Protein 1W9Z (pdb70)

Structure (mmCIF, N/CA/C/O backbone):
data_1W9Z
#
_entry.id   1W9Z
#
_cell.length_a   126.386
_cell.length_b   73.739
_cell.length_c   95.722
_cell.angle_alpha   90.00
_cell.angle_beta   97.19
_cell.angle_gamma   90.00
#
_symmetry.space_group_name_H-M   'C 1 2 1'
#
loop_
_entity.id
_entity.type
_entity.pdbx_description
1 polymer VP9
2 water water
#
loop_
_atom_site.group_PDB
_atom_site.id
_atom_site.type_symbol
_atom_site.label_atom_id
_atom_site.label_alt_id
_atom_site.label_comp_id
_atom_site.label_asym_id
_atom_site.label_entity_id
_atom_site.label_seq_id
_atom_site.pdbx_PDB_ins_code
_atom_site.Cartn_x
_atom_site.Cartn_y
_atom_site.Cartn_z
_atom_site.occupancy
_atom_site.B_iso_or_equiv
_atom_site.auth_seq_id
_atom_site.auth_comp_id
_atom_site.auth_asym_id
_atom_site.auth_atom_id
_atom_site.pdbx_PDB_model_num
ATOM 1 N N . ALA A 1 27 ? -20.176 12.775 -3.040 1.00 36.78 27 ALA A N 1
ATOM 2 C CA . ALA A 1 27 ? -20.830 13.646 -2.015 1.00 44.80 27 ALA A CA 1
ATOM 3 C C . ALA A 1 27 ? -21.337 14.938 -2.643 1.00 47.02 27 ALA A C 1
ATOM 4 O O . ALA A 1 27 ? -22.303 15.543 -2.171 1.00 44.98 27 ALA A O 1
ATOM 6 N N . LEU A 1 28 ? -20.689 15.333 -3.732 1.00 52.18 28 LEU A N 1
ATOM 7 C CA . LEU A 1 28 ? -20.863 16.663 -4.307 1.00 55.72 28 LEU A CA 1
ATOM 8 C C . LEU A 1 28 ? -21.937 16.741 -5.408 1.00 57.50 28 LEU A C 1
ATOM 9 O O . LEU A 1 28 ? -22.668 17.732 -5.479 1.00 56.23 28 LEU A O 1
ATOM 14 N N . PRO A 1 29 ? -22.049 15.694 -6.256 1.00 59.26 29 PRO A N 1
ATOM 15 C CA . PRO A 1 29 ? -22.884 15.786 -7.463 1.00 58.38 29 PRO A CA 1
ATOM 16 C C . PRO A 1 29 ? -24.369 15.957 -7.147 1.00 57.36 29 PRO A C 1
ATOM 17 O O . PRO A 1 29 ? -24.824 15.542 -6.078 1.00 57.47 29 PRO A O 1
ATOM 21 N N . SER A 1 30 ? -25.114 16.547 -8.081 1.00 54.76 30 SER A N 1
ATOM 22 C CA . SER A 1 30 ? -26.516 16.891 -7.846 1.00 53.49 30 SER A CA 1
ATOM 23 C C . SER A 1 30 ? -27.387 15.674 -7.520 1.00 53.45 30 SER A C 1
ATOM 24 O O . SER A 1 30 ? -27.854 15.539 -6.392 1.00 53.90 30 SER A O 1
ATOM 27 N N . ASN A 1 31 ? -27.568 14.779 -8.495 1.00 52.65 31 ASN A N 1
ATOM 28 C CA . ASN A 1 31 ? -28.569 13.704 -8.420 1.00 49.45 31 ASN A CA 1
ATOM 29 C C . ASN A 1 31 ? -28.584 12.793 -9.650 1.00 48.32 31 ASN A C 1
ATOM 30 O O . ASN A 1 31 ? -29.416 12.956 -10.547 1.00 45.00 31 ASN A O 1
ATOM 35 N N . VAL A 1 32 ? -27.671 11.829 -9.678 1.00 45.59 32 VAL A N 1
ATOM 36 C CA . VAL A 1 32 ? -27.661 10.809 -10.718 1.00 41.83 32 VAL A CA 1
ATOM 37 C C . VAL A 1 32 ? -27.088 9.512 -10.185 1.00 38.49 32 VAL A C 1
ATOM 38 O O . VAL A 1 32 ? -26.427 9.496 -9.154 1.00 41.29 32 VAL A O 1
ATOM 42 N N . LYS A 1 33 ? -27.296 8.440 -10.938 1.00 32.66 33 LYS A N 1
ATOM 43 C CA . LYS A 1 33 ? -26.935 7.085 -10.528 1.00 29.15 33 LYS A CA 1
ATOM 44 C C . LYS A 1 33 ? -25.528 6.943 -9.934 1.00 28.73 33 LYS A C 1
ATOM 45 O O . LYS A 1 33 ? -24.539 7.345 -10.546 1.00 30.11 33 LYS A O 1
ATOM 51 N N . LEU A 1 34 ? -25.452 6.349 -8.746 1.00 24.72 34 LEU A N 1
ATOM 52 C CA . LEU A 1 34 ? -24.194 6.241 -8.017 1.00 24.63 34 LEU A CA 1
ATOM 53 C C . LEU A 1 34 ? -23.473 4.916 -8.288 1.00 26.25 34 LEU A C 1
ATOM 54 O O . LEU A 1 34 ? -24.117 3.880 -8.485 1.00 27.85 34 LEU A O 1
ATOM 59 N N . SER A 1 35 ? -22.139 4.950 -8.284 1.00 22.54 35 SER A N 1
ATOM 60 C CA . SER A 1 35 ? -21.339 3.725 -8.208 1.00 20.94 35 SER A CA 1
ATOM 61 C C . SER A 1 35 ? -21.404 3.117 -6.804 1.00 22.15 35 SER A C 1
ATOM 62 O O . SER A 1 35 ? -21.773 3.795 -5.836 1.00 16.62 35 SER A O 1
ATOM 65 N N . LYS A 1 36 ? -21.052 1.837 -6.706 1.00 22.71 36 LYS A N 1
ATOM 66 C CA . LYS A 1 36 ? -20.934 1.155 -5.421 1.00 23.61 36 LYS A CA 1
ATOM 67 C C . LYS A 1 36 ? -20.049 1.954 -4.469 1.00 25.69 36 LYS A C 1
ATOM 68 O O . LYS A 1 36 ? -20.365 2.096 -3.288 1.00 23.99 36 LYS A O 1
ATOM 74 N N . GLY A 1 37 ? -18.960 2.503 -5.006 1.00 27.79 37 GLY A N 1
ATOM 75 C CA . GLY A 1 37 ? -18.007 3.276 -4.217 1.00 25.00 37 GLY A CA 1
ATOM 76 C C . GLY A 1 37 ? -18.593 4.575 -3.695 1.00 23.88 37 GLY A C 1
ATOM 77 O O . GLY A 1 37 ? -18.326 4.974 -2.560 1.00 23.14 37 GLY A O 1
ATOM 78 N N . GLU A 1 38 ? -19.384 5.239 -4.532 1.00 22.85 38 GLU A N 1
ATOM 79 C CA . GLU A 1 38 ? -20.101 6.449 -4.133 1.00 21.85 38 GLU A CA 1
ATOM 80 C C . GLU A 1 38 ? -21.102 6.174 -3.020 1.00 20.67 38 GLU A C 1
ATOM 81 O O . GLU A 1 38 ? -21.220 6.961 -2.080 1.00 18.15 38 GLU A O 1
ATOM 87 N N . VAL A 1 39 ? -21.860 5.086 -3.157 1.00 18.28 39 VAL A N 1
ATOM 88 C CA . VAL A 1 39 ? -22.874 4.742 -2.167 1.00 14.19 39 VAL A CA 1
ATOM 89 C C . VAL A 1 39 ? -22.220 4.346 -0.842 1.00 16.08 39 VAL A C 1
ATOM 90 O O . VAL A 1 39 ? -22.710 4.715 0.218 1.00 15.99 39 VAL A O 1
ATOM 94 N N . GLU A 1 40 ? -21.085 3.655 -0.908 1.00 15.11 40 GLU A N 1
ATOM 95 C CA . GLU A 1 40 ? -20.345 3.294 0.296 1.00 20.06 40 GLU A CA 1
ATOM 96 C C . GLU A 1 40 ? -19.828 4.533 1.043 1.00 20.06 40 GLU A C 1
ATOM 97 O O . GLU A 1 40 ? -19.539 4.475 2.244 1.00 19.98 40 GLU A O 1
ATOM 103 N N . LYS A 1 41 ? -19.763 5.658 0.331 1.00 18.39 41 LYS A N 1
ATOM 104 C CA . LYS A 1 41 ? -19.269 6.919 0.877 1.00 19.60 41 LYS A CA 1
ATOM 105 C C . LYS A 1 41 ? -20.405 7.764 1.467 1.00 18.94 41 LYS A C 1
ATOM 106 O O . LYS A 1 41 ? -20.214 8.476 2.453 1.00 16.93 41 LYS A O 1
ATOM 112 N N . ILE A 1 42 ? -21.586 7.665 0.861 1.00 17.34 42 ILE A N 1
ATOM 113 C CA . ILE A 1 42 ? -22.772 8.426 1.277 1.00 13.85 42 ILE A CA 1
ATOM 114 C C . ILE A 1 42 ? -23.598 7.744 2.389 1.00 12.36 42 ILE A C 1
ATOM 115 O O . ILE A 1 42 ? -24.214 8.419 3.218 1.00 9.92 42 ILE A O 1
ATOM 120 N N . ALA A 1 43 ? -23.587 6.412 2.416 1.00 8.75 43 ALA A N 1
ATOM 121 C CA . ALA A 1 43 ? -24.392 5.649 3.369 1.00 7.08 43 ALA A CA 1
ATOM 122 C C . ALA A 1 43 ? -23.587 5.080 4.545 1.00 10.10 43 ALA A C 1
ATOM 123 O O . ALA A 1 43 ? -22.355 4.942 4.475 1.00 10.04 43 ALA A O 1
ATOM 125 N N . VAL A 1 44 ? -24.297 4.773 5.628 1.00 4.34 44 VAL A N 1
ATOM 126 C CA . VAL A 1 44 ? -23.759 3.939 6.690 1.00 10.81 44 VAL A CA 1
ATOM 127 C C . VAL A 1 44 ? -23.830 2.497 6.203 1.00 13.91 44 VAL A C 1
ATOM 128 O O . VAL A 1 44 ? -24.912 2.015 5.847 1.00 16.83 44 VAL A O 1
ATOM 132 N N . THR A 1 45 ? -22.684 1.820 6.137 1.00 11.32 45 THR A N 1
ATOM 133 C CA . THR A 1 45 ? -22.663 0.471 5.565 1.00 11.36 45 THR A CA 1
ATOM 134 C C . THR A 1 45 ? -22.823 -0.628 6.617 1.00 16.72 45 THR A C 1
ATOM 135 O O . THR A 1 45 ? -22.562 -0.415 7.809 1.00 16.56 45 THR A O 1
ATOM 139 N N . LYS A 1 46 ? -23.321 -1.782 6.182 1.00 17.29 46 LYS A N 1
ATOM 140 C CA . LYS A 1 46 ? -23.343 -2.964 7.037 1.00 16.07 46 LYS A CA 1
ATOM 141 C C . LYS A 1 46 ? -21.903 -3.410 7.352 1.00 15.01 46 LYS A C 1
ATOM 142 O O . LYS A 1 46 ? -21.603 -3.873 8.456 1.00 10.54 46 LYS A O 1
ATOM 148 N N . LYS A 1 47 ? -21.006 -3.198 6.391 1.00 17.69 47 LYS A N 1
ATOM 149 C CA . LYS A 1 47 ? -19.588 -3.449 6.594 1.00 21.34 47 LYS A CA 1
ATOM 150 C C . LYS A 1 47 ? -19.044 -2.663 7.799 1.00 21.03 47 LYS A C 1
ATOM 151 O O . LYS A 1 47 ? -18.354 -3.219 8.657 1.00 19.48 47 LYS A O 1
ATOM 157 N N . GLU A 1 48 ? -19.384 -1.381 7.868 1.00 18.62 48 GLU A N 1
ATOM 158 C CA . GLU A 1 48 ? -18.995 -0.533 8.989 1.00 15.97 48 GLU A CA 1
ATOM 159 C C . GLU A 1 48 ? -19.591 -1.002 10.312 1.00 18.53 48 GLU A C 1
ATOM 160 O O . GLU A 1 48 ? -18.937 -0.918 11.350 1.00 18.77 48 GLU A O 1
ATOM 166 N N . MET A 1 49 ? -20.834 -1.482 10.267 1.00 20.47 49 MET A N 1
ATOM 167 C CA . MET A 1 49 ? -21.536 -1.978 11.454 1.00 19.35 49 MET A CA 1
ATOM 168 C C . MET A 1 49 ? -20.925 -3.284 11.961 1.00 22.64 49 MET A C 1
ATOM 169 O O . MET A 1 49 ? -20.788 -3.495 13.169 1.00 22.68 49 MET A O 1
ATOM 174 N N . PHE A 1 50 ? -20.612 -4.178 11.028 1.00 22.63 50 PHE A N 1
ATOM 175 C CA . PHE A 1 50 ? -19.846 -5.380 11.328 1.00 21.68 50 PHE A CA 1
ATOM 176 C C . PHE A 1 50 ? -18.549 -4.981 12.035 1.00 24.24 50 PHE A C 1
ATOM 177 O O . PHE A 1 50 ? -18.211 -5.547 13.075 1.00 24.41 50 PHE A O 1
ATOM 185 N N . ASP A 1 51 ? -17.898 -3.933 11.525 1.00 25.02 51 ASP A N 1
ATOM 186 C CA . ASP A 1 51 ? -16.554 -3.531 11.953 1.00 25.84 51 ASP A CA 1
ATOM 187 C C . ASP A 1 51 ? -16.477 -3.008 13.384 1.00 22.61 51 ASP A C 1
ATOM 188 O O . ASP A 1 51 ? -15.419 -3.072 14.018 1.00 18.96 51 ASP A O 1
ATOM 193 N N . GLU A 1 52 ? -17.587 -2.458 13.868 1.00 16.67 52 GLU A N 1
ATOM 194 C CA . GLU A 1 52 ? -17.706 -2.064 15.265 1.00 16.66 52 GLU A CA 1
ATOM 195 C C . GLU A 1 52 ? -17.346 -3.227 16.196 1.00 20.91 52 GLU A C 1
ATOM 196 O O . GLU A 1 52 ? -16.802 -3.011 17.281 1.00 19.24 52 GLU A O 1
ATOM 202 N N . LEU A 1 53 ? -17.639 -4.455 15.757 1.00 18.19 53 LEU A N 1
ATOM 203 C CA . LEU A 1 53 ? -17.542 -5.644 16.610 1.00 13.25 53 LEU A CA 1
ATOM 204 C C . LEU A 1 53 ? -16.505 -6.674 16.131 1.00 15.84 53 LEU A C 1
ATOM 205 O O . LEU A 1 53 ? -16.216 -7.648 16.828 1.00 19.39 53 LEU A O 1
ATOM 210 N N . ALA A 1 54 ? -15.942 -6.459 14.946 1.00 14.40 54 ALA A N 1
ATOM 211 C CA . ALA A 1 54 ? -15.006 -7.428 14.361 1.00 17.18 54 ALA A CA 1
ATOM 212 C C . ALA A 1 54 ? -13.697 -7.489 15.154 1.00 14.36 54 ALA A C 1
ATOM 213 O O . ALA A 1 54 ? -13.234 -6.479 15.686 1.00 12.36 54 ALA A O 1
ATOM 215 N N . GLN A 1 55 ? -13.108 -8.676 15.231 1.00 9.82 55 GLN A N 1
ATOM 216 C CA . GLN A 1 55 ? -11.895 -8.876 16.023 1.00 9.20 55 GLN A CA 1
ATOM 217 C C . GLN A 1 55 ? -10.890 -9.756 15.282 1.00 13.06 55 GLN A C 1
ATOM 218 O O . GLN A 1 55 ? -11.256 -10.765 14.677 1.00 17.73 55 GLN A O 1
ATOM 224 N N . CYS A 1 56 ? -9.623 -9.356 15.309 1.00 12.70 56 CYS A N 1
ATOM 225 C CA . CYS A 1 56 ? -8.543 -10.194 14.797 1.00 17.38 56 CYS A CA 1
ATOM 226 C C . CYS A 1 56 ? -8.784 -10.621 13.343 1.00 20.83 56 CYS A C 1
ATOM 227 O O . CYS A 1 56 ? -8.443 -11.737 12.951 1.00 17.55 56 CYS A O 1
ATOM 230 N N . ASN A 1 57 ? -9.389 -9.732 12.556 1.00 23.60 57 ASN A N 1
ATOM 231 C CA . ASN A 1 57 ? -9.478 -9.920 11.108 1.00 25.38 57 ASN A CA 1
ATOM 232 C C . ASN A 1 57 ? -10.194 -11.204 10.740 1.00 22.43 57 ASN A C 1
ATOM 233 O O . ASN A 1 57 ? -9.770 -11.912 9.833 1.00 21.08 57 ASN A O 1
ATOM 238 N N . LEU A 1 58 ? -11.280 -11.491 11.450 1.00 22.41 58 LEU A N 1
ATOM 239 C CA . LEU A 1 58 ? -12.019 -12.740 11.292 1.00 21.26 58 LEU A CA 1
ATOM 240 C C . LEU A 1 58 ? -13.370 -12.514 10.614 1.00 24.97 58 LEU A C 1
ATOM 241 O O . LEU A 1 58 ? -14.029 -11.501 10.856 1.00 23.60 58 LEU A O 1
ATOM 246 N N . PRO A 1 59 ? -13.804 -13.478 9.783 1.00 28.00 59 PRO A N 1
ATOM 247 C CA . PRO A 1 59 ? -15.004 -13.305 8.949 1.00 27.20 59 PRO A CA 1
ATOM 248 C C . PRO A 1 59 ? -16.304 -13.152 9.746 1.00 24.71 59 PRO A C 1
ATOM 249 O O . PRO A 1 59 ? -17.302 -12.659 9.221 1.00 28.41 59 PRO A O 1
ATOM 253 N N . THR A 1 60 ? -16.282 -13.564 11.005 1.00 22.05 60 THR A N 1
ATOM 254 C CA . THR A 1 60 ? -17.485 -13.600 11.828 1.00 21.04 60 THR A CA 1
ATOM 255 C C . THR A 1 60 ? -17.252 -12.841 13.134 1.00 21.25 60 THR A C 1
ATOM 256 O O . THR A 1 60 ? -16.116 -12.736 13.610 1.00 20.79 60 THR A O 1
ATOM 260 N N . ILE A 1 61 ? -18.324 -12.291 13.695 1.00 16.86 61 ILE A N 1
ATOM 261 C CA . ILE A 1 61 ? -18.283 -11.731 15.036 1.00 12.13 61 ILE A CA 1
ATOM 262 C C . ILE A 1 61 ? -18.130 -12.893 16.020 1.00 13.48 61 ILE A C 1
ATOM 263 O O . ILE A 1 61 ? -18.810 -13.917 15.890 1.00 16.08 61 ILE A O 1
ATOM 268 N N . GLU A 1 62 ? -17.242 -12.726 16.997 1.00 8.31 62 GLU A N 1
ATOM 269 C CA . GLU A 1 62 ? -17.102 -13.665 18.100 1.00 8.69 62 GLU A CA 1
ATOM 270 C C . GLU A 1 62 ? -18.451 -14.177 18.635 1.00 14.87 62 GLU A C 1
ATOM 271 O O . GLU A 1 62 ? -19.391 -13.405 18.807 1.00 18.72 62 GLU A O 1
ATOM 277 N N . LEU A 1 63 ? -18.524 -15.485 18.889 1.00 15.98 63 LEU A N 1
ATOM 278 C CA . LEU A 1 63 ? -19.733 -16.139 19.381 1.00 13.04 63 LEU A CA 1
ATOM 279 C C . LEU A 1 63 ? -20.308 -15.554 20.680 1.00 13.37 63 LEU A C 1
ATOM 280 O O . LEU A 1 63 ? -21.495 -15.234 20.723 1.00 12.97 63 LEU A O 1
ATOM 285 N N . ILE A 1 64 ? -19.487 -15.423 21.729 1.00 7.68 64 ILE A N 1
ATOM 286 C CA . ILE A 1 64 ? -19.978 -14.896 23.015 1.00 10.18 64 ILE A CA 1
ATOM 287 C C . ILE A 1 64 ? -20.463 -13.435 22.936 1.00 15.72 64 ILE A C 1
ATOM 288 O O . ILE A 1 64 ? -21.128 -12.937 23.855 1.00 16.11 64 ILE A O 1
ATOM 293 N N . THR A 1 65 ? -20.114 -12.756 21.847 1.00 11.26 65 THR A N 1
ATOM 294 C CA . THR A 1 65 ? -20.587 -11.406 21.597 1.00 9.22 65 THR A CA 1
ATOM 295 C C . THR A 1 65 ? -21.885 -11.437 20.792 1.00 16.15 65 THR A C 1
ATOM 296 O O . THR A 1 65 ? -22.911 -10.897 21.245 1.00 14.32 65 THR A O 1
ATOM 300 N N . ARG A 1 66 ? -21.828 -12.064 19.610 1.00 11.64 66 ARG A N 1
ATOM 301 C CA . ARG A 1 66 ? -23.004 -12.353 18.794 1.00 12.60 66 ARG A CA 1
ATOM 302 C C . ARG A 1 66 ? -24.210 -12.712 19.659 1.00 17.48 66 ARG A C 1
ATOM 303 O O . ARG A 1 66 ? -25.279 -12.110 19.548 1.00 19.22 66 ARG A O 1
ATOM 311 N N . GLU A 1 67 ? -24.012 -13.694 20.530 1.00 15.43 67 GLU A N 1
ATOM 312 C CA . GLU A 1 67 ? -25.050 -14.215 21.406 1.00 17.57 67 GLU A CA 1
ATOM 313 C C . GLU A 1 67 ? -25.873 -13.157 22.159 1.00 19.89 67 GLU A C 1
ATOM 314 O O . GLU A 1 67 ? -27.104 -13.146 22.059 1.00 23.63 67 GLU A O 1
ATOM 320 N N . HIS A 1 68 ? -25.211 -12.311 22.951 1.00 15.71 68 HIS A N 1
ATOM 321 C CA . HIS A 1 68 ? -25.932 -11.314 23.755 1.00 16.93 68 HIS A CA 1
ATOM 322 C C . HIS A 1 68 ? -26.202 -10.010 22.996 1.00 13.31 68 HIS A C 1
ATOM 323 O O . HIS A 1 68 ? -26.663 -9.026 23.562 1.00 15.56 68 HIS A O 1
ATOM 330 N N . THR A 1 69 ? -26.010 -10.051 21.688 1.00 16.86 69 THR A N 1
ATOM 331 C CA . THR A 1 69 ? -25.901 -8.832 20.905 1.00 18.91 69 THR A CA 1
ATOM 332 C C . THR A 1 69 ? -26.945 -8.810 19.767 1.00 20.15 69 THR A C 1
ATOM 333 O O . THR A 1 69 ? -26.850 -8.031 18.818 1.00 16.76 69 THR A O 1
ATOM 337 N N . PHE A 1 70 ? -27.985 -9.628 19.920 1.00 21.91 70 PHE A N 1
ATOM 338 C CA . PHE A 1 70 ? -28.986 -9.834 18.871 1.00 20.55 70 PHE A CA 1
ATOM 339 C C . PHE A 1 70 ? -28.303 -10.161 17.549 1.00 21.81 70 PHE A C 1
ATOM 340 O O . PHE A 1 70 ? -28.689 -9.656 16.494 1.00 27.10 70 PHE A O 1
ATOM 348 N N . ASN A 1 71 ? -27.269 -10.993 17.632 1.00 22.06 71 ASN A N 1
ATOM 349 C CA . ASN A 1 71 ? -26.524 -11.471 16.470 1.00 26.36 71 ASN A CA 1
ATOM 350 C C . ASN A 1 71 ? -25.900 -10.364 15.620 1.00 24.71 71 ASN A C 1
ATOM 351 O O . ASN A 1 71 ? -26.006 -10.383 14.396 1.00 26.64 71 ASN A O 1
ATOM 356 N N . GLY A 1 72 ? -25.261 -9.397 16.267 1.00 20.99 72 GLY A N 1
ATOM 357 C CA . GLY A 1 72 ? -24.529 -8.363 15.546 1.00 15.13 72 GLY A CA 1
ATOM 358 C C . GLY A 1 72 ? -25.133 -6.980 15.650 1.00 18.36 72 GLY A C 1
ATOM 359 O O . GLY A 1 72 ? -24.414 -5.989 15.548 1.00 26.34 72 GLY A O 1
ATOM 360 N N . ASP A 1 73 ? -26.444 -6.896 15.871 1.00 12.83 73 ASP A N 1
ATOM 361 C CA . ASP A 1 73 ? -27.118 -5.601 15.857 1.00 15.93 73 ASP A CA 1
ATOM 362 C C . ASP A 1 73 ? -26.728 -4.719 17.040 1.00 22.35 73 ASP A C 1
ATOM 363 O O . ASP A 1 73 ? -27.451 -4.630 18.039 1.00 22.18 73 ASP A O 1
ATOM 368 N N . VAL A 1 74 ? -25.603 -4.025 16.887 1.00 25.02 74 VAL A N 1
ATOM 369 C CA . VAL A 1 74 ? -25.083 -3.116 17.911 1.00 23.47 74 VAL A CA 1
ATOM 370 C C . VAL A 1 74 ? -26.076 -1.987 18.238 1.00 25.58 74 VAL A C 1
ATOM 371 O O . VAL A 1 74 ? -26.205 -1.582 19.405 1.00 27.15 74 VAL A O 1
ATOM 375 N N . ILE A 1 75 ? -26.834 -1.547 17.231 1.00 27.65 75 ILE A N 1
ATOM 376 C CA . ILE A 1 75 ? -27.760 -0.418 17.405 1.00 33.29 75 ILE A CA 1
ATOM 377 C C . ILE A 1 75 ? -28.914 -0.798 18.334 1.00 27.55 75 ILE A C 1
ATOM 378 O O . ILE A 1 75 ? -29.152 -0.152 19.358 1.00 27.06 75 ILE A O 1
ATOM 383 N N . ARG A 1 76 ? -29.628 -1.847 17.941 1.00 20.87 76 ARG A N 1
ATOM 384 C CA . ARG A 1 76 ? -30.659 -2.471 18.752 1.00 17.55 76 ARG A CA 1
ATOM 385 C C . ARG A 1 76 ? -30.139 -2.775 20.143 1.00 17.91 76 ARG A C 1
ATOM 386 O O . ARG A 1 76 ? -30.806 -2.500 21.145 1.00 19.95 76 ARG A O 1
ATOM 394 N N . PHE A 1 77 ? -28.933 -3.326 20.194 1.00 15.72 77 PHE A N 1
ATOM 395 C CA . PHE A 1 77 ? -28.316 -3.692 21.454 1.00 15.36 77 PHE A CA 1
ATOM 396 C C . PHE A 1 77 ? -28.083 -2.466 22.330 1.00 16.98 77 PHE A C 1
ATOM 397 O O . PHE A 1 77 ? -28.251 -2.532 23.546 1.00 14.10 77 PHE A O 1
ATOM 405 N N . ALA A 1 78 ? -27.676 -1.359 21.710 1.00 23.86 78 ALA A N 1
ATOM 406 C CA . ALA A 1 78 ? -27.410 -0.117 22.447 1.00 28.63 78 ALA A CA 1
ATOM 407 C C . ALA A 1 78 ? -28.689 0.409 23.095 1.00 29.37 78 ALA A C 1
ATOM 408 O O . ALA A 1 78 ? -28.775 0.548 24.323 1.00 27.19 78 ALA A O 1
ATOM 410 N N . ALA A 1 79 ? -29.684 0.680 22.254 1.00 29.32 79 ALA A N 1
ATOM 411 C CA . ALA A 1 79 ? -31.026 1.051 22.704 1.00 28.83 79 ALA A CA 1
ATOM 412 C C . ALA A 1 79 ? -31.482 0.152 23.857 1.00 28.79 79 ALA A C 1
ATOM 413 O O . ALA A 1 79 ? -31.765 0.629 24.972 1.00 25.89 79 ALA A O 1
ATOM 415 N N . TRP A 1 80 ? -31.485 -1.155 23.584 1.00 23.97 80 TRP A N 1
ATOM 416 C CA . TRP A 1 80 ? -31.996 -2.169 24.505 1.00 20.26 80 TRP A CA 1
ATOM 417 C C . TRP A 1 80 ? -31.306 -2.121 25.862 1.00 21.69 80 TRP A C 1
ATOM 418 O O . TRP A 1 80 ? -31.960 -2.246 26.903 1.00 25.91 80 TRP A O 1
ATOM 429 N N . LEU A 1 81 ? -29.990 -1.919 25.841 1.00 21.17 81 LEU A N 1
ATOM 430 C CA . LEU A 1 81 ? -29.151 -2.219 26.997 1.00 22.95 81 LEU A CA 1
ATOM 431 C C . LEU A 1 81 ? -29.480 -1.364 28.212 1.00 16.86 81 LEU A C 1
ATOM 432 O O . LEU A 1 81 ? -29.707 -1.887 29.298 1.00 14.32 81 LEU A O 1
ATOM 437 N N . PHE A 1 82 ? -29.528 -0.050 28.027 1.00 16.57 82 PHE A N 1
ATOM 438 C CA . PHE A 1 82 ? -29.839 0.825 29.142 1.00 13.37 82 PHE A CA 1
ATOM 439 C C . PHE A 1 82 ? -31.289 0.695 29.588 1.00 13.02 82 PHE A C 1
ATOM 440 O O . PHE A 1 82 ? -31.590 0.777 30.776 1.00 14.73 82 PHE A O 1
ATOM 448 N N . LEU A 1 83 ? -32.196 0.501 28.643 1.00 15.82 83 LEU A N 1
ATOM 449 C CA . LEU A 1 83 ? -33.587 0.273 29.005 1.00 14.77 83 LEU A CA 1
ATOM 450 C C . LEU A 1 83 ? -33.684 -0.949 29.918 1.00 14.32 83 LEU A C 1
ATOM 451 O O . LEU A 1 83 ? -34.363 -0.920 30.948 1.00 12.53 83 LEU A O 1
ATOM 456 N N . MET A 1 84 ? -32.930 -1.992 29.584 1.00 14.03 84 MET A N 1
ATOM 457 C CA . MET A 1 84 ? -32.935 -3.215 30.382 1.00 14.98 84 MET A CA 1
ATOM 458 C C . MET A 1 84 ? -32.455 -2.993 31.820 1.00 18.34 84 MET A C 1
ATOM 459 O O . MET A 1 84 ? -33.002 -3.580 32.756 1.00 18.94 84 MET A O 1
ATOM 464 N N . ASN A 1 85 ? -31.500 -2.080 32.001 1.00 24.93 85 ASN A N 1
ATOM 465 C CA . ASN A 1 85 ? -30.783 -1.934 33.280 1.00 27.44 85 ASN A CA 1
ATOM 466 C C . ASN A 1 85 ? -30.874 -0.562 33.951 1.00 27.82 85 ASN A C 1
ATOM 467 O O . ASN A 1 85 ? -30.891 0.474 33.293 1.00 28.87 85 ASN A O 1
ATOM 472 N N . GLY A 1 86 ? -30.860 -0.546 35.272 1.00 35.46 86 GLY A N 1
ATOM 473 C CA . GLY A 1 86 ? -30.995 0.724 35.983 1.00 46.69 86 GLY A CA 1
ATOM 474 C C . GLY A 1 86 ? -32.287 1.440 35.609 1.00 49.08 86 GLY A C 1
ATOM 475 O O . GLY A 1 86 ? -33.374 0.944 35.919 1.00 47.54 86 GLY A O 1
ATOM 476 N N . GLN A 1 87 ? -32.164 2.584 34.919 1.00 46.72 87 GLN A N 1
ATOM 477 C CA . GLN A 1 87 ? -33.298 3.501 34.614 1.00 40.26 87 GLN A CA 1
ATOM 478 C C . GLN A 1 87 ? -34.207 3.912 35.817 1.00 35.23 87 GLN A C 1
ATOM 479 O O . GLN A 1 87 ? -35.434 4.045 35.699 1.00 24.31 87 GLN A O 1
ATOM 485 N N . LYS A 1 88 ? -33.569 4.110 36.969 1.00 29.66 88 LYS A N 1
ATOM 486 C CA . LYS A 1 88 ? -34.070 4.966 38.049 1.00 25.98 88 LYS A CA 1
ATOM 487 C C . LYS A 1 88 ? -35.434 4.607 38.657 1.00 27.45 88 LYS A C 1
ATOM 488 O O . LYS A 1 88 ? -35.510 4.280 39.843 1.00 35.07 88 LYS A O 1
ATOM 494 N N . LEU A 1 89 ? -36.508 4.674 37.875 1.00 16.58 89 LEU A N 1
ATOM 495 C CA . LEU A 1 89 ? -37.833 4.366 38.427 1.00 23.66 89 LEU A CA 1
ATOM 496 C C . LEU A 1 89 ? -38.347 2.945 38.165 1.00 23.15 89 LEU A C 1
ATOM 497 O O . LEU A 1 89 ? -39.527 2.670 38.402 1.00 21.91 89 LEU A O 1
ATOM 502 N N . MET A 1 90 ? -37.497 2.073 37.621 1.00 23.65 90 MET A N 1
ATOM 503 C CA . MET A 1 90 ? -37.904 0.706 37.302 1.00 19.53 90 MET A CA 1
ATOM 504 C C . MET A 1 90 ? -37.510 -0.238 38.420 1.00 21.78 90 MET A C 1
ATOM 505 O O . MET A 1 90 ? -36.353 -0.279 38.827 1.00 31.11 90 MET A O 1
ATOM 510 N N . ILE A 1 91 ? -38.492 -0.948 38.959 1.00 20.73 91 ILE A N 1
ATOM 511 C CA . ILE A 1 91 ? -38.272 -1.808 40.115 1.00 24.93 91 ILE A CA 1
ATOM 512 C C . ILE A 1 91 ? -37.178 -2.870 39.887 1.00 30.20 91 ILE A C 1
ATOM 513 O O . ILE A 1 91 ? -37.173 -3.568 38.873 1.00 34.54 91 ILE A O 1
ATOM 518 N N . ALA A 1 92 ? -36.207 -2.905 40.796 1.00 34.02 92 ALA A N 1
ATOM 519 C CA . ALA A 1 92 ? -35.343 -4.066 41.035 1.00 32.24 92 ALA A CA 1
ATOM 520 C C . ALA A 1 92 ? -35.391 -5.157 39.977 1.00 32.19 92 ALA A C 1
ATOM 521 O O . ALA A 1 92 ? -35.853 -6.264 40.233 1.00 31.75 92 ALA A O 1
ATOM 523 N N . ASN A 1 93 ? -34.893 -4.833 38.793 1.00 30.54 93 ASN A N 1
ATOM 524 C CA . ASN A 1 93 ? -34.501 -5.820 37.799 1.00 24.47 93 ASN A CA 1
ATOM 525 C C . ASN A 1 93 ? -35.605 -6.279 36.883 1.00 22.21 93 ASN A C 1
ATOM 526 O O . ASN A 1 93 ? -36.452 -7.085 37.249 1.00 18.98 93 ASN A O 1
ATOM 531 N N . ASN A 1 94 ? -35.578 -5.737 35.677 1.00 17.34 94 ASN A N 1
ATOM 532 C CA . ASN A 1 94 ? -36.358 -6.265 34.598 1.00 16.55 94 ASN A CA 1
ATOM 533 C C . ASN A 1 94 ? -35.828 -7.638 34.232 1.00 17.23 94 ASN A C 1
ATOM 534 O O . ASN A 1 94 ? -34.688 -7.982 34.545 1.00 16.14 94 ASN A O 1
ATOM 539 N N . VAL A 1 95 ? -36.672 -8.412 33.564 1.00 13.60 95 VAL A N 1
ATOM 540 C CA . VAL A 1 95 ? -36.286 -9.678 32.987 1.00 11.49 95 VAL A CA 1
ATOM 541 C C . VAL A 1 95 ? -36.781 -9.692 31.551 1.00 14.88 95 VAL A C 1
ATOM 542 O O . VAL A 1 95 ? -37.950 -9.378 31.284 1.00 14.29 95 VAL A O 1
ATOM 546 N N . ALA A 1 96 ? -35.891 -10.022 30.619 1.00 12.99 96 ALA A N 1
ATOM 547 C CA . ALA A 1 96 ? -36.310 -10.392 29.266 1.00 12.13 96 ALA A CA 1
ATOM 548 C C . ALA A 1 96 ? -35.442 -11.524 28.776 1.00 13.34 96 ALA A C 1
ATOM 549 O O . ALA A 1 96 ? -34.266 -11.337 28.470 1.00 15.84 96 ALA A O 1
ATOM 551 N N . VAL A 1 97 ? -36.024 -12.714 28.745 1.00 14.87 97 VAL A N 1
ATOM 552 C CA . VAL A 1 97 ? -35.351 -13.873 28.189 1.00 13.24 97 VAL A CA 1
ATOM 553 C C . VAL A 1 97 ? -35.323 -13.784 26.653 1.00 15.21 97 VAL A C 1
ATOM 554 O O . VAL A 1 97 ? -36.363 -13.906 25.999 1.00 17.74 97 VAL A O 1
ATOM 558 N N . ARG A 1 98 ? -34.143 -13.540 26.084 1.00 17.18 98 ARG A N 1
ATOM 559 C CA . ARG A 1 98 ? -34.014 -13.393 24.627 1.00 18.30 98 ARG A CA 1
ATOM 560 C C . ARG A 1 98 ? -33.730 -14.723 23.944 1.00 21.08 98 ARG A C 1
ATOM 561 O O . ARG A 1 98 ? -33.318 -15.679 24.597 1.00 23.72 98 ARG A O 1
ATOM 569 N N . MET A 1 99 ? -33.976 -14.789 22.636 1.00 23.19 99 MET A N 1
ATOM 570 C CA . MET A 1 99 ? -33.726 -16.009 21.860 1.00 21.64 99 MET A CA 1
ATOM 571 C C . MET A 1 99 ? -32.230 -16.199 21.617 1.00 26.28 99 MET A C 1
ATOM 572 O O . MET A 1 99 ? -31.475 -15.223 21.574 1.00 26.82 99 MET A O 1
ATOM 577 N N . GLY A 1 100 ? -31.806 -17.455 21.486 1.00 22.62 100 GLY A N 1
ATOM 578 C CA . GLY A 1 100 ? -30.458 -17.770 21.025 1.00 17.37 100 GLY A CA 1
ATOM 579 C C . GLY A 1 100 ? -29.376 -17.625 22.084 1.00 21.11 100 GLY A C 1
ATOM 580 O O . GLY A 1 100 ? -28.221 -17.368 21.763 1.00 25.45 100 GLY A O 1
ATOM 581 N N . MET A 1 101 ? -29.736 -17.806 23.348 1.00 21.13 101 MET A N 1
ATOM 582 C CA . MET A 1 101 ? -28.802 -17.551 24.445 1.00 18.39 101 MET A CA 1
ATOM 583 C C . MET A 1 101 ? -28.780 -18.714 25.429 1.00 15.61 101 MET A C 1
ATOM 584 O O . MET A 1 101 ? -29.542 -19.667 25.282 1.00 16.44 101 MET A O 1
ATOM 589 N N . GLN A 1 102 ? -27.921 -18.632 26.437 1.00 12.27 102 GLN A N 1
ATOM 590 C CA . GLN A 1 102 ? -27.792 -19.716 27.411 1.00 16.12 102 GLN A CA 1
ATOM 591 C C . GLN A 1 102 ? -28.329 -19.301 28.776 1.00 15.50 102 GLN A C 1
ATOM 592 O O . GLN A 1 102 ? -29.056 -20.053 29.436 1.00 11.73 102 GLN A O 1
ATOM 598 N N . TYR A 1 103 ? -27.929 -18.114 29.217 1.00 15.23 103 TYR A N 1
ATOM 599 C CA . TYR A 1 103 ? -28.337 -17.618 30.517 1.00 15.02 103 TYR A CA 1
ATOM 600 C C . TYR A 1 103 ? -29.109 -16.324 30.370 1.00 15.08 103 TYR A C 1
ATOM 601 O O . TYR A 1 103 ? -28.936 -15.605 29.383 1.00 22.16 103 TYR A O 1
ATOM 610 N N . ALA A 1 104 ? -29.993 -16.053 31.326 1.00 11.74 104 ALA A N 1
ATOM 611 C CA . ALA A 1 104 ? -30.624 -14.736 31.444 1.00 10.02 104 ALA A CA 1
ATOM 612 C C . ALA A 1 104 ? -30.711 -14.374 32.923 1.00 13.13 104 ALA A C 1
ATOM 613 O O . ALA A 1 104 ? -30.693 -15.264 33.786 1.00 10.95 104 ALA A O 1
ATOM 615 N N . THR A 1 105 ? -30.729 -13.076 33.215 1.00 8.15 105 THR A N 1
ATOM 616 C CA . THR A 1 105 ? -30.735 -12.629 34.594 1.00 8.66 105 THR A CA 1
ATOM 617 C C . THR A 1 105 ? -32.158 -12.645 35.092 1.00 10.57 105 THR A C 1
ATOM 618 O O . THR A 1 105 ? -33.076 -12.308 34.345 1.00 10.11 105 THR A O 1
ATOM 622 N N . ASN A 1 106 ? -32.340 -13.106 36.328 1.00 4.99 106 ASN A N 1
ATOM 623 C CA . ASN A 1 106 ? -33.670 -13.285 36.878 1.00 5.28 106 ASN A CA 1
ATOM 624 C C . ASN A 1 106 ? -34.119 -12.045 37.630 1.00 13.60 106 ASN A C 1
ATOM 625 O O . ASN A 1 106 ? -33.554 -10.964 37.431 1.00 15.80 106 ASN A O 1
ATOM 630 N N . LEU A 1 107 ? -35.122 -12.197 38.492 1.00 14.41 107 LEU A N 1
ATOM 631 C CA . LEU A 1 107 ? -35.666 -11.069 39.238 1.00 17.40 107 LEU A CA 1
ATOM 632 C C . LEU A 1 107 ? -34.669 -10.505 40.257 1.00 20.04 107 LEU A C 1
ATOM 633 O O . LEU A 1 107 ? -34.693 -9.308 40.556 1.00 19.58 107 LEU A O 1
ATOM 638 N N . ALA A 1 108 ? -33.791 -11.356 40.783 1.00 17.69 108 ALA A N 1
ATOM 639 C CA . ALA A 1 108 ? -32.794 -10.914 41.769 1.00 18.00 108 ALA A CA 1
ATOM 640 C C . ALA A 1 108 ? -31.522 -10.353 41.122 1.00 18.27 108 ALA A C 1
ATOM 641 O O . ALA A 1 108 ? -30.615 -9.885 41.819 1.00 15.35 108 ALA A O 1
ATOM 643 N N . GLY A 1 109 ? -31.459 -10.406 39.795 1.00 14.02 109 GLY A N 1
ATOM 644 C CA . GLY A 1 109 ? -30.311 -9.892 39.060 1.00 12.93 109 GLY A CA 1
ATOM 645 C C . GLY A 1 109 ? -29.293 -10.963 38.724 1.00 16.93 109 GLY A C 1
ATOM 646 O O . GLY A 1 109 ? -28.243 -10.668 38.145 1.00 20.39 109 GLY A O 1
ATOM 647 N N . ASN A 1 110 ? -29.608 -12.208 39.075 1.00 12.44 110 ASN A N 1
ATOM 648 C CA . ASN A 1 110 ? -28.682 -13.327 38.876 1.00 14.89 110 ASN A CA 1
ATOM 649 C C . ASN A 1 110 ? -28.891 -14.082 37.566 1.00 17.23 110 ASN A C 1
ATOM 650 O O . ASN A 1 110 ? -30.021 -14.227 37.082 1.00 18.85 110 ASN A O 1
ATOM 655 N N . ASN A 1 111 ? -27.800 -14.592 37.010 1.00 15.44 111 ASN A N 1
ATOM 656 C CA . ASN A 1 111 ? -27.889 -15.371 35.785 1.00 18.30 111 ASN A CA 1
ATOM 657 C C . ASN A 1 111 ? -28.350 -16.784 36.044 1.00 15.30 111 ASN A C 1
ATOM 658 O O . ASN A 1 111 ? -27.708 -17.522 36.795 1.00 14.63 111 ASN A O 1
ATOM 663 N N . VAL A 1 112 ? -29.458 -17.163 35.413 1.00 12.28 112 VAL A N 1
ATOM 664 C CA . VAL A 1 112 ? -29.912 -18.552 35.472 1.00 13.70 112 VAL A CA 1
ATOM 665 C C . VAL A 1 112 ? -30.092 -19.187 34.087 1.00 16.65 112 VAL A C 1
ATOM 666 O O . VAL A 1 112 ? -30.141 -18.482 33.075 1.00 19.06 112 VAL A O 1
ATOM 670 N N . LYS A 1 113 ? -30.095 -20.519 34.051 1.00 18.15 113 LYS A N 1
ATOM 671 C CA . LYS A 1 113 ? -30.247 -21.301 32.817 1.00 19.43 113 LYS A CA 1
ATOM 672 C C . LYS A 1 113 ? -31.592 -21.046 32.137 1.00 19.37 113 LYS A C 1
ATOM 673 O O . LYS A 1 113 ? -32.638 -21.076 32.797 1.00 22.46 113 LYS A O 1
ATOM 679 N N . ILE A 1 114 ? -31.574 -20.855 30.818 1.00 16.87 114 ILE A N 1
ATOM 680 C CA . ILE A 1 114 ? -32.815 -20.763 30.039 1.00 14.85 114 ILE A CA 1
ATOM 681 C C . ILE A 1 114 ? -33.312 -22.139 29.573 1.00 18.08 114 ILE A C 1
ATOM 682 O O . ILE A 1 114 ? -32.529 -22.961 29.107 1.00 21.43 114 ILE A O 1
ATOM 687 N N . THR A 1 115 ? -34.612 -22.388 29.712 1.00 17.49 115 THR A N 1
ATOM 688 C CA . THR A 1 115 ? -35.268 -23.495 29.012 1.00 15.04 115 THR A CA 1
ATOM 689 C C . THR A 1 115 ? -36.016 -22.988 27.783 1.00 15.49 115 THR A C 1
ATOM 690 O O . THR A 1 115 ? -36.931 -22.176 27.898 1.00 16.85 115 THR A O 1
ATOM 694 N N . TYR A 1 116 ? -35.643 -23.486 26.611 1.00 17.82 116 TYR A N 1
ATOM 695 C CA . TYR A 1 116 ? -36.338 -23.138 25.375 1.00 17.80 116 TYR A CA 1
ATOM 696 C C . TYR A 1 116 ? -37.458 -24.116 25.047 1.00 18.91 116 TYR A C 1
ATOM 697 O O . TYR A 1 116 ? -37.315 -25.321 25.253 1.00 22.66 116 TYR A O 1
ATOM 706 N N . VAL A 1 117 ? -38.571 -23.587 24.537 1.00 22.49 117 VAL A N 1
ATOM 707 C CA . VAL A 1 117 ? -39.799 -24.367 24.355 1.00 19.42 117 VAL A CA 1
ATOM 708 C C . VAL A 1 117 ? -40.203 -24.459 22.892 1.00 21.29 117 VAL A C 1
ATOM 709 O O . VAL A 1 117 ? -40.293 -23.450 22.186 1.00 19.15 117 VAL A O 1
ATOM 713 N N . THR A 1 118 ? -40.495 -25.683 22.468 1.00 23.46 118 THR A N 1
ATOM 714 C CA . THR A 1 118 ? -40.746 -25.994 21.070 1.00 23.22 118 THR A CA 1
ATOM 715 C C . THR A 1 118 ? -42.228 -26.272 20.801 1.00 24.46 118 THR A C 1
ATOM 716 O O . THR A 1 118 ? -42.907 -26.925 21.597 1.00 25.68 118 THR A O 1
ATOM 720 N N . SER A 1 119 ? -42.729 -25.745 19.689 1.00 22.71 119 SER A N 1
ATOM 721 C CA . SER A 1 119 ? -43.995 -26.197 19.134 1.00 25.47 119 SER A CA 1
ATOM 722 C C . SER A 1 119 ? -43.845 -26.328 17.623 1.00 29.91 119 SER A C 1
ATOM 723 O O . SER A 1 119 ? -43.420 -25.386 16.955 1.00 33.35 119 SER A O 1
ATOM 726 N N . ASN A 1 120 ? -44.146 -27.514 17.098 1.00 33.37 120 ASN A N 1
ATOM 727 C CA . ASN A 1 120 ? -44.095 -27.771 15.654 1.00 36.49 120 ASN A CA 1
ATOM 728 C C . ASN A 1 120 ? -42.697 -27.631 15.055 1.00 37.25 120 ASN A C 1
ATOM 729 O O . ASN A 1 120 ? -42.546 -27.122 13.946 1.00 37.52 120 ASN A O 1
ATOM 734 N N . ASN A 1 121 ? -41.679 -28.063 15.798 1.00 39.69 121 ASN A N 1
ATOM 735 C CA . ASN A 1 121 ? -40.279 -27.932 15.373 1.00 41.27 121 ASN A CA 1
ATOM 736 C C . ASN A 1 121 ? -39.702 -26.513 15.423 1.00 42.06 121 ASN A C 1
ATOM 737 O O . ASN A 1 121 ? -38.537 -26.299 15.086 1.00 45.88 121 ASN A O 1
ATOM 742 N N . VAL A 1 122 ? -40.508 -25.551 15.857 1.00 38.80 122 VAL A N 1
ATOM 743 C CA . VAL A 1 122 ? -40.046 -24.176 15.984 1.00 34.04 122 VAL A CA 1
ATOM 744 C C . VAL A 1 122 ? -39.848 -23.807 17.453 1.00 34.70 122 VAL A C 1
ATOM 745 O O . VAL A 1 122 ? -40.647 -24.182 18.312 1.00 36.39 122 VAL A O 1
ATOM 749 N N . VAL A 1 123 ? -38.743 -23.125 17.735 1.00 30.49 123 VAL A N 1
ATOM 750 C CA . VAL A 1 123 ? -38.516 -22.532 19.040 1.00 28.80 123 VAL A CA 1
ATOM 751 C C . VAL A 1 123 ? -39.377 -21.284 19.180 1.00 29.95 123 VAL A C 1
ATOM 752 O O . VAL A 1 123 ? -39.250 -20.332 18.404 1.00 29.26 123 VAL A O 1
ATOM 756 N N . LYS A 1 124 ? -40.259 -21.297 20.172 1.00 27.42 124 LYS A N 1
ATOM 757 C CA . LYS A 1 124 ? -41.240 -20.235 20.329 1.00 24.63 124 LYS A CA 1
ATOM 758 C C . LYS A 1 124 ? -40.775 -19.185 21.319 1.00 24.13 124 LYS A C 1
ATOM 759 O O . LYS A 1 124 ? -41.052 -17.987 21.149 1.00 24.48 124 LYS A O 1
ATOM 765 N N . LEU A 1 125 ? -40.066 -19.644 22.349 1.00 20.41 125 LEU A N 1
ATOM 766 C CA . LEU A 1 125 ? -39.769 -18.827 23.518 1.00 19.32 125 LEU A CA 1
ATOM 767 C C . LEU A 1 125 ? -38.855 -19.555 24.501 1.00 21.70 125 LEU A C 1
ATOM 768 O O . LEU A 1 125 ? -38.690 -20.776 24.422 1.00 24.10 125 LEU A O 1
ATOM 773 N N . GLY A 1 126 ? -38.252 -18.794 25.411 1.00 16.50 126 GLY A N 1
ATOM 774 C CA . GLY A 1 126 ? -37.506 -19.358 26.522 1.00 18.16 126 GLY A CA 1
ATOM 775 C C . GLY A 1 126 ? -38.060 -18.827 27.832 1.00 20.00 126 GLY A C 1
ATOM 776 O O . GLY A 1 126 ? -38.790 -17.841 27.843 1.00 24.74 126 GLY A O 1
ATOM 777 N N . HIS A 1 127 ? -37.723 -19.481 28.939 1.00 18.10 127 HIS A N 1
ATOM 778 C CA . HIS A 1 127 ? -38.095 -18.974 30.256 1.00 16.88 127 HIS A CA 1
ATOM 779 C C . HIS A 1 127 ? -37.068 -19.329 31.311 1.00 13.71 127 HIS A C 1
ATOM 780 O O . HIS A 1 127 ? -36.183 -20.136 31.061 1.00 18.96 127 HIS A O 1
ATOM 787 N N . ILE A 1 128 ? -37.183 -18.697 32.474 1.00 7.03 128 ILE A N 1
ATOM 788 C CA . ILE A 1 128 ? -36.299 -18.965 33.608 1.00 8.75 128 ILE A CA 1
ATOM 789 C C . ILE A 1 128 ? -37.105 -18.949 34.895 1.00 14.07 128 ILE A C 1
ATOM 790 O O . ILE A 1 128 ? -38.242 -18.457 34.931 1.00 14.13 128 ILE A O 1
ATOM 795 N N . ALA A 1 129 ? -36.498 -19.476 35.953 1.00 13.69 129 ALA A N 1
ATOM 796 C CA . ALA A 1 129 ? -37.041 -19.350 37.292 1.00 16.34 129 ALA A CA 1
ATOM 797 C C . ALA A 1 129 ? -37.101 -17.865 37.649 1.00 18.12 129 ALA A C 1
ATOM 798 O O . ALA A 1 129 ? -36.079 -17.165 37.606 1.00 18.90 129 ALA A O 1
ATOM 800 N N . ALA A 1 130 ? -38.301 -17.383 37.970 1.00 10.96 130 ALA A N 1
ATOM 801 C CA . ALA A 1 130 ? -38.487 -15.978 38.314 1.00 13.01 130 ALA A CA 1
ATOM 802 C C . ALA A 1 130 ? -37.432 -15.516 39.304 1.00 14.81 130 ALA A C 1
ATOM 803 O O . ALA A 1 130 ? -36.782 -14.489 39.099 1.00 16.89 130 ALA A O 1
ATOM 805 N N . GLY A 1 131 ? -37.259 -16.291 40.371 1.00 15.14 131 GLY A N 1
ATOM 806 C CA . GLY A 1 131 ? -36.398 -15.890 41.465 1.00 9.62 131 GLY A CA 1
ATOM 807 C C . GLY A 1 131 ? -37.045 -14.787 42.267 1.00 9.84 131 GLY A C 1
ATOM 808 O O . GLY A 1 131 ? -38.249 -14.550 42.161 1.00 16.87 131 GLY A O 1
ATOM 809 N N . VAL A 1 132 ? -36.228 -14.083 43.041 1.00 14.85 132 VAL A N 1
ATOM 810 C CA . VAL A 1 132 ? -36.702 -13.343 44.208 1.00 11.52 132 VAL A CA 1
ATOM 811 C C . VAL A 1 132 ? -36.695 -11.851 43.931 1.00 18.12 132 VAL A C 1
ATOM 812 O O . VAL A 1 132 ? -35.637 -11.234 43.836 1.00 23.19 132 VAL A O 1
ATOM 816 N N . LEU A 1 133 ? -37.885 -11.286 43.762 1.00 19.04 133 LEU A N 1
ATOM 817 C CA . LEU A 1 133 ? -38.043 -9.848 43.677 1.00 15.13 133 LEU A CA 1
ATOM 818 C C . LEU A 1 133 ? -37.848 -9.280 45.075 1.00 20.82 133 LEU A C 1
ATOM 819 O O . LEU A 1 133 ? -38.669 -9.502 45.958 1.00 19.69 133 LEU A O 1
ATOM 824 N N . ALA A 1 134 ? -36.741 -8.574 45.277 1.00 21.97 134 ALA A N 1
ATOM 825 C CA . ALA A 1 134 ? -36.381 -8.043 46.588 1.00 16.20 134 ALA A CA 1
ATOM 826 C C . ALA A 1 134 ? -37.502 -7.189 47.177 1.00 21.31 134 ALA A C 1
ATOM 827 O O . ALA A 1 134 ? -37.978 -7.442 48.291 1.00 21.03 134 ALA A O 1
ATOM 829 N N . ASN A 1 135 ? -37.918 -6.185 46.415 1.00 27.04 135 ASN A N 1
ATOM 830 C CA . ASN A 1 135 ? -39.010 -5.300 46.808 1.00 29.78 135 ASN A CA 1
ATOM 831 C C . ASN A 1 135 ? -40.194 -5.403 45.857 1.00 31.18 135 ASN A C 1
ATOM 832 O O . ASN A 1 135 ? -40.009 -5.433 44.635 1.00 33.13 135 ASN A O 1
ATOM 837 N N . PRO A 1 136 ? -41.412 -5.462 46.417 1.00 27.23 136 PRO A N 1
ATOM 838 C CA . PRO A 1 136 ? -42.668 -5.424 45.667 1.00 22.80 136 PRO A CA 1
ATOM 839 C C . PRO A 1 136 ? -42.755 -4.279 44.654 1.00 20.14 136 PRO A C 1
ATOM 840 O O . PRO A 1 136 ? -42.202 -3.198 44.883 1.00 19.61 136 PRO A O 1
ATOM 844 N N . TYR A 1 137 ? -43.445 -4.526 43.541 1.00 13.65 137 TYR A N 1
ATOM 845 C CA . TYR A 1 137 ? -43.934 -3.445 42.698 1.00 16.73 137 TYR A CA 1
ATOM 846 C C . TYR A 1 137 ? -44.787 -2.508 43.541 1.00 18.69 137 TYR A C 1
ATOM 847 O O . TYR A 1 137 ? -45.401 -2.933 44.521 1.00 21.68 137 TYR A O 1
ATOM 856 N N . SER A 1 138 ? -44.781 -1.225 43.185 1.00 23.27 138 SER A N 1
ATOM 857 C CA . SER A 1 138 ? -45.417 -0.189 44.003 1.00 21.31 138 SER A CA 1
ATOM 858 C C . SER A 1 138 ? -45.535 1.117 43.222 1.00 21.73 138 SER A C 1
ATOM 859 O O . SER A 1 138 ? -44.903 1.272 42.177 1.00 21.33 138 SER A O 1
ATOM 862 N N . ASN A 1 139 ? -46.359 2.041 43.715 1.00 21.01 139 ASN A N 1
ATOM 863 C CA . ASN A 1 139 ? -46.117 3.459 43.480 1.00 17.69 139 ASN A CA 1
ATOM 864 C C . ASN A 1 139 ? -46.941 4.188 42.415 1.00 22.90 139 ASN A C 1
ATOM 865 O O . ASN A 1 139 ? -46.801 5.402 42.269 1.00 32.63 139 ASN A O 1
ATOM 870 N N . LYS A 1 140 ? -47.749 3.485 41.634 1.00 8.92 140 LYS A N 1
ATOM 871 C CA . LYS A 1 140 ? -48.512 4.164 40.577 1.00 12.59 140 LYS A CA 1
ATOM 872 C C . LYS A 1 140 ? -47.845 4.069 39.223 1.00 11.38 140 LYS A C 1
ATOM 873 O O . LYS A 1 140 ? -47.734 5.054 38.491 1.00 13.17 140 LYS A O 1
ATOM 879 N N . GLY A 1 141 ? -47.453 2.855 38.868 1.00 13.28 141 GLY A N 1
ATOM 880 C CA . GLY A 1 141 ? -46.722 2.635 37.642 1.00 16.17 141 GLY A CA 1
ATOM 881 C C . GLY A 1 141 ? -47.454 1.744 36.671 1.00 9.21 141 GLY A C 1
ATOM 882 O O . GLY A 1 141 ? -48.676 1.689 36.661 1.00 16.97 141 GLY A O 1
ATOM 883 N N . SER A 1 142 ? -46.684 1.032 35.863 1.00 11.60 142 SER A N 1
ATOM 884 C CA . SER A 1 142 ? -47.216 0.217 34.778 1.00 13.11 142 SER A CA 1
ATOM 885 C C . SER A 1 142 ? -46.217 -0.898 34.632 1.00 11.04 142 SER A C 1
ATOM 886 O O . SER A 1 142 ? -45.033 -0.697 34.878 1.00 14.84 142 SER A O 1
ATOM 889 N N . GLY A 1 143 ? -46.701 -2.080 34.275 1.00 10.89 143 GLY A N 1
ATOM 890 C CA . GLY A 1 143 ? -45.854 -3.247 34.155 1.00 8.81 143 GLY A CA 1
ATOM 891 C C . GLY A 1 143 ? -46.383 -4.145 33.062 1.00 13.05 143 GLY A C 1
ATOM 892 O O . GLY A 1 143 ? -47.595 -4.216 32.824 1.00 18.15 143 GLY A O 1
ATOM 893 N N . LEU A 1 144 ? -45.471 -4.819 32.382 1.00 11.27 144 LEU A N 1
ATOM 894 C CA . LEU A 1 144 ? -45.839 -5.884 31.475 1.00 9.15 144 LEU A CA 1
ATOM 895 C C . LEU A 1 144 ? -45.116 -7.132 31.932 1.00 13.77 144 LEU A C 1
ATOM 896 O O . LEU A 1 144 ? -43.912 -7.102 32.150 1.00 22.35 144 LEU A O 1
ATOM 901 N N . PHE A 1 145 ? -45.857 -8.217 32.117 1.00 14.69 145 PHE A N 1
ATOM 902 C CA . PHE A 1 145 ? -45.287 -9.469 32.597 1.00 10.56 145 PHE A CA 1
ATOM 903 C C . PHE A 1 145 ? -45.778 -10.573 31.690 1.00 14.40 145 PHE A C 1
ATOM 904 O O . PHE A 1 145 ? -46.925 -10.540 31.239 1.00 19.46 145 PHE A O 1
ATOM 912 N N . ILE A 1 146 ? -44.902 -11.527 31.395 1.00 10.38 146 ILE A N 1
ATOM 913 C CA . ILE A 1 146 ? -45.218 -12.619 30.484 1.00 10.12 146 ILE A CA 1
ATOM 914 C C . ILE A 1 146 ? -44.608 -13.895 31.021 1.00 10.90 146 ILE A C 1
ATOM 915 O O . ILE A 1 146 ? -43.396 -13.960 31.274 1.00 18.37 146 ILE A O 1
ATOM 920 N N . THR A 1 147 ? -45.447 -14.916 31.154 1.00 8.79 147 THR A N 1
ATOM 921 C CA . THR A 1 147 ? -45.053 -16.172 31.769 1.00 12.36 147 THR A CA 1
ATOM 922 C C . THR A 1 147 ? -45.474 -17.357 30.920 1.00 16.11 147 THR A C 1
ATOM 923 O O . THR A 1 147 ? -46.380 -17.255 30.083 1.00 11.51 147 THR A O 1
ATOM 927 N N . TYR A 1 148 ? -44.838 -18.495 31.176 1.00 17.54 148 TYR A N 1
ATOM 928 C CA . TYR A 1 148 ? -45.247 -19.731 30.546 1.00 19.67 148 TYR A CA 1
ATOM 929 C C . TYR A 1 148 ? -46.143 -20.546 31.464 1.00 18.51 148 TYR A C 1
ATOM 930 O O . TYR A 1 148 ? -45.688 -21.123 32.449 1.00 20.22 148 TYR A O 1
ATOM 939 N N . GLU A 1 149 ? -47.434 -20.546 31.148 1.00 22.03 149 GLU A N 1
ATOM 940 C CA . GLU A 1 149 ? -48.408 -21.463 31.749 1.00 20.26 149 GLU A CA 1
ATOM 941 C C . GLU A 1 149 ? -48.907 -21.020 33.121 1.00 16.59 149 GLU A C 1
ATOM 942 O O . GLU A 1 149 ? -49.845 -21.608 33.656 1.00 18.90 149 GLU A O 1
ATOM 948 N N . HIS A 1 150 ? -48.312 -19.967 33.673 1.00 14.25 150 HIS A N 1
ATOM 949 C CA . HIS A 1 150 ? -48.654 -19.517 35.027 1.00 13.55 150 HIS A CA 1
ATOM 950 C C . HIS A 1 150 ? -49.437 -18.211 35.044 1.00 16.28 150 HIS A C 1
ATOM 951 O O . HIS A 1 150 ? -48.851 -17.125 34.948 1.00 14.72 150 HIS A O 1
ATOM 958 N N . ASN A 1 151 ? -50.758 -18.306 35.175 1.00 14.33 151 ASN A N 1
ATOM 959 C CA . ASN A 1 151 ? -51.586 -17.105 35.200 1.00 15.21 151 ASN A CA 1
ATOM 960 C C . ASN A 1 151 ? -51.378 -16.389 36.524 1.00 19.38 151 ASN A C 1
ATOM 961 O O . ASN A 1 151 ? -51.702 -16.930 37.584 1.00 21.95 151 ASN A O 1
ATOM 966 N N . LEU A 1 152 ? -50.799 -15.191 36.470 1.00 20.17 152 LEU A N 1
ATOM 967 C CA . LEU A 1 152 ? -50.421 -14.482 37.691 1.00 20.97 152 LEU A CA 1
ATOM 968 C C . LEU A 1 152 ? -51.628 -14.001 38.483 1.00 24.18 152 LEU A C 1
ATOM 969 O O . LEU A 1 152 ? -51.588 -13.927 39.709 1.00 24.33 152 LEU A O 1
ATOM 974 N N . ILE A 1 153 ? -52.695 -13.667 37.769 1.00 26.23 153 ILE A N 1
ATOM 975 C CA . ILE A 1 153 ? -53.920 -13.208 38.394 1.00 27.42 153 ILE A CA 1
ATOM 976 C C . ILE A 1 153 ? -54.647 -14.358 39.070 1.00 28.38 153 ILE A C 1
ATOM 977 O O . ILE A 1 153 ? -55.019 -14.255 40.243 1.00 28.69 153 ILE A O 1
ATOM 982 N N . SER A 1 154 ? -54.835 -15.452 38.330 1.00 27.64 154 SER A N 1
ATOM 983 C CA . SER A 1 154 ? -55.659 -16.571 38.800 1.00 23.76 154 SER A CA 1
ATOM 984 C C . SER A 1 154 ? -54.828 -17.552 39.619 1.00 24.94 154 SER A C 1
ATOM 985 O O . SER A 1 154 ? -55.360 -18.454 40.263 1.00 28.04 154 SER A O 1
ATOM 988 N N . ASN A 1 155 ? -53.514 -17.366 39.587 1.00 28.07 155 ASN A N 1
ATOM 989 C CA . ASN A 1 155 ? -52.602 -18.183 40.373 1.00 25.64 155 ASN A CA 1
ATOM 990 C C . ASN A 1 155 ? -52.688 -19.653 39.992 1.00 23.46 155 ASN A C 1
ATOM 991 O O . ASN A 1 155 ? -52.341 -20.522 40.774 1.00 28.42 155 ASN A O 1
ATOM 996 N N . GLN A 1 156 ? -53.135 -19.921 38.771 1.00 24.51 156 GLN A N 1
ATOM 997 C CA . GLN A 1 156 ? -53.316 -21.282 38.292 1.00 23.08 156 GLN A CA 1
ATOM 998 C C . GLN A 1 156 ? -52.568 -21.550 36.993 1.00 23.55 156 GLN A C 1
ATOM 999 O O . GLN A 1 156 ? -52.209 -20.625 36.274 1.00 26.62 156 GLN A O 1
ATOM 1005 N N . ILE A 1 157 ? -52.307 -22.821 36.714 1.00 26.95 157 ILE A N 1
ATOM 1006 C CA . ILE A 1 157 ? -51.559 -23.204 35.519 1.00 26.47 157 ILE A CA 1
ATOM 1007 C C . ILE A 1 157 ? -52.496 -23.356 34.338 1.00 24.12 157 ILE A C 1
ATOM 1008 O O . ILE A 1 157 ? -53.569 -23.939 34.461 1.00 26.05 157 ILE A O 1
ATOM 1013 N N . GLU A 1 158 ? -52.092 -22.818 33.195 1.00 23.29 158 GLU A N 1
ATOM 1014 C CA . GLU A 1 158 ? -52.839 -23.009 31.960 1.00 24.23 158 GLU A CA 1
ATOM 1015 C C . GLU A 1 158 ? -51.959 -23.716 30.928 1.00 25.50 158 GLU A C 1
ATOM 1016 O O . GLU A 1 158 ? -51.037 -23.118 30.354 1.00 27.69 158 GLU A O 1
ATOM 1022 N N . THR A 1 159 ? -52.203 -25.009 30.744 1.00 18.92 159 THR A N 1
ATOM 1023 C CA . THR A 1 159 ? -51.312 -25.837 29.940 1.00 21.41 159 THR A CA 1
ATOM 1024 C C . THR A 1 159 ? -51.180 -25.310 28.511 1.00 21.60 159 THR A C 1
ATOM 1025 O O . THR A 1 159 ? -52.179 -24.990 27.853 1.00 18.61 159 THR A O 1
ATOM 1029 N N . GLY A 1 160 ? -49.933 -25.170 28.065 1.00 18.79 160 GLY A N 1
ATOM 1030 C CA . GLY A 1 160 ? -49.635 -24.859 26.670 1.00 17.98 160 GLY A CA 1
ATOM 1031 C C . GLY A 1 160 ? -49.993 -23.451 26.236 1.00 21.35 160 GLY A C 1
ATOM 1032 O O . GLY A 1 160 ? -50.055 -23.176 25.040 1.00 27.17 160 GLY A O 1
ATOM 1033 N N . LYS A 1 161 ? -50.231 -22.564 27.205 1.00 18.05 161 LYS A N 1
ATOM 1034 C CA . LYS A 1 161 ? -50.555 -21.165 26.924 1.00 18.49 161 LYS A CA 1
ATOM 1035 C C . LYS A 1 161 ? -49.433 -20.258 27.401 1.00 20.97 161 LYS A C 1
ATOM 1036 O O . LYS A 1 161 ? -48.663 -20.621 28.289 1.00 23.29 161 LYS A O 1
ATOM 1042 N N . VAL A 1 162 ? -49.364 -19.065 26.822 1.00 19.93 162 VAL A N 1
ATOM 1043 C CA . VAL A 1 162 ? -48.466 -18.024 27.299 1.00 19.25 162 VAL A CA 1
ATOM 1044 C C . VAL A 1 162 ? -49.352 -16.956 27.912 1.00 15.39 162 VAL A C 1
ATOM 1045 O O . VAL A 1 162 ? -50.351 -16.569 27.317 1.00 20.82 162 VAL A O 1
ATOM 1049 N N . CYS A 1 163 ? -49.020 -16.518 29.119 1.00 13.87 163 CYS A N 1
ATOM 1050 C CA . CYS A 1 163 ? -49.864 -15.568 29.844 1.00 12.38 163 CYS A CA 1
ATOM 1051 C C . CYS A 1 163 ? -49.287 -14.168 29.775 1.00 16.88 163 CYS A C 1
ATOM 1052 O O . CYS A 1 163 ? -48.155 -13.929 30.218 1.00 15.81 163 CYS A O 1
ATOM 1055 N N . VAL A 1 164 ? -50.076 -13.243 29.235 1.00 13.75 164 VAL A N 1
ATOM 1056 C CA . VAL A 1 164 ? -49.666 -11.848 29.123 1.00 10.19 164 VAL A CA 1
ATOM 1057 C C . VAL A 1 164 ? -50.465 -11.006 30.104 1.00 12.38 164 VAL A C 1
ATOM 1058 O O . VAL A 1 164 ? -51.692 -11.127 30.185 1.00 19.05 164 VAL A O 1
ATOM 1062 N N . LEU A 1 165 ? -49.765 -10.186 30.875 1.00 12.50 165 LEU A N 1
ATOM 1063 C CA . LEU A 1 165 ? -50.399 -9.351 31.887 1.00 11.19 165 LEU A CA 1
ATOM 1064 C C . LEU A 1 165 ? -49.840 -7.956 31.794 1.00 16.13 165 LEU A C 1
ATOM 1065 O O . LEU A 1 165 ? -48.623 -7.762 31.787 1.00 17.75 165 LEU A O 1
ATOM 1070 N N . PHE A 1 166 ? -50.737 -6.986 31.693 1.00 16.92 166 PHE A N 1
ATOM 1071 C CA . PHE A 1 166 ? -50.360 -5.589 31.702 1.00 13.03 166 PHE A CA 1
ATOM 1072 C C . PHE A 1 166 ? -51.106 -4.932 32.858 1.00 17.90 166 PHE A C 1
ATOM 1073 O O . PHE A 1 166 ? -52.336 -5.013 32.937 1.00 20.66 166 PHE A O 1
ATOM 1081 N N . ILE A 1 167 ? -50.367 -4.340 33.790 1.00 13.78 167 ILE A N 1
ATOM 1082 C CA . ILE A 1 167 ? -51.000 -3.651 34.919 1.00 16.39 167 ILE A CA 1
ATOM 1083 C C . ILE A 1 167 ? -50.555 -2.196 34.929 1.00 16.43 167 ILE A C 1
ATOM 1084 O O . ILE A 1 167 ? -49.448 -1.875 34.500 1.00 14.60 167 ILE A O 1
ATOM 1089 N N . THR A 1 168 ? -51.427 -1.316 35.402 1.00 15.34 168 THR A N 1
ATOM 1090 C CA . THR A 1 168 ? -51.121 0.106 35.377 1.00 19.91 168 THR A CA 1
ATOM 1091 C C . THR A 1 168 ? -51.988 0.899 36.335 1.00 17.50 168 THR A C 1
ATOM 1092 O O . THR A 1 168 ? -53.137 0.523 36.583 1.00 16.64 168 THR A O 1
ATOM 1096 N N . SER A 1 169 ? -51.424 1.978 36.886 1.00 12.06 169 SER A N 1
ATOM 1097 C CA . SER A 1 169 ? -52.246 3.035 37.454 1.00 15.27 169 SER A CA 1
ATOM 1098 C C . SER A 1 169 ? -53.137 3.683 36.390 1.00 21.23 169 SER A C 1
ATOM 1099 O O . SER A 1 169 ? -52.731 3.852 35.232 1.00 15.98 169 SER A O 1
ATOM 1102 N N . LEU A 1 170 ? -54.356 4.034 36.795 1.00 19.82 170 LEU A N 1
ATOM 1103 C CA . LEU A 1 170 ? -55.242 4.838 35.971 1.00 15.04 170 LEU A CA 1
ATOM 1104 C C . LEU A 1 170 ? -55.105 6.315 36.313 1.00 14.29 170 LEU A C 1
ATOM 1105 O O . LEU A 1 170 ? -55.368 7.171 35.476 1.00 16.03 170 LEU A O 1
ATOM 1110 N N . SER A 1 171 ? -54.694 6.609 37.544 1.00 12.59 171 SER A N 1
ATOM 1111 C CA . SER A 1 171 ? -54.478 7.987 37.970 1.00 15.72 171 SER A CA 1
ATOM 1112 C C . SER A 1 171 ? -53.008 8.389 37.845 1.00 14.26 171 SER A C 1
ATOM 1113 O O . SER A 1 171 ? -52.124 7.537 37.830 1.00 14.35 171 SER A O 1
ATOM 1116 N N . THR A 1 172 ? -52.761 9.693 37.756 1.00 12.84 172 THR A N 1
ATOM 1117 C CA . THR A 1 172 ? -51.410 10.237 37.655 1.00 12.99 172 THR A CA 1
ATOM 1118 C C . THR A 1 172 ? -50.644 10.113 38.991 1.00 18.37 172 THR A C 1
ATOM 1119 O O . THR A 1 172 ? -51.247 10.068 40.074 1.00 18.05 172 THR A O 1
ATOM 1123 N N . THR A 1 173 ? -49.316 10.062 38.904 1.00 18.81 173 THR A N 1
ATOM 1124 C CA . THR A 1 173 ? -48.431 10.121 40.076 1.00 16.26 173 THR A CA 1
ATOM 1125 C C . THR A 1 173 ? -48.758 11.257 41.063 1.00 24.48 173 THR A C 1
ATOM 1126 O O . THR A 1 173 ? -48.636 11.080 42.285 1.00 26.13 173 THR A O 1
ATOM 1130 N N . ALA A 1 174 ? -49.156 12.419 40.540 1.00 20.78 174 ALA A N 1
ATOM 1131 C CA . ALA A 1 174 ? -49.510 13.552 41.398 1.00 20.47 174 ALA A CA 1
ATOM 1132 C C . ALA A 1 174 ? -50.912 13.430 41.997 1.00 20.94 174 ALA A C 1
ATOM 1133 O O . ALA A 1 174 ? -51.282 14.200 42.877 1.00 22.51 174 ALA A O 1
ATOM 1135 N N . SER A 1 175 ? -51.688 12.454 41.538 1.00 22.49 175 SER A N 1
ATOM 1136 C CA . SER A 1 175 ? -53.084 12.331 41.975 1.00 23.41 175 SER A CA 1
ATOM 1137 C C . SER A 1 175 ? -53.213 11.939 43.454 1.00 20.29 175 SER A C 1
ATOM 1138 O O . SER A 1 175 ? -52.248 11.502 44.076 1.00 20.44 175 SER A O 1
ATOM 1141 N N . SER A 1 176 ? -54.412 12.094 44.003 1.00 19.10 176 SER A N 1
ATOM 1142 C CA . SER A 1 176 ? -54.726 11.601 45.345 1.00 21.43 176 SER A CA 1
ATOM 1143 C C . SER A 1 176 ? -55.762 10.486 45.285 1.00 22.48 176 SER A C 1
ATOM 1144 O O . SER A 1 176 ? -56.493 10.252 46.253 1.00 17.85 176 SER A O 1
ATOM 1147 N N . THR A 1 177 ? -55.845 9.827 44.133 1.00 20.02 177 THR A N 1
ATOM 1148 C CA . THR A 1 177 ? -56.727 8.688 43.973 1.00 19.56 177 THR A CA 1
ATOM 1149 C C . THR A 1 177 ? -55.936 7.439 43.648 1.00 19.88 177 THR A C 1
ATOM 1150 O O . THR A 1 177 ? -55.181 7.408 42.682 1.00 21.88 177 THR A O 1
ATOM 1154 N N . ASN A 1 178 ? -56.099 6.415 44.474 1.00 20.77 178 ASN A N 1
ATOM 1155 C CA . ASN A 1 178 ? -55.573 5.100 44.154 1.00 22.24 178 ASN A CA 1
ATOM 1156 C C . ASN A 1 178 ? -56.535 4.351 43.232 1.00 20.42 178 ASN A C 1
ATOM 1157 O O . ASN A 1 178 ? -57.635 3.971 43.633 1.00 21.57 178 ASN A O 1
ATOM 1162 N N . SER A 1 179 ? -56.140 4.185 41.978 1.00 18.03 179 SER A N 1
ATOM 1163 C CA . SER A 1 179 ? -56.985 3.506 41.020 1.00 14.07 179 SER A CA 1
ATOM 1164 C C . SER A 1 179 ? -56.157 2.811 39.961 1.00 10.56 179 SER A C 1
ATOM 1165 O O . SER A 1 179 ? -55.417 3.463 39.231 1.00 14.48 179 SER A O 1
ATOM 1168 N N . PHE A 1 180 ? -56.289 1.486 39.890 1.00 13.91 180 PHE A N 1
ATOM 1169 C CA . PHE A 1 180 ? -55.480 0.641 39.002 1.00 9.54 180 PHE A CA 1
ATOM 1170 C C . PHE A 1 180 ? -56.351 -0.333 38.215 1.00 11.77 180 PHE A C 1
ATOM 1171 O O . PHE A 1 180 ? -57.514 -0.571 38.558 1.00 8.84 180 PHE A O 1
ATOM 1179 N N . ALA A 1 181 ? -55.760 -0.945 37.192 1.00 12.39 181 ALA A N 1
ATOM 1180 C CA . ALA A 1 181 ? -56.421 -2.021 36.459 1.00 10.89 181 ALA A CA 1
ATOM 1181 C C . ALA A 1 181 ? -55.421 -2.833 35.636 1.00 16.27 181 ALA A C 1
ATOM 1182 O O . ALA A 1 181 ? -54.221 -2.560 35.659 1.00 21.42 181 ALA A O 1
ATOM 1184 N N . TYR A 1 182 ? -55.914 -3.845 34.928 1.00 11.99 182 TYR A N 1
ATOM 1185 C CA . TYR A 1 182 ? -55.056 -4.684 34.115 1.00 13.90 182 TYR A CA 1
ATOM 1186 C C . TYR A 1 182 ? -55.789 -5.213 32.899 1.00 13.08 182 TYR A C 1
ATOM 1187 O O . TYR A 1 182 ? -57.008 -5.353 32.927 1.00 19.39 182 TYR A O 1
ATOM 1196 N N . SER A 1 183 ? -55.049 -5.450 31.819 1.00 12.70 183 SER A N 1
ATOM 1197 C CA . SER A 1 183 ? -55.518 -6.299 30.721 1.00 16.27 183 SER A CA 1
ATOM 1198 C C . SER A 1 183 ? -54.696 -7.578 30.676 1.00 18.09 183 SER A C 1
ATOM 1199 O O . SER A 1 183 ? -53.507 -7.577 30.997 1.00 26.86 183 SER A O 1
ATOM 1202 N N . ALA A 1 184 ? -55.323 -8.649 30.216 1.00 15.77 184 ALA A N 1
ATOM 1203 C CA . ALA A 1 184 ? -54.745 -9.981 30.266 1.00 14.32 184 ALA A CA 1
ATOM 1204 C C . ALA A 1 184 ? -55.229 -10.792 29.057 1.00 18.13 184 ALA A C 1
ATOM 1205 O O . ALA A 1 184 ? -56.312 -10.529 28.518 1.00 14.97 184 ALA A O 1
ATOM 1207 N N . CYS A 1 185 ? -54.416 -11.757 28.623 1.00 19.54 185 CYS A N 1
ATOM 1208 C CA . CYS A 1 185 ? -54.886 -12.823 27.739 1.00 15.24 185 CYS A CA 1
ATOM 1209 C C . CYS A 1 185 ? -53.944 -14.018 27.755 1.00 17.63 185 CYS A C 1
ATOM 1210 O O . CYS A 1 185 ? -52.808 -13.926 28.224 1.00 18.26 185 CYS A O 1
ATOM 1213 N N . SER A 1 186 ? -54.427 -15.122 27.188 1.00 19.42 186 SER A N 1
ATOM 1214 C CA . SER A 1 186 ? -53.691 -16.371 27.101 1.00 16.63 186 SER A CA 1
ATOM 1215 C C . SER A 1 186 ? -53.531 -16.803 25.645 1.00 17.75 186 SER A C 1
ATOM 1216 O O . SER A 1 186 ? -54.509 -16.922 24.911 1.00 15.40 186 SER A O 1
ATOM 1219 N N . VAL A 1 187 ? -52.288 -17.053 25.246 1.00 18.34 187 VAL A N 1
ATOM 1220 C CA . VAL A 1 187 ? -51.968 -17.377 23.865 1.00 15.88 187 VAL A CA 1
ATOM 1221 C C . VAL A 1 187 ? -51.459 -18.809 23.744 1.00 17.41 187 VAL A C 1
ATOM 1222 O O . VAL A 1 187 ? -50.464 -19.169 24.371 1.00 20.76 187 VAL A O 1
ATOM 1226 N N . PRO A 1 188 ? -52.136 -19.629 22.924 1.00 17.20 188 PRO A N 1
ATOM 1227 C CA . PRO A 1 188 ? -51.658 -20.981 22.689 1.00 12.39 188 PRO A CA 1
ATOM 1228 C C . PRO A 1 188 ? -50.250 -20.944 22.111 1.00 17.26 188 PRO A C 1
ATOM 1229 O O . PRO A 1 188 ? -49.974 -20.172 21.182 1.00 19.11 188 PRO A O 1
ATOM 1233 N N . ILE A 1 189 ? -49.368 -21.750 22.697 1.00 17.02 189 ILE A N 1
ATOM 1234 C CA . ILE A 1 189 ? -47.931 -21.728 22.415 1.00 16.39 189 ILE A CA 1
ATOM 1235 C C . ILE A 1 189 ? -47.613 -21.819 20.914 1.00 21.86 189 ILE A C 1
ATOM 1236 O O . ILE A 1 189 ? -46.641 -21.212 20.445 1.00 20.34 189 ILE A O 1
ATOM 1241 N N . GLU A 1 190 ? -48.448 -22.554 20.171 1.00 22.25 190 GLU A N 1
ATOM 1242 C CA . GLU A 1 190 ? -48.268 -22.718 18.730 1.00 25.05 190 GLU A CA 1
ATOM 1243 C C . GLU A 1 190 ? -48.420 -21.389 18.010 1.00 25.87 190 GLU A C 1
ATOM 1244 O O . GLU A 1 190 ? -47.664 -21.098 17.088 1.00 33.55 190 GLU A O 1
ATOM 1250 N N . ASP A 1 191 ? -49.386 -20.582 18.445 1.00 22.97 191 ASP A N 1
ATOM 1251 C CA . ASP A 1 191 ? -49.661 -19.281 17.826 1.00 22.35 191 ASP A CA 1
ATOM 1252 C C . ASP A 1 191 ? -48.752 -18.148 18.300 1.00 22.47 191 ASP A C 1
ATOM 1253 O O . ASP A 1 191 ? -48.852 -17.028 17.793 1.00 18.04 191 ASP A O 1
ATOM 1258 N N . TRP A 1 192 ? -47.918 -18.414 19.307 1.00 23.38 192 TRP A N 1
ATOM 1259 C CA . TRP A 1 192 ? -47.179 -17.346 19.968 1.00 18.20 192 TRP A CA 1
ATOM 1260 C C . TRP A 1 192 ? -46.186 -16.674 19.051 1.00 18.46 192 TRP A C 1
ATOM 1261 O O . TRP A 1 192 ? -45.467 -17.320 18.291 1.00 18.73 192 TRP A O 1
ATOM 1272 N N . ASP A 1 193 ? -46.111 -15.362 19.191 1.00 18.91 193 ASP A N 1
ATOM 1273 C CA . ASP A 1 193 ? -45.276 -14.549 18.351 1.00 19.76 193 ASP A CA 1
ATOM 1274 C C . ASP A 1 193 ? -45.095 -13.248 19.103 1.00 16.35 193 ASP A C 1
ATOM 1275 O O . ASP A 1 193 ? -46.067 -12.537 19.375 1.00 23.18 193 ASP A O 1
ATOM 1280 N N . PHE A 1 194 ? -43.854 -12.979 19.496 1.00 15.02 194 PHE A N 1
ATOM 1281 C CA . PHE A 1 194 ? -43.514 -11.803 20.290 1.00 10.75 194 PHE A CA 1
ATOM 1282 C C . PHE A 1 194 ? -43.919 -10.525 19.557 1.00 14.52 194 PHE A C 1
ATOM 1283 O O . PHE A 1 194 ? -44.245 -9.506 20.183 1.00 14.67 194 PHE A O 1
ATOM 1291 N N . ASN A 1 195 ? -43.927 -10.595 18.228 1.00 13.22 195 ASN A N 1
ATOM 1292 C CA . ASN A 1 195 ? -44.109 -9.408 17.415 1.00 21.44 195 ASN A CA 1
ATOM 1293 C C . ASN A 1 195 ? -45.542 -8.871 17.401 1.00 25.39 195 ASN A C 1
ATOM 1294 O O . ASN A 1 195 ? -45.761 -7.719 17.026 1.00 25.32 195 ASN A O 1
ATOM 1299 N N . MET A 1 196 ? -46.508 -9.706 17.796 1.00 22.21 196 MET A N 1
ATOM 1300 C CA . MET A 1 196 ? -47.928 -9.373 17.665 1.00 16.47 196 MET A CA 1
ATOM 1301 C C . MET A 1 196 ? -48.533 -8.851 18.977 1.00 19.48 196 MET A C 1
ATOM 1302 O O . MET A 1 196 ? -49.751 -8.835 19.147 1.00 22.81 196 MET A O 1
ATOM 1307 N N . ILE A 1 197 ? -47.670 -8.431 19.899 1.00 18.13 197 ILE A N 1
ATOM 1308 C CA . ILE A 1 197 ? -48.078 -7.859 21.179 1.00 15.32 197 ILE A CA 1
ATOM 1309 C C . ILE A 1 197 ? -47.549 -6.421 21.229 1.00 19.48 197 ILE A C 1
ATOM 1310 O O . ILE A 1 197 ? -46.430 -6.153 20.764 1.00 19.49 197 ILE A O 1
ATOM 1315 N N . LYS A 1 198 ? -48.339 -5.499 21.778 1.00 18.16 198 LYS A N 1
ATOM 1316 C CA . LYS A 1 198 ? -47.817 -4.168 22.123 1.00 20.73 198 LYS A CA 1
ATOM 1317 C C . LYS A 1 198 ? -48.672 -3.405 23.128 1.00 21.26 198 LYS A C 1
ATOM 1318 O O . LYS A 1 198 ? -49.828 -3.764 23.388 1.00 20.38 198 LYS A O 1
ATOM 1324 N N . LEU A 1 199 ? -48.076 -2.372 23.714 1.00 16.49 199 LEU A N 1
ATOM 1325 C CA . LEU A 1 199 ? -48.823 -1.402 24.492 1.00 16.78 199 LEU A CA 1
ATOM 1326 C C . LEU A 1 199 ? -49.093 -0.220 23.586 1.00 14.05 199 LEU A C 1
ATOM 1327 O O . LEU A 1 199 ? -48.180 0.280 22.949 1.00 13.85 199 LEU A O 1
ATOM 1332 N N . THR A 1 200 ? -50.341 0.240 23.554 1.00 18.16 200 THR A N 1
ATOM 1333 C CA . THR A 1 200 ? -50.741 1.303 22.632 1.00 16.25 200 THR A CA 1
ATOM 1334 C C . THR A 1 200 ? -51.668 2.334 23.275 1.00 16.22 200 THR A C 1
ATOM 1335 O O . THR A 1 200 ? -52.445 2.013 24.179 1.00 14.25 200 THR A O 1
ATOM 1339 N N . ALA A 1 201 ? -51.575 3.570 22.793 1.00 14.99 201 ALA A N 1
ATOM 1340 C CA . ALA A 1 201 ? -52.571 4.587 23.098 1.00 16.11 201 ALA A CA 1
ATOM 1341 C C . ALA A 1 201 ? -53.285 5.108 21.862 1.00 11.74 201 ALA A C 1
ATOM 1342 O O . ALA A 1 201 ? -54.031 6.075 21.954 1.00 17.32 201 ALA A O 1
ATOM 1344 N N . GLU A 1 202 ? -53.090 4.466 20.719 1.00 12.15 202 GLU A N 1
ATOM 1345 C CA . GLU A 1 202 ? -53.694 4.962 19.477 1.00 16.36 202 GLU A CA 1
ATOM 1346 C C . GLU A 1 202 ? -54.369 3.899 18.625 1.00 14.35 202 GLU A C 1
ATOM 1347 O O . GLU A 1 202 ? -55.420 4.160 18.047 1.00 19.04 202 GLU A O 1
ATOM 1353 N N . THR A 1 203 ? -53.773 2.713 18.533 1.00 16.00 203 THR A N 1
ATOM 1354 C CA . THR A 1 203 ? -54.345 1.638 17.715 1.00 21.07 203 THR A CA 1
ATOM 1355 C C . THR A 1 203 ? -55.589 0.988 18.347 1.00 22.46 203 THR A C 1
ATOM 1356 O O . THR A 1 203 ? -55.520 0.399 19.422 1.00 26.97 203 THR A O 1
ATOM 1360 N N . SER A 1 204 ? -56.725 1.097 17.668 1.00 25.58 204 SER A N 1
ATOM 1361 C CA . SER A 1 204 ? -58.004 0.660 18.234 1.00 28.48 204 SER A CA 1
ATOM 1362 C C . SER A 1 204 ? -58.040 -0.824 18.613 1.00 25.78 204 SER A C 1
ATOM 1363 O O . SER A 1 204 ? -57.592 -1.685 17.849 1.00 23.03 204 SER A O 1
ATOM 1366 N N . CYS A 1 205 ? -58.583 -1.111 19.795 1.00 21.34 205 CYS A N 1
ATOM 1367 C CA . CYS A 1 205 ? -58.748 -2.487 20.266 1.00 23.66 205 CYS A CA 1
ATOM 1368 C C . CYS A 1 205 ? -59.448 -2.503 21.611 1.00 22.13 205 CYS A C 1
ATOM 1369 O O . CYS A 1 205 ? -59.518 -1.479 22.299 1.00 24.39 205 CYS A O 1
ATOM 1372 N N . ALA A 1 206 ? -59.924 -3.681 22.000 1.00 22.24 206 ALA A N 1
ATOM 1373 C CA . ALA A 1 206 ? -60.753 -3.824 23.195 1.00 21.01 206 ALA A CA 1
ATOM 1374 C C . ALA A 1 206 ? -60.114 -3.194 24.439 1.00 17.32 206 ALA A C 1
ATOM 1375 O O . ALA A 1 206 ? -60.785 -2.476 25.188 1.00 19.45 206 ALA A O 1
ATOM 1377 N N . SER A 1 207 ? -58.815 -3.431 24.629 1.00 15.45 207 SER A N 1
ATOM 1378 C CA . SER A 1 207 ? -58.088 -2.956 25.819 1.00 13.09 207 SER A CA 1
ATOM 1379 C C . SER A 1 207 ? -58.029 -1.424 25.912 1.00 17.08 207 SER A C 1
ATOM 1380 O O . SER A 1 207 ? -58.294 -0.845 26.969 1.00 13.25 207 SER A O 1
ATOM 1383 N N . LEU A 1 208 ? -57.678 -0.773 24.803 1.00 17.50 208 LEU A N 1
ATOM 1384 C CA . LEU A 1 208 ? -57.624 0.685 24.759 1.00 17.97 208 LEU A CA 1
ATOM 1385 C C . LEU A 1 208 ? -58.983 1.272 25.098 1.00 20.77 208 LEU A C 1
ATOM 1386 O O . LEU A 1 208 ? -59.086 2.165 25.935 1.00 22.46 208 LEU A O 1
ATOM 1391 N N . THR A 1 209 ? -60.020 0.771 24.429 1.00 21.20 209 THR A N 1
ATOM 1392 C CA . THR A 1 209 ? -61.391 1.195 24.694 1.00 16.18 209 THR A CA 1
ATOM 1393 C C . THR A 1 209 ? -61.751 1.079 26.182 1.00 15.53 209 THR A C 1
ATOM 1394 O O . THR A 1 209 ? -62.216 2.052 26.780 1.00 13.84 209 THR A O 1
ATOM 1398 N N . ALA A 1 210 ? -61.500 -0.094 26.775 1.00 11.90 210 ALA A N 1
ATOM 1399 C CA . ALA A 1 210 ? -61.841 -0.364 28.184 1.00 11.45 210 ALA A CA 1
ATOM 1400 C C . ALA A 1 210 ? -61.088 0.556 29.140 1.00 13.64 210 ALA A C 1
ATOM 1401 O O . ALA A 1 210 ? -61.658 1.094 30.104 1.00 11.35 210 ALA A O 1
ATOM 1403 N N . MET A 1 211 ? -59.795 0.715 28.871 1.00 14.76 211 MET A N 1
ATOM 1404 C CA . MET A 1 211 ? -58.944 1.547 29.699 1.00 10.50 211 MET A CA 1
ATOM 1405 C C . MET A 1 211 ? -59.355 3.004 29.583 1.00 13.48 211 MET A C 1
ATOM 1406 O O . MET A 1 211 ? -59.428 3.706 30.591 1.00 17.63 211 MET A O 1
ATOM 1411 N N . THR A 1 212 ? -59.688 3.435 28.367 1.00 13.49 212 THR A N 1
ATOM 1412 C CA . THR A 1 212 ? -60.160 4.801 28.131 1.00 16.53 212 THR A CA 1
ATOM 1413 C C . THR A 1 212 ? -61.410 5.098 28.943 1.00 17.16 212 THR A C 1
ATOM 1414 O O . THR A 1 212 ? -61.525 6.170 29.535 1.00 16.29 212 THR A O 1
ATOM 1418 N N . ASN A 1 213 ? -62.349 4.155 28.951 1.00 17.22 213 ASN A N 1
ATOM 1419 C CA . ASN A 1 213 ? -63.545 4.284 29.773 1.00 18.24 213 ASN A CA 1
ATOM 1420 C C . ASN A 1 213 ? -63.219 4.286 31.267 1.00 19.12 213 ASN A C 1
ATOM 1421 O O . ASN A 1 213 ? -63.812 5.039 32.035 1.00 19.89 213 ASN A O 1
ATOM 1426 N N . LEU A 1 214 ? -62.238 3.479 31.664 1.00 20.55 214 LEU A N 1
ATOM 1427 C CA . LEU A 1 214 ? -61.845 3.375 33.072 1.00 18.57 214 LEU A CA 1
ATOM 1428 C C . LEU A 1 214 ? -61.182 4.650 33.587 1.00 20.88 214 LEU A C 1
ATOM 1429 O O . LEU A 1 214 ? -61.441 5.083 34.714 1.00 24.24 214 LEU A O 1
ATOM 1434 N N . VAL A 1 215 ? -60.356 5.264 32.738 1.00 24.15 215 VAL A N 1
ATOM 1435 C CA . VAL A 1 215 ? -59.641 6.504 33.068 1.00 19.67 215 VAL A CA 1
ATOM 1436 C C . VAL A 1 215 ? -60.664 7.615 33.295 1.00 22.42 215 VAL A C 1
ATOM 1437 O O . VAL A 1 215 ? -60.672 8.248 34.354 1.00 22.56 215 VAL A O 1
ATOM 1441 N N . ASN A 1 216 ? -61.568 7.782 32.326 1.00 19.78 216 ASN A N 1
ATOM 1442 C CA . ASN A 1 216 ? -62.664 8.761 32.392 1.00 18.00 216 ASN A CA 1
ATOM 1443 C C . ASN A 1 216 ? -63.550 8.734 33.648 1.00 15.64 216 ASN A C 1
ATOM 1444 O O . ASN A 1 216 ? -64.347 9.636 33.844 1.00 13.47 216 ASN A O 1
ATOM 1449 N N . SER A 1 217 ? -63.410 7.715 34.492 1.00 14.39 217 SER A N 1
ATOM 1450 C CA . SER A 1 217 ? -64.130 7.690 35.769 1.00 21.92 217 SER A CA 1
ATOM 1451 C C . SER A 1 217 ? -63.510 8.625 36.809 1.00 19.96 217 SER A C 1
ATOM 1452 O O . SER A 1 217 ? -64.110 8.878 37.852 1.00 19.31 217 SER A O 1
ATOM 1455 N N . LEU A 1 218 ? -62.311 9.129 36.520 1.00 16.89 218 LEU A N 1
ATOM 1456 C CA . LEU A 1 218 ? -61.580 9.986 37.467 1.00 17.97 218 LEU A CA 1
ATOM 1457 C C . LEU A 1 218 ? -61.735 11.487 37.189 1.00 17.30 218 LEU A C 1
ATOM 1458 O O . LEU A 1 218 ? -62.127 11.908 36.098 1.00 18.94 218 LEU A O 1
ATOM 1463 N N . VAL A 1 219 ? -61.433 12.291 38.198 1.00 16.23 219 VAL A N 1
ATOM 1464 C CA . VAL A 1 219 ? -61.399 13.733 38.044 1.00 16.17 219 VAL A CA 1
ATOM 1465 C C . VAL A 1 219 ? -60.371 14.078 36.969 1.00 14.58 219 VAL A C 1
ATOM 1466 O O . VAL A 1 219 ? -59.276 13.521 36.962 1.00 16.92 219 VAL A O 1
ATOM 1470 N N . PRO A 1 220 ? -60.739 14.962 36.030 1.00 12.27 220 PRO A N 1
ATOM 1471 C CA . PRO A 1 220 ? -59.924 15.335 34.865 1.00 12.90 220 PRO A CA 1
ATOM 1472 C C . PRO A 1 220 ? -58.452 15.629 35.159 1.00 16.99 220 PRO A C 1
ATOM 1473 O O . PRO A 1 220 ? -57.576 15.205 34.406 1.00 16.39 220 PRO A O 1
ATOM 1477 N N . GLY A 1 221 ? -58.186 16.339 36.250 1.00 22.69 221 GLY A N 1
ATOM 1478 C CA . GLY A 1 221 ? -56.819 16.691 36.626 1.00 17.29 221 GLY A CA 1
ATOM 1479 C C . GLY A 1 221 ? -55.966 15.483 36.955 1.00 23.77 221 GLY A C 1
ATOM 1480 O O . GLY A 1 221 ? -54.736 15.515 36.810 1.00 27.63 221 GLY A O 1
ATOM 1481 N N . GLU A 1 222 ? -56.617 14.406 37.383 1.00 22.50 222 GLU A N 1
ATOM 1482 C CA . GLU A 1 222 ? -55.904 13.193 37.758 1.00 18.83 222 GLU A CA 1
ATOM 1483 C C . GLU A 1 222 ? -55.858 12.163 36.628 1.00 22.41 222 GLU A C 1
ATOM 1484 O O . GLU A 1 222 ? -55.417 11.027 36.830 1.00 23.56 222 GLU A O 1
ATOM 1490 N N . ARG A 1 223 ? -56.280 12.561 35.430 1.00 21.16 223 ARG A N 1
ATOM 1491 C CA . ARG A 1 223 ? -56.335 11.608 34.321 1.00 18.79 223 ARG A CA 1
ATOM 1492 C C . ARG A 1 223 ? -54.989 11.290 33.660 1.00 16.10 223 ARG A C 1
ATOM 1493 O O . ARG A 1 223 ? -54.204 12.170 33.332 1.00 18.74 223 ARG A O 1
ATOM 1501 N N . THR A 1 224 ? -54.754 10.000 33.484 1.00 13.51 224 THR A N 1
ATOM 1502 C CA . THR A 1 224 ? -53.672 9.456 32.681 1.00 19.29 224 THR A CA 1
ATOM 1503 C C . THR A 1 224 ? -54.017 9.453 31.171 1.00 17.15 224 THR A C 1
ATOM 1504 O O . THR A 1 224 ? -55.193 9.516 30.792 1.00 8.45 224 THR A O 1
ATOM 1508 N N . ARG A 1 225 ? -53.004 9.346 30.308 1.00 13.95 225 ARG A N 1
ATOM 1509 C CA . ARG A 1 225 ? -53.266 9.040 28.910 1.00 10.87 225 ARG A CA 1
ATOM 1510 C C . ARG A 1 225 ? -53.542 7.558 28.775 1.00 16.79 225 ARG A C 1
ATOM 1511 O O . ARG A 1 225 ? -52.676 6.757 29.086 1.00 22.28 225 ARG A O 1
ATOM 1519 N N . PRO A 1 226 ? -54.763 7.177 28.360 1.00 17.53 226 PRO A N 1
ATOM 1520 C CA . PRO A 1 226 ? -55.080 5.754 28.423 1.00 15.59 226 PRO A CA 1
ATOM 1521 C C . PRO A 1 226 ? -54.159 4.960 27.528 1.00 16.79 226 PRO A C 1
ATOM 1522 O O . PRO A 1 226 ? -53.770 5.441 26.463 1.00 20.56 226 PRO A O 1
ATOM 1526 N N . VAL A 1 227 ? -53.746 3.786 27.990 1.00 16.84 227 VAL A N 1
ATOM 1527 C CA . VAL A 1 227 ? -53.085 2.836 27.109 1.00 16.90 227 VAL A CA 1
ATOM 1528 C C . VAL A 1 227 ? -53.505 1.402 27.367 1.00 18.31 227 VAL A C 1
ATOM 1529 O O . VAL A 1 227 ? -53.862 1.020 28.492 1.00 16.22 227 VAL A O 1
ATOM 1533 N N . GLY A 1 228 ? -53.555 0.639 26.284 1.00 17.33 228 GLY A N 1
ATOM 1534 C CA . GLY A 1 228 ? -54.118 -0.700 26.324 1.00 20.71 228 GLY A CA 1
ATOM 1535 C C . GLY A 1 228 ? -53.138 -1.754 25.854 1.00 16.93 228 GLY A C 1
ATOM 1536 O O . GLY A 1 228 ? -52.126 -1.444 25.210 1.00 18.62 228 GLY A O 1
ATOM 1537 N N . LEU A 1 229 ? -53.454 -3.000 26.181 1.00 12.56 229 LEU A N 1
ATOM 1538 C CA . LEU A 1 229 ? -52.731 -4.155 25.679 1.00 9.70 229 LEU A CA 1
ATOM 1539 C C . LEU A 1 229 ? -53.311 -4.618 24.362 1.00 14.37 229 LEU A C 1
ATOM 1540 O O . LEU A 1 229 ? -54.373 -5.234 24.320 1.00 19.01 229 LEU A O 1
ATOM 1545 N N . TYR A 1 230 ? -52.584 -4.350 23.290 1.00 12.89 230 TYR A N 1
ATOM 1546 C CA . TYR A 1 230 ? -52.990 -4.748 21.966 1.00 12.80 230 TYR A CA 1
ATOM 1547 C C . TYR A 1 230 ? -52.283 -6.056 21.603 1.00 20.57 230 TYR A C 1
ATOM 1548 O O . TYR A 1 230 ? -51.071 -6.187 21.782 1.00 27.85 230 TYR A O 1
ATOM 1557 N N . VAL A 1 231 ? -53.058 -7.053 21.192 1.00 23.53 231 VAL A N 1
ATOM 1558 C CA . VAL A 1 231 ? -52.505 -8.288 20.656 1.00 21.84 231 VAL A CA 1
ATOM 1559 C C . VAL A 1 231 ? -53.322 -8.736 19.463 1.00 21.31 231 VAL A C 1
ATOM 1560 O O . VAL A 1 231 ? -54.526 -8.921 19.557 1.00 28.29 231 VAL A O 1
ATOM 1564 N N . ASP A 1 232 ? -52.645 -8.882 18.335 1.00 19.02 232 ASP A N 1
ATOM 1565 C CA . ASP A 1 232 ? -53.265 -9.201 17.066 1.00 20.02 232 ASP A CA 1
ATOM 1566 C C . ASP A 1 232 ? -52.874 -10.635 16.673 1.00 23.43 232 ASP A C 1
ATOM 1567 O O . ASP A 1 232 ? -52.052 -10.848 15.778 1.00 24.14 232 ASP A O 1
ATOM 1572 N N . ILE A 1 233 ? -53.401 -11.602 17.423 1.00 21.29 233 ILE A N 1
ATOM 1573 C CA . ILE A 1 233 ? -53.254 -13.027 17.124 1.00 19.50 233 ILE A CA 1
ATOM 1574 C C . ILE A 1 233 ? -54.663 -13.615 17.124 1.00 23.58 233 ILE A C 1
ATOM 1575 O O . ILE A 1 233 ? -55.326 -13.617 18.162 1.00 25.12 233 ILE A O 1
ATOM 1580 N N . PRO A 1 234 ? -55.138 -14.083 15.956 1.00 25.89 234 PRO A N 1
ATOM 1581 C CA . PRO A 1 234 ? -56.499 -14.635 15.836 1.00 24.96 234 PRO A CA 1
ATOM 1582 C C . PRO A 1 234 ? -56.780 -15.717 16.881 1.00 19.60 234 PRO A C 1
ATOM 1583 O O . PRO A 1 234 ? -55.870 -16.443 17.279 1.00 17.50 234 PRO A O 1
ATOM 1587 N N . GLY A 1 235 ? -58.030 -15.819 17.320 1.00 17.23 235 GLY A N 1
ATOM 1588 C CA . GLY A 1 235 ? -58.386 -16.743 18.395 1.00 16.68 235 GLY A CA 1
ATOM 1589 C C . GLY A 1 235 ? -58.354 -16.101 19.774 1.00 17.37 235 GLY A C 1
ATOM 1590 O O . GLY A 1 235 ? -59.293 -16.252 20.552 1.00 18.19 235 GLY A O 1
ATOM 1591 N N . VAL A 1 236 ? -57.273 -15.379 20.069 1.00 19.41 236 VAL A N 1
ATOM 1592 C CA . VAL A 1 236 ? -57.082 -14.712 21.370 1.00 20.09 236 VAL A CA 1
ATOM 1593 C C . VAL A 1 236 ? -58.009 -13.508 21.530 1.00 21.30 236 VAL A C 1
ATOM 1594 O O . VAL A 1 236 ? -58.088 -12.653 20.649 1.00 24.85 236 VAL A O 1
ATOM 1598 N N . THR A 1 237 ? -58.722 -13.446 22.647 1.00 21.46 237 THR A N 1
ATOM 1599 C CA . THR A 1 237 ? -59.350 -12.195 23.044 1.00 26.69 237 THR A CA 1
ATOM 1600 C C . THR A 1 237 ? -58.600 -11.676 24.266 1.00 22.75 237 THR A C 1
ATOM 1601 O O . THR A 1 237 ? -58.162 -12.471 25.096 1.00 20.37 237 THR A O 1
ATOM 1605 N N . VAL A 1 238 ? -58.406 -10.361 24.350 1.00 17.28 238 VAL A N 1
ATOM 1606 C CA . VAL A 1 238 ? -57.842 -9.763 25.559 1.00 15.19 238 VAL A CA 1
ATOM 1607 C C . VAL A 1 238 ? -58.903 -9.173 26.490 1.00 16.70 238 VAL A C 1
ATOM 1608 O O . VAL A 1 238 ? -59.767 -8.399 26.072 1.00 16.55 238 VAL A O 1
ATOM 1612 N N . THR A 1 239 ? -58.823 -9.572 27.755 1.00 17.50 239 THR A N 1
ATOM 1613 C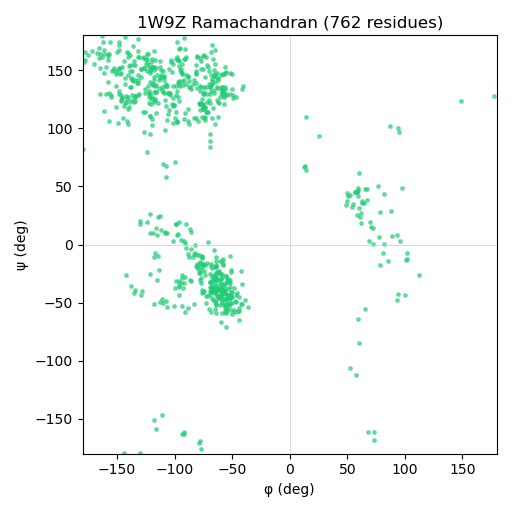 CA . THR A 1 239 ? -59.750 -9.153 28.788 1.00 18.86 239 THR A CA 1
ATOM 1614 C C . THR A 1 239 ? -59.181 -7.948 29.509 1.00 19.51 239 THR A C 1
ATOM 1615 O O . THR A 1 239 ? -57.991 -7.895 29.785 1.00 21.81 239 THR A O 1
ATOM 1619 N N . THR A 1 240 ? -60.038 -6.993 29.841 1.00 18.73 240 THR A N 1
ATOM 1620 C CA . THR A 1 240 ? -59.640 -5.904 30.713 1.00 13.56 240 THR A CA 1
ATOM 1621 C C . THR A 1 240 ? -60.474 -5.910 31.976 1.00 12.15 240 THR A C 1
ATOM 1622 O O . THR A 1 240 ? -61.681 -6.102 31.920 1.00 11.27 240 THR A O 1
ATOM 1626 N N . SER A 1 241 ? -59.821 -5.681 33.112 1.00 11.72 241 SER A N 1
ATOM 1627 C CA . SER A 1 241 ? -60.476 -5.772 34.411 1.00 12.36 241 SER A CA 1
ATOM 1628 C C . SER A 1 241 ? -61.332 -4.549 34.677 1.00 14.55 241 SER A C 1
ATOM 1629 O O . SER A 1 241 ? -61.468 -3.679 33.815 1.00 19.12 241 SER A O 1
ATOM 1632 N N . ALA A 1 242 ? -61.909 -4.484 35.874 1.00 14.66 242 ALA A N 1
ATOM 1633 C CA . ALA A 1 242 ? -62.456 -3.230 36.379 1.00 17.66 242 ALA A CA 1
ATOM 1634 C C . ALA A 1 242 ? -61.379 -2.509 37.189 1.00 21.18 242 ALA A C 1
ATOM 1635 O O . ALA A 1 242 ? -60.270 -3.026 37.342 1.00 22.27 242 ALA A O 1
ATOM 1637 N N . SER A 1 243 ? -61.693 -1.318 37.694 1.00 19.12 243 SER A N 1
ATOM 1638 C CA . SER A 1 243 ? -60.715 -0.536 38.442 1.00 16.16 243 SER A CA 1
ATOM 1639 C C . SER A 1 243 ? -60.616 -0.999 39.895 1.00 22.83 243 SER A C 1
ATOM 1640 O O . SER A 1 243 ? -61.569 -1.550 40.459 1.00 19.52 243 SER A O 1
ATOM 1643 N N . SER A 1 244 ? -59.464 -0.765 40.507 1.00 24.65 244 SER A N 1
ATOM 1644 C CA . SER A 1 244 ? -59.068 -1.593 41.625 1.00 26.38 244 SER A CA 1
ATOM 1645 C C . SER A 1 244 ? -58.670 -0.796 42.857 1.00 27.43 244 SER A C 1
ATOM 1646 O O . SER A 1 244 ? -59.020 -1.162 43.980 1.00 31.63 244 SER A O 1
ATOM 1649 N N . GLY A 1 245 ? -57.956 0.304 42.664 1.00 24.34 245 GLY A N 1
ATOM 1650 C CA . GLY A 1 245 ? -57.484 1.056 43.830 1.00 30.08 245 GLY A CA 1
ATOM 1651 C C . GLY A 1 245 ? -56.492 0.263 44.668 1.00 24.81 245 GLY A C 1
ATOM 1652 O O . GLY A 1 245 ? -56.466 0.368 45.885 1.00 22.37 245 GLY A O 1
ATOM 1653 N N . SER A 1 246 ? -55.669 -0.525 43.986 1.00 24.47 246 SER A N 1
ATOM 1654 C CA . SER A 1 246 ? -54.655 -1.357 44.605 1.00 21.45 246 SER A CA 1
ATOM 1655 C C . SER A 1 246 ? -53.980 -2.155 43.501 1.00 21.86 246 SER A C 1
ATOM 1656 O O . SER A 1 246 ? -54.656 -2.794 42.699 1.00 30.12 246 SER A O 1
ATOM 1659 N N . LEU A 1 247 ? -52.656 -2.114 43.430 1.00 20.15 247 LEU A N 1
ATOM 1660 C CA . LEU A 1 247 ? -51.958 -2.779 42.331 1.00 17.53 247 LEU A CA 1
ATOM 1661 C C . LEU A 1 247 ? -52.451 -4.218 42.153 1.00 19.33 247 LEU A C 1
ATOM 1662 O O . LEU A 1 247 ? -52.450 -5.003 43.105 1.00 15.02 247 LEU A O 1
ATOM 1667 N N . PRO A 1 248 ? -52.881 -4.571 40.928 1.00 20.92 248 PRO A N 1
ATOM 1668 C CA . PRO A 1 248 ? -53.374 -5.932 40.668 1.00 19.67 248 PRO A CA 1
ATOM 1669 C C . PRO A 1 248 ? -52.310 -7.019 40.905 1.00 20.59 248 PRO A C 1
ATOM 1670 O O . PRO A 1 248 ? -52.663 -8.177 41.139 1.00 13.12 248 PRO A O 1
ATOM 1674 N N . LEU A 1 249 ? -51.032 -6.634 40.838 1.00 15.73 249 LEU A N 1
ATOM 1675 C CA . LEU A 1 249 ? -49.906 -7.564 40.980 1.00 15.71 249 LEU A CA 1
ATOM 1676 C C . LEU A 1 249 ? -48.801 -6.868 41.750 1.00 18.34 249 LEU A C 1
ATOM 1677 O O . LEU A 1 249 ? -48.381 -5.765 41.402 1.00 19.56 249 LEU A O 1
ATOM 1682 N N . THR A 1 250 ? -48.320 -7.508 42.801 1.00 19.28 250 THR A N 1
ATOM 1683 C CA . THR A 1 250 ? -47.323 -6.865 43.623 1.00 21.67 250 THR A CA 1
ATOM 1684 C C . THR A 1 250 ? -45.950 -7.568 43.603 1.00 22.57 250 THR A C 1
ATOM 1685 O O . THR A 1 250 ? -44.906 -6.918 43.670 1.00 24.29 250 THR A O 1
ATOM 1689 N N . THR A 1 251 ? -45.962 -8.885 43.420 1.00 21.41 251 THR A N 1
ATOM 1690 C CA . THR A 1 251 ? -44.733 -9.679 43.373 1.00 21.61 251 THR A CA 1
ATOM 1691 C C . THR A 1 251 ? -44.876 -10.817 42.359 1.00 19.99 251 THR A C 1
ATOM 1692 O O . THR A 1 251 ? -45.901 -10.926 41.697 1.00 25.49 251 THR A O 1
ATOM 1696 N N . ILE A 1 252 ? -43.844 -11.640 42.205 1.00 17.00 252 ILE A N 1
ATOM 1697 C CA . ILE A 1 252 ? -43.953 -12.853 41.385 1.00 17.92 252 ILE A CA 1
ATOM 1698 C C . ILE A 1 252 ? -43.317 -14.063 42.084 1.00 19.82 252 ILE A C 1
ATOM 1699 O O . ILE A 1 252 ? -42.140 -14.018 42.449 1.00 19.99 252 ILE A O 1
ATOM 1704 N N . PRO A 1 253 ? -44.100 -15.142 42.298 1.00 20.42 253 PRO A N 1
ATOM 1705 C CA . PRO A 1 253 ? -43.539 -16.275 43.029 1.00 21.70 253 PRO A CA 1
ATOM 1706 C C . PRO A 1 253 ? -42.267 -16.767 42.350 1.00 19.85 253 PRO A C 1
ATOM 1707 O O . PRO A 1 253 ? -42.220 -16.860 41.126 1.00 18.41 253 PRO A O 1
ATOM 1711 N N . ALA A 1 254 ? -41.244 -17.041 43.152 1.00 22.18 254 ALA A N 1
ATOM 1712 C CA . ALA A 1 254 ? -39.890 -17.256 42.662 1.00 23.03 254 ALA A CA 1
ATOM 1713 C C . ALA A 1 254 ? -39.792 -18.482 41.763 1.00 25.50 254 ALA A C 1
ATOM 1714 O O . ALA A 1 254 ? -38.890 -18.573 40.928 1.00 31.60 254 ALA A O 1
ATOM 1716 N N . VAL A 1 255 ? -40.730 -19.409 41.941 1.00 22.85 255 VAL A N 1
ATOM 1717 C CA . VAL A 1 255 ? -40.801 -20.647 41.164 1.00 22.22 255 VAL A CA 1
ATOM 1718 C C . VAL A 1 255 ? -41.362 -20.433 39.738 1.00 23.18 255 VAL A C 1
ATOM 1719 O O . VAL A 1 255 ? -41.278 -21.321 38.891 1.00 25.33 255 VAL A O 1
ATOM 1723 N N . THR A 1 256 ? -41.890 -19.238 39.477 1.00 22.37 256 THR A N 1
ATOM 1724 C CA . THR A 1 256 ? -42.608 -18.926 38.236 1.00 19.43 256 THR A CA 1
ATOM 1725 C C . THR A 1 256 ? -41.730 -19.034 36.993 1.00 19.30 256 THR A C 1
ATOM 1726 O O . THR A 1 256 ? -40.685 -18.386 36.906 1.00 19.67 256 THR A O 1
ATOM 1730 N N . PRO A 1 257 ? -42.159 -19.844 36.016 1.00 18.06 257 PRO A N 1
ATOM 1731 C CA . PRO A 1 257 ? -41.583 -19.780 34.668 1.00 17.85 257 PRO A CA 1
ATOM 1732 C C . PRO A 1 257 ? -41.820 -18.416 34.023 1.00 16.69 257 PRO A C 1
ATOM 1733 O O . PRO A 1 257 ? -42.955 -18.081 33.689 1.00 17.32 257 PRO A O 1
ATOM 1737 N N . LEU A 1 258 ? -40.756 -17.630 33.869 1.00 18.02 258 LEU A N 1
ATOM 1738 C CA . LEU A 1 258 ? -40.881 -16.219 33.501 1.00 12.92 258 LEU A CA 1
ATOM 1739 C C . LEU A 1 258 ? -40.255 -15.923 32.139 1.00 12.05 258 LEU A C 1
ATOM 1740 O O . LEU A 1 258 ? -39.163 -16.402 31.847 1.00 15.74 258 LEU A O 1
ATOM 1745 N N . ILE A 1 259 ? -40.933 -15.118 31.323 1.00 11.19 259 ILE A N 1
ATOM 1746 C CA . ILE A 1 259 ? -40.406 -14.748 30.006 1.00 14.09 259 ILE A CA 1
ATOM 1747 C C . ILE A 1 259 ? -39.941 -13.294 29.983 1.00 18.43 259 ILE A C 1
ATOM 1748 O O . ILE A 1 259 ? -38.813 -12.973 29.551 1.00 18.29 259 ILE A O 1
ATOM 1753 N N . PHE A 1 260 ? -40.807 -12.417 30.474 1.00 16.98 260 PHE A N 1
ATOM 1754 C CA . PHE A 1 260 ? -40.554 -10.994 30.373 1.00 14.49 260 PHE A CA 1
ATOM 1755 C C . PHE A 1 260 ? -41.239 -10.333 31.549 1.00 18.95 260 PHE A C 1
ATOM 1756 O O . PHE A 1 260 ? -42.353 -10.710 31.915 1.00 22.28 260 PHE A O 1
ATOM 1764 N N . SER A 1 261 ? -40.540 -9.391 32.177 1.00 17.13 261 SER A N 1
ATOM 1765 C CA . SER A 1 261 ? -41.079 -8.673 33.316 1.00 12.49 261 SER A CA 1
ATOM 1766 C C . SER A 1 261 ? -40.407 -7.319 33.460 1.00 15.52 261 SER A C 1
ATOM 1767 O O . SER A 1 261 ? -39.177 -7.232 33.562 1.00 12.81 261 SER A O 1
ATOM 1770 N N . ALA A 1 262 ? -41.226 -6.271 33.528 1.00 13.64 262 ALA A N 1
ATOM 1771 C CA . ALA A 1 262 ? -40.732 -4.900 33.526 1.00 17.38 262 ALA A CA 1
ATOM 1772 C C . ALA A 1 262 ? -41.778 -3.962 34.102 1.00 14.81 262 ALA A C 1
ATOM 1773 O O . ALA A 1 262 ? -42.919 -3.963 33.656 1.00 18.71 262 ALA A O 1
ATOM 1775 N N . TYR A 1 263 ? -41.374 -3.129 35.059 1.00 16.27 263 TYR A N 1
ATOM 1776 C CA . TYR A 1 263 ? -42.304 -2.228 35.717 1.00 12.87 263 TYR A CA 1
ATOM 1777 C C . TYR A 1 263 ? -41.670 -0.885 36.124 1.00 17.34 263 TYR A C 1
ATOM 1778 O O . TYR A 1 263 ? -40.678 -0.881 36.856 1.00 15.52 263 TYR A O 1
ATOM 1787 N N . THR A 1 264 ? -42.244 0.238 35.654 1.00 12.35 264 THR A N 1
ATOM 1788 C CA . THR A 1 264 ? -41.897 1.576 36.175 1.00 9.26 264 THR A CA 1
ATOM 1789 C C . THR A 1 264 ? -42.757 1.934 37.364 1.00 12.95 264 THR A C 1
ATOM 1790 O O . THR A 1 264 ? -43.962 1.691 37.332 1.00 15.59 264 THR A O 1
ATOM 1794 N N . LYS A 1 265 ? -42.186 2.638 38.341 1.00 10.73 265 LYS A N 1
ATOM 1795 C CA . LYS A 1 265 ? -42.998 3.232 39.409 1.00 12.33 265 LYS A CA 1
ATOM 1796 C C . LYS A 1 265 ? -43.904 4.371 38.917 1.00 17.62 265 LYS A C 1
ATOM 1797 O O . LYS A 1 265 ? -44.876 4.714 39.597 1.00 11.03 265 LYS A O 1
ATOM 1803 N N . GLN A 1 266 ? -43.584 4.959 37.757 1.00 14.83 266 GLN A N 1
ATOM 1804 C CA . GLN A 1 266 ? -44.344 6.110 37.257 1.00 8.11 266 GLN A CA 1
ATOM 1805 C C . GLN A 1 266 ? -45.009 5.883 35.909 1.00 11.11 266 GLN A C 1
ATOM 1806 O O . GLN A 1 266 ? -44.357 5.846 34.869 1.00 9.75 266 GLN A O 1
ATOM 1812 N N . VAL A 1 267 ? -46.334 5.755 35.953 1.00 19.49 267 VAL A N 1
ATOM 1813 C CA . VAL A 1 267 ? -47.160 5.480 34.783 1.00 11.43 267 VAL A CA 1
ATOM 1814 C C . VAL A 1 267 ? -46.882 6.447 33.630 1.00 13.39 267 VAL A C 1
ATOM 1815 O O . VAL A 1 267 ? -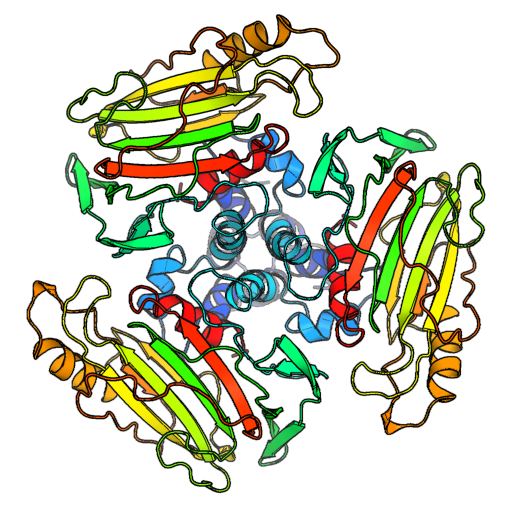47.026 6.098 32.464 1.00 17.50 267 VAL A O 1
ATOM 1819 N N . GLU A 1 268 ? -46.498 7.672 33.952 1.00 14.61 268 GLU A N 1
ATOM 1820 C CA . GLU A 1 268 ? -46.122 8.620 32.912 1.00 16.67 268 GLU A CA 1
ATOM 1821 C C . GLU A 1 268 ? -45.084 8.044 31.927 1.00 19.17 268 GLU A C 1
ATOM 1822 O O . GLU A 1 268 ? -44.977 8.512 30.795 1.00 20.52 268 GLU A O 1
ATOM 1828 N N . GLU A 1 269 ? -44.346 7.019 32.351 1.00 12.83 269 GLU A N 1
ATOM 1829 C CA . GLU A 1 269 ? -43.271 6.458 31.540 1.00 16.23 269 GLU A CA 1
ATOM 1830 C C . GLU A 1 269 ? -43.602 5.079 30.961 1.00 19.83 269 GLU A C 1
ATOM 1831 O O . GLU A 1 269 ? -42.722 4.413 30.389 1.00 17.91 269 GLU A O 1
ATOM 1837 N N . VAL A 1 270 ? -44.859 4.652 31.086 1.00 15.09 270 VAL A N 1
ATOM 1838 C CA . VAL A 1 270 ? -45.272 3.388 30.483 1.00 14.54 270 VAL A CA 1
ATOM 1839 C C . VAL A 1 270 ? -44.692 3.185 29.071 1.00 17.35 270 VAL A C 1
ATOM 1840 O O . VAL A 1 270 ? -44.382 2.060 28.675 1.00 21.44 270 VAL A O 1
ATOM 1844 N N . GLY A 1 271 ? -44.534 4.275 28.328 1.00 15.84 271 GLY A N 1
ATOM 1845 C CA . GLY A 1 271 ? -43.877 4.239 27.024 1.00 13.11 271 GLY A CA 1
ATOM 1846 C C . GLY A 1 271 ? -42.620 3.383 26.977 1.00 14.91 271 GLY A C 1
ATOM 1847 O O . GLY A 1 271 ? -42.495 2.493 26.107 1.00 8.51 271 GLY A O 1
ATOM 1848 N N . VAL A 1 272 ? -41.711 3.625 27.927 1.00 8.74 272 VAL A N 1
ATOM 1849 C CA . VAL A 1 272 ? -40.390 2.985 27.932 1.00 13.48 272 VAL A CA 1
ATOM 1850 C C . VAL A 1 272 ? -40.497 1.466 28.053 1.00 14.07 272 VAL A C 1
ATOM 1851 O O . VAL A 1 272 ? -39.616 0.722 27.602 1.00 12.67 272 VAL A O 1
ATOM 1855 N N . ILE A 1 273 ? -41.608 1.020 28.626 1.00 9.11 273 ILE A N 1
ATOM 1856 C CA . ILE A 1 273 ? -41.874 -0.396 28.826 1.00 12.85 273 ILE A CA 1
ATOM 1857 C C . ILE A 1 273 ? -42.301 -1.078 27.528 1.00 16.67 273 ILE A C 1
ATOM 1858 O O . ILE A 1 273 ? -41.815 -2.152 27.196 1.00 25.51 273 ILE A O 1
ATOM 1863 N N . ASN A 1 274 ? -43.153 -0.418 26.753 1.00 16.41 274 ASN A N 1
ATOM 1864 C CA . ASN A 1 274 ? -43.376 -0.837 25.383 1.00 13.85 274 ASN A CA 1
ATOM 1865 C C . ASN A 1 274 ? -42.100 -0.890 24.553 1.00 15.19 274 ASN A C 1
ATOM 1866 O O . ASN A 1 274 ? -41.908 -1.814 23.773 1.00 19.21 274 ASN A O 1
ATOM 1871 N N . THR A 1 275 ? -41.245 0.117 24.719 1.00 17.59 275 THR A N 1
ATOM 1872 C CA . THR A 1 275 ? -40.019 0.249 23.934 1.00 11.40 275 THR A CA 1
ATOM 1873 C C . THR A 1 275 ? -39.042 -0.878 24.257 1.00 14.81 275 THR A C 1
ATOM 1874 O O . THR A 1 275 ? -38.536 -1.561 23.348 1.00 11.27 275 THR A O 1
ATOM 1878 N N . LEU A 1 276 ? -38.843 -1.120 25.555 1.00 17.06 276 LEU A N 1
ATOM 1879 C CA . LEU A 1 276 ? -38.039 -2.255 26.015 1.00 13.07 276 LEU A CA 1
ATOM 1880 C C . LEU A 1 276 ? -38.514 -3.537 25.343 1.00 16.26 276 LEU A C 1
ATOM 1881 O O . LEU A 1 276 ? -37.734 -4.219 24.672 1.00 11.43 276 LEU A O 1
ATOM 1886 N N . TYR A 1 277 ? -39.807 -3.837 25.498 1.00 15.59 277 TYR A N 1
ATOM 1887 C CA . TYR A 1 277 ? -40.372 -5.061 24.949 1.00 14.10 277 TYR A CA 1
ATOM 1888 C C . TYR A 1 277 ? -40.205 -5.122 23.429 1.00 16.52 277 TYR A C 1
ATOM 1889 O O . TYR A 1 277 ? -39.970 -6.200 22.879 1.00 17.61 277 TYR A O 1
ATOM 1898 N N . ALA A 1 278 ? -40.395 -3.988 22.750 1.00 6.41 278 ALA A N 1
ATOM 1899 C CA . ALA A 1 278 ? -40.326 -3.982 21.302 1.00 10.56 278 ALA A CA 1
ATOM 1900 C C . ALA A 1 278 ? -38.903 -4.327 20.884 1.00 13.03 278 ALA A C 1
ATOM 1901 O O . ALA A 1 278 ? -38.683 -4.982 19.872 1.00 14.42 278 ALA A O 1
ATOM 1903 N N . LEU A 1 279 ? -37.953 -3.948 21.731 1.00 16.26 279 LEU A N 1
ATOM 1904 C CA . LEU A 1 279 ? -36.538 -3.994 21.404 1.00 14.73 279 LEU A CA 1
ATOM 1905 C C . LEU A 1 279 ? -36.001 -5.397 21.711 1.00 15.65 279 LEU A C 1
ATOM 1906 O O . LEU A 1 279 ? -35.081 -5.895 21.037 1.00 12.79 279 LEU A O 1
ATOM 1911 N N . SER A 1 280 ? -36.598 -6.027 22.720 1.00 2.00 280 SER A N 1
ATOM 1912 C CA . SER A 1 280 ? -36.155 -7.333 23.197 1.00 10.67 280 SER A CA 1
ATOM 1913 C C . SER A 1 280 ? -36.243 -8.488 22.186 1.00 12.50 280 SER A C 1
ATOM 1914 O O . SER A 1 280 ? -35.585 -9.499 22.375 1.00 20.12 280 SER A O 1
ATOM 1917 N N . TYR A 1 281 ? -37.102 -8.385 21.171 1.00 10.77 281 TYR A N 1
ATOM 1918 C CA . TYR A 1 281 ? -37.379 -9.526 20.289 1.00 12.68 281 TYR A CA 1
ATOM 1919 C C . TYR A 1 281 ? -37.431 -9.111 18.826 1.00 17.01 281 TYR A C 1
ATOM 1920 O O . TYR A 1 281 ? -37.945 -8.038 18.502 1.00 18.77 281 TYR A O 1
ATOM 1929 N N . LEU A 1 282 ? -36.913 -9.966 17.946 1.00 15.31 282 LEU A N 1
ATOM 1930 C CA . LEU A 1 282 ? -36.806 -9.623 16.527 1.00 21.30 282 LEU A CA 1
ATOM 1931 C C . LEU A 1 282 ? -38.127 -9.836 15.790 1.00 25.88 282 LEU A C 1
ATOM 1932 O O . LEU A 1 282 ? -38.879 -10.751 16.131 1.00 27.42 282 LEU A O 1
ATOM 1937 N N . PRO A 1 283 ? -38.411 -8.993 14.773 1.00 31.23 283 PRO A N 1
ATOM 1938 C CA . PRO A 1 283 ? -39.605 -9.151 13.929 1.00 32.05 283 PRO A CA 1
ATOM 1939 C C . PRO A 1 283 ? -39.602 -10.453 13.124 1.00 25.52 283 PRO A C 1
ATOM 1940 O O . PRO A 1 283 ? -38.539 -11.023 12.871 1.00 25.43 283 PRO A O 1
ATOM 1944 N N . ALA B 1 27 ? -41.628 6.228 -3.263 1.00 45.19 27 ALA B N 1
ATOM 1945 C CA . ALA B 1 27 ? -40.206 6.021 -3.663 1.00 46.64 27 ALA B CA 1
ATOM 1946 C C . ALA B 1 27 ? -39.602 4.799 -2.975 1.00 46.76 27 ALA B C 1
ATOM 1947 O O . ALA B 1 27 ? -38.521 4.882 -2.392 1.00 44.84 27 ALA B O 1
ATOM 1949 N N . LEU B 1 28 ? -40.290 3.663 -3.070 1.00 48.85 28 LEU B N 1
ATOM 1950 C CA . LEU B 1 28 ? -39.926 2.472 -2.299 1.00 51.31 28 LEU B CA 1
ATOM 1951 C C . LEU B 1 28 ? -40.077 1.109 -3.000 1.00 55.95 28 LEU B C 1
ATOM 1952 O O . LEU B 1 28 ? -39.401 0.153 -2.625 1.00 58.09 28 LEU B O 1
ATOM 1957 N N . PRO B 1 29 ? -40.985 0.995 -3.988 1.00 57.88 29 PRO B N 1
ATOM 1958 C CA . PRO B 1 29 ? -41.251 -0.330 -4.533 1.00 57.65 29 PRO B CA 1
ATOM 1959 C C . PRO B 1 29 ? -40.693 -0.605 -5.941 1.00 56.92 29 PRO B C 1
ATOM 1960 O O . PRO B 1 29 ? -41.477 -0.800 -6.874 1.00 60.69 29 PRO B O 1
ATOM 1964 N N . SER B 1 30 ? -39.371 -0.666 -6.097 1.00 52.19 30 SER B N 1
ATOM 1965 C CA . SER B 1 30 ? -38.784 -1.172 -7.349 1.00 49.73 30 SER B CA 1
ATOM 1966 C C . SER B 1 30 ? -37.301 -1.512 -7.258 1.00 48.88 30 SER B C 1
ATOM 1967 O O . SER B 1 30 ? -36.612 -1.037 -6.366 1.00 57.92 30 SER B O 1
ATOM 1970 N N . ASN B 1 31 ? -36.814 -2.331 -8.188 1.00 49.09 31 ASN B N 1
ATOM 1971 C CA . ASN B 1 31 ? -35.405 -2.731 -8.211 1.00 47.28 31 ASN B CA 1
ATOM 1972 C C . ASN B 1 31 ? -34.693 -2.425 -9.524 1.00 47.25 31 ASN B C 1
ATOM 1973 O O . ASN B 1 31 ? -34.525 -3.308 -10.375 1.00 38.85 31 ASN B O 1
ATOM 1978 N N . VAL B 1 32 ? -34.306 -1.162 -9.688 1.00 45.44 32 VAL B N 1
ATOM 1979 C CA . VAL B 1 32 ? -33.104 -0.823 -10.435 1.00 41.71 32 VAL B CA 1
ATOM 1980 C C . VAL B 1 32 ? -32.605 0.610 -10.221 1.00 38.71 32 VAL B C 1
ATOM 1981 O O . VAL B 1 32 ? -33.364 1.485 -9.821 1.00 35.86 32 VAL B O 1
ATOM 1985 N N . LYS B 1 33 ? -31.290 0.771 -10.385 1.00 36.09 33 LYS B N 1
ATOM 1986 C CA . LYS B 1 33 ? -30.547 2.048 -10.458 1.00 30.89 33 LYS B CA 1
ATOM 1987 C C . LYS B 1 33 ? -31.102 3.316 -9.799 1.00 28.20 33 LYS B C 1
ATOM 1988 O O . LYS B 1 33 ? -31.819 4.097 -10.416 1.00 26.73 33 LYS B O 1
ATOM 1994 N N . LEU B 1 34 ? -30.681 3.552 -8.563 1.00 27.16 34 LEU B N 1
ATOM 1995 C CA . LEU B 1 34 ? -31.134 4.713 -7.801 1.00 26.97 34 LEU B CA 1
ATOM 1996 C C . LEU B 1 34 ? -30.268 5.951 -8.031 1.00 25.77 34 LEU B C 1
ATOM 1997 O O . LEU B 1 34 ? -29.044 5.861 -8.196 1.00 25.64 34 LEU B O 1
ATOM 2002 N N . SER B 1 35 ? -30.915 7.110 -8.016 1.00 19.56 35 SER B N 1
ATOM 2003 C CA . SER B 1 35 ? -30.210 8.376 -7.977 1.00 18.89 35 SER B CA 1
ATOM 2004 C C . SER B 1 35 ? -29.710 8.651 -6.562 1.00 25.69 35 SER B C 1
ATOM 2005 O O . SER B 1 35 ? -30.224 8.090 -5.584 1.00 24.95 35 SER B O 1
ATOM 2008 N N . LYS B 1 36 ? -28.727 9.540 -6.457 1.00 26.43 36 LYS B N 1
ATOM 2009 C CA . LYS B 1 36 ? -28.237 10.015 -5.165 1.00 27.89 36 LYS B CA 1
ATOM 2010 C C . LYS B 1 36 ? -29.370 10.397 -4.197 1.00 28.43 36 LYS B C 1
ATOM 2011 O O . LYS B 1 36 ? -29.327 10.057 -3.014 1.00 29.13 36 LYS B O 1
ATOM 2017 N N . GLY B 1 37 ? -30.378 11.102 -4.700 1.00 28.83 37 GLY B N 1
ATOM 2018 C CA . GLY B 1 37 ? -31.490 11.557 -3.867 1.00 22.99 37 GLY B CA 1
ATOM 2019 C C . GLY B 1 37 ? -32.339 10.409 -3.360 1.00 22.51 37 GLY B C 1
ATOM 2020 O O . GLY B 1 37 ? -32.871 10.471 -2.255 1.00 23.91 37 GLY B O 1
ATOM 2021 N N . GLU B 1 38 ? -32.460 9.355 -4.162 1.00 20.21 38 GLU B N 1
ATOM 2022 C CA . GLU B 1 38 ? -33.193 8.164 -3.748 1.00 22.02 38 GLU B CA 1
ATOM 2023 C C . GLU B 1 38 ? -32.458 7.369 -2.668 1.00 20.20 38 GLU B C 1
ATOM 2024 O O . GLU B 1 38 ? -33.061 6.938 -1.679 1.00 14.31 38 GLU B O 1
ATOM 2030 N N . VAL B 1 39 ? -31.154 7.190 -2.867 1.00 19.01 39 VAL B N 1
ATOM 2031 C CA . VAL B 1 39 ? -30.299 6.504 -1.908 1.00 15.94 39 VAL B CA 1
ATOM 2032 C C . VAL B 1 39 ? -30.334 7.223 -0.561 1.00 18.40 39 VAL B C 1
ATOM 2033 O O . VAL B 1 39 ? -30.365 6.595 0.489 1.00 17.25 39 VAL B O 1
ATOM 2037 N N . GLU B 1 40 ? -30.387 8.547 -0.604 1.00 22.42 40 GLU B N 1
ATOM 2038 C CA . GLU B 1 40 ? -30.460 9.355 0.608 1.00 25.31 40 GLU B CA 1
ATOM 2039 C C . GLU B 1 40 ? -31.786 9.196 1.355 1.00 21.84 40 GLU B C 1
ATOM 2040 O O . GLU B 1 40 ? -31.898 9.577 2.526 1.00 21.58 40 GLU B O 1
ATOM 2046 N N . LYS B 1 41 ? -32.790 8.656 0.674 1.00 21.14 41 LYS B N 1
ATOM 2047 C CA . LYS B 1 41 ? -34.080 8.395 1.299 1.00 24.21 41 LYS B CA 1
ATOM 2048 C C . LYS B 1 41 ? -34.169 6.944 1.784 1.00 23.87 41 LYS B C 1
ATOM 2049 O O . LYS B 1 41 ? -34.694 6.677 2.870 1.00 23.73 41 LYS B O 1
ATOM 2055 N N . ILE B 1 42 ? -33.587 6.029 1.008 1.00 21.00 42 ILE B N 1
ATOM 2056 C CA . ILE B 1 42 ? -33.612 4.590 1.305 1.00 17.02 42 ILE B CA 1
ATOM 2057 C C . ILE B 1 42 ? -32.615 4.178 2.408 1.00 15.00 42 ILE B C 1
ATOM 2058 O O . ILE B 1 42 ? -32.861 3.226 3.171 1.00 10.95 42 ILE B O 1
ATOM 2063 N N . ALA B 1 43 ? -31.478 4.872 2.457 1.00 10.85 43 ALA B N 1
ATOM 2064 C CA . ALA B 1 43 ? -30.393 4.525 3.374 1.00 7.49 43 ALA B CA 1
ATOM 2065 C C . ALA B 1 43 ? -30.373 5.430 4.603 1.00 7.60 43 ALA B C 1
ATOM 2066 O O . ALA B 1 43 ? -30.901 6.548 4.573 1.00 4.35 43 ALA B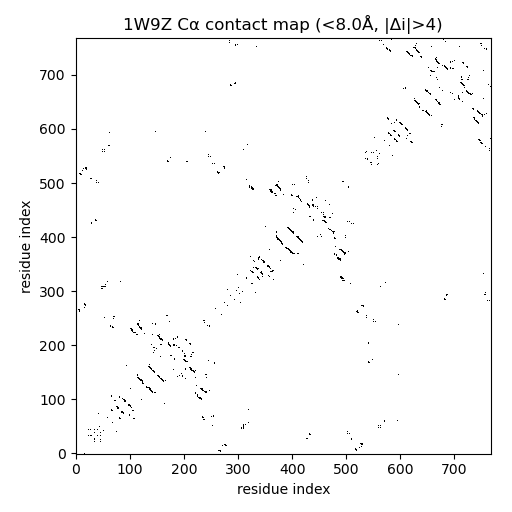 O 1
ATOM 2068 N N . VAL B 1 44 ? -29.802 4.917 5.693 1.00 10.13 44 VAL B N 1
ATOM 2069 C CA . VAL B 1 44 ? -29.320 5.756 6.801 1.00 12.77 44 VAL B CA 1
ATOM 2070 C C . VAL B 1 44 ? -28.008 6.383 6.342 1.00 12.23 44 VAL B C 1
ATOM 2071 O O . VAL B 1 44 ? -27.068 5.659 6.008 1.00 14.87 44 VAL B O 1
ATOM 2075 N N . THR B 1 45 ? -27.941 7.712 6.288 1.00 10.76 45 THR B N 1
ATOM 2076 C CA . THR B 1 45 ? -26.758 8.367 5.706 1.00 12.47 45 THR B CA 1
ATOM 2077 C C . THR B 1 45 ? -25.762 8.844 6.761 1.00 16.05 45 THR B C 1
ATOM 2078 O O . THR B 1 45 ? -26.117 8.999 7.934 1.00 16.25 45 THR B O 1
ATOM 2082 N N . LYS B 1 46 ? -24.514 9.057 6.338 1.00 18.59 46 LYS B N 1
ATOM 2083 C CA . LYS B 1 46 ? -23.474 9.635 7.205 1.00 16.49 46 LYS B CA 1
ATOM 2084 C C . LYS B 1 46 ? -23.819 11.064 7.627 1.00 14.46 46 LYS B C 1
ATOM 2085 O O . LYS B 1 46 ? -23.549 11.477 8.754 1.00 16.71 46 LYS B O 1
ATOM 2091 N N . LYS B 1 47 ? -24.437 11.801 6.710 1.00 17.98 47 LYS B N 1
ATOM 2092 C CA . LYS B 1 47 ? -24.893 13.155 6.966 1.00 20.66 47 LYS B CA 1
ATOM 2093 C C . LYS B 1 47 ? -25.845 13.191 8.162 1.00 19.70 47 LYS B C 1
ATOM 2094 O O . LYS B 1 47 ? -25.726 14.063 9.019 1.00 18.45 47 LYS B O 1
ATOM 2100 N N . GLU B 1 48 ? -26.754 12.221 8.236 1.00 17.11 48 GLU B N 1
ATOM 2101 C CA . GLU B 1 48 ? -27.728 12.160 9.324 1.00 17.03 48 GLU B CA 1
ATOM 2102 C C . GLU B 1 48 ? -27.047 11.815 10.643 1.00 23.48 48 GLU B C 1
ATOM 2103 O O . GLU B 1 48 ? -27.477 12.258 11.715 1.00 20.74 48 GLU B O 1
ATOM 2109 N N . MET B 1 49 ? -25.984 11.017 10.552 1.00 23.65 49 MET B N 1
ATOM 2110 C CA . MET B 1 49 ? -25.261 10.560 11.727 1.00 21.26 49 MET B CA 1
ATOM 2111 C C . MET B 1 49 ? -24.418 11.691 12.262 1.00 23.82 49 MET B C 1
ATOM 2112 O O . MET B 1 49 ? -24.311 11.883 13.474 1.00 26.73 49 MET B O 1
ATOM 2117 N N . PHE B 1 50 ? -23.811 12.429 11.342 1.00 21.53 50 PHE B N 1
ATOM 2118 C CA . PHE B 1 50 ? -23.162 13.688 11.662 1.00 19.94 50 PHE B CA 1
ATOM 2119 C C . PHE B 1 50 ? -24.164 14.626 12.335 1.00 18.69 50 PHE B C 1
ATOM 2120 O O . PHE B 1 50 ? -23.819 15.319 13.278 1.00 20.85 50 PHE B O 1
ATOM 2128 N N . ASP B 1 51 ? -25.414 14.593 11.879 1.00 21.06 51 ASP B N 1
ATOM 2129 C CA . ASP B 1 51 ? -26.431 15.551 12.314 1.00 24.08 51 ASP B CA 1
ATOM 2130 C C . ASP B 1 51 ? -26.974 15.297 13.726 1.00 19.19 51 ASP B C 1
ATOM 2131 O O . ASP B 1 51 ? -27.594 16.175 14.320 1.00 20.72 51 ASP B O 1
ATOM 2136 N N . GLU B 1 52 ? -26.751 14.101 14.256 1.00 14.88 52 GLU B N 1
ATOM 2137 C CA . GLU B 1 52 ? -27.088 13.810 15.649 1.00 17.03 52 GLU B CA 1
ATOM 2138 C C . GLU B 1 52 ? -26.243 14.680 16.573 1.00 19.58 52 GLU B C 1
ATOM 2139 O O . GLU B 1 52 ? -26.668 15.015 17.676 1.00 17.91 52 GLU B O 1
ATOM 2145 N N . LEU B 1 53 ? -25.037 15.017 16.112 1.00 15.51 53 LEU B N 1
ATOM 2146 C CA . LEU B 1 53 ? -24.017 15.656 16.937 1.00 12.95 53 LEU B CA 1
ATOM 2147 C C . LEU B 1 53 ? -23.669 17.082 16.488 1.00 14.07 53 LEU B C 1
ATOM 2148 O O . LEU B 1 53 ? -22.964 17.806 17.190 1.00 18.24 53 LEU B O 1
ATOM 2153 N N . ALA B 1 54 ? -24.160 17.480 15.319 1.00 13.31 54 ALA B N 1
ATOM 2154 C CA . ALA B 1 54 ? -23.840 18.788 14.755 1.00 15.62 54 ALA B CA 1
ATOM 2155 C C . ALA B 1 54 ? -24.422 19.899 15.619 1.00 14.10 54 ALA B C 1
ATOM 2156 O O . ALA B 1 54 ? -25.500 19.746 16.185 1.00 14.26 54 ALA B O 1
ATOM 2158 N N . GLN B 1 55 ? -23.707 21.016 15.714 1.00 12.83 55 GLN B N 1
ATOM 2159 C CA . GLN B 1 55 ? -24.192 22.192 16.443 1.00 10.55 55 GLN B CA 1
ATOM 2160 C C . GLN B 1 55 ? -23.888 23.472 15.663 1.00 13.81 55 GLN B C 1
ATOM 2161 O O . GLN B 1 55 ? -22.847 23.577 15.007 1.00 19.65 55 GLN B O 1
ATOM 2167 N N . CYS B 1 56 ? -24.815 24.425 15.719 1.00 11.02 56 CYS B N 1
ATOM 2168 C CA . CYS B 1 56 ? -24.589 25.785 15.237 1.00 14.61 56 CYS B CA 1
ATOM 2169 C C . CYS B 1 56 ? -24.246 25.863 13.740 1.00 17.41 56 CYS B C 1
ATOM 2170 O O . CYS B 1 56 ? -23.515 26.757 13.316 1.00 15.29 56 CYS B O 1
ATOM 2173 N N . ASN B 1 57 ? -24.778 24.934 12.944 1.00 19.71 57 ASN B N 1
ATOM 2174 C CA . ASN B 1 57 ? -24.519 24.918 11.494 1.00 25.69 57 ASN B CA 1
ATOM 2175 C C . ASN B 1 57 ? -23.037 24.905 11.107 1.00 26.18 57 ASN B C 1
ATOM 2176 O O . ASN B 1 57 ? -22.662 25.474 10.074 1.00 21.84 57 ASN B O 1
ATOM 2181 N N . LEU B 1 58 ? -22.212 24.277 11.945 1.00 23.37 58 LEU B N 1
ATOM 2182 C CA . LEU B 1 58 ? -20.763 24.250 11.766 1.00 23.18 58 LEU B CA 1
ATOM 2183 C C . LEU B 1 58 ? -20.307 22.988 11.018 1.00 27.12 58 LEU B C 1
ATOM 2184 O O . LEU B 1 58 ? -20.951 21.937 11.117 1.00 24.42 58 LEU B O 1
ATOM 2189 N N . PRO B 1 59 ? -19.218 23.099 10.226 1.00 29.46 59 PRO B N 1
ATOM 2190 C CA . PRO B 1 59 ? -18.782 21.980 9.369 1.00 28.14 59 PRO B CA 1
ATOM 2191 C C . PRO B 1 59 ? -18.228 20.782 10.130 1.00 24.54 59 PRO B C 1
ATOM 2192 O O . PRO B 1 59 ? -18.244 19.668 9.609 1.00 28.97 59 PRO B O 1
ATOM 2196 N N . THR B 1 60 ? -17.719 21.006 11.336 1.00 18.74 60 THR B N 1
ATOM 2197 C CA . THR B 1 60 ? -17.195 19.907 12.139 1.00 18.72 60 THR B CA 1
ATOM 2198 C C . THR B 1 60 ? -17.885 19.789 13.493 1.00 17.66 60 THR B C 1
ATOM 2199 O O . THR B 1 60 ? -18.361 20.774 14.063 1.00 19.01 60 THR B O 1
ATOM 2203 N N . ILE B 1 61 ? -17.901 18.571 14.016 1.00 16.78 61 ILE B N 1
ATOM 2204 C CA . ILE B 1 61 ? -18.412 18.307 15.356 1.00 14.73 61 ILE B CA 1
ATOM 2205 C C . ILE B 1 61 ? -17.501 18.879 16.442 1.00 13.94 61 ILE B C 1
ATOM 2206 O O . ILE B 1 61 ? -16.274 18.771 16.366 1.00 19.43 61 ILE B O 1
ATOM 2211 N N . GLU B 1 62 ? -18.110 19.469 17.461 1.00 9.96 62 GLU B N 1
ATOM 2212 C CA . GLU B 1 62 ? -17.362 20.128 18.516 1.00 9.22 62 GLU B CA 1
ATOM 2213 C C . GLU B 1 62 ? -16.248 19.245 19.081 1.00 18.36 62 GLU B C 1
ATOM 2214 O O . GLU B 1 62 ? -16.458 18.061 19.355 1.00 24.04 62 GLU B O 1
ATOM 2220 N N . LEU B 1 63 ? -15.062 19.832 19.241 1.00 19.13 63 LEU B N 1
ATOM 2221 C CA . LEU B 1 63 ? -13.900 19.149 19.811 1.00 12.92 63 LEU B CA 1
ATOM 2222 C C . LEU B 1 63 ? -14.232 18.317 21.058 1.00 11.77 63 LEU B C 1
ATOM 2223 O O . LEU B 1 63 ? -14.113 17.094 21.046 1.00 12.94 63 LEU B O 1
ATOM 2228 N N . ILE B 1 64 ? -14.644 18.987 22.129 1.00 5.60 64 ILE B N 1
ATOM 2229 C CA . ILE B 1 64 ? -14.852 18.330 23.412 1.00 8.63 64 ILE B CA 1
ATOM 2230 C C . ILE B 1 64 ? -15.874 17.181 23.333 1.00 17.59 64 ILE B C 1
ATOM 2231 O O . ILE B 1 64 ? -15.951 16.335 24.228 1.00 18.15 64 ILE B O 1
ATOM 2236 N N . THR B 1 65 ? -16.604 17.117 22.222 1.00 17.64 65 THR B N 1
ATOM 2237 C CA . THR B 1 65 ? -17.557 16.042 22.006 1.00 14.00 65 THR B CA 1
ATOM 2238 C C . THR B 1 65 ? -16.949 14.915 21.160 1.00 14.60 65 THR B C 1
ATOM 2239 O O . THR B 1 65 ? -17.112 13.737 21.473 1.00 11.60 65 THR B O 1
ATOM 2243 N N . ARG B 1 66 ? -16.233 15.299 20.105 1.00 18.40 66 ARG B N 1
ATOM 2244 C CA . ARG B 1 66 ? -15.515 14.375 19.229 1.00 15.14 66 ARG B CA 1
ATOM 2245 C C . ARG B 1 66 ? -14.601 13.475 20.037 1.00 15.21 66 ARG B C 1
ATOM 2246 O O . ARG B 1 66 ? -14.521 12.269 19.810 1.00 14.40 66 ARG B O 1
ATOM 2254 N N . GLU B 1 67 ? -13.892 14.090 20.968 1.00 14.59 67 GLU B N 1
ATOM 2255 C CA . GLU B 1 67 ? -12.923 13.395 21.798 1.00 18.24 67 GLU B CA 1
ATOM 2256 C C . GLU B 1 67 ? -13.468 12.117 22.407 1.00 17.50 67 GLU B C 1
ATOM 2257 O O . GLU B 1 67 ? -12.867 11.059 22.254 1.00 23.55 67 GLU B O 1
ATOM 2263 N N . HIS B 1 68 ? -14.578 12.228 23.142 1.00 17.92 68 HIS B N 1
ATOM 2264 C CA . HIS B 1 68 ? -15.074 11.113 23.962 1.00 15.32 68 HIS B CA 1
ATOM 2265 C C . HIS B 1 68 ? -16.155 10.324 23.227 1.00 13.99 68 HIS B C 1
ATOM 2266 O O . HIS B 1 68 ? -16.888 9.519 23.800 1.00 13.39 68 HIS B O 1
ATOM 2273 N N . THR B 1 69 ? -16.166 10.488 21.917 1.00 15.57 69 THR B N 1
ATOM 2274 C CA . THR B 1 69 ? -17.288 10.061 21.116 1.00 14.93 69 THR B CA 1
ATOM 2275 C C . THR B 1 69 ? -16.755 9.218 19.957 1.00 15.98 69 THR B C 1
ATOM 2276 O O . THR B 1 69 ? -17.462 8.933 18.995 1.00 16.34 69 THR B O 1
ATOM 2280 N N . PHE B 1 70 ? -15.515 8.754 20.109 1.00 18.35 70 PHE B N 1
ATOM 2281 C CA . PHE B 1 70 ? -14.818 8.033 19.050 1.00 18.36 70 PHE B CA 1
ATOM 2282 C C . PHE B 1 70 ? -14.919 8.836 17.761 1.00 23.17 70 PHE B C 1
ATOM 2283 O O . PHE B 1 70 ? -15.223 8.295 16.700 1.00 27.09 70 PHE B O 1
ATOM 2291 N N . ASN B 1 71 ? -14.698 10.140 17.877 1.00 24.00 71 ASN B N 1
ATOM 2292 C CA . ASN B 1 71 ? -14.707 11.035 16.733 1.00 26.65 71 ASN B CA 1
ATOM 2293 C C . ASN B 1 71 ? -16.018 10.989 15.954 1.00 27.10 71 ASN B C 1
ATOM 2294 O O . ASN B 1 71 ? -16.018 10.923 14.723 1.00 28.73 71 ASN B O 1
ATOM 2299 N N . GLY B 1 72 ? -17.131 11.016 16.682 1.00 21.38 72 GLY B N 1
ATOM 2300 C CA . GLY B 1 72 ? -18.439 11.201 16.077 1.00 15.27 72 GLY B CA 1
ATOM 2301 C C . GLY B 1 72 ? -19.252 9.932 15.939 1.00 18.80 72 GLY B C 1
ATOM 2302 O O . GLY B 1 72 ? -20.449 9.992 15.647 1.00 23.09 72 GLY B O 1
ATOM 2303 N N . ASP B 1 73 ? -18.616 8.776 16.129 1.00 17.47 73 ASP B N 1
ATOM 2304 C CA . ASP B 1 73 ? -19.340 7.507 16.029 1.00 17.80 73 ASP B CA 1
ATOM 2305 C C . ASP B 1 73 ? -20.310 7.334 17.184 1.00 18.18 73 ASP B C 1
ATOM 2306 O O . ASP B 1 73 ? -19.957 6.777 18.226 1.00 17.72 73 ASP B O 1
ATOM 2311 N N . VAL B 1 74 ? -21.533 7.818 16.988 1.00 19.53 74 VAL B N 1
ATOM 2312 C CA . VAL B 1 74 ? -22.509 7.896 18.073 1.00 20.99 74 VAL B CA 1
ATOM 2313 C C . VAL B 1 74 ? -23.100 6.511 18.355 1.00 24.31 74 VAL B C 1
ATOM 2314 O O . VAL B 1 74 ? -23.390 6.173 19.508 1.00 28.13 74 VAL B O 1
ATOM 2318 N N . ILE B 1 75 ? -23.144 5.675 17.319 1.00 29.36 75 ILE B N 1
ATOM 2319 C CA . ILE B 1 75 ? -23.584 4.277 17.439 1.00 31.84 75 ILE B CA 1
ATOM 2320 C C . ILE B 1 75 ? -22.632 3.451 18.314 1.00 26.05 75 ILE B C 1
ATOM 2321 O O . ILE B 1 75 ? -23.053 2.820 19.287 1.00 26.29 75 ILE B O 1
ATOM 2326 N N . ARG B 1 76 ? -21.352 3.454 17.950 1.00 17.82 76 ARG B N 1
ATOM 2327 C CA . ARG B 1 76 ? -20.302 2.894 18.789 1.00 16.00 76 ARG B CA 1
ATOM 2328 C C . ARG B 1 76 ? -20.406 3.430 20.214 1.00 17.88 76 ARG B C 1
ATOM 2329 O O . ARG B 1 76 ? -20.446 2.670 21.178 1.00 20.22 76 ARG B O 1
ATOM 2337 N N . PHE B 1 77 ? -20.495 4.747 20.333 1.00 16.06 77 PHE B N 1
ATOM 2338 C CA . PHE B 1 77 ? -20.483 5.405 21.628 1.00 16.88 77 PHE B CA 1
ATOM 2339 C C . PHE B 1 77 ? -21.701 5.000 22.454 1.00 18.27 77 PHE B C 1
ATOM 2340 O O . PHE B 1 77 ? -21.597 4.787 23.665 1.00 16.72 77 PHE B O 1
ATOM 2348 N N . ALA B 1 78 ? -22.848 4.882 21.789 1.00 22.33 78 ALA B N 1
ATOM 2349 C CA . ALA B 1 78 ? -24.071 4.413 22.438 1.00 27.27 78 ALA B CA 1
ATOM 2350 C C . ALA B 1 78 ? -23.857 3.041 23.081 1.00 28.93 78 ALA B C 1
ATOM 2351 O O . ALA B 1 78 ? -23.999 2.885 24.303 1.00 29.43 78 ALA B O 1
ATOM 2353 N N . ALA B 1 79 ? -23.462 2.074 22.255 1.00 26.35 79 ALA B N 1
ATOM 2354 C CA . ALA B 1 79 ? -23.218 0.696 22.695 1.00 26.00 79 ALA B CA 1
ATOM 2355 C C . ALA B 1 79 ? -22.216 0.618 23.844 1.00 26.73 79 ALA B C 1
ATOM 2356 O O . ALA B 1 79 ? -22.461 -0.074 24.840 1.00 25.56 79 ALA B O 1
ATOM 2358 N N . TRP B 1 80 ? -21.102 1.342 23.689 1.00 23.91 80 TRP B N 1
ATOM 2359 C CA . TRP B 1 80 ? -19.989 1.370 24.649 1.00 20.09 80 TRP B CA 1
ATOM 2360 C C .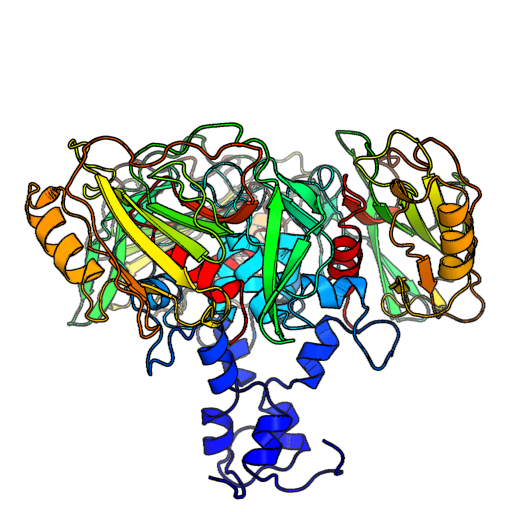 TRP B 1 80 ? -20.425 1.935 25.995 1.00 24.34 80 TRP B C 1
ATOM 2361 O O . TRP B 1 80 ? -20.079 1.406 27.061 1.00 24.37 80 TRP B O 1
ATOM 2372 N N . LEU B 1 81 ? -21.200 3.012 25.928 1.00 24.26 81 LEU B N 1
ATOM 2373 C CA . LEU B 1 81 ? -21.416 3.874 27.072 1.00 21.45 81 LEU B CA 1
ATOM 2374 C C . LEU B 1 81 ? -21.927 3.086 28.266 1.00 15.72 81 LEU B C 1
ATOM 2375 O O . LEU B 1 81 ? -21.290 3.071 29.316 1.00 18.15 81 LEU B O 1
ATOM 2380 N N . PHE B 1 82 ? -23.052 2.397 28.099 1.00 15.69 82 PHE B N 1
ATOM 2381 C CA . PHE B 1 82 ? -23.633 1.676 29.218 1.00 14.04 82 PHE B CA 1
ATOM 2382 C C . PHE B 1 82 ? -22.769 0.498 29.661 1.00 15.51 82 PHE B C 1
ATOM 2383 O O . PHE B 1 82 ? -22.658 0.217 30.854 1.00 14.41 82 PHE B O 1
ATOM 2391 N N . LEU B 1 83 ? -22.175 -0.206 28.702 1.00 16.00 83 LEU B N 1
ATOM 2392 C CA . LEU B 1 83 ? -21.234 -1.275 29.028 1.00 13.67 83 LEU B CA 1
ATOM 2393 C C . LEU B 1 83 ? -20.124 -0.775 29.946 1.00 12.43 83 LEU B C 1
ATOM 2394 O O . LEU B 1 83 ? -19.824 -1.406 30.965 1.00 11.77 83 LEU B O 1
ATOM 2399 N N . MET B 1 84 ? -19.585 0.402 29.630 1.00 13.29 84 MET B N 1
ATOM 2400 C CA . MET B 1 84 ? -18.521 1.014 30.433 1.00 13.87 84 MET B CA 1
ATOM 2401 C C . MET B 1 84 ? -18.944 1.375 31.859 1.00 17.58 84 MET B C 1
ATOM 2402 O O . MET B 1 84 ? -18.114 1.350 32.759 1.00 19.38 84 MET B O 1
ATOM 2407 N N . ASN B 1 85 ? -20.231 1.665 32.071 1.00 22.58 85 ASN B N 1
ATOM 2408 C CA . ASN B 1 85 ? -20.715 2.175 33.364 1.00 22.65 85 ASN B CA 1
ATOM 2409 C C . ASN B 1 85 ? -21.820 1.368 34.057 1.00 27.38 85 ASN B C 1
ATOM 2410 O O . ASN B 1 85 ? -22.604 0.662 33.423 1.00 23.56 85 ASN B O 1
ATOM 2415 N N . GLY B 1 86 ? -21.896 1.497 35.375 1.00 36.18 86 GLY B N 1
ATOM 2416 C CA . GLY B 1 86 ? -22.975 0.860 36.139 1.00 46.00 86 GLY B CA 1
ATOM 2417 C C . GLY B 1 86 ? -23.047 -0.658 36.038 1.00 46.98 86 GLY B C 1
ATOM 2418 O O . GLY B 1 86 ? -22.490 -1.363 36.890 1.00 43.37 86 GLY B O 1
ATOM 2419 N N . GLN B 1 87 ? -23.722 -1.149 34.989 1.00 47.37 87 GLN B N 1
ATOM 2420 C CA . GLN B 1 87 ? -24.064 -2.585 34.814 1.00 44.30 87 GLN B CA 1
ATOM 2421 C C . GLN B 1 87 ? -23.895 -3.467 36.060 1.00 38.37 87 GLN B C 1
ATOM 2422 O O . GLN B 1 87 ? -22.789 -3.832 36.435 1.00 34.54 87 GLN B O 1
ATOM 2428 N N . LYS B 1 88 ? -25.016 -3.900 36.614 1.00 32.96 88 LYS B N 1
ATOM 2429 C CA . LYS B 1 88 ? -25.136 -4.122 38.042 1.00 27.77 88 LYS B CA 1
ATOM 2430 C C . LYS B 1 88 ? -24.255 -5.224 38.640 1.00 29.57 88 LYS B C 1
ATOM 2431 O O . LYS B 1 88 ? -24.148 -5.327 39.866 1.00 35.47 88 LYS B O 1
ATOM 2437 N N . LEU B 1 89 ? -23.620 -6.042 37.800 1.00 22.55 89 LEU B N 1
ATOM 2438 C CA . LEU B 1 89 ? -22.714 -7.081 38.316 1.00 20.34 89 LEU B CA 1
ATOM 2439 C C . LEU B 1 89 ? -21.207 -6.845 38.088 1.00 18.54 89 LEU B C 1
ATOM 2440 O O . LEU B 1 89 ? -20.395 -7.752 38.300 1.00 14.55 89 LEU B O 1
ATOM 2445 N N . MET B 1 90 ? -20.843 -5.639 37.653 1.00 19.73 90 MET B N 1
ATOM 2446 C CA . MET B 1 90 ? -19.447 -5.297 37.367 1.00 17.37 90 MET B CA 1
ATOM 2447 C C . MET B 1 90 ? -18.868 -4.559 38.533 1.00 16.39 90 MET B C 1
ATOM 2448 O O . MET B 1 90 ? -19.516 -3.691 39.099 1.00 24.84 90 MET B O 1
ATOM 2453 N N . ILE B 1 91 ? -17.650 -4.913 38.909 1.00 19.22 91 ILE B N 1
ATOM 2454 C CA . ILE B 1 91 ? -17.039 -4.327 40.089 1.00 23.74 91 ILE B CA 1
ATOM 2455 C C . ILE B 1 91 ? -16.701 -2.838 39.888 1.00 29.52 91 ILE B C 1
ATOM 2456 O O . ILE B 1 91 ? -16.025 -2.466 38.928 1.00 30.62 91 ILE B O 1
ATOM 2461 N N . ALA B 1 92 ? -17.268 -1.999 40.752 1.00 32.88 92 ALA B N 1
ATOM 2462 C CA . ALA B 1 92 ? -16.743 -0.669 41.055 1.00 33.09 92 ALA B CA 1
ATOM 2463 C C . ALA B 1 92 ? -15.694 -0.193 40.066 1.00 32.21 92 ALA B C 1
ATOM 2464 O O . ALA B 1 92 ? -14.518 -0.043 40.400 1.00 31.70 92 ALA B O 1
ATOM 2466 N N . ASN B 1 93 ? -16.139 -0.018 38.830 1.00 29.03 93 ASN B N 1
ATOM 2467 C CA . ASN B 1 93 ? -15.493 0.846 37.860 1.00 20.24 93 ASN B CA 1
ATOM 2468 C C . ASN B 1 93 ? -14.516 0.163 36.945 1.00 16.41 93 ASN B C 1
ATOM 2469 O O . ASN B 1 93 ? -13.383 -0.131 37.315 1.00 11.40 93 ASN B O 1
ATOM 2474 N N . ASN B 1 94 ? -15.010 -0.106 35.746 1.00 10.64 94 ASN B N 1
ATOM 2475 C CA . ASN B 1 94 ? -14.189 -0.437 34.613 1.00 13.17 94 ASN B CA 1
ATOM 2476 C C . ASN B 1 94 ? -13.342 0.743 34.202 1.00 12.51 94 ASN B C 1
ATOM 2477 O O . ASN B 1 94 ? -13.756 1.888 34.347 1.00 15.74 94 ASN B O 1
ATOM 2482 N N . VAL B 1 95 ? -12.172 0.439 33.652 1.00 10.63 95 VAL B N 1
ATOM 2483 C CA . VAL B 1 95 ? -11.287 1.425 33.055 1.00 7.39 95 VAL B CA 1
ATOM 2484 C C . VAL B 1 95 ? -11.056 0.990 31.603 1.00 13.43 95 VAL B C 1
ATOM 2485 O O . VAL B 1 95 ? -10.774 -0.182 31.336 1.00 14.63 95 VAL B O 1
ATOM 2489 N N . ALA B 1 96 ? -11.230 1.918 30.667 1.00 12.79 96 ALA B N 1
ATOM 2490 C CA . ALA B 1 96 ? -10.687 1.768 29.318 1.00 10.89 96 ALA B CA 1
ATOM 2491 C C . ALA B 1 96 ? -10.157 3.103 28.850 1.00 11.00 96 ALA B C 1
ATOM 2492 O O . ALA B 1 96 ? -10.917 4.008 28.523 1.00 8.71 96 ALA B O 1
ATOM 2494 N N . VAL B 1 97 ? -8.836 3.229 28.877 1.00 16.55 97 VAL B N 1
ATOM 2495 C CA . VAL B 1 97 ? -8.156 4.396 28.345 1.00 12.38 97 VAL B CA 1
ATOM 2496 C C . VAL B 1 97 ? -8.228 4.410 26.825 1.00 13.55 97 VAL B C 1
ATOM 2497 O O . VAL B 1 97 ? -7.660 3.543 26.162 1.00 16.15 97 VAL B O 1
ATOM 2501 N N . ARG B 1 98 ? -8.932 5.396 26.279 1.00 18.11 98 ARG B N 1
ATOM 2502 C CA . ARG B 1 98 ? -9.170 5.468 24.834 1.00 20.11 98 ARG B CA 1
ATOM 2503 C C . ARG B 1 98 ? -8.196 6.394 24.102 1.00 20.27 98 ARG B C 1
ATOM 2504 O O . ARG B 1 98 ? -7.577 7.270 24.707 1.00 19.95 98 ARG B O 1
ATOM 2512 N N . MET B 1 99 ? -8.064 6.190 22.797 1.00 21.54 99 MET B N 1
ATOM 2513 C CA . MET B 1 99 ? -7.122 6.962 21.993 1.00 22.02 99 MET B CA 1
ATOM 2514 C C . MET B 1 99 ? -7.619 8.388 21.771 1.00 23.08 99 MET B C 1
ATOM 2515 O O . MET B 1 99 ? -8.828 8.623 21.695 1.00 22.01 99 MET B O 1
ATOM 2520 N N . GLY B 1 100 ? -6.681 9.337 21.742 1.00 20.03 100 GLY B N 1
ATOM 2521 C CA . GLY B 1 100 ? -6.971 10.737 21.423 1.00 18.21 100 GLY B CA 1
ATOM 2522 C C . GLY B 1 100 ? -7.850 11.489 22.407 1.00 18.27 100 GLY B C 1
ATOM 2523 O O . GLY B 1 100 ? -8.784 12.193 22.020 1.00 21.06 100 GLY B O 1
ATOM 2524 N N . MET B 1 101 ? -7.533 11.367 23.686 1.00 20.12 101 MET B N 1
ATOM 2525 C CA . MET B 1 101 ? -8.362 11.933 24.738 1.00 15.96 101 MET B CA 1
ATOM 2526 C C . MET B 1 101 ? -7.427 12.598 25.744 1.00 15.98 101 MET B C 1
ATOM 2527 O O . MET B 1 101 ? -6.210 12.421 25.666 1.00 14.75 101 MET B O 1
ATOM 2532 N N . GLN B 1 102 ? -7.976 13.351 26.692 1.00 16.57 102 GLN B N 1
ATOM 2533 C CA . GLN B 1 102 ? -7.133 14.012 27.695 1.00 17.60 102 GLN B CA 1
ATOM 2534 C C . GLN B 1 102 ? -7.113 13.258 29.022 1.00 14.73 102 GLN B C 1
ATOM 2535 O O . GLN B 1 102 ? -6.047 12.925 29.552 1.00 11.67 102 GLN B O 1
ATOM 2541 N N . TYR B 1 103 ? -8.305 12.980 29.539 1.00 12.96 103 TYR B N 1
ATOM 2542 C CA . TYR B 1 103 ? -8.460 12.255 30.791 1.00 15.39 103 TYR B CA 1
ATOM 2543 C C . TYR B 1 103 ? -9.201 10.925 30.606 1.00 15.30 103 TYR B C 1
ATOM 2544 O O . TYR B 1 103 ? -10.006 10.767 29.686 1.00 15.84 103 TYR B O 1
ATOM 2553 N N . ALA B 1 104 ? -8.916 9.970 31.487 1.00 12.78 104 ALA B N 1
ATOM 2554 C CA . ALA B 1 104 ? -9.725 8.758 31.608 1.00 8.37 104 ALA B CA 1
ATOM 2555 C C . ALA B 1 104 ? -10.102 8.561 33.083 1.00 11.91 104 ALA B C 1
ATOM 2556 O O . ALA B 1 104 ? -9.371 8.996 33.981 1.00 11.90 104 ALA B O 1
ATOM 2558 N N . THR B 1 105 ? -11.245 7.937 33.341 1.00 7.04 105 THR B N 1
ATOM 2559 C CA . THR B 1 105 ? -11.624 7.659 34.717 1.00 6.08 105 THR B CA 1
ATOM 2560 C C . THR B 1 105 ? -10.895 6.411 35.205 1.00 9.64 105 THR B C 1
ATOM 2561 O O . THR B 1 105 ? -10.796 5.422 34.476 1.00 4.55 105 THR B O 1
ATOM 2565 N N . ASN B 1 106 ? -10.342 6.485 36.418 1.00 6.97 106 ASN B N 1
ATOM 2566 C CA . ASN B 1 106 ? -9.516 5.410 36.959 1.00 7.25 106 ASN B CA 1
ATOM 2567 C C . ASN B 1 106 ? -10.351 4.420 37.774 1.00 13.18 106 ASN B C 1
ATOM 2568 O O . ASN B 1 106 ? -11.581 4.395 37.658 1.00 10.90 106 ASN B O 1
ATOM 2573 N N . LEU B 1 107 ? -9.696 3.610 38.603 1.00 14.95 107 LEU B N 1
ATOM 2574 C CA . LEU B 1 107 ? -10.409 2.539 39.290 1.00 15.80 107 LEU B CA 1
ATOM 2575 C C . LEU B 1 107 ? -11.435 3.100 40.257 1.00 14.81 107 LEU B C 1
ATOM 2576 O O . LEU B 1 107 ? -12.457 2.472 40.519 1.00 12.92 107 LEU B O 1
ATOM 2581 N N . ALA B 1 108 ? -11.178 4.299 40.765 1.00 14.78 108 ALA B N 1
ATOM 2582 C CA . ALA B 1 108 ? -12.074 4.902 41.749 1.00 18.19 108 ALA B CA 1
ATOM 2583 C C . ALA B 1 108 ? -13.144 5.788 41.092 1.00 17.59 108 ALA B C 1
ATOM 2584 O O . ALA B 1 108 ? -13.966 6.399 41.777 1.00 13.35 108 ALA B O 1
ATOM 2586 N N . GLY B 1 109 ? -13.138 5.828 39.762 1.00 17.00 109 GLY B N 1
ATOM 2587 C CA . GLY B 1 109 ? -14.119 6.594 38.997 1.00 11.56 109 GLY B CA 1
ATOM 2588 C C . GLY B 1 109 ? -13.699 8.032 38.735 1.00 13.84 109 GLY B C 1
ATOM 2589 O O . GLY B 1 109 ? -14.487 8.831 38.228 1.00 16.22 109 GLY B O 1
ATOM 2590 N N . ASN B 1 110 ? -12.458 8.364 39.083 1.00 12.90 110 ASN B N 1
ATOM 2591 C CA . ASN B 1 110 ? -11.960 9.735 38.969 1.00 12.87 110 ASN B CA 1
ATOM 2592 C C . ASN B 1 110 ? -11.185 9.959 37.675 1.00 17.08 110 ASN B C 1
ATOM 2593 O O . ASN B 1 110 ? -10.431 9.091 37.222 1.00 21.26 110 ASN B O 1
ATOM 2598 N N . ASN B 1 111 ? -11.379 11.123 37.075 1.00 15.19 111 ASN B N 1
ATOM 2599 C CA . ASN B 1 111 ? -10.654 11.470 35.863 1.00 15.75 111 ASN B CA 1
ATOM 2600 C C . ASN B 1 111 ? -9.227 11.837 36.185 1.00 10.65 111 ASN B C 1
ATOM 2601 O O . ASN B 1 111 ? -8.980 12.767 36.948 1.00 12.93 111 ASN B O 1
ATOM 2606 N N . VAL B 1 112 ? -8.290 11.097 35.608 1.00 12.14 112 VAL B N 1
ATOM 2607 C CA . VAL B 1 112 ? -6.874 11.409 35.748 1.00 9.53 112 VAL B CA 1
ATOM 2608 C C . VAL B 1 112 ? -6.218 11.494 34.374 1.00 14.06 112 VAL B C 1
ATOM 2609 O O . VAL B 1 112 ? -6.766 11.001 33.390 1.00 14.90 112 VAL B O 1
ATOM 2613 N N . LYS B 1 113 ? -5.065 12.156 34.320 1.00 20.06 113 LYS B N 1
ATOM 2614 C CA . LYS B 1 113 ? -4.370 12.481 33.071 1.00 18.93 113 LYS B CA 1
ATOM 2615 C C . LYS B 1 113 ? -3.875 11.223 32.357 1.00 16.38 113 LYS B C 1
ATOM 2616 O O . LYS B 1 113 ? -3.302 10.344 32.984 1.00 17.51 113 LYS B O 1
ATOM 2622 N N . ILE B 1 114 ? -4.114 11.127 31.049 1.00 19.65 114 ILE B N 1
ATOM 2623 C CA . ILE B 1 114 ? -3.579 10.013 30.253 1.00 14.03 114 ILE B CA 1
ATOM 2624 C C . ILE B 1 114 ? -2.156 10.317 29.778 1.00 18.91 114 ILE B C 1
ATOM 2625 O O . ILE B 1 114 ? -1.884 11.408 29.280 1.00 19.95 114 ILE B O 1
ATOM 2630 N N . THR B 1 115 ? -1.259 9.347 29.925 1.00 19.67 115 THR B N 1
ATOM 2631 C CA . THR B 1 115 ? 0.027 9.364 29.228 1.00 17.39 115 THR B CA 1
ATOM 2632 C C . THR B 1 115 ? -0.010 8.450 28.001 1.00 17.67 115 THR B C 1
ATOM 2633 O O . THR B 1 115 ? -0.236 7.247 28.120 1.00 22.02 115 THR B O 1
ATOM 2637 N N . TYR B 1 116 ? 0.216 9.019 26.824 1.00 20.58 116 TYR B N 1
ATOM 2638 C CA . TYR B 1 116 ? 0.249 8.228 25.589 1.00 22.30 116 TYR B CA 1
ATOM 2639 C C . TYR B 1 116 ? 1.656 7.730 25.287 1.00 22.46 116 TYR B C 1
ATOM 2640 O O . TYR B 1 116 ? 2.639 8.414 25.583 1.00 27.39 116 TYR B O 1
ATOM 2649 N N . VAL B 1 117 ? 1.747 6.539 24.701 1.00 20.21 117 VAL B N 1
ATOM 2650 C CA . VAL B 1 117 ? 3.035 5.891 24.483 1.00 19.10 117 VAL B CA 1
ATOM 2651 C C . VAL B 1 117 ? 3.321 5.658 23.001 1.00 21.86 117 VAL B C 1
ATOM 2652 O O . VAL B 1 117 ? 2.437 5.261 22.236 1.00 19.07 117 VAL B O 1
ATOM 2656 N N . THR B 1 118 ? 4.562 5.930 22.603 1.00 23.29 118 THR B N 1
ATOM 2657 C CA . THR B 1 118 ? 4.940 5.931 21.195 1.00 23.95 118 THR B CA 1
ATOM 2658 C C . THR B 1 118 ? 5.971 4.854 20.883 1.00 25.91 118 THR B C 1
ATOM 2659 O O . THR B 1 118 ? 6.970 4.722 21.584 1.00 30.68 118 THR B O 1
ATOM 2663 N N . SER B 1 119 ? 5.716 4.076 19.839 1.00 24.97 119 SER B N 1
ATOM 2664 C CA . SER B 1 119 ? 6.770 3.288 19.227 1.00 26.89 119 SER B CA 1
ATOM 2665 C C . SER B 1 119 ? 6.846 3.594 17.747 1.00 30.00 119 SER B C 1
ATOM 2666 O O . SER B 1 119 ? 5.830 3.589 17.057 1.00 31.00 119 SER B O 1
ATOM 2669 N N . ASN B 1 120 ? 8.057 3.869 17.267 1.00 35.54 120 ASN B N 1
ATOM 2670 C CA . ASN B 1 120 ? 8.308 4.014 15.839 1.00 35.90 120 ASN B CA 1
ATOM 2671 C C . ASN B 1 120 ? 7.409 5.081 15.230 1.00 36.49 120 ASN B C 1
ATOM 2672 O O . ASN B 1 120 ? 6.804 4.869 14.180 1.00 36.71 120 ASN B O 1
ATOM 2677 N N . ASN B 1 121 ? 7.304 6.212 15.924 1.00 38.22 121 ASN B N 1
ATOM 2678 C CA . ASN B 1 121 ? 6.473 7.341 15.491 1.00 40.86 121 ASN B CA 1
ATOM 2679 C C . ASN B 1 121 ? 4.976 7.053 15.381 1.00 40.93 121 ASN B C 1
ATOM 2680 O O . ASN B 1 121 ? 4.235 7.789 14.729 1.00 43.10 121 ASN B O 1
ATOM 2685 N N . VAL B 1 122 ? 4.531 5.988 16.034 1.00 38.67 122 VAL B N 1
ATOM 2686 C CA . VAL B 1 122 ? 3.114 5.690 16.099 1.00 35.29 122 VAL B CA 1
ATOM 2687 C C . VAL B 1 122 ? 2.650 5.616 17.548 1.00 35.15 122 VAL B C 1
ATOM 2688 O O . VAL B 1 122 ? 3.300 4.999 18.395 1.00 36.83 122 VAL B O 1
ATOM 2692 N N . VAL B 1 123 ? 1.542 6.292 17.825 1.00 31.25 123 VAL B N 1
ATOM 2693 C CA . VAL B 1 123 ? 0.896 6.208 19.117 1.00 27.85 123 VAL B CA 1
ATOM 2694 C C . VAL B 1 123 ? 0.240 4.844 19.231 1.00 27.98 123 VAL B C 1
ATOM 2695 O O . VAL B 1 123 ? -0.599 4.477 18.409 1.00 29.54 123 VAL B O 1
ATOM 2699 N N . LYS B 1 124 ? 0.628 4.098 20.258 1.00 26.97 124 LYS B N 1
ATOM 2700 C CA . LYS B 1 124 ? 0.203 2.714 20.411 1.00 25.23 124 LYS B CA 1
ATOM 2701 C C . LYS B 1 124 ? -0.958 2.555 21.392 1.00 24.46 124 LYS B C 1
ATOM 2702 O O . LYS B 1 124 ? -1.845 1.719 21.196 1.00 22.55 124 LYS B O 1
ATOM 2708 N N . LEU B 1 125 ? -0.935 3.349 22.457 1.00 23.09 125 LEU B N 1
ATOM 2709 C CA . LEU B 1 125 ? -1.801 3.122 23.608 1.00 22.10 125 LEU B CA 1
ATOM 2710 C C . LEU B 1 125 ? -1.566 4.205 24.637 1.00 21.31 125 LEU B C 1
ATOM 2711 O O . LEU B 1 125 ? -0.497 4.819 24.661 1.00 23.03 125 LEU B O 1
ATOM 2716 N N . GLY B 1 126 ? -2.559 4.416 25.497 1.00 17.89 126 GLY B N 1
ATOM 2717 C CA . GLY B 1 126 ? -2.420 5.321 26.634 1.00 18.72 126 GLY B CA 1
ATOM 2718 C C . GLY B 1 126 ? -2.626 4.586 27.947 1.00 17.75 126 GLY B C 1
ATOM 2719 O O . GLY B 1 126 ? -3.213 3.510 27.977 1.00 18.62 126 GLY B O 1
ATOM 2720 N N . HIS B 1 127 ? -2.129 5.152 29.038 1.00 15.93 127 HIS B N 1
ATOM 2721 C CA . HIS B 1 127 ? -2.365 4.560 30.351 1.00 17.79 127 HIS B CA 1
ATOM 2722 C C . HIS B 1 127 ? -2.596 5.623 31.402 1.00 15.99 127 HIS B C 1
ATOM 2723 O O . HIS B 1 127 ? -2.363 6.805 31.145 1.00 24.07 127 HIS B O 1
ATOM 2730 N N . ILE B 1 128 ? -3.099 5.204 32.558 1.00 5.44 128 ILE B N 1
ATOM 2731 C CA . ILE B 1 128 ? -3.294 6.092 33.698 1.00 8.59 128 ILE B CA 1
ATOM 2732 C C . ILE B 1 128 ? -2.876 5.360 34.971 1.00 11.26 128 ILE B C 1
ATOM 2733 O O . ILE B 1 128 ? -2.753 4.132 34.972 1.00 12.00 128 ILE B O 1
ATOM 2738 N N . ALA B 1 129 ? -2.649 6.116 36.044 1.00 13.94 129 ALA B N 1
ATOM 2739 C CA . ALA B 1 129 ? -2.434 5.539 37.370 1.00 15.44 129 ALA B CA 1
ATOM 2740 C C . ALA B 1 129 ? -3.697 4.795 37.750 1.00 17.13 129 ALA B C 1
ATOM 2741 O O . ALA B 1 129 ? -4.782 5.383 37.764 1.00 26.24 129 ALA B O 1
ATOM 2743 N N . ALA B 1 130 ? -3.574 3.504 38.032 1.00 10.91 130 ALA B N 1
ATOM 2744 C CA . ALA B 1 130 ? -4.760 2.680 38.295 1.00 12.70 130 ALA B CA 1
ATOM 2745 C C . ALA B 1 130 ? -5.687 3.308 39.329 1.00 12.76 130 ALA B C 1
ATOM 2746 O O . ALA B 1 130 ? -6.905 3.273 39.171 1.00 16.04 130 ALA B O 1
ATOM 2748 N N . GLY B 1 131 ? -5.104 3.879 40.379 1.00 9.76 131 GLY B N 1
ATOM 2749 C CA . GLY B 1 131 ? -5.878 4.350 41.516 1.00 6.12 131 GLY B CA 1
ATOM 2750 C C . GLY B 1 131 ? -6.521 3.227 42.306 1.00 9.72 131 GLY B C 1
ATOM 2751 O O . GLY B 1 131 ? -6.156 2.063 42.175 1.00 19.49 131 GLY B O 1
ATOM 2752 N N . VAL B 1 132 ? -7.527 3.579 43.089 1.00 14.29 132 VAL B N 1
ATOM 2753 C CA . VAL B 1 132 ? -7.948 2.770 44.211 1.00 12.23 132 VAL B CA 1
ATOM 2754 C C . VAL B 1 132 ? -9.242 2.047 43.905 1.00 15.45 132 VAL B C 1
ATOM 2755 O O . VAL B 1 132 ? -10.293 2.668 43.746 1.00 14.86 132 VAL B O 1
ATOM 2759 N N . LEU B 1 133 ? -9.138 0.726 43.810 1.00 17.27 133 LEU B N 1
ATOM 2760 C CA . LEU B 1 133 ? -10.287 -0.154 43.722 1.00 16.09 133 LEU B CA 1
ATOM 2761 C C . LEU B 1 133 ? -10.932 -0.300 45.103 1.00 23.30 133 LEU B C 1
ATOM 2762 O O . LEU B 1 133 ? -10.357 -0.908 46.015 1.00 23.74 133 LEU B O 1
ATOM 2767 N N . ALA B 1 134 ? -12.113 0.287 45.266 1.00 21.63 134 ALA B N 1
ATOM 2768 C CA . ALA B 1 134 ? -12.729 0.380 46.582 1.00 20.33 134 ALA B CA 1
ATOM 2769 C C . ALA B 1 134 ? -12.894 -1.009 47.194 1.00 22.76 134 ALA B C 1
ATOM 2770 O O . ALA B 1 134 ? -12.425 -1.259 48.305 1.00 24.11 134 ALA B O 1
ATOM 2772 N N . ASN B 1 135 ? -13.513 -1.913 46.437 1.00 27.69 135 ASN B N 1
ATOM 2773 C CA . ASN B 1 135 ? -13.685 -3.311 46.841 1.00 28.20 135 ASN B CA 1
ATOM 2774 C C . ASN B 1 135 ? -12.987 -4.288 45.905 1.00 29.07 135 ASN B C 1
ATOM 2775 O O . ASN B 1 135 ? -12.866 -4.027 44.704 1.00 33.21 135 ASN B O 1
ATOM 2780 N N . PRO B 1 136 ? -12.553 -5.436 46.450 1.00 26.57 136 PRO B N 1
ATOM 2781 C CA . PRO B 1 136 ? -11.865 -6.482 45.698 1.00 21.31 136 PRO B CA 1
ATOM 2782 C C . PRO B 1 136 ? -12.757 -7.139 44.644 1.00 17.87 136 PRO B C 1
ATOM 2783 O O . PRO B 1 136 ? -13.959 -7.279 44.866 1.00 20.10 136 PRO B O 1
ATOM 2787 N N . TYR B 1 137 ? -12.182 -7.546 43.512 1.00 16.32 137 TYR B N 1
ATOM 2788 C CA . TYR B 1 137 ? -12.908 -8.436 42.602 1.00 18.51 137 TYR B CA 1
ATOM 2789 C C . TYR B 1 137 ? -13.293 -9.663 43.406 1.00 19.01 137 TYR B C 1
ATOM 2790 O O . TYR B 1 137 ? -12.637 -9.976 44.396 1.00 16.90 137 TYR B O 1
ATOM 2799 N N . SER B 1 138 ? -14.377 -10.327 43.009 1.00 23.23 138 SER B N 1
ATOM 2800 C CA . SER B 1 138 ? -14.995 -11.335 43.857 1.00 20.67 138 SER B CA 1
ATOM 2801 C C . SER B 1 138 ? -16.059 -12.161 43.159 1.00 23.65 138 SER B C 1
ATOM 2802 O O . SER B 1 138 ? -16.653 -11.742 42.171 1.00 21.29 138 SER B O 1
ATOM 2805 N N . ASN B 1 139 ? -16.253 -13.358 43.705 1.00 27.41 139 ASN B N 1
ATOM 2806 C CA . ASN B 1 139 ? -17.431 -14.200 43.536 1.00 22.81 139 ASN B CA 1
ATOM 2807 C C . ASN B 1 139 ? -17.809 -14.841 42.197 1.00 24.52 139 ASN B C 1
ATOM 2808 O O . ASN B 1 139 ? -18.978 -14.876 41.802 1.00 30.52 139 ASN B O 1
ATOM 2813 N N . LYS B 1 140 ? -16.809 -15.455 41.571 1.00 14.27 140 LYS B N 1
ATOM 2814 C CA . LYS B 1 140 ? -17.020 -16.370 40.440 1.00 18.63 140 LYS B CA 1
ATOM 2815 C C . LYS B 1 140 ? -17.330 -15.651 39.141 1.00 13.92 140 LYS B C 1
ATOM 2816 O O . LYS B 1 140 ? -18.267 -16.001 38.422 1.00 14.18 140 LYS B O 1
ATOM 2822 N N . GLY B 1 141 ? -16.482 -14.681 38.823 1.00 9.96 141 GLY B N 1
ATOM 2823 C CA . GLY B 1 141 ? -16.666 -13.868 37.645 1.00 15.00 141 GLY B CA 1
ATOM 2824 C C . GLY B 1 141 ? -15.545 -14.056 36.658 1.00 9.95 141 GLY B C 1
ATOM 2825 O O . GLY B 1 141 ? -14.850 -15.065 36.683 1.00 14.66 141 GLY B O 1
ATOM 2826 N N . SER B 1 142 ? -15.391 -13.072 35.782 1.00 10.61 142 SER B N 1
ATOM 2827 C CA . SER B 1 142 ? -14.355 -13.071 34.759 1.00 13.20 142 SER B CA 1
ATOM 2828 C C . SER B 1 142 ? -13.969 -11.628 34.520 1.00 13.41 142 SER B C 1
ATOM 2829 O O . SER B 1 142 ? -14.782 -10.720 34.683 1.00 18.75 142 SER B O 1
ATOM 2832 N N . GLY B 1 143 ? -12.734 -11.417 34.106 1.00 14.04 143 GLY B N 1
ATOM 2833 C CA . GLY B 1 143 ? -12.262 -10.076 33.864 1.00 10.53 143 GLY B CA 1
ATOM 2834 C C . GLY B 1 143 ? -11.085 -10.098 32.927 1.00 8.62 143 GLY B C 1
ATOM 2835 O O . GLY B 1 143 ? -10.409 -11.119 32.769 1.00 8.99 143 GLY B O 1
ATOM 2836 N N . LEU B 1 144 ? -10.859 -8.959 32.297 1.00 8.35 144 LEU B N 1
ATOM 2837 C CA . LEU B 1 144 ? -9.747 -8.771 31.404 1.00 7.94 144 LEU B CA 1
ATOM 2838 C C . LEU B 1 144 ? -9.005 -7.542 31.896 1.00 10.83 144 LEU B C 1
ATOM 2839 O O . LEU B 1 144 ? -9.621 -6.535 32.225 1.00 17.25 144 LEU B O 1
ATOM 2844 N N . PHE B 1 145 ? -7.684 -7.641 31.987 1.00 11.82 145 PHE B N 1
ATOM 2845 C CA . PHE B 1 145 ? -6.863 -6.533 32.453 1.00 9.84 145 PHE B CA 1
ATOM 2846 C C . PHE B 1 145 ? -5.696 -6.370 31.509 1.00 14.81 145 PHE B C 1
ATOM 2847 O O . PHE B 1 145 ? -5.146 -7.360 31.028 1.00 19.91 145 PHE B O 1
ATOM 2855 N N . ILE B 1 146 ? -5.355 -5.124 31.198 1.00 10.83 146 ILE B N 1
ATOM 2856 C CA . ILE B 1 146 ? -4.215 -4.839 30.345 1.00 7.46 146 ILE B CA 1
ATOM 2857 C C . ILE B 1 146 ? -3.452 -3.681 30.940 1.00 9.59 146 ILE B C 1
ATOM 2858 O O . ILE B 1 146 ? -4.028 -2.637 31.238 1.00 15.32 146 ILE B O 1
ATOM 2863 N N . THR B 1 147 ? -2.147 -3.868 31.097 1.00 12.77 147 THR B N 1
ATOM 2864 C CA . THR B 1 147 ? -1.292 -2.875 31.737 1.00 13.59 147 THR B CA 1
ATOM 2865 C C . THR B 1 147 ? -0.049 -2.599 30.886 1.00 17.97 147 THR B C 1
ATOM 2866 O O . THR B 1 147 ? 0.315 -3.401 30.011 1.00 12.98 147 THR B O 1
ATOM 2870 N N . TYR B 1 148 ? 0.600 -1.466 31.145 1.00 14.97 148 TYR B N 1
ATOM 2871 C CA . TYR B 1 148 ? 1.869 -1.175 30.502 1.00 16.66 148 TYR B CA 1
ATOM 2872 C C . TYR B 1 148 ? 3.052 -1.528 31.397 1.00 19.16 148 TYR B C 1
ATOM 2873 O O . TYR B 1 148 ? 3.314 -0.860 32.402 1.00 20.40 148 TYR B O 1
ATOM 2882 N N . GLU B 1 149 ? 3.726 -2.618 31.035 1.00 20.76 149 GLU B N 1
ATOM 2883 C CA . GLU B 1 149 ? 4.972 -3.069 31.668 1.00 20.70 149 GLU B CA 1
ATOM 2884 C C . GLU B 1 149 ? 4.814 -3.797 33.003 1.00 18.80 149 GLU B C 1
ATOM 2885 O O . GLU B 1 149 ? 5.737 -4.480 33.432 1.00 19.57 149 GLU B O 1
ATOM 2891 N N . HIS B 1 150 ? 3.658 -3.663 33.651 1.00 15.81 150 HIS B N 1
ATOM 2892 C CA . HIS B 1 150 ? 3.435 -4.297 34.951 1.00 16.04 150 HIS B CA 1
ATOM 2893 C C . HIS B 1 150 ? 2.680 -5.620 34.842 1.00 18.22 150 HIS B C 1
ATOM 2894 O O . HIS B 1 150 ? 1.464 -5.628 34.633 1.00 18.37 150 HIS B O 1
ATOM 2901 N N . ASN B 1 151 ? 3.392 -6.734 35.018 1.00 18.82 151 ASN B N 1
ATOM 2902 C CA . ASN B 1 151 ? 2.759 -8.055 35.120 1.00 16.33 151 ASN B CA 1
ATOM 2903 C C . ASN B 1 151 ? 2.063 -8.229 36.471 1.00 19.41 151 ASN B C 1
ATOM 2904 O O . ASN B 1 151 ? 2.704 -8.175 37.521 1.00 21.96 151 ASN B O 1
ATOM 2909 N N . LEU B 1 152 ? 0.748 -8.427 36.438 1.00 21.96 152 LEU B N 1
ATOM 2910 C CA . LEU B 1 152 ? -0.063 -8.439 37.653 1.00 19.73 152 LEU B CA 1
ATOM 2911 C C . LEU B 1 152 ? 0.032 -9.764 38.396 1.00 22.40 152 LEU B C 1
ATOM 2912 O O . LEU B 1 152 ? -0.236 -9.843 39.598 1.00 25.19 152 LEU B O 1
ATOM 2917 N N . ILE B 1 153 ? 0.433 -10.804 37.682 1.00 23.65 153 ILE B N 1
ATOM 2918 C CA . ILE B 1 153 ? 0.652 -12.097 38.313 1.00 26.25 153 ILE B CA 1
ATOM 2919 C C . ILE B 1 153 ? 2.040 -12.178 38.943 1.00 26.81 153 ILE B C 1
ATOM 2920 O O . ILE B 1 153 ? 2.167 -12.512 40.121 1.00 27.20 153 ILE B O 1
ATOM 2925 N N . SER B 1 154 ? 3.068 -11.841 38.165 1.00 27.03 154 SER B N 1
ATOM 2926 C CA . SER B 1 154 ? 4.453 -11.971 38.621 1.00 25.09 154 SER B CA 1
ATOM 2927 C C . SER B 1 154 ? 4.876 -10.757 39.435 1.00 26.13 154 SER B C 1
ATOM 2928 O O . SER B 1 154 ? 5.933 -10.760 40.058 1.00 27.46 154 SER B O 1
ATOM 2931 N N . ASN B 1 155 ? 4.054 -9.713 39.411 1.00 28.74 155 ASN B N 1
ATOM 2932 C CA . ASN B 1 155 ? 4.321 -8.515 40.197 1.00 27.59 155 ASN B CA 1
ATOM 2933 C C . ASN B 1 155 ? 5.673 -7.873 39.865 1.00 27.41 155 ASN B C 1
ATOM 2934 O O . ASN B 1 155 ? 6.266 -7.189 40.694 1.00 31.89 155 ASN B O 1
ATOM 2939 N N . GLN B 1 156 ? 6.160 -8.099 38.651 1.00 27.40 156 GLN B N 1
ATOM 2940 C CA . GLN B 1 156 ? 7.386 -7.453 38.198 1.00 25.54 156 GLN B CA 1
ATOM 2941 C C . GLN B 1 156 ? 7.240 -6.666 36.902 1.00 23.78 156 GLN B C 1
ATOM 2942 O O . GLN B 1 156 ? 6.357 -6.930 36.091 1.00 26.11 156 GLN B O 1
ATOM 2948 N N . ILE B 1 157 ? 8.115 -5.689 36.724 1.00 21.67 157 ILE B N 1
ATOM 2949 C CA . ILE B 1 157 ? 8.143 -4.894 35.510 1.00 23.99 157 ILE B CA 1
ATOM 2950 C C . ILE B 1 157 ? 8.696 -5.691 34.327 1.00 22.79 157 ILE B C 1
ATOM 2951 O O . ILE B 1 157 ? 9.680 -6.415 34.463 1.00 25.14 157 ILE B O 1
ATOM 2956 N N . GLU B 1 158 ? 8.036 -5.575 33.178 1.00 22.82 158 GLU B N 1
ATOM 2957 C CA . GLU B 1 158 ? 8.534 -6.158 31.933 1.00 24.78 158 GLU B CA 1
ATOM 2958 C C . GLU B 1 158 ? 8.709 -5.061 30.889 1.00 25.25 158 GLU B C 1
ATOM 2959 O O . GLU B 1 158 ? 7.751 -4.664 30.212 1.00 26.03 158 GLU B O 1
ATOM 2965 N N . THR B 1 159 ? 9.932 -4.546 30.798 1.00 19.41 159 THR B N 1
ATOM 2966 C CA . THR B 1 159 ? 10.196 -3.334 30.035 1.00 21.01 159 THR B CA 1
ATOM 2967 C C . THR B 1 159 ? 9.752 -3.466 28.579 1.00 20.49 159 THR B C 1
ATOM 2968 O O . THR B 1 159 ? 10.082 -4.442 27.900 1.00 21.65 159 THR B O 1
ATOM 2972 N N . GLY B 1 160 ? 8.952 -2.502 28.131 1.00 16.71 160 GLY B N 1
ATOM 2973 C CA . GLY B 1 160 ? 8.493 -2.442 26.746 1.00 17.20 160 GLY B CA 1
ATOM 2974 C C . GLY B 1 160 ? 7.462 -3.486 26.348 1.00 20.73 160 GLY B C 1
ATOM 2975 O O . GLY B 1 160 ? 7.217 -3.693 25.155 1.00 23.65 160 GLY B O 1
ATOM 2976 N N . LYS B 1 161 ? 6.864 -4.143 27.342 1.00 18.61 161 LYS B N 1
ATOM 2977 C CA . LYS B 1 161 ? 5.793 -5.106 27.107 1.00 20.12 161 LYS B CA 1
ATOM 2978 C C . LYS B 1 161 ? 4.433 -4.530 27.493 1.00 20.81 161 LYS B C 1
ATOM 2979 O O . LYS B 1 161 ? 4.338 -3.671 28.362 1.00 19.87 161 LYS B O 1
ATOM 2985 N N . VAL B 1 162 ? 3.388 -4.997 26.816 1.00 22.77 162 VAL B N 1
ATOM 2986 C CA . VAL B 1 162 ? 2.003 -4.767 27.223 1.00 16.27 162 VAL B CA 1
ATOM 2987 C C . VAL B 1 162 ? 1.533 -6.085 27.811 1.00 12.99 162 VAL B C 1
ATOM 2988 O O . VAL B 1 162 ? 1.708 -7.132 27.201 1.00 19.51 162 VAL B O 1
ATOM 2992 N N . CYS B 1 163 ? 0.943 -6.038 28.995 1.00 14.80 163 CYS B N 1
ATOM 2993 C CA . CYS B 1 163 ? 0.590 -7.255 29.712 1.00 15.43 163 CYS B CA 1
ATOM 2994 C C . CYS B 1 163 ? -0.905 -7.523 29.720 1.00 19.04 163 CYS B C 1
ATOM 2995 O O . CYS B 1 163 ? -1.687 -6.709 30.236 1.00 17.85 163 CYS B O 1
ATOM 2998 N N . VAL B 1 164 ? -1.289 -8.667 29.150 1.00 14.41 164 VAL B N 1
ATOM 2999 C CA . VAL B 1 164 ? -2.686 -9.072 29.088 1.00 10.63 164 VAL B CA 1
ATOM 3000 C C . VAL B 1 164 ? -2.944 -10.180 30.081 1.00 13.57 164 VAL B C 1
ATOM 3001 O O . VAL B 1 164 ? -2.220 -11.171 30.114 1.00 22.42 164 VAL B O 1
ATOM 3005 N N . LEU B 1 165 ? -3.990 -10.016 30.878 1.00 16.80 165 LEU B N 1
ATOM 3006 C CA . LEU B 1 165 ? -4.395 -11.023 31.845 1.00 11.66 165 LEU B CA 1
ATOM 3007 C C . LEU B 1 165 ? -5.901 -11.196 31.732 1.00 15.06 165 LEU B C 1
ATOM 3008 O O . LEU B 1 165 ? -6.666 -10.227 31.817 1.00 17.19 165 LEU B O 1
ATOM 3013 N N . PHE B 1 166 ? -6.319 -12.426 31.481 1.00 10.94 166 PHE B N 1
ATOM 3014 C CA . PHE B 1 166 ? -7.721 -12.777 31.518 1.00 10.99 166 PHE B CA 1
ATOM 3015 C C . PHE B 1 166 ? -7.928 -13.800 32.630 1.00 15.19 166 PHE B C 1
ATOM 3016 O O . PHE B 1 166 ? -7.259 -14.840 32.663 1.00 13.79 166 PHE B O 1
ATOM 3024 N N . ILE B 1 167 ? -8.825 -13.487 33.561 1.00 10.97 167 ILE B N 1
ATOM 3025 C CA . ILE B 1 167 ? -9.076 -14.380 34.685 1.00 14.36 167 ILE B CA 1
ATOM 3026 C C . ILE B 1 167 ? -10.556 -14.716 34.708 1.00 17.60 167 ILE B C 1
ATOM 3027 O O . ILE B 1 167 ? -11.384 -13.895 34.282 1.00 14.78 167 ILE B O 1
ATOM 3032 N N . THR B 1 168 ? -10.872 -15.924 35.182 1.00 15.78 168 THR B N 1
ATOM 3033 C CA . THR B 1 168 ? -12.246 -16.429 35.220 1.00 17.68 168 THR B CA 1
ATOM 3034 C C . THR B 1 168 ? -12.451 -17.579 36.210 1.00 17.02 168 THR B C 1
ATOM 3035 O O . THR B 1 168 ? -11.529 -18.354 36.509 1.00 12.84 168 THR B O 1
ATOM 3039 N N . SER B 1 169 ? -13.683 -17.685 36.695 1.00 16.57 169 SER B N 1
ATOM 3040 C CA . SER B 1 169 ? -14.190 -18.912 37.293 1.00 15.58 169 SER B CA 1
ATOM 3041 C C . SER B 1 169 ? -14.335 -20.019 36.243 1.00 19.53 169 SER B C 1
ATOM 3042 O O . SER B 1 169 ? -14.721 -19.767 35.099 1.00 17.12 169 SER B O 1
ATOM 3045 N N . LEU B 1 170 ? -14.022 -21.247 36.649 1.00 20.39 170 LEU B N 1
ATOM 3046 C CA . LEU B 1 170 ? -14.261 -22.431 35.825 1.00 16.56 170 LEU B CA 1
ATOM 3047 C C . LEU B 1 170 ? -15.600 -23.071 36.159 1.00 12.57 170 LEU B C 1
ATOM 3048 O O . LEU B 1 170 ? -16.235 -23.693 35.311 1.00 14.27 170 LEU B O 1
ATOM 3053 N N . SER B 1 171 ? -16.028 -22.900 37.404 1.00 13.05 171 SER B N 1
ATOM 3054 C CA . SER B 1 171 ? -17.333 -23.380 37.850 1.00 15.33 171 SER B CA 1
ATOM 3055 C C . SER B 1 171 ? -18.405 -22.307 37.661 1.00 14.01 171 SER B C 1
ATOM 3056 O O . SER B 1 171 ? -18.088 -21.125 37.550 1.00 13.22 171 SER B O 1
ATOM 3059 N N . THR B 1 172 ? -19.668 -22.726 37.627 1.00 15.98 172 THR B N 1
ATOM 3060 C CA . THR B 1 172 ? -20.797 -21.801 37.488 1.00 17.18 172 THR B CA 1
ATOM 3061 C C . THR B 1 172 ? -21.053 -21.082 38.800 1.00 18.41 172 THR B C 1
ATOM 3062 O O . THR B 1 172 ? -20.604 -21.525 39.861 1.00 20.51 172 THR B O 1
ATOM 3066 N N . THR B 1 173 ? -21.790 -19.979 38.722 1.00 19.29 173 THR B N 1
ATOM 3067 C CA . THR B 1 173 ? -22.206 -19.230 39.907 1.00 17.94 173 THR B CA 1
ATOM 3068 C C . THR B 1 173 ? -23.082 -20.074 40.830 1.00 22.39 173 THR B C 1
ATOM 3069 O O . THR B 1 173 ? -23.088 -19.862 42.047 1.00 27.95 173 THR B O 1
ATOM 3073 N N . ALA B 1 174 ? -23.834 -21.009 40.251 1.00 19.48 174 ALA B N 1
ATOM 3074 C CA . ALA B 1 174 ? -24.711 -21.871 41.038 1.00 22.07 174 ALA B CA 1
ATOM 3075 C C . ALA B 1 174 ? -23.933 -22.996 41.714 1.00 21.81 174 ALA B C 1
ATOM 3076 O O . ALA B 1 174 ? -24.414 -23.599 42.675 1.00 24.21 174 ALA B O 1
ATOM 3078 N N . SER B 1 175 ? -22.718 -23.243 41.229 1.00 19.58 175 SER B N 1
ATOM 3079 C CA . SER B 1 175 ? -21.905 -24.375 41.664 1.00 20.40 175 SER B CA 1
ATOM 3080 C C . SER B 1 175 ? -21.488 -24.308 43.137 1.00 19.86 175 SER B C 1
ATOM 3081 O O . SER B 1 175 ? -21.612 -23.272 43.780 1.00 23.37 175 SER B O 1
ATOM 3084 N N . SER B 1 176 ? -20.977 -25.420 43.651 1.00 19.54 176 SER B N 1
ATOM 3085 C CA . SER B 1 176 ? -20.359 -25.460 44.979 1.00 23.80 176 SER B CA 1
ATOM 3086 C C . SER B 1 176 ? -18.848 -25.730 44.915 1.00 24.41 176 SER B C 1
ATOM 3087 O O . SER B 1 176 ? -18.253 -26.241 45.871 1.00 21.47 176 SER B O 1
ATOM 3090 N N . THR B 1 177 ? -18.228 -25.397 43.789 1.00 21.30 177 THR B N 1
ATOM 3091 C CA . THR B 1 177 ? -16.785 -25.548 43.678 1.00 21.54 177 THR B CA 1
ATOM 3092 C C . THR B 1 177 ? -16.115 -24.211 43.409 1.00 22.74 177 THR B C 1
ATOM 3093 O O . THR B 1 177 ? -16.493 -23.490 42.483 1.00 22.18 177 THR B O 1
ATOM 3097 N N . ASN B 1 178 ? -15.152 -23.868 44.257 1.00 21.91 178 ASN B N 1
ATOM 3098 C CA . ASN B 1 178 ? -14.228 -22.779 43.964 1.00 23.54 178 ASN B CA 1
ATOM 3099 C C . ASN B 1 178 ? -13.150 -23.285 43.012 1.00 20.75 178 ASN B C 1
ATOM 3100 O O . ASN B 1 178 ? -12.294 -24.073 43.401 1.00 20.90 178 ASN B O 1
ATOM 3105 N N . SER B 1 179 ? -13.226 -22.876 41.752 1.00 17.66 179 SER B N 1
ATOM 3106 C CA . SER B 1 179 ? -12.211 -23.242 40.780 1.00 14.48 179 SER B CA 1
ATOM 3107 C C . SER B 1 179 ? -12.005 -22.129 39.762 1.00 9.95 179 SER B C 1
ATOM 3108 O O . SER B 1 179 ? -12.956 -21.674 39.132 1.00 11.03 179 SER B O 1
ATOM 3111 N N . PHE B 1 180 ? -10.757 -21.679 39.638 1.00 11.26 180 PHE B N 1
ATOM 3112 C CA . PHE B 1 180 ? -10.411 -20.494 38.853 1.00 10.32 180 PHE B CA 1
ATOM 3113 C C . PHE B 1 180 ? -9.158 -20.755 38.014 1.00 13.27 180 PHE B C 1
ATOM 3114 O O . PHE B 1 180 ? -8.320 -21.591 38.368 1.00 11.87 180 PHE B O 1
ATOM 3122 N N . ALA B 1 181 ? -9.032 -20.030 36.907 1.00 13.98 181 ALA B N 1
ATOM 3123 C CA . ALA B 1 181 ? -7.822 -20.073 36.088 1.00 12.23 181 ALA B CA 1
ATOM 3124 C C . ALA B 1 181 ? -7.580 -18.732 35.425 1.00 16.02 181 ALA B C 1
ATOM 3125 O O . ALA B 1 181 ? -8.419 -17.836 35.498 1.00 18.16 181 ALA B O 1
ATOM 3127 N N . TYR B 1 182 ? -6.425 -18.591 34.784 1.00 13.67 182 TYR B N 1
ATOM 3128 C CA . TYR B 1 182 ? -6.164 -17.412 33.987 1.00 13.16 182 TYR B CA 1
ATOM 3129 C C . TYR B 1 182 ? -5.314 -17.736 32.779 1.00 12.48 182 TYR B C 1
ATOM 3130 O O . TYR B 1 182 ? -4.528 -18.683 32.798 1.00 13.52 182 TYR B O 1
ATOM 3139 N N . SER B 1 183 ? -5.482 -16.937 31.729 1.00 16.28 183 SER B N 1
ATOM 3140 C CA . SER B 1 183 ? -4.532 -16.897 30.621 1.00 18.40 183 SER B CA 1
ATOM 3141 C C . SER B 1 183 ? -3.831 -15.558 30.603 1.00 17.59 183 SER B C 1
ATOM 3142 O O . SER B 1 183 ? -4.390 -14.556 31.040 1.00 22.66 183 SER B O 1
ATOM 3145 N N . ALA B 1 184 ? -2.618 -15.545 30.066 1.00 14.22 184 ALA B N 1
ATOM 3146 C CA . ALA B 1 184 ? -1.751 -14.380 30.131 1.00 10.08 184 ALA B CA 1
ATOM 3147 C C . ALA B 1 184 ? -0.801 -14.373 28.939 1.00 19.61 184 ALA B C 1
ATOM 3148 O O . ALA B 1 184 ? -0.455 -15.436 28.412 1.00 23.62 184 ALA B O 1
ATOM 3150 N N . CYS B 1 185 ? -0.367 -13.186 28.519 1.00 22.30 185 CYS B N 1
ATOM 3151 C CA . CYS B 1 185 ? 0.820 -13.066 27.660 1.00 17.23 185 CYS B CA 1
ATOM 3152 C C . CYS B 1 185 ? 1.375 -11.652 27.640 1.00 16.10 185 CYS B C 1
ATOM 3153 O O . CYS B 1 185 ? 0.673 -10.690 27.956 1.00 17.23 185 CYS B O 1
ATOM 3156 N N . SER B 1 186 ? 2.630 -11.535 27.224 1.00 16.62 186 SER B N 1
ATOM 3157 C CA . SER B 1 186 ? 3.296 -10.249 27.095 1.00 13.11 186 SER B CA 1
ATOM 3158 C C . SER B 1 186 ? 3.551 -9.888 25.629 1.00 18.37 186 SER B C 1
ATOM 3159 O O . SER B 1 186 ? 4.038 -10.711 24.855 1.00 20.17 186 SER B O 1
ATOM 3162 N N . VAL B 1 187 ? 3.217 -8.653 25.260 1.00 17.95 187 VAL B N 1
ATOM 3163 C CA . VAL B 1 187 ? 3.303 -8.201 23.877 1.00 17.05 187 VAL B CA 1
ATOM 3164 C C . VAL B 1 187 ? 4.311 -7.055 23.738 1.00 19.54 187 VAL B C 1
ATOM 3165 O O . VAL B 1 187 ? 4.203 -6.045 24.440 1.00 21.56 187 VAL B O 1
ATOM 3169 N N . PRO B 1 188 ? 5.300 -7.208 22.835 1.00 19.12 188 PRO B N 1
ATOM 3170 C CA . PRO B 1 188 ? 6.228 -6.107 22.554 1.00 17.61 188 PRO B CA 1
ATOM 3171 C C . PRO B 1 188 ? 5.476 -4.876 22.053 1.00 19.90 188 PRO B C 1
ATOM 3172 O O . PRO B 1 188 ? 4.578 -4.989 21.206 1.00 17.77 188 PRO B O 1
ATOM 3176 N N . ILE B 1 189 ? 5.851 -3.717 22.585 1.00 17.10 189 ILE B N 1
ATOM 3177 C CA . ILE B 1 189 ? 5.100 -2.490 22.398 1.00 15.25 189 ILE B CA 1
ATOM 3178 C C . ILE B 1 189 ? 4.960 -2.124 20.922 1.00 18.91 189 ILE B C 1
ATOM 3179 O O . ILE B 1 189 ? 3.927 -1.591 20.516 1.00 19.39 189 ILE B O 1
ATOM 3184 N N . GLU B 1 190 ? 5.983 -2.438 20.124 1.00 22.15 190 GLU B N 1
ATOM 3185 C CA . GLU B 1 190 ? 5.966 -2.152 18.686 1.00 26.42 190 GLU B CA 1
ATOM 3186 C C . GLU B 1 190 ? 4.893 -2.963 17.973 1.00 27.27 190 GLU B C 1
ATOM 3187 O O . GLU B 1 190 ? 4.210 -2.447 17.093 1.00 32.26 190 GLU B O 1
ATOM 3193 N N . ASP B 1 191 ? 4.725 -4.219 18.379 1.00 25.18 191 ASP B N 1
ATOM 3194 C CA . ASP B 1 191 ? 3.730 -5.106 17.770 1.00 23.14 191 ASP B CA 1
ATOM 3195 C C . ASP B 1 191 ? 2.307 -4.940 18.295 1.00 22.97 191 ASP B C 1
ATOM 3196 O O . ASP B 1 191 ? 1.411 -5.666 17.862 1.00 21.72 191 ASP B O 1
ATOM 3201 N N . TRP B 1 192 ? 2.104 -4.031 19.250 1.00 21.19 192 TRP B N 1
ATOM 3202 C CA . TRP B 1 192 ? 0.825 -3.949 19.941 1.00 13.67 192 TRP B CA 1
ATOM 3203 C C . TRP B 1 192 ? -0.276 -3.475 19.024 1.00 14.63 192 TRP B C 1
ATOM 3204 O O . TRP B 1 192 ? -0.101 -2.532 18.266 1.00 17.24 192 TRP B O 1
ATOM 3215 N N . ASP B 1 193 ? -1.433 -4.108 19.155 1.00 20.29 193 ASP B N 1
ATOM 3216 C CA . ASP B 1 193 ? -2.565 -3.895 18.269 1.00 18.83 193 ASP B CA 1
ATOM 3217 C C . ASP B 1 193 ? -3.797 -4.325 19.049 1.00 15.02 193 ASP B C 1
ATOM 3218 O O . ASP B 1 193 ? -4.007 -5.518 19.254 1.00 19.47 193 ASP B O 1
ATOM 3223 N N . PHE B 1 194 ? -4.594 -3.358 19.503 1.00 13.91 194 PHE B N 1
ATOM 3224 C CA . PHE B 1 194 ? -5.778 -3.654 20.322 1.00 10.51 194 PHE B CA 1
ATOM 3225 C C . PHE B 1 194 ? -6.687 -4.672 19.650 1.00 11.95 194 PHE B C 1
ATOM 3226 O O . PHE B 1 194 ? -7.380 -5.431 20.325 1.00 10.79 194 PHE B O 1
ATOM 3234 N N . ASN B 1 195 ? -6.668 -4.675 18.317 1.00 16.34 195 ASN B N 1
ATOM 3235 C CA . ASN B 1 195 ? -7.636 -5.404 17.505 1.00 20.34 195 ASN B CA 1
ATOM 3236 C C . ASN B 1 195 ? -7.347 -6.900 17.428 1.00 24.27 195 ASN B C 1
ATOM 3237 O O . ASN B 1 195 ? -8.253 -7.699 17.180 1.00 25.03 195 ASN B O 1
ATOM 3242 N N . MET B 1 196 ? -6.089 -7.280 17.637 1.00 23.25 196 MET B N 1
ATOM 3243 C CA . MET B 1 196 ? -5.694 -8.681 17.516 1.00 19.29 196 MET B CA 1
ATOM 3244 C C . MET B 1 196 ? -5.907 -9.493 18.808 1.00 21.52 196 MET B C 1
ATOM 3245 O O . MET B 1 196 ? -5.452 -10.628 18.910 1.00 27.33 196 MET B O 1
ATOM 3250 N N . ILE B 1 197 ? -6.609 -8.920 19.780 1.00 19.01 197 ILE B N 1
ATOM 3251 C CA . ILE B 1 197 ? -6.938 -9.621 21.023 1.00 19.85 197 ILE B CA 1
ATOM 3252 C C . ILE B 1 197 ? -8.456 -9.791 21.105 1.00 21.32 197 ILE B C 1
ATOM 3253 O O . ILE B 1 197 ? -9.204 -8.918 20.640 1.00 18.46 197 ILE B O 1
ATOM 3258 N N . LYS B 1 198 ? -8.901 -10.907 21.691 1.00 17.11 198 LYS B N 1
ATOM 3259 C CA . LYS B 1 198 ? -10.312 -11.112 22.034 1.00 13.96 198 LYS B CA 1
ATOM 3260 C C . LYS B 1 198 ? -10.509 -12.270 23.013 1.00 18.01 198 LYS B C 1
ATOM 3261 O O . LYS B 1 198 ? -9.620 -13.117 23.189 1.00 16.58 198 LYS B O 1
ATOM 3267 N N . LEU B 1 199 ? -11.683 -12.316 23.636 1.00 11.60 199 LEU B N 1
ATOM 3268 C CA . LEU B 1 199 ? -12.106 -13.525 24.330 1.00 12.92 199 LEU B CA 1
ATOM 3269 C C . LEU B 1 199 ? -12.990 -14.358 23.416 1.00 13.02 199 LEU B C 1
ATOM 3270 O O . LEU B 1 199 ? -13.864 -13.827 22.740 1.00 12.64 199 LEU B O 1
ATOM 3275 N N . THR B 1 200 ? -12.764 -15.666 23.400 1.00 16.53 200 THR B N 1
ATOM 3276 C CA . THR B 1 200 ? -13.514 -16.546 22.510 1.00 17.99 200 THR B CA 1
ATOM 3277 C C . THR B 1 200 ? -13.919 -17.854 23.172 1.00 16.89 200 THR B C 1
ATOM 3278 O O . THR B 1 200 ? -13.268 -18.319 24.105 1.00 13.94 200 THR B O 1
ATOM 3282 N N . ALA B 1 201 ? -14.996 -18.444 22.663 1.00 17.39 201 ALA B N 1
ATOM 3283 C CA . ALA B 1 201 ? -15.365 -19.806 23.009 1.00 16.55 201 ALA B CA 1
ATOM 3284 C C . ALA B 1 201 ? -15.428 -20.701 21.769 1.00 18.70 201 ALA B C 1
ATOM 3285 O O . ALA B 1 201 ? -15.896 -21.835 21.856 1.00 20.69 201 ALA B O 1
ATOM 3287 N N . GLU B 1 202 ? -14.961 -20.200 20.622 1.00 18.05 202 GLU B N 1
ATOM 3288 C CA . GLU B 1 202 ? -15.147 -20.903 19.344 1.00 18.40 202 GLU B CA 1
ATOM 3289 C C . GLU B 1 202 ? -13.897 -20.947 18.478 1.00 14.59 202 GLU B C 1
ATOM 3290 O O . GLU B 1 202 ? -13.616 -21.963 17.850 1.00 18.52 202 GLU B O 1
ATOM 3296 N N . THR B 1 203 ? -13.172 -19.837 18.408 1.00 15.59 203 THR B N 1
ATOM 3297 C CA . THR B 1 203 ? -11.994 -19.768 17.553 1.00 20.62 203 THR B CA 1
ATOM 3298 C C . THR B 1 203 ? -10.821 -20.512 18.178 1.00 23.29 203 THR B C 1
ATOM 3299 O O . THR B 1 203 ? -10.435 -20.252 19.317 1.00 27.57 203 THR B O 1
ATOM 3303 N N . SER B 1 204 ? -10.266 -21.452 17.422 1.00 25.14 204 SER B N 1
ATOM 3304 C CA . SER B 1 204 ? -9.297 -22.392 17.963 1.00 26.18 204 SER B CA 1
ATOM 3305 C C . SER B 1 204 ? -7.960 -21.737 18.338 1.00 24.09 204 SER B C 1
ATOM 3306 O O . SER B 1 204 ? -7.396 -20.963 17.561 1.00 23.29 204 SER B O 1
ATOM 3309 N N . CYS B 1 205 ? -7.472 -22.051 19.539 1.00 19.31 205 CYS B N 1
ATOM 3310 C CA . CYS B 1 205 ? -6.242 -21.468 20.078 1.00 21.77 205 CYS B CA 1
ATOM 3311 C C . CYS B 1 205 ? -5.854 -22.190 21.365 1.00 21.81 205 CYS B C 1
ATOM 3312 O O . CYS B 1 205 ? -6.678 -22.891 21.972 1.00 21.88 205 CYS B O 1
ATOM 3315 N N . ALA B 1 206 ? -4.621 -21.963 21.808 1.00 17.29 206 ALA B N 1
ATOM 3316 C CA . ALA B 1 206 ? -4.079 -22.617 23.001 1.00 18.10 206 ALA B CA 1
ATOM 3317 C C . ALA B 1 206 ? -4.859 -22.323 24.309 1.00 17.71 206 ALA B C 1
ATOM 3318 O O . ALA B 1 206 ? -5.050 -23.211 25.150 1.00 17.32 206 ALA B O 1
ATOM 3320 N N . SER B 1 207 ? -5.310 -21.086 24.482 1.00 12.54 207 SER B N 1
ATOM 3321 C CA . SER B 1 207 ? -6.081 -20.740 25.668 1.00 11.37 207 SER B CA 1
ATOM 3322 C C . SER B 1 207 ? -7.434 -21.477 25.715 1.00 14.99 207 SER B C 1
ATOM 3323 O O . SER B 1 207 ? -7.780 -22.086 26.730 1.00 10.33 207 SER B O 1
ATOM 3326 N N . LEU B 1 208 ? -8.184 -21.440 24.613 1.00 16.51 208 LEU B N 1
ATOM 3327 C CA . LEU B 1 208 ? -9.458 -22.158 24.536 1.00 19.21 208 LEU B CA 1
ATOM 3328 C C . LEU B 1 208 ? -9.265 -23.640 24.859 1.00 21.79 208 LEU B C 1
ATOM 3329 O O . LEU B 1 208 ? -10.004 -24.203 25.664 1.00 22.96 208 LEU B O 1
ATOM 3334 N N . THR B 1 209 ? -8.260 -24.258 24.236 1.00 22.32 209 THR B N 1
ATOM 3335 C CA . THR B 1 209 ? -7.974 -25.679 24.432 1.00 15.10 209 THR B CA 1
ATOM 3336 C C . THR B 1 209 ? -7.680 -25.997 25.896 1.00 13.59 209 THR B C 1
ATOM 3337 O O . THR B 1 209 ? -8.374 -26.810 26.504 1.00 14.73 209 THR B O 1
ATOM 3341 N N . ALA B 1 210 ? -6.659 -25.347 26.456 1.00 11.38 210 ALA B N 1
ATOM 3342 C CA . ALA B 1 210 ? -6.317 -25.505 27.872 1.00 8.95 210 ALA B CA 1
ATOM 3343 C C . ALA B 1 210 ? -7.527 -25.273 28.772 1.00 12.99 210 ALA B C 1
ATOM 3344 O O . ALA B 1 210 ? -7.787 -26.044 29.705 1.00 13.66 210 ALA B O 1
ATOM 3346 N N . MET B 1 211 ? -8.245 -24.189 28.499 1.00 12.43 211 MET B N 1
ATOM 3347 C CA . MET B 1 211 ? -9.382 -23.791 29.311 1.00 13.70 211 MET B CA 1
ATOM 3348 C C . MET B 1 211 ? -10.504 -24.855 29.213 1.00 14.63 211 MET B C 1
ATOM 3349 O O . MET B 1 211 ? -11.099 -25.229 30.234 1.00 14.66 211 MET B O 1
ATOM 3354 N N . THR B 1 212 ? -10.709 -25.420 28.018 1.00 11.32 212 THR B N 1
ATOM 3355 C CA . THR B 1 212 ? -11.679 -26.516 27.822 1.00 15.11 212 THR B CA 1
ATOM 3356 C C . THR B 1 212 ? -11.351 -27.731 28.699 1.00 16.56 212 THR B C 1
ATOM 3357 O O . THR B 1 212 ? -12.226 -28.291 29.375 1.00 8.99 212 THR B O 1
ATOM 3361 N N . ASN B 1 213 ? -10.085 -28.138 28.654 1.00 15.95 213 ASN B N 1
ATOM 3362 C CA . ASN B 1 213 ? -9.598 -29.272 29.421 1.00 18.65 213 ASN B CA 1
ATOM 3363 C C . ASN B 1 213 ? -9.718 -29.034 30.922 1.00 19.07 213 ASN B C 1
ATOM 3364 O O . ASN B 1 213 ? -9.905 -29.974 31.702 1.00 15.67 213 ASN B O 1
ATOM 3369 N N . LEU B 1 214 ? -9.610 -27.769 31.317 1.00 19.13 214 LEU B N 1
ATOM 3370 C CA . LEU B 1 214 ? -9.622 -27.416 32.727 1.00 19.47 214 LEU B CA 1
ATOM 3371 C C . LEU B 1 214 ? -11.027 -27.476 33.289 1.00 21.19 214 LEU B C 1
ATOM 3372 O O . LEU B 1 214 ? -11.226 -27.911 34.425 1.00 25.96 214 LEU B O 1
ATOM 3377 N N . VAL B 1 215 ? -11.993 -27.031 32.487 1.00 20.08 215 VAL B N 1
ATOM 3378 C CA . VAL B 1 215 ? -13.403 -27.013 32.880 1.00 18.23 215 VAL B CA 1
ATOM 3379 C C . VAL B 1 215 ? -13.904 -28.454 33.061 1.00 21.55 215 VAL B C 1
ATOM 3380 O O . VAL B 1 215 ? -14.630 -28.761 34.012 1.00 20.47 215 VAL B O 1
ATOM 3384 N N . ASN B 1 216 ? -13.454 -29.337 32.170 1.00 20.27 216 ASN B N 1
ATOM 3385 C CA . ASN B 1 216 ? -13.847 -30.741 32.168 1.00 14.93 216 ASN B CA 1
ATOM 3386 C C . ASN B 1 216 ? -13.373 -31.528 33.402 1.00 14.31 216 ASN B C 1
ATOM 3387 O O . ASN B 1 216 ? -13.732 -32.685 33.584 1.00 11.27 216 ASN B O 1
ATOM 3392 N N . SER B 1 217 ? -12.595 -30.888 34.264 1.00 13.28 217 SER B N 1
ATOM 3393 C CA . SER B 1 217 ? -12.216 -31.486 35.540 1.00 19.96 217 SER B CA 1
ATOM 3394 C C . SER B 1 217 ? -13.307 -31.353 36.611 1.00 19.61 217 SER B C 1
ATOM 3395 O O . SER B 1 217 ? -13.203 -31.946 37.690 1.00 17.17 217 SER B O 1
ATOM 3398 N N . LEU B 1 218 ? -14.343 -30.571 36.316 1.00 16.96 218 LEU B N 1
ATOM 3399 C CA . LEU B 1 218 ? -15.437 -30.355 37.257 1.00 14.33 218 LEU B CA 1
ATOM 3400 C C . LEU B 1 218 ? -16.610 -31.287 36.992 1.00 17.00 218 LEU B C 1
ATOM 3401 O O . LEU B 1 218 ? -16.682 -31.934 35.945 1.00 18.65 218 LEU B O 1
ATOM 3406 N N . VAL B 1 219 ? -17.535 -31.327 37.948 1.00 17.51 219 VAL B N 1
ATOM 3407 C CA . VAL B 1 219 ? -18.781 -32.080 37.825 1.00 17.18 219 VAL B CA 1
ATOM 3408 C C . VAL B 1 219 ? -19.642 -31.478 36.719 1.00 13.58 219 VAL B C 1
ATOM 3409 O O . VAL B 1 219 ? -19.831 -30.267 36.681 1.00 19.42 219 VAL B O 1
ATOM 3413 N N . PRO B 1 220 ? -20.139 -32.322 35.798 1.00 13.64 220 PRO B N 1
ATOM 3414 C CA . PRO B 1 220 ? -20.881 -31.863 34.622 1.00 14.74 220 PRO B CA 1
ATOM 3415 C C . PRO B 1 220 ? -21.810 -30.696 34.914 1.00 18.53 220 PRO B C 1
ATOM 3416 O O . PRO B 1 220 ? -21.778 -29.693 34.202 1.00 20.70 220 PRO B O 1
ATOM 3420 N N . GLY B 1 221 ? -22.589 -30.814 35.987 1.00 22.57 221 GLY B N 1
ATOM 3421 C CA . GLY B 1 221 ? -23.605 -29.820 36.340 1.00 21.64 221 GLY B CA 1
ATOM 3422 C C . GLY B 1 221 ? -23.048 -28.462 36.711 1.00 21.30 221 GLY B C 1
ATOM 3423 O O . GLY B 1 221 ? -23.757 -27.453 36.662 1.00 20.05 221 GLY B O 1
ATOM 3424 N N . GLU B 1 222 ? -21.764 -28.432 37.052 1.00 25.04 222 GLU B N 1
ATOM 3425 C CA . GLU B 1 222 ? -21.103 -27.196 37.465 1.00 24.34 222 GLU B CA 1
ATOM 3426 C C . GLU B 1 222 ? -20.240 -26.564 36.369 1.00 21.64 222 GLU B C 1
ATOM 3427 O O . GLU B 1 222 ? -19.648 -25.508 36.579 1.00 23.46 222 GLU B O 1
ATOM 3433 N N . ARG B 1 223 ? -20.238 -27.165 35.182 1.00 20.09 223 ARG B N 1
ATOM 3434 C CA . ARG B 1 223 ? -19.367 -26.708 34.099 1.00 18.77 223 ARG B CA 1
ATOM 3435 C C . ARG B 1 223 ? -19.871 -25.466 33.375 1.00 17.19 223 ARG B C 1
ATOM 3436 O O . ARG B 1 223 ? -21.050 -25.362 33.067 1.00 19.61 223 ARG B O 1
ATOM 3444 N N . THR B 1 224 ? -18.955 -24.536 33.112 1.00 15.51 224 THR B N 1
ATOM 3445 C CA . THR B 1 224 ? -19.236 -23.329 32.329 1.00 17.45 224 THR B CA 1
ATOM 3446 C C . THR B 1 224 ? -18.940 -23.612 30.871 1.00 17.30 224 THR B C 1
ATOM 3447 O O . THR B 1 224 ? -18.301 -24.612 30.551 1.00 12.82 224 THR B O 1
ATOM 3451 N N . ARG B 1 225 ? -19.367 -22.721 29.981 1.00 16.37 225 ARG B N 1
ATOM 3452 C CA . ARG B 1 225 ? -18.874 -22.788 28.621 1.00 15.35 225 ARG B CA 1
ATOM 3453 C C . ARG B 1 225 ? -17.478 -22.184 28.601 1.00 15.50 225 ARG B C 1
ATOM 3454 O O . ARG B 1 225 ? -17.311 -21.017 28.949 1.00 14.14 225 ARG B O 1
ATOM 3462 N N . PRO B 1 226 ? -16.474 -22.974 28.182 1.00 14.50 226 PRO B N 1
ATOM 3463 C CA . PRO B 1 226 ? -15.090 -22.520 28.224 1.00 13.55 226 PRO B CA 1
ATOM 3464 C C . PRO B 1 226 ? -14.877 -21.326 27.309 1.00 10.73 226 PRO B C 1
ATOM 3465 O O . PRO B 1 226 ? -15.382 -21.302 26.197 1.00 11.91 226 PRO B O 1
ATOM 3469 N N . VAL B 1 227 ? -14.162 -20.326 27.799 1.00 11.25 227 VAL B N 1
ATOM 3470 C CA . VAL B 1 227 ? -13.695 -19.250 26.949 1.00 15.65 227 VAL B CA 1
ATOM 3471 C C . VAL B 1 227 ? -12.219 -19.004 27.205 1.00 16.79 227 VAL B C 1
ATOM 3472 O O . VAL B 1 227 ? -11.746 -19.066 28.345 1.00 15.04 227 VAL B O 1
ATOM 3476 N N . GLY B 1 228 ? -11.489 -18.771 26.125 1.00 16.21 228 GLY B N 1
ATOM 3477 C CA . GLY B 1 228 ? -10.062 -18.576 26.216 1.00 16.59 228 GLY B CA 1
ATOM 3478 C C . GLY B 1 228 ? -9.676 -17.205 25.737 1.00 14.68 228 GLY B C 1
ATOM 3479 O O . GLY B 1 228 ? -10.481 -16.505 25.116 1.00 16.18 228 GLY B O 1
ATOM 3480 N N . LEU B 1 229 ? -8.436 -16.838 26.039 1.00 12.26 229 LEU B N 1
ATOM 3481 C CA . LEU B 1 229 ? -7.816 -15.611 25.571 1.00 7.12 229 LEU B CA 1
ATOM 3482 C C . LEU B 1 229 ? -7.095 -15.861 24.257 1.00 12.88 229 LEU B C 1
ATOM 3483 O O . LEU B 1 229 ? -6.089 -16.574 24.204 1.00 10.60 229 LEU B O 1
ATOM 3488 N N . TYR B 1 230 ? -7.610 -15.247 23.202 1.00 15.54 230 TYR B N 1
ATOM 3489 C CA . TYR B 1 230 ? -7.098 -15.448 21.864 1.00 14.86 230 TYR B CA 1
ATOM 3490 C C . TYR B 1 230 ? -6.308 -14.208 21.434 1.00 18.06 230 TYR B C 1
ATOM 3491 O O . TYR B 1 230 ? -6.777 -13.085 21.600 1.00 21.88 230 TYR B O 1
ATOM 3500 N N . VAL B 1 231 ? -5.087 -14.414 20.937 1.00 22.14 231 VAL B N 1
ATOM 3501 C CA . VAL B 1 231 ? -4.221 -13.298 20.510 1.00 24.09 231 VAL B CA 1
ATOM 3502 C C . VAL B 1 231 ? -3.350 -13.616 19.291 1.00 21.10 231 VAL B C 1
ATOM 3503 O O . VAL B 1 231 ? -2.413 -14.413 19.366 1.00 23.94 231 VAL B O 1
ATOM 3507 N N . ASP B 1 232 ? -3.692 -13.002 18.163 1.00 18.23 232 ASP B N 1
ATOM 3508 C CA . ASP B 1 232 ? -3.017 -13.262 16.891 1.00 21.19 232 ASP B CA 1
ATOM 3509 C C . ASP B 1 232 ? -1.984 -12.156 16.604 1.00 24.69 232 ASP B C 1
ATOM 3510 O O . ASP B 1 232 ? -2.196 -11.270 15.757 1.00 25.10 232 ASP B O 1
ATOM 3515 N N . ILE B 1 233 ? -0.901 -12.178 17.377 1.00 20.96 233 ILE B N 1
ATOM 3516 C CA . ILE B 1 233 ? 0.267 -11.345 17.127 1.00 20.51 233 ILE B CA 1
ATOM 3517 C C . ILE B 1 233 ? 1.486 -12.267 17.061 1.00 26.36 233 ILE B C 1
ATOM 3518 O O . ILE B 1 233 ? 1.867 -12.860 18.073 1.00 29.61 233 ILE B O 1
ATOM 3523 N N . PRO B 1 234 ? 2.116 -12.377 15.877 1.00 26.39 234 PRO B N 1
ATOM 3524 C CA . PRO B 1 234 ? 3.225 -13.325 15.744 1.00 25.44 234 PRO B CA 1
ATOM 3525 C C . PRO B 1 234 ? 4.323 -13.049 16.776 1.00 22.27 234 PRO B C 1
ATOM 3526 O O . PRO B 1 234 ? 4.532 -11.896 17.170 1.00 19.66 234 PRO B O 1
ATOM 3530 N N . GLY B 1 235 ? 4.998 -14.105 17.221 1.00 19.90 235 GLY B N 1
ATOM 3531 C CA . GLY B 1 235 ? 5.998 -13.989 18.279 1.00 18.02 235 GLY B CA 1
ATOM 3532 C C . GLY B 1 235 ? 5.421 -14.262 19.656 1.00 20.52 235 GLY B C 1
ATOM 3533 O O . GLY B 1 235 ? 6.042 -14.953 20.468 1.00 22.68 235 GLY B O 1
ATOM 3534 N N . VAL B 1 236 ? 4.226 -13.729 19.910 1.00 18.65 236 VAL B N 1
ATOM 3535 C CA . VAL B 1 236 ? 3.534 -13.900 21.191 1.00 17.87 236 VAL B CA 1
ATOM 3536 C C . VAL B 1 236 ? 2.952 -15.311 21.349 1.00 18.98 236 VAL B C 1
ATOM 3537 O O . VAL B 1 236 ? 2.311 -15.834 20.438 1.00 18.13 236 VAL B O 1
ATOM 3541 N N . THR B 1 237 ? 3.211 -15.939 22.491 1.00 20.30 237 THR B N 1
ATOM 3542 C CA . THR B 1 237 ? 2.486 -17.153 22.864 1.00 25.81 237 THR B CA 1
ATOM 3543 C C . THR B 1 237 ? 1.642 -16.810 24.076 1.00 22.08 237 THR B C 1
ATOM 3544 O O . THR B 1 237 ? 2.074 -16.019 24.912 1.00 21.68 237 THR B O 1
ATOM 3548 N N . VAL B 1 238 ? 0.433 -17.365 24.159 1.00 15.34 238 VAL B N 1
ATOM 3549 C CA . VAL B 1 238 ? -0.384 -17.178 25.357 1.00 14.42 238 VAL B CA 1
ATOM 3550 C C . VAL B 1 238 ? -0.381 -18.373 26.302 1.00 13.84 238 VAL B C 1
ATOM 3551 O O . VAL B 1 238 ? -0.799 -19.467 25.938 1.00 12.79 238 VAL B O 1
ATOM 3555 N N . THR B 1 239 ? 0.090 -18.132 27.523 1.00 18.31 239 THR B N 1
ATOM 3556 C CA . THR B 1 239 ? 0.127 -19.127 28.588 1.00 20.36 239 THR B CA 1
ATOM 3557 C C . THR B 1 239 ? -1.212 -19.211 29.308 1.00 19.61 239 THR B C 1
ATOM 3558 O O . THR B 1 239 ? -1.867 -18.193 29.539 1.00 20.90 239 THR B O 1
ATOM 3562 N N . THR B 1 240 ? -1.612 -20.430 29.660 1.00 20.05 240 THR B N 1
ATOM 3563 C CA . THR B 1 240 ? -2.754 -20.653 30.547 1.00 14.20 240 THR B CA 1
ATOM 3564 C C . THR B 1 240 ? -2.317 -21.359 31.828 1.00 14.25 240 THR B C 1
ATOM 3565 O O . THR B 1 240 ? -1.462 -22.243 31.799 1.00 12.09 240 THR B O 1
ATOM 3569 N N . SER B 1 241 ? -2.934 -21.003 32.948 1.00 13.75 241 SER B N 1
ATOM 3570 C CA . SER B 1 241 ? -2.536 -21.567 34.227 1.00 12.26 241 SER B CA 1
ATOM 3571 C C . SER B 1 241 ? -3.099 -22.957 34.431 1.00 14.81 241 SER B C 1
ATOM 3572 O O . SER B 1 241 ? -3.654 -23.566 33.513 1.00 20.54 241 SER B O 1
ATOM 3575 N N . ALA B 1 242 ? -2.941 -23.463 35.646 1.00 14.84 242 ALA B N 1
ATOM 3576 C CA . ALA B 1 242 ? -3.746 -24.576 36.108 1.00 18.45 242 ALA B CA 1
ATOM 3577 C C . ALA B 1 242 ? -4.891 -24.033 36.953 1.00 20.97 242 ALA B C 1
ATOM 3578 O O . ALA B 1 242 ? -4.964 -22.828 37.209 1.00 20.49 242 ALA B O 1
ATOM 3580 N N . SER B 1 243 ? -5.790 -24.924 37.365 1.00 21.15 243 SER B N 1
ATOM 3581 C CA . SER B 1 243 ? -6.951 -24.545 38.158 1.00 20.65 243 SER B CA 1
ATOM 3582 C C . SER B 1 243 ? -6.509 -24.165 39.563 1.00 23.20 243 SER B C 1
ATOM 3583 O O . SER B 1 243 ? -5.482 -24.645 40.047 1.00 20.38 243 SER B O 1
ATOM 3586 N N . SER B 1 244 ? -7.284 -23.305 40.216 1.00 26.92 244 SER B N 1
ATOM 3587 C CA . SER B 1 244 ? -6.781 -22.583 41.373 1.00 23.70 244 SER B CA 1
ATOM 3588 C C . SER B 1 244 ? -7.704 -22.684 42.579 1.00 22.58 244 SER B C 1
ATOM 3589 O O . SER B 1 244 ? -7.246 -22.880 43.702 1.00 27.95 244 SER B O 1
ATOM 3592 N N . GLY B 1 245 ? -9.003 -22.544 42.356 1.00 17.47 245 GLY B N 1
ATOM 3593 C CA . GLY B 1 245 ? -9.934 -22.463 43.481 1.00 26.97 245 GLY B CA 1
ATOM 3594 C C . GLY B 1 245 ? -9.669 -21.296 44.425 1.00 24.80 245 GLY B C 1
ATOM 3595 O O . GLY B 1 245 ? -9.435 -21.496 45.603 1.00 26.91 245 GLY B O 1
ATOM 3596 N N . SER B 1 246 ? -9.759 -20.080 43.889 1.00 23.00 246 SER B N 1
ATOM 3597 C CA . SER B 1 246 ? -9.367 -18.843 44.550 1.00 20.58 246 SER B CA 1
ATOM 3598 C C . SER B 1 246 ? -8.884 -17.900 43.443 1.00 22.92 246 SER B C 1
ATOM 3599 O O . SER B 1 246 ? -8.010 -18.277 42.656 1.00 27.28 246 SER B O 1
ATOM 3602 N N . LEU B 1 247 ? -9.489 -16.712 43.346 1.00 19.31 247 LEU B N 1
ATOM 3603 C CA . LEU B 1 247 ? -9.272 -15.805 42.204 1.00 15.91 247 LEU B CA 1
ATOM 3604 C C . LEU B 1 247 ? -7.802 -15.496 41.984 1.00 16.91 247 LEU B C 1
ATOM 3605 O O . LEU B 1 247 ? -7.105 -15.098 42.916 1.00 16.94 247 LEU B O 1
ATOM 3610 N N . PRO B 1 248 ? -7.318 -15.677 40.748 1.00 17.82 248 PRO B N 1
ATOM 3611 C CA . PRO B 1 248 ? -5.905 -15.389 40.476 1.00 16.86 248 PRO B CA 1
ATOM 3612 C C . PRO B 1 248 ? -5.538 -13.939 40.800 1.00 21.78 248 PRO B C 1
ATOM 3613 O O . PRO B 1 248 ? -4.351 -13.625 40.923 1.00 22.25 248 PRO B O 1
ATOM 3617 N N . LEU B 1 249 ? -6.548 -13.070 40.924 1.00 19.93 249 LEU B N 1
ATOM 3618 C CA . LEU B 1 249 ? -6.352 -11.613 40.998 1.00 18.22 249 LEU B CA 1
ATOM 3619 C C . LEU B 1 249 ? -7.546 -10.975 41.691 1.00 20.20 249 LEU B C 1
ATOM 3620 O O . LEU B 1 249 ? -8.694 -11.235 41.338 1.00 20.39 249 LEU B O 1
ATOM 3625 N N . THR B 1 250 ? -7.274 -10.137 42.679 1.00 20.67 250 THR B N 1
ATOM 3626 C CA . THR B 1 250 ? -8.319 -9.680 43.580 1.00 21.72 250 THR B CA 1
ATOM 3627 C C . THR B 1 250 ? -8.418 -8.150 43.534 1.00 20.10 250 THR B C 1
ATOM 3628 O O . THR B 1 250 ? -9.479 -7.568 43.761 1.00 19.23 250 THR B O 1
ATOM 3632 N N . THR B 1 251 ? -7.312 -7.511 43.173 1.00 16.93 251 THR B N 1
ATOM 3633 C CA . THR B 1 251 ? -7.204 -6.062 43.228 1.00 21.16 251 THR B CA 1
ATOM 3634 C C . THR B 1 251 ? -6.034 -5.609 42.359 1.00 21.86 251 THR B C 1
ATOM 3635 O O . THR B 1 251 ? -5.282 -6.444 41.859 1.00 21.02 251 THR B O 1
ATOM 3639 N N . ILE B 1 252 ? -5.865 -4.297 42.199 1.00 16.42 252 ILE B N 1
ATOM 3640 C CA . ILE B 1 252 ? -4.777 -3.778 41.369 1.00 18.38 252 ILE B CA 1
ATOM 3641 C C . ILE B 1 252 ? -4.021 -2.671 42.105 1.00 16.48 252 ILE B C 1
ATOM 3642 O O . ILE B 1 252 ? -4.639 -1.762 42.633 1.00 20.86 252 ILE B O 1
ATOM 3647 N N . PRO B 1 253 ? -2.685 -2.769 42.188 1.00 16.83 253 PRO B N 1
ATOM 3648 C CA . PRO B 1 253 ? -1.941 -1.744 42.923 1.00 20.12 253 PRO B CA 1
ATOM 3649 C C . PRO B 1 253 ? -2.197 -0.348 42.356 1.00 19.03 253 PRO B C 1
ATOM 3650 O O . PRO B 1 253 ? -2.130 -0.151 41.145 1.00 21.42 253 PRO B O 1
ATOM 3654 N N . ALA B 1 254 ? -2.502 0.601 43.236 1.00 18.48 254 ALA B N 1
ATOM 3655 C CA . ALA B 1 254 ? -2.987 1.923 42.839 1.00 21.78 254 ALA B CA 1
ATOM 3656 C C . ALA B 1 254 ? -2.046 2.615 41.864 1.00 23.67 254 ALA B C 1
ATOM 3657 O O . ALA B 1 254 ? -2.475 3.398 41.017 1.00 28.19 254 ALA B O 1
ATOM 3659 N N . VAL B 1 255 ? -0.762 2.317 41.999 1.00 21.92 255 VAL B N 1
ATOM 3660 C CA . VAL B 1 255 ? 0.280 3.005 41.272 1.00 19.39 255 VAL B CA 1
ATOM 3661 C C . VAL B 1 255 ? 0.448 2.404 39.867 1.00 22.97 255 VAL B C 1
ATOM 3662 O O . VAL B 1 255 ? 1.171 2.946 39.034 1.00 30.10 255 VAL B O 1
ATOM 3666 N N . THR B 1 256 ? -0.240 1.293 39.609 1.00 22.89 256 THR B N 1
ATOM 3667 C CA . THR B 1 256 ? -0.134 0.547 38.345 1.00 20.67 256 THR B CA 1
ATOM 3668 C C . THR B 1 256 ? -0.469 1.399 37.109 1.00 19.37 256 THR B C 1
ATOM 3669 O O . THR B 1 256 ? -1.465 2.117 37.104 1.00 22.33 256 THR B O 1
ATOM 3673 N N . PRO B 1 257 ? 0.403 1.377 36.089 1.00 14.20 257 PRO B N 1
ATOM 3674 C CA . PRO B 1 257 ? 0.038 1.860 34.758 1.00 18.01 257 PRO B CA 1
ATOM 3675 C C . PRO B 1 257 ? -1.013 0.975 34.092 1.00 18.10 257 PRO B C 1
ATOM 3676 O O . PRO B 1 257 ? -0.709 -0.151 33.691 1.00 16.19 257 PRO B O 1
ATOM 3680 N N . LEU B 1 258 ? -2.235 1.505 33.975 1.00 19.53 258 LEU B N 1
ATOM 3681 C CA . LEU B 1 258 ? -3.437 0.728 33.624 1.00 13.50 258 LEU B CA 1
ATOM 3682 C C . LEU B 1 258 ? -3.950 1.097 32.231 1.00 11.46 258 LEU B C 1
ATOM 3683 O O . LEU B 1 258 ? -4.047 2.275 31.905 1.00 17.28 258 LEU B O 1
ATOM 3688 N N . ILE B 1 259 ? -4.303 0.105 31.418 1.00 11.33 259 ILE B N 1
ATOM 3689 C CA . ILE B 1 259 ? -4.877 0.388 30.089 1.00 13.40 259 ILE B CA 1
ATOM 3690 C C . ILE B 1 259 ? -6.362 0.030 30.020 1.00 15.18 259 ILE B C 1
ATOM 3691 O O . ILE B 1 259 ? -7.210 0.831 29.603 1.00 17.20 259 ILE B O 1
ATOM 3696 N N . PHE B 1 260 ? -6.666 -1.184 30.450 1.00 15.49 260 PHE B N 1
ATOM 3697 C CA . PHE B 1 260 ? -8.016 -1.702 30.374 1.00 14.60 260 PHE B CA 1
ATOM 3698 C C . PHE B 1 260 ? -8.225 -2.602 31.586 1.00 17.94 260 PHE B C 1
ATOM 3699 O O . PHE B 1 260 ? -7.381 -3.455 31.888 1.00 15.80 260 PHE B O 1
ATOM 3707 N N . SER B 1 261 ? -9.314 -2.360 32.311 1.00 11.36 261 SER B N 1
ATOM 3708 C CA . SER B 1 261 ? -9.735 -3.250 33.378 1.00 13.66 261 SER B CA 1
ATOM 3709 C C . SER B 1 261 ? -11.249 -3.350 33.409 1.00 14.87 261 SER B C 1
ATOM 3710 O O . SER B 1 261 ? -11.944 -2.326 33.558 1.00 9.21 261 SER B O 1
ATOM 3713 N N . ALA B 1 262 ? -11.751 -4.582 33.286 1.00 13.74 262 ALA B N 1
ATOM 3714 C CA . ALA B 1 262 ? -13.188 -4.862 33.388 1.00 17.14 262 ALA B CA 1
ATOM 3715 C C . ALA B 1 262 ? -13.434 -6.235 33.983 1.00 17.44 262 ALA B C 1
ATOM 3716 O O . ALA B 1 262 ? -12.831 -7.217 33.543 1.00 12.32 262 ALA B O 1
ATOM 3718 N N . TYR B 1 263 ? -14.339 -6.300 34.964 1.00 17.31 263 TYR B N 1
ATOM 3719 C CA . TYR B 1 263 ? -14.641 -7.553 35.654 1.00 13.06 263 TYR B CA 1
ATOM 3720 C C . TYR B 1 263 ? -16.110 -7.652 36.066 1.00 13.40 263 TYR B C 1
ATOM 3721 O O . TYR B 1 263 ? -16.622 -6.732 36.708 1.00 11.46 263 TYR B O 1
ATOM 3730 N N . THR B 1 264 ? -16.784 -8.745 35.668 1.00 9.96 264 THR B N 1
ATOM 3731 C CA . THR B 1 264 ? -18.135 -9.081 36.161 1.00 7.51 264 THR B CA 1
ATOM 3732 C C . THR B 1 264 ? -18.073 -10.023 37.337 1.00 12.17 264 THR B C 1
ATOM 3733 O O . THR B 1 264 ? -17.222 -10.912 37.385 1.00 15.91 264 THR B O 1
ATOM 3737 N N . LYS B 1 265 ? -19.065 -9.945 38.210 1.00 12.33 265 LYS B N 1
ATOM 3738 C CA . LYS B 1 265 ? -19.159 -10.925 39.279 1.00 12.64 265 LYS B CA 1
ATOM 3739 C C . LYS B 1 265 ? -19.673 -12.295 38.809 1.00 17.04 265 LYS B C 1
ATOM 3740 O O . LYS B 1 265 ? -19.440 -13.315 39.472 1.00 11.19 265 LYS B O 1
ATOM 3746 N N . GLN B 1 266 ? -20.298 -12.330 37.632 1.00 14.75 266 GLN B N 1
ATOM 3747 C CA . GLN B 1 266 ? -20.892 -13.563 37.132 1.00 9.76 266 GLN B CA 1
ATOM 3748 C C . GLN B 1 266 ? -20.342 -14.005 35.783 1.00 13.79 266 GLN B C 1
ATOM 3749 O O . GLN B 1 266 ? -20.602 -13.376 34.758 1.00 9.97 266 GLN B O 1
ATOM 3755 N N . VAL B 1 267 ? -19.597 -15.113 35.815 1.00 15.92 267 VAL B N 1
ATOM 3756 C CA . VAL B 1 267 ? -18.884 -15.658 34.665 1.00 11.36 267 VAL B CA 1
ATOM 3757 C C . VAL B 1 267 ? -19.812 -15.914 33.482 1.00 14.42 267 VAL B C 1
ATOM 3758 O O . VAL B 1 267 ? -19.388 -15.863 32.326 1.00 18.00 267 VAL B O 1
ATOM 3762 N N . GLU B 1 268 ? -21.085 -16.164 33.774 1.00 14.43 268 GLU B N 1
ATOM 3763 C CA . GLU B 1 268 ? -22.082 -16.397 32.736 1.00 13.92 268 GLU B CA 1
ATOM 3764 C C . GLU B 1 268 ? -22.207 -15.206 31.750 1.00 19.25 268 GLU B C 1
ATOM 3765 O O . GLU B 1 268 ? -22.793 -15.351 30.665 1.00 17.56 268 GLU B O 1
ATOM 3771 N N . GLU B 1 269 ? -21.647 -14.047 32.117 1.00 9.95 269 GLU B N 1
ATOM 3772 C CA . GLU B 1 269 ? -21.761 -12.840 31.295 1.00 13.62 269 GLU B CA 1
ATOM 3773 C C . GLU B 1 269 ? -20.408 -12.400 30.762 1.00 14.35 269 GLU B C 1
ATOM 3774 O O . GLU B 1 269 ? -20.283 -11.321 30.181 1.00 17.86 269 GLU B O 1
ATOM 3780 N N . VAL B 1 270 ? -19.390 -13.228 30.960 1.00 12.06 270 VAL B N 1
ATOM 3781 C CA . VAL B 1 270 ? -18.065 -12.925 30.427 1.00 10.94 270 VAL B CA 1
ATOM 3782 C C . VAL B 1 270 ? -18.135 -12.367 28.997 1.00 14.02 270 VAL B C 1
ATOM 3783 O O . VAL B 1 270 ? -17.238 -11.647 28.553 1.00 23.02 270 VAL B O 1
ATOM 3787 N N . GLY B 1 271 ? -19.227 -12.666 28.300 1.00 15.32 271 GLY B N 1
ATOM 3788 C CA . GLY B 1 271 ? -19.433 -12.194 26.935 1.00 10.46 271 GLY B CA 1
ATOM 3789 C C . GLY B 1 271 ? -19.431 -10.684 26.814 1.00 13.20 271 GLY B C 1
ATOM 3790 O O . GLY B 1 271 ? -18.868 -10.136 25.856 1.00 7.62 271 GLY B O 1
ATOM 3791 N N . VAL B 1 272 ? -20.061 -10.007 27.779 1.00 10.95 272 VAL B N 1
ATOM 3792 C CA . VAL B 1 272 ? -20.134 -8.537 27.761 1.00 11.85 272 VAL B CA 1
ATOM 3793 C C . VAL B 1 272 ? -18.731 -7.918 27.871 1.00 14.72 272 VAL B C 1
ATOM 3794 O O . VAL B 1 272 ? -18.467 -6.844 27.326 1.00 10.73 272 VAL B O 1
ATOM 3798 N N . ILE B 1 273 ? -17.825 -8.625 28.541 1.00 12.10 273 ILE B N 1
ATOM 3799 C CA . ILE B 1 273 ? -16.488 -8.108 28.754 1.00 12.96 273 ILE B CA 1
ATOM 3800 C C . ILE B 1 273 ? -15.751 -8.070 27.432 1.00 16.21 273 ILE B C 1
ATOM 3801 O O . ILE B 1 273 ? -15.096 -7.078 27.112 1.00 18.83 273 ILE B O 1
ATOM 3806 N N . ASN B 1 274 ? -15.940 -9.107 26.619 1.00 15.21 274 ASN B N 1
ATOM 3807 C CA . ASN B 1 274 ? -15.421 -9.083 25.252 1.00 11.01 274 ASN B CA 1
ATOM 3808 C C . ASN B 1 274 ? -15.999 -7.961 24.394 1.00 10.30 274 ASN B C 1
ATOM 3809 O O . ASN B 1 274 ? -15.266 -7.265 23.700 1.00 18.47 274 ASN B O 1
ATOM 3814 N N . THR B 1 275 ? -17.317 -7.797 24.448 1.00 14.00 275 THR B N 1
ATOM 3815 C CA . THR B 1 275 ? -18.013 -6.716 23.754 1.00 11.42 275 THR B CA 1
ATOM 3816 C C . THR B 1 275 ? -17.494 -5.321 24.115 1.00 12.39 275 THR B C 1
ATOM 3817 O O . THR B 1 275 ? -17.168 -4.533 23.222 1.00 10.56 275 THR B O 1
ATOM 3821 N N . LEU B 1 276 ? -17.403 -5.030 25.414 1.00 7.10 276 LEU B N 1
ATOM 3822 C CA . LEU B 1 276 ? -16.855 -3.760 25.893 1.00 8.80 276 LEU B CA 1
ATOM 3823 C C . LEU B 1 276 ? -15.481 -3.499 25.285 1.00 13.80 276 LEU B C 1
ATOM 3824 O O . LEU B 1 276 ? -15.245 -2.437 24.700 1.00 9.02 276 LEU B O 1
ATOM 3829 N N . TYR B 1 277 ? -14.584 -4.478 25.418 1.00 15.48 277 TYR B N 1
ATOM 3830 C CA . TYR B 1 277 ? -13.219 -4.337 24.917 1.00 12.50 277 TYR B CA 1
ATOM 3831 C C . TYR B 1 277 ? -13.223 -4.119 23.410 1.00 13.96 277 TYR B C 1
ATOM 3832 O O . TYR B 1 277 ? -12.510 -3.258 22.897 1.00 14.87 277 TYR B O 1
ATOM 3841 N N . ALA B 1 278 ? -14.031 -4.906 22.705 1.00 8.47 278 ALA B N 1
ATOM 3842 C CA . ALA B 1 278 ? -14.122 -4.792 21.262 1.00 8.78 278 ALA B CA 1
ATOM 3843 C C . ALA B 1 278 ? -14.558 -3.378 20.875 1.00 13.78 278 ALA B C 1
ATOM 3844 O O . ALA B 1 278 ? -14.085 -2.822 19.884 1.00 14.85 278 ALA B O 1
ATOM 3846 N N . LEU B 1 279 ? -15.430 -2.795 21.694 1.00 13.58 279 LEU B N 1
ATOM 3847 C CA . LEU B 1 279 ? -16.014 -1.486 21.425 1.00 11.95 279 LEU B CA 1
ATOM 3848 C C . LEU B 1 279 ? -15.064 -0.326 21.774 1.00 11.39 279 LEU B C 1
ATOM 3849 O O . LEU B 1 279 ? -15.191 0.760 21.226 1.00 10.44 279 LEU B O 1
ATOM 3854 N N . SER B 1 280 ? -14.121 -0.556 22.685 1.00 4.30 280 SER B N 1
ATOM 3855 C CA . SER B 1 280 ? -13.271 0.523 23.198 1.00 11.88 280 SER B CA 1
ATOM 3856 C C . SER B 1 280 ? -12.171 1.006 22.235 1.00 14.34 280 SER B C 1
ATOM 3857 O O . SER B 1 280 ? -11.594 2.080 22.445 1.00 18.85 280 SER B O 1
ATOM 3860 N N . TYR B 1 281 ? -11.858 0.216 21.208 1.00 11.02 281 TYR B N 1
ATOM 3861 C CA . TYR B 1 281 ? -10.720 0.519 20.323 1.00 12.72 281 TYR B CA 1
ATOM 3862 C C . TYR B 1 281 ? -11.045 0.257 18.855 1.00 17.50 281 TYR B C 1
ATOM 3863 O O . TYR B 1 281 ? -11.642 -0.778 18.514 1.00 12.12 281 TYR B O 1
ATOM 3872 N N . LEU B 1 282 ? -10.650 1.197 17.994 1.00 17.32 282 LEU B N 1
ATOM 3873 C CA . LEU B 1 282 ? -11.015 1.155 16.573 1.00 24.71 282 LEU B CA 1
ATOM 3874 C C . LEU B 1 282 ? -10.125 0.222 15.754 1.00 28.26 282 LEU B C 1
ATOM 3875 O O . LEU B 1 282 ? -8.958 0.026 16.095 1.00 30.02 282 LEU B O 1
ATOM 3880 N N . PRO B 1 283 ? -10.689 -0.377 14.686 1.00 31.40 283 PRO B N 1
ATOM 3881 C CA . PRO B 1 283 ? -9.978 -1.260 13.760 1.00 32.58 283 PRO B CA 1
ATOM 3882 C C . PRO B 1 283 ? -9.419 -0.526 12.546 1.00 23.37 283 PRO B C 1
ATOM 3883 O O . PRO B 1 283 ? -8.507 0.279 12.676 1.00 24.79 283 PRO B O 1
ATOM 3887 N N . SER C 1 30 ? -18.957 -4.970 -7.759 1.00 52.55 30 SER C N 1
ATOM 3888 C CA . SER C 1 30 ? -17.733 -4.277 -7.263 1.00 55.99 30 SER C CA 1
ATOM 3889 C C . SER C 1 30 ? -17.250 -3.169 -8.209 1.00 56.18 30 SER C C 1
ATOM 3890 O O . SER C 1 30 ? -16.616 -3.442 -9.234 1.00 53.23 30 SER C O 1
ATOM 3893 N N . ASN C 1 31 ? -17.589 -1.927 -7.845 1.00 55.75 31 ASN C N 1
ATOM 3894 C CA . ASN C 1 31 ? -17.123 -0.676 -8.489 1.00 55.00 31 ASN C CA 1
ATOM 3895 C C . ASN C 1 31 ? -17.955 -0.161 -9.686 1.00 52.91 31 ASN C C 1
ATOM 3896 O O . ASN C 1 31 ? -17.442 0.543 -10.573 1.00 45.33 31 ASN C O 1
ATOM 3901 N N . VAL C 1 32 ? -19.250 -0.487 -9.666 1.00 50.23 32 VAL C N 1
ATOM 3902 C CA . VAL C 1 32 ? -20.194 -0.123 -10.728 1.00 45.21 32 VAL C CA 1
ATOM 3903 C C . VAL C 1 32 ? -21.569 0.213 -10.151 1.00 41.68 32 VAL C C 1
ATOM 3904 O O . VAL C 1 32 ? -21.791 0.063 -8.950 1.00 42.94 32 VAL C O 1
ATOM 3908 N N . LYS C 1 33 ? -22.505 0.594 -11.022 1.00 36.17 33 LYS C N 1
ATOM 3909 C CA . LYS C 1 33 ? -23.761 1.249 -10.617 1.00 34.25 33 LYS C CA 1
ATOM 3910 C C . LYS C 1 33 ? -24.835 0.326 -10.017 1.00 31.38 33 LYS C C 1
ATOM 3911 O O . LYS C 1 33 ? -25.301 -0.610 -10.664 1.00 30.26 33 LYS C O 1
ATOM 3917 N N . LEU C 1 34 ? -25.246 0.627 -8.787 1.00 28.59 34 LEU C N 1
ATOM 3918 C CA . LEU C 1 34 ? -25.987 -0.330 -7.975 1.00 27.85 34 LEU C CA 1
ATOM 3919 C C . LEU C 1 34 ? -27.492 -0.264 -8.211 1.00 27.02 34 LEU C C 1
ATOM 3920 O O . LEU C 1 34 ? -28.057 0.824 -8.365 1.00 22.72 34 LEU C O 1
ATOM 3925 N N . SER C 1 35 ? -28.131 -1.436 -8.238 1.00 25.57 35 SER C N 1
ATOM 3926 C CA . SER C 1 35 ? -29.590 -1.527 -8.149 1.00 23.13 35 SER C CA 1
ATOM 3927 C C . SER C 1 35 ? -30.051 -1.316 -6.709 1.00 23.30 35 SER C C 1
ATOM 3928 O O . SER C 1 35 ? -29.280 -1.507 -5.760 1.00 19.14 35 SER C O 1
ATOM 3931 N N . LYS C 1 36 ? -31.311 -0.920 -6.564 1.00 23.66 36 LYS C N 1
ATOM 3932 C CA . LYS C 1 36 ? -31.936 -0.722 -5.257 1.00 24.79 36 LYS C CA 1
ATOM 3933 C C . LYS C 1 36 ? -31.794 -1.930 -4.310 1.00 26.82 36 LYS C C 1
ATOM 3934 O O . LYS C 1 36 ? -31.597 -1.759 -3.104 1.00 26.80 36 LYS C O 1
ATOM 3940 N N . GLY C 1 37 ? -31.868 -3.141 -4.863 1.00 28.86 37 GLY C N 1
ATOM 3941 C CA . GLY C 1 37 ? -31.645 -4.365 -4.092 1.00 23.27 37 GLY C CA 1
ATOM 3942 C C . GLY C 1 37 ? -30.228 -4.461 -3.553 1.00 22.87 37 GLY C C 1
ATOM 3943 O O . GLY C 1 37 ? -30.021 -4.872 -2.412 1.00 25.77 37 GLY C O 1
ATOM 3944 N N . GLU C 1 38 ? -29.251 -4.067 -4.366 1.00 21.29 38 GLU C N 1
ATOM 3945 C CA . GLU C 1 38 ? -27.847 -4.072 -3.943 1.00 23.81 38 GLU C CA 1
ATOM 3946 C C . GLU C 1 38 ? -27.569 -3.040 -2.839 1.00 24.74 38 GLU C C 1
ATOM 3947 O O . GLU C 1 38 ? -26.936 -3.349 -1.820 1.00 21.61 38 GLU C O 1
ATOM 3953 N N . VAL C 1 39 ? -28.074 -1.826 -3.041 1.00 20.80 39 VAL C N 1
ATOM 3954 C CA . VAL C 1 39 ? -28.021 -0.778 -2.033 1.00 19.20 39 VAL C CA 1
ATOM 3955 C C . VAL C 1 39 ? -28.603 -1.265 -0.707 1.00 21.14 39 VAL C C 1
ATOM 3956 O O . VAL C 1 39 ? -28.032 -1.029 0.354 1.00 21.11 39 VAL C O 1
ATOM 3960 N N . GLU C 1 40 ? -29.728 -1.964 -0.775 1.00 21.09 40 GLU C N 1
ATOM 3961 C CA . GLU C 1 40 ? -30.393 -2.450 0.423 1.00 20.33 40 GLU C CA 1
ATOM 3962 C C . GLU C 1 40 ? -29.596 -3.546 1.134 1.00 20.29 40 GLU C C 1
ATOM 3963 O O . GLU C 1 40 ? -29.811 -3.813 2.326 1.00 22.18 40 GLU C O 1
ATOM 3969 N N . LYS C 1 41 ? -28.666 -4.156 0.400 1.00 18.86 41 LYS C N 1
ATOM 3970 C CA . LYS C 1 41 ? -27.816 -5.224 0.918 1.00 20.95 41 LYS C CA 1
ATOM 3971 C C . LYS C 1 41 ? -26.525 -4.657 1.506 1.00 20.23 41 LYS C C 1
ATOM 3972 O O . LYS C 1 41 ? -25.942 -5.244 2.411 1.00 24.29 41 LYS C O 1
ATOM 3978 N N . ILE C 1 42 ? -26.096 -3.510 0.986 1.00 17.48 42 ILE C N 1
ATOM 3979 C CA . ILE C 1 42 ? -24.827 -2.884 1.362 1.00 17.75 42 ILE C CA 1
ATOM 3980 C C . ILE C 1 42 ? -24.991 -1.822 2.474 1.00 14.62 42 ILE C C 1
ATOM 3981 O O . ILE C 1 42 ? -24.103 -1.619 3.308 1.00 12.51 42 ILE C O 1
ATOM 3986 N N . ALA C 1 43 ? -26.126 -1.134 2.460 1.00 11.98 43 ALA C N 1
ATOM 3987 C CA . ALA C 1 43 ? -26.376 -0.041 3.387 1.00 9.77 43 ALA C CA 1
ATOM 3988 C C . ALA C 1 43 ? -27.166 -0.531 4.578 1.00 13.03 43 ALA C C 1
ATOM 3989 O O . ALA C 1 43 ? -27.901 -1.522 4.484 1.00 12.98 43 ALA C O 1
ATOM 3991 N N . VAL C 1 44 ? -27.003 0.164 5.700 1.00 8.10 44 VAL C N 1
ATOM 3992 C CA . VAL C 1 44 ? -28.024 0.156 6.727 1.00 15.14 44 VAL C CA 1
ATOM 3993 C C . VAL C 1 44 ? -29.230 0.936 6.190 1.00 15.33 44 VAL C C 1
ATOM 3994 O O . VAL C 1 44 ? -29.096 2.090 5.759 1.00 14.58 44 VAL C O 1
ATOM 3998 N N . THR C 1 45 ? -30.401 0.309 6.182 1.00 11.08 45 THR C N 1
ATOM 3999 C CA . THR C 1 45 ? -31.575 0.993 5.644 1.00 15.06 45 THR C CA 1
ATOM 4000 C C . THR C 1 45 ? -32.431 1.652 6.727 1.00 15.38 45 THR C C 1
ATOM 4001 O O . THR C 1 45 ? -32.334 1.305 7.911 1.00 15.66 45 THR C O 1
ATOM 4005 N N . LYS C 1 46 ? -33.237 2.632 6.321 1.00 16.95 46 LYS C N 1
ATOM 4006 C CA . LYS C 1 46 ? -34.232 3.229 7.219 1.00 17.38 46 LYS C CA 1
ATOM 4007 C C . LYS C 1 46 ? -35.306 2.198 7.570 1.00 17.37 46 LYS C C 1
ATOM 4008 O O . LYS C 1 46 ? -35.777 2.129 8.706 1.00 20.24 46 LYS C O 1
ATOM 4014 N N . LYS C 1 47 ? -35.645 1.364 6.594 1.00 19.15 47 LYS C N 1
ATOM 4015 C CA . LYS C 1 47 ? -36.562 0.262 6.807 1.00 22.21 47 LYS C CA 1
ATOM 4016 C C . LYS C 1 47 ? -36.112 -0.598 7.998 1.00 23.18 47 LYS C C 1
ATOM 4017 O O . LYS C 1 47 ? -36.920 -0.923 8.866 1.00 23.56 47 LYS C O 1
ATOM 4023 N N . GLU C 1 48 ? -34.821 -0.926 8.057 1.00 20.38 48 GLU C N 1
ATOM 4024 C CA . GLU C 1 48 ? -34.277 -1.726 9.160 1.00 22.77 48 GLU C CA 1
ATOM 4025 C C . GLU C 1 48 ? -34.369 -0.997 10.510 1.00 24.63 48 GLU C C 1
ATOM 4026 O O . GLU C 1 48 ? -34.638 -1.616 11.547 1.00 20.05 48 GLU C O 1
ATOM 4032 N N . MET C 1 49 ? -34.131 0.315 10.483 1.00 25.19 49 MET C N 1
ATOM 4033 C CA . MET C 1 49 ? -34.199 1.151 11.675 1.00 21.08 49 MET C CA 1
ATOM 4034 C C . MET C 1 49 ? -35.625 1.187 12.171 1.00 23.68 49 MET C C 1
ATOM 4035 O O . MET C 1 49 ? -35.878 1.146 13.379 1.00 26.74 49 MET C O 1
ATOM 4040 N N . PHE C 1 50 ? -36.550 1.311 11.224 1.00 20.66 50 PHE C N 1
ATOM 4041 C CA . PHE C 1 50 ? -37.973 1.270 11.514 1.00 19.16 50 PHE C CA 1
ATOM 4042 C C . PHE C 1 50 ? -38.286 -0.051 12.223 1.00 19.63 50 PHE C C 1
ATOM 4043 O O . PHE C 1 50 ? -39.014 -0.074 13.212 1.00 17.12 50 PHE C O 1
ATOM 4051 N N . ASP C 1 51 ? -37.643 -1.124 11.764 1.00 22.49 51 ASP C N 1
ATOM 4052 C CA . ASP C 1 51 ? -37.952 -2.491 12.188 1.00 22.57 51 ASP C CA 1
ATOM 4053 C C . ASP C 1 51 ? -37.420 -2.848 13.577 1.00 21.45 51 ASP C C 1
ATOM 4054 O O . ASP C 1 51 ? -37.879 -3.807 14.196 1.00 20.70 51 ASP C O 1
ATOM 4059 N N . GLU C 1 52 ? -36.440 -2.089 14.054 1.00 16.47 52 GLU C N 1
ATOM 4060 C CA . GLU C 1 52 ? -36.033 -2.171 15.447 1.00 18.05 52 GLU C CA 1
ATOM 4061 C C . GLU C 1 52 ? -37.232 -1.942 16.376 1.00 20.71 52 GLU C C 1
ATOM 4062 O O . GLU C 1 52 ? -37.309 -2.543 17.454 1.00 19.39 52 GLU C O 1
ATOM 4068 N N . LEU C 1 53 ? -38.164 -1.093 15.930 1.00 15.02 53 LEU C N 1
ATOM 4069 C CA . LEU C 1 53 ? -39.247 -0.574 16.764 1.00 10.93 53 LEU C CA 1
ATOM 4070 C C . LEU C 1 53 ? -40.634 -0.964 16.261 1.00 14.39 53 LEU C C 1
ATOM 4071 O O . LEU C 1 53 ? -41.630 -0.760 16.951 1.00 18.93 53 LEU C O 1
ATOM 4076 N N . ALA C 1 54 ? -40.699 -1.519 15.055 1.00 16.39 54 ALA C N 1
ATOM 4077 C CA . ALA C 1 54 ? -41.969 -1.931 14.459 1.00 16.09 54 ALA C CA 1
ATOM 4078 C C . ALA C 1 54 ? -42.660 -2.975 15.325 1.00 16.99 54 ALA C C 1
ATOM 4079 O O . ALA C 1 54 ? -42.001 -3.799 15.967 1.00 18.67 54 ALA C O 1
ATOM 4081 N N . GLN C 1 55 ? -43.987 -2.931 15.348 1.00 14.06 55 GLN C N 1
ATOM 4082 C CA . GLN C 1 55 ? -44.772 -3.891 16.121 1.00 14.80 55 GLN C CA 1
ATOM 4083 C C . GLN C 1 55 ? -46.049 -4.253 15.353 1.00 17.11 55 GLN C C 1
ATOM 4084 O O . GLN C 1 55 ? -46.679 -3.388 14.729 1.00 21.66 55 GLN C O 1
ATOM 4090 N N . CYS C 1 56 ? -46.395 -5.539 15.371 1.00 13.94 56 CYS C N 1
ATOM 4091 C CA . CYS C 1 56 ? -47.698 -6.022 14.923 1.00 17.02 56 CYS C CA 1
ATOM 4092 C C . CYS C 1 56 ? -47.954 -5.725 13.448 1.00 21.47 56 CYS C C 1
ATOM 4093 O O . CYS C 1 56 ? -49.108 -5.589 13.028 1.00 21.64 56 CYS C O 1
ATOM 4096 N N . ASN C 1 57 ? -46.883 -5.620 12.663 1.00 22.16 57 ASN C N 1
ATOM 4097 C CA . ASN C 1 57 ? -47.021 -5.442 11.219 1.00 24.96 57 ASN C CA 1
ATOM 4098 C C . ASN C 1 57 ? -47.737 -4.143 10.857 1.00 26.02 57 ASN C C 1
ATOM 4099 O O . ASN C 1 57 ? -48.512 -4.108 9.900 1.00 28.26 57 ASN C O 1
ATOM 4104 N N . LEU C 1 58 ? -47.500 -3.090 11.632 1.00 22.35 58 LEU C N 1
ATOM 4105 C CA . LEU C 1 58 ? -48.211 -1.831 11.454 1.00 21.89 58 LEU C CA 1
ATOM 4106 C C . LEU C 1 58 ? -47.318 -0.829 10.732 1.00 27.02 58 LEU C C 1
ATOM 4107 O O . LEU C 1 58 ? -46.094 -0.886 10.869 1.00 25.51 58 LEU C O 1
ATOM 4112 N N . PRO C 1 59 ? -47.919 0.075 9.931 1.00 31.64 59 PRO C N 1
ATOM 4113 C CA . PRO C 1 59 ? -47.117 1.036 9.150 1.00 28.27 59 PRO C CA 1
ATOM 4114 C C . PRO C 1 59 ? -46.468 2.140 9.988 1.00 28.10 59 PRO C C 1
ATOM 4115 O O . PRO C 1 59 ? -45.556 2.816 9.508 1.00 32.90 59 PRO C O 1
ATOM 4119 N N . THR C 1 60 ? -46.925 2.328 11.224 1.00 23.14 60 THR C N 1
ATOM 4120 C CA . THR C 1 60 ? -46.358 3.365 12.091 1.00 22.46 60 THR C CA 1
ATOM 4121 C C . THR C 1 60 ? -45.762 2.772 13.358 1.00 20.73 60 THR C C 1
ATOM 4122 O O . THR C 1 60 ? -46.206 1.731 13.840 1.00 20.57 60 THR C O 1
ATOM 4126 N N . ILE C 1 61 ? -44.777 3.457 13.919 1.00 17.61 61 ILE C N 1
ATOM 4127 C CA . ILE C 1 61 ? -44.296 3.104 15.248 1.00 15.74 61 ILE C CA 1
ATOM 4128 C C . ILE C 1 61 ? -45.288 3.559 16.324 1.00 13.93 61 ILE C C 1
ATOM 4129 O O . ILE C 1 61 ? -45.796 4.680 16.282 1.00 14.60 61 ILE C O 1
ATOM 4134 N N . GLU C 1 62 ? -45.553 2.685 17.288 1.00 10.62 62 GLU C N 1
ATOM 4135 C CA . GLU C 1 62 ? -46.416 3.022 18.409 1.00 7.46 62 GLU C CA 1
ATOM 4136 C C . GLU C 1 62 ? -46.144 4.431 18.939 1.00 14.80 62 GLU C C 1
ATOM 4137 O O . GLU C 1 62 ? -44.994 4.818 19.121 1.00 16.30 62 GLU C O 1
ATOM 4143 N N . LEU C 1 63 ? -47.220 5.184 19.170 1.00 15.89 63 LEU C N 1
ATOM 4144 C CA . LEU C 1 63 ? -47.154 6.573 19.621 1.00 12.06 63 LEU C CA 1
ATOM 4145 C C . LEU C 1 63 ? -46.353 6.747 20.918 1.00 12.38 63 LEU C C 1
ATOM 4146 O O . LEU C 1 63 ? -45.404 7.537 20.958 1.00 10.98 63 LEU C O 1
ATOM 4151 N N . ILE C 1 64 ? -46.727 6.023 21.973 1.00 4.83 64 ILE C N 1
ATOM 4152 C CA . ILE C 1 64 ? -46.054 6.189 23.267 1.00 5.89 64 ILE C CA 1
ATOM 4153 C C . ILE C 1 64 ? -44.553 5.858 23.157 1.00 12.52 64 ILE C C 1
ATOM 4154 O O . ILE C 1 64 ? -43.757 6.180 24.040 1.00 12.51 64 ILE C O 1
ATOM 4159 N N . THR C 1 65 ? -44.182 5.217 22.053 1.00 12.60 65 THR C N 1
ATOM 4160 C CA . THR C 1 65 ? -42.804 4.859 21.794 1.00 11.56 65 THR C CA 1
ATOM 4161 C C . THR C 1 65 ? -42.090 5.923 20.956 1.00 14.26 65 THR C C 1
ATOM 4162 O O . THR C 1 65 ? -41.022 6.398 21.346 1.00 15.26 65 THR C O 1
ATOM 4166 N N . ARG C 1 66 ? -42.680 6.283 19.810 1.00 15.72 66 ARG C N 1
ATOM 4167 C CA . ARG C 1 66 ? -42.284 7.462 19.020 1.00 15.17 66 ARG C CA 1
ATOM 4168 C C . ARG C 1 66 ? -41.989 8.652 19.921 1.00 18.50 66 ARG C C 1
ATOM 4169 O O . ARG C 1 66 ? -40.927 9.272 19.833 1.00 15.96 66 ARG C O 1
ATOM 4177 N N . GLU C 1 67 ? -42.942 8.943 20.803 1.00 16.83 67 GLU C N 1
ATOM 4178 C CA . GLU C 1 67 ? -42.950 10.157 21.600 1.00 14.74 67 GLU C CA 1
ATOM 4179 C C . GLU C 1 67 ? -41.645 10.405 22.341 1.00 16.39 67 GLU C C 1
ATOM 4180 O O . GLU C 1 67 ? -41.097 11.505 22.266 1.00 20.47 67 GLU C O 1
ATOM 4186 N N . HIS C 1 68 ? -41.154 9.390 23.056 1.00 13.61 68 HIS C N 1
ATOM 4187 C CA . HIS C 1 68 ? -39.988 9.548 23.936 1.00 14.63 68 HIS C CA 1
ATOM 4188 C C . HIS C 1 68 ? -38.704 9.070 23.275 1.00 14.50 68 HIS C C 1
ATOM 4189 O O . HIS C 1 68 ? -37.679 8.874 23.936 1.00 15.12 68 HIS C O 1
ATOM 4196 N N . THR C 1 69 ? -38.754 8.955 21.956 1.00 17.17 69 THR C N 1
ATOM 4197 C CA . THR C 1 69 ? -37.745 8.244 21.195 1.00 16.72 69 THR C CA 1
ATOM 4198 C C . THR C 1 69 ? -37.237 9.114 20.025 1.00 20.42 69 THR C C 1
ATOM 4199 O O . THR C 1 69 ? -36.634 8.620 19.067 1.00 15.93 69 THR C O 1
ATOM 4203 N N . PHE C 1 70 ? -37.451 10.427 20.140 1.00 19.56 70 PHE C N 1
ATOM 4204 C CA . PHE C 1 70 ? -37.087 11.372 19.078 1.00 20.21 70 PHE C CA 1
ATOM 4205 C C . PHE C 1 70 ? -37.690 10.882 17.779 1.00 22.78 70 PHE C C 1
ATOM 4206 O O . PHE C 1 70 ? -37.039 10.872 16.736 1.00 25.00 70 PHE C O 1
ATOM 4214 N N . ASN C 1 71 ? -38.939 10.443 17.882 1.00 24.04 71 ASN C N 1
ATOM 4215 C CA . ASN C 1 71 ? -39.737 10.013 16.751 1.00 25.06 71 ASN C CA 1
ATOM 4216 C C . ASN C 1 71 ? -39.111 8.864 15.976 1.00 26.44 71 ASN C C 1
ATOM 4217 O O . ASN C 1 71 ? -39.072 8.872 14.737 1.00 30.32 71 ASN C O 1
ATOM 4222 N N . GLY C 1 72 ? -38.629 7.869 16.709 1.00 20.63 72 GLY C N 1
ATOM 4223 C CA . GLY C 1 72 ? -38.185 6.629 16.086 1.00 19.13 72 GLY C CA 1
ATOM 4224 C C . GLY C 1 72 ? -36.684 6.526 15.923 1.00 20.60 72 GLY C C 1
ATOM 4225 O O . GLY C 1 72 ? -36.170 5.441 15.631 1.00 25.39 72 GLY C O 1
ATOM 4226 N N . ASP C 1 73 ? -35.982 7.648 16.100 1.00 14.53 73 ASP C N 1
ATOM 4227 C CA . ASP C 1 73 ? -34.522 7.655 16.039 1.00 14.24 73 ASP C CA 1
ATOM 4228 C C . ASP C 1 73 ? -33.897 6.923 17.227 1.00 19.08 73 ASP C C 1
ATOM 4229 O O . ASP C 1 73 ? -33.664 7.496 18.302 1.00 18.27 73 ASP C O 1
ATOM 4234 N N . VAL C 1 74 ? -33.590 5.655 16.996 1.00 19.82 74 VAL C N 1
ATOM 4235 C CA . VAL C 1 74 ? -33.202 4.743 18.056 1.00 20.36 74 VAL C CA 1
ATOM 4236 C C . VAL C 1 74 ? -31.747 5.004 18.461 1.00 26.32 74 VAL C C 1
ATOM 4237 O O . VAL C 1 74 ? -31.372 4.853 19.630 1.00 28.38 74 VAL C O 1
ATOM 4241 N N . ILE C 1 75 ? -30.945 5.451 17.497 1.00 28.56 75 ILE C N 1
ATOM 4242 C CA . ILE C 1 75 ? -29.518 5.679 17.732 1.00 31.59 75 ILE C CA 1
ATOM 4243 C C . ILE C 1 75 ? -29.305 6.889 18.642 1.00 24.22 75 ILE C C 1
ATOM 4244 O O . ILE C 1 75 ? -28.646 6.796 19.679 1.00 23.52 75 ILE C O 1
ATOM 4249 N N . ARG C 1 76 ? -29.857 8.025 18.225 1.00 16.01 76 ARG C N 1
ATOM 4250 C CA . ARG C 1 76 ? -29.978 9.198 19.073 1.00 14.98 76 ARG C CA 1
ATOM 4251 C C . ARG C 1 76 ? -30.476 8.840 20.472 1.00 16.26 76 ARG C C 1
ATOM 4252 O O . ARG C 1 76 ? -29.818 9.133 21.457 1.00 17.25 76 ARG C O 1
ATOM 4260 N N . PHE C 1 77 ? -31.637 8.197 20.542 1.00 15.76 77 PHE C N 1
ATOM 4261 C CA . PHE C 1 77 ? -32.232 7.824 21.806 1.00 14.47 77 PHE C CA 1
ATOM 4262 C C . PHE C 1 77 ? -31.298 6.956 22.641 1.00 20.11 77 PHE C C 1
ATOM 4263 O O . PHE C 1 77 ? -31.241 7.095 23.871 1.00 17.56 77 PHE C O 1
ATOM 4271 N N . ALA C 1 78 ? -30.589 6.046 21.978 1.00 23.23 78 ALA C N 1
ATOM 4272 C CA . ALA C 1 78 ? -29.596 5.212 22.647 1.00 27.01 78 ALA C CA 1
ATOM 4273 C C . ALA C 1 78 ? -28.573 6.075 23.378 1.00 28.03 78 ALA C C 1
ATOM 4274 O O . ALA C 1 78 ? -28.581 6.148 24.615 1.00 25.25 78 ALA C O 1
ATOM 4276 N N . ALA C 1 79 ? -27.715 6.746 22.604 1.00 30.22 79 ALA C N 1
ATOM 4277 C CA . ALA C 1 79 ? -26.677 7.624 23.159 1.00 25.13 79 ALA C CA 1
ATOM 4278 C C . ALA C 1 79 ? -27.236 8.500 24.281 1.00 26.05 79 ALA C C 1
ATOM 4279 O O . ALA C 1 79 ? -26.752 8.436 25.416 1.00 23.07 79 ALA C O 1
ATOM 4281 N N . TRP C 1 80 ? -28.308 9.238 23.972 1.00 22.45 80 TRP C N 1
ATOM 4282 C CA . TRP C 1 80 ? -28.969 10.150 24.914 1.00 19.00 80 TRP C CA 1
ATOM 4283 C C . TRP C 1 80 ? -29.288 9.473 26.231 1.00 26.30 80 TRP C C 1
ATOM 4284 O O . TRP C 1 80 ? -29.088 10.043 27.310 1.00 29.65 80 TRP C O 1
ATOM 4295 N N . LEU C 1 81 ? -29.816 8.261 26.139 1.00 27.85 81 LEU C N 1
ATOM 4296 C CA . LEU C 1 81 ? -30.446 7.637 27.287 1.00 25.47 81 LEU C CA 1
ATOM 4297 C C . LEU C 1 81 ? -29.500 7.574 28.468 1.00 16.58 81 LEU C C 1
ATOM 4298 O O . LEU C 1 81 ? -29.811 8.065 29.549 1.00 13.65 81 LEU C O 1
ATOM 4303 N N . PHE C 1 82 ? -28.339 6.968 28.263 1.00 15.66 82 PHE C N 1
ATOM 4304 C CA . PHE C 1 82 ? -27.408 6.819 29.363 1.00 14.63 82 PHE C CA 1
ATOM 4305 C C . PHE C 1 82 ? -26.848 8.165 29.792 1.00 14.37 82 PHE C C 1
ATOM 4306 O O . PHE C 1 82 ? -26.632 8.418 30.974 1.00 14.20 82 PHE C O 1
ATOM 4314 N N . LEU C 1 83 ? -26.620 9.038 28.821 1.00 17.97 83 LEU C N 1
ATOM 4315 C CA . LEU C 1 83 ? -26.110 10.358 29.124 1.00 16.41 83 LEU C CA 1
ATOM 4316 C C . LEU C 1 83 ? -27.077 11.088 30.065 1.00 13.46 83 LEU C C 1
ATOM 4317 O O . LEU C 1 83 ? -26.669 11.727 31.026 1.00 10.57 83 LEU C O 1
ATOM 4322 N N . MET C 1 84 ? -28.366 10.890 29.848 1.00 13.76 84 MET C N 1
ATOM 4323 C CA . MET C 1 84 ? -29.377 11.535 30.668 1.00 12.16 84 MET C CA 1
ATOM 4324 C C . MET C 1 84 ? -29.504 10.941 32.063 1.00 13.15 84 MET C C 1
ATOM 4325 O O . MET C 1 84 ? -29.872 11.650 32.986 1.00 11.34 84 MET C O 1
ATOM 4330 N N . ASN C 1 85 ? -29.148 9.666 32.234 1.00 21.35 85 ASN C N 1
ATOM 4331 C CA . ASN C 1 85 ? -29.401 8.955 33.511 1.00 25.74 85 ASN C CA 1
ATOM 4332 C C . ASN C 1 85 ? -28.186 8.280 34.155 1.00 28.25 85 ASN C C 1
ATOM 4333 O O . ASN C 1 85 ? -27.261 7.834 33.476 1.00 27.09 85 ASN C O 1
ATOM 4338 N N . GLY C 1 86 ? -28.220 8.157 35.475 1.00 34.07 86 GLY C N 1
ATOM 4339 C CA . GLY C 1 86 ? -27.051 7.687 36.217 1.00 44.50 86 GLY C CA 1
ATOM 4340 C C . GLY C 1 86 ? -25.778 8.466 35.906 1.00 47.70 86 GLY C C 1
ATOM 4341 O O . GLY C 1 86 ? -25.614 9.608 36.352 1.00 44.92 86 GLY C O 1
ATOM 4342 N N . GLN C 1 87 ? -24.876 7.834 35.147 1.00 47.54 87 GLN C N 1
ATOM 4343 C CA . GLN C 1 87 ? -23.565 8.410 34.774 1.00 42.77 87 GLN C CA 1
ATOM 4344 C C . GLN C 1 87 ? -22.699 9.024 35.915 1.00 36.52 87 GLN C C 1
ATOM 4345 O O . GLN C 1 87 ? -22.002 10.026 35.722 1.00 30.80 87 GLN C O 1
ATOM 4351 N N . LYS C 1 88 ? -22.782 8.421 37.103 1.00 32.46 88 LYS C N 1
ATOM 4352 C CA . LYS C 1 88 ? -21.680 8.368 38.076 1.00 25.82 88 LYS C CA 1
ATOM 4353 C C . LYS C 1 88 ? -21.203 9.686 38.699 1.00 25.04 88 LYS C C 1
ATOM 4354 O O . LYS C 1 88 ? -21.141 9.806 39.916 1.00 29.67 88 LYS C O 1
ATOM 4360 N N . LEU C 1 89 ? -20.833 10.659 37.875 1.00 20.16 89 LEU C N 1
ATOM 4361 C CA . LEU C 1 89 ? -20.341 11.933 38.395 1.00 20.51 89 LEU C CA 1
ATOM 4362 C C . LEU C 1 89 ? -21.316 13.102 38.258 1.00 20.28 89 LEU C C 1
ATOM 4363 O O . LEU C 1 89 ? -20.936 14.247 38.495 1.00 16.20 89 LEU C O 1
ATOM 4368 N N . MET C 1 90 ? -22.559 12.821 37.873 1.00 20.56 90 MET C N 1
ATOM 4369 C CA . MET C 1 90 ? -23.545 13.873 37.624 1.00 19.55 90 MET C CA 1
ATOM 4370 C C . MET C 1 90 ? -24.496 14.023 38.782 1.00 20.11 90 MET C C 1
ATOM 4371 O O . MET C 1 90 ? -24.976 13.038 39.322 1.00 30.65 90 MET C O 1
ATOM 4376 N N . ILE C 1 91 ? -24.777 15.256 39.168 1.00 17.13 91 ILE C N 1
ATOM 4377 C CA . ILE C 1 91 ? -25.635 15.481 40.318 1.00 23.07 91 ILE C CA 1
ATOM 4378 C C . ILE C 1 91 ? -27.096 15.039 40.097 1.00 26.61 91 ILE C C 1
ATOM 4379 O O . ILE C 1 91 ? -27.765 15.510 39.183 1.00 28.40 91 ILE C O 1
ATOM 4384 N N . ALA C 1 92 ? -27.534 14.069 40.901 1.00 31.68 92 ALA C N 1
ATOM 4385 C CA . ALA C 1 92 ? -28.952 13.774 41.164 1.00 31.80 92 ALA C CA 1
ATOM 4386 C C . ALA C 1 92 ? -29.939 14.450 40.233 1.00 32.72 92 ALA C C 1
ATOM 4387 O O . ALA C 1 92 ? -30.727 15.309 40.643 1.00 31.70 92 ALA C O 1
ATOM 4389 N N . ASN C 1 93 ? -29.880 14.031 38.976 1.00 28.36 93 ASN C N 1
ATOM 4390 C CA . ASN C 1 93 ? -30.933 14.242 38.000 1.00 21.65 93 ASN C CA 1
ATOM 4391 C C . ASN C 1 93 ? -30.731 15.458 37.139 1.00 20.56 93 ASN C C 1
ATOM 4392 O O . ASN C 1 93 ? -30.999 16.598 37.539 1.00 14.94 93 ASN C O 1
ATOM 4397 N N . ASN C 1 94 ? -30.176 15.187 35.968 1.00 13.36 94 ASN C N 1
ATOM 4398 C CA . ASN C 1 94 ? -30.339 16.042 34.830 1.00 12.26 94 ASN C CA 1
ATOM 4399 C C . ASN C 1 94 ? -31.805 16.209 34.475 1.00 10.73 94 ASN C C 1
ATOM 4400 O O . ASN C 1 94 ? -32.616 15.308 34.667 1.00 14.87 94 ASN C O 1
ATOM 4405 N N . VAL C 1 95 ? -32.129 17.388 33.971 1.00 9.88 95 VAL C N 1
ATOM 4406 C CA . VAL C 1 95 ? -33.404 17.647 33.354 1.00 8.03 95 VAL C CA 1
ATOM 4407 C C . VAL C 1 95 ? -33.113 18.065 31.925 1.00 14.93 95 VAL C C 1
ATOM 4408 O O . VAL C 1 95 ? -32.154 18.814 31.661 1.00 14.61 95 VAL C O 1
ATOM 4412 N N . ALA C 1 96 ? -33.922 17.554 31.004 1.00 11.21 96 ALA C N 1
ATOM 4413 C CA . ALA C 1 96 ? -33.966 18.072 29.655 1.00 8.70 96 ALA C CA 1
ATOM 4414 C C . ALA C 1 96 ? -35.369 17.874 29.111 1.00 11.65 96 ALA C C 1
ATOM 4415 O O . ALA C 1 96 ? -35.771 16.754 28.801 1.00 12.10 96 ALA C O 1
ATOM 4417 N N . VAL C 1 97 ? -36.134 18.962 29.059 1.00 11.15 97 VAL C N 1
ATOM 4418 C CA . VAL C 1 97 ? -37.461 18.934 28.460 1.00 6.99 97 VAL C CA 1
ATOM 4419 C C . VAL C 1 97 ? -37.353 18.835 26.941 1.00 13.27 97 VAL C C 1
ATOM 4420 O O . VAL C 1 97 ? -36.892 19.764 26.274 1.00 13.54 97 VAL C O 1
ATOM 4424 N N . ARG C 1 98 ? -37.809 17.713 26.399 1.00 19.70 98 ARG C N 1
ATOM 4425 C CA . ARG C 1 98 ? -37.764 17.470 24.961 1.00 15.99 98 ARG C CA 1
ATOM 4426 C C . ARG C 1 98 ? -39.033 17.916 24.244 1.00 19.10 98 ARG C C 1
ATOM 4427 O O . ARG C 1 98 ? -40.083 18.078 24.863 1.00 16.80 98 ARG C O 1
ATOM 4435 N N . MET C 1 99 ? -38.933 18.132 22.934 1.00 23.96 99 MET C N 1
ATOM 4436 C CA . MET C 1 99 ? -40.102 18.549 22.160 1.00 21.55 99 MET C CA 1
ATOM 4437 C C . MET C 1 99 ? -41.031 17.358 21.901 1.00 22.81 99 MET C C 1
ATOM 4438 O O . MET C 1 99 ? -40.588 16.203 21.922 1.00 13.18 99 MET C O 1
ATOM 4443 N N . GLY C 1 100 ? -42.326 17.652 21.766 1.00 20.84 100 GLY C N 1
ATOM 4444 C CA . GLY C 1 100 ? -43.342 16.664 21.407 1.00 16.60 100 GLY C CA 1
ATOM 4445 C C . GLY C 1 100 ? -43.624 15.580 22.432 1.00 18.76 100 GLY C C 1
ATOM 4446 O O . GLY C 1 100 ? -43.871 14.432 22.071 1.00 24.89 100 GLY C O 1
ATOM 4447 N N . MET C 1 101 ? -43.618 15.940 23.709 1.00 19.88 101 MET C N 1
ATOM 4448 C CA . MET C 1 101 ? -43.816 14.965 24.771 1.00 15.36 101 MET C CA 1
ATOM 4449 C C . MET C 1 101 ? -44.886 15.502 25.709 1.00 13.08 101 MET C C 1
ATOM 4450 O O . MET C 1 101 ? -45.420 16.573 25.472 1.00 8.00 101 MET C O 1
ATOM 4455 N N . GLN C 1 102 ? -45.216 14.766 26.762 1.00 15.21 102 GLN C N 1
ATOM 4456 C CA . GLN C 1 102 ? -46.200 15.267 27.721 1.00 16.01 102 GLN C CA 1
ATOM 4457 C C . GLN C 1 102 ? -45.560 15.551 29.065 1.00 13.33 102 GLN C C 1
ATOM 4458 O O . GLN C 1 102 ? -45.792 16.593 29.672 1.00 11.56 102 GLN C O 1
ATOM 4464 N N . TYR C 1 103 ? -44.806 14.579 29.558 1.00 12.87 103 TYR C N 1
ATOM 4465 C CA . TYR C 1 103 ? -44.178 14.700 30.858 1.00 11.90 103 TYR C CA 1
ATOM 4466 C C . TYR C 1 103 ? -42.665 14.696 30.713 1.00 12.96 103 TYR C C 1
ATOM 4467 O O . TYR C 1 103 ? -42.117 14.133 29.768 1.00 13.08 103 TYR C O 1
ATOM 4476 N N . ALA C 1 104 ? -41.987 15.349 31.641 1.00 12.83 104 ALA C N 1
ATOM 4477 C CA . ALA C 1 104 ? -40.541 15.245 31.707 1.00 9.07 104 ALA C CA 1
ATOM 4478 C C . ALA C 1 104 ? -40.127 15.098 33.169 1.00 12.59 104 ALA C C 1
ATOM 4479 O O . ALA C 1 104 ? -40.834 15.562 34.076 1.00 13.68 104 ALA C O 1
ATOM 4481 N N . THR C 1 105 ? -39.021 14.401 33.411 1.00 10.21 105 THR C N 1
ATOM 4482 C CA . THR C 1 105 ? -38.568 14.222 34.781 1.00 9.43 105 THR C CA 1
ATOM 4483 C C . THR C 1 105 ? -37.898 15.493 35.297 1.00 12.40 105 THR C C 1
ATOM 4484 O O . THR C 1 105 ? -37.134 16.132 34.585 1.00 12.27 105 THR C O 1
ATOM 4488 N N . ASN C 1 106 ? -38.232 15.875 36.526 1.00 11.53 106 ASN C N 1
ATOM 4489 C CA . ASN C 1 106 ? -37.747 17.112 37.109 1.00 6.62 106 ASN C CA 1
ATOM 4490 C C . ASN C 1 106 ? -36.496 16.835 37.917 1.00 14.15 106 ASN C C 1
ATOM 4491 O O . ASN C 1 106 ? -35.904 15.764 37.787 1.00 14.47 106 ASN C O 1
ATOM 4496 N N . LEU C 1 107 ? -36.128 17.778 38.785 1.00 17.15 107 LEU C N 1
ATOM 4497 C CA . LEU C 1 107 ? -34.890 17.693 39.566 1.00 19.62 107 LEU C CA 1
ATOM 4498 C C . LEU C 1 107 ? -34.918 16.536 40.571 1.00 18.67 107 LEU C C 1
ATOM 4499 O O . LEU C 1 107 ? -33.872 16.016 40.961 1.00 18.18 107 LEU C O 1
ATOM 4504 N N . ALA C 1 108 ? -36.111 16.142 40.994 1.00 15.45 108 ALA C N 1
ATOM 4505 C CA . ALA C 1 108 ? -36.242 15.078 41.992 1.00 19.66 108 ALA C CA 1
ATOM 4506 C C . ALA C 1 108 ? -36.296 13.689 41.340 1.00 19.08 108 ALA C C 1
ATOM 4507 O O . ALA C 1 108 ? -36.229 12.662 42.028 1.00 14.73 108 ALA C O 1
ATOM 4509 N N . GLY C 1 109 ? -36.380 13.675 40.012 1.00 15.06 109 GLY C N 1
ATOM 4510 C CA . GLY C 1 109 ? -36.529 12.444 39.247 1.00 10.02 109 GLY C CA 1
ATOM 4511 C C . GLY C 1 109 ? -37.981 12.119 38.967 1.00 10.37 109 GLY C C 1
ATOM 4512 O O . GLY C 1 109 ? -38.298 11.042 38.473 1.00 15.64 109 GLY C O 1
ATOM 4513 N N . ASN C 1 110 ? -38.871 13.046 39.299 1.00 10.18 110 ASN C N 1
ATOM 4514 C CA . ASN C 1 110 ? -40.307 12.804 39.175 1.00 11.46 110 ASN C CA 1
ATOM 4515 C C . ASN C 1 110 ? -40.896 13.363 37.892 1.00 17.24 110 ASN C C 1
ATOM 4516 O O . ASN C 1 110 ? -40.536 14.461 37.441 1.00 20.34 110 ASN C O 1
ATOM 4521 N N . ASN C 1 111 ? -41.805 12.598 37.303 1.00 15.25 111 ASN C N 1
ATOM 4522 C CA . ASN C 1 111 ? -42.453 13.028 36.088 1.00 16.09 111 ASN C CA 1
ATOM 4523 C C . ASN C 1 111 ? -43.498 14.089 36.339 1.00 14.00 111 ASN C C 1
ATOM 4524 O O . ASN C 1 111 ? -44.474 13.849 37.055 1.00 16.86 111 ASN C O 1
ATOM 4529 N N . VAL C 1 112 ? -43.286 15.266 35.756 1.00 14.77 112 VAL C N 1
ATOM 4530 C CA . VAL C 1 112 ? -44.282 16.344 35.821 1.00 14.72 112 VAL C CA 1
ATOM 4531 C C . VAL C 1 112 ? -44.656 16.885 34.441 1.00 15.26 112 VAL C C 1
ATOM 4532 O O . VAL C 1 112 ? -43.934 16.680 33.469 1.00 17.08 112 VAL C O 1
ATOM 4536 N N . LYS C 1 113 ? -45.794 17.571 34.388 1.00 15.45 113 LYS C N 1
ATOM 4537 C CA . LYS C 1 113 ? -46.421 18.053 33.160 1.00 17.13 113 LYS C CA 1
ATOM 4538 C C . LYS C 1 113 ? -45.594 19.148 32.474 1.00 15.01 113 LYS C C 1
ATOM 4539 O O . LYS C 1 113 ? -45.051 20.023 33.133 1.00 20.91 113 LYS C O 1
ATOM 4545 N N . ILE C 1 114 ? -45.517 19.121 31.148 1.00 17.73 114 ILE C N 1
ATOM 4546 C CA . ILE C 1 114 ? -44.793 20.171 30.419 1.00 17.74 114 ILE C CA 1
ATOM 4547 C C . ILE C 1 114 ? -45.760 21.277 30.019 1.00 18.98 114 ILE C C 1
ATOM 4548 O O . ILE C 1 114 ? -46.873 20.999 29.567 1.00 20.97 114 ILE C O 1
ATOM 4553 N N . THR C 1 115 ? -45.332 22.525 30.184 1.00 14.82 115 THR C N 1
ATOM 4554 C CA . THR C 1 115 ? -45.917 23.643 29.450 1.00 14.53 115 THR C CA 1
ATOM 4555 C C . THR C 1 115 ? -45.058 24.011 28.237 1.00 16.22 115 THR C C 1
ATOM 4556 O O . THR C 1 115 ? -43.924 24.470 28.393 1.00 16.05 115 THR C O 1
ATOM 4560 N N . TYR C 1 116 ? -45.592 23.804 27.035 1.00 15.41 116 TYR C N 1
ATOM 4561 C CA . TYR C 1 116 ? -44.931 24.266 25.811 1.00 14.00 116 TYR C CA 1
ATOM 4562 C C . TYR C 1 116 ? -45.201 25.741 25.530 1.00 16.38 116 TYR C C 1
ATOM 4563 O O . TYR C 1 116 ? -46.323 26.217 25.708 1.00 21.59 116 TYR C O 1
ATOM 4572 N N . VAL C 1 117 ? -44.171 26.462 25.095 1.00 19.57 117 VAL C N 1
ATOM 4573 C CA . VAL C 1 117 ? -44.304 27.893 24.795 1.00 19.57 117 VAL C CA 1
ATOM 4574 C C . VAL C 1 117 ? -44.245 28.221 23.289 1.00 22.26 117 VAL C C 1
ATOM 4575 O O . VAL C 1 117 ? -43.500 27.595 22.525 1.00 20.57 117 VAL C O 1
ATOM 4579 N N . THR C 1 118 ? -45.037 29.211 22.881 1.00 21.92 118 THR C N 1
ATOM 4580 C CA . THR C 1 118 ? -45.261 29.503 21.472 1.00 21.13 118 THR C CA 1
ATOM 4581 C C . THR C 1 118 ? -44.860 30.925 21.128 1.00 23.38 118 THR C C 1
ATOM 4582 O O . THR C 1 118 ? -45.104 31.850 21.901 1.00 29.17 118 THR C O 1
ATOM 4586 N N . SER C 1 119 ? -44.236 31.095 19.968 1.00 25.09 119 SER C N 1
ATOM 4587 C CA . SER C 1 119 ? -43.958 32.424 19.437 1.00 28.00 119 SER C CA 1
ATOM 4588 C C . SER C 1 119 ? -44.196 32.454 17.940 1.00 29.11 119 SER C C 1
ATOM 4589 O O . SER C 1 119 ? -43.555 31.722 17.187 1.00 29.26 119 SER C O 1
ATOM 4592 N N . ASN C 1 120 ? -45.136 33.295 17.519 1.00 34.64 120 ASN C N 1
ATOM 4593 C CA . ASN C 1 120 ? -45.445 33.455 16.107 1.00 37.09 120 ASN C CA 1
ATOM 4594 C C . ASN C 1 120 ? -45.895 32.136 15.492 1.00 37.99 120 ASN C C 1
ATOM 4595 O O . ASN C 1 120 ? -45.402 31.729 14.436 1.00 37.06 120 ASN C O 1
ATOM 4600 N N . ASN C 1 121 ? -46.798 31.453 16.194 1.00 40.06 121 ASN C N 1
ATOM 4601 C CA . ASN C 1 121 ? -47.348 30.168 15.748 1.00 43.21 121 ASN C CA 1
ATOM 4602 C C . ASN C 1 121 ? -46.374 28.983 15.745 1.00 42.31 121 ASN C C 1
ATOM 4603 O O . ASN C 1 121 ? -46.731 27.884 15.324 1.00 46.16 121 ASN C O 1
ATOM 4608 N N . VAL C 1 122 ? -45.149 29.205 16.208 1.00 39.24 122 VAL C N 1
ATOM 4609 C CA . VAL C 1 122 ? -44.170 28.127 16.295 1.00 34.82 122 VAL C CA 1
ATOM 4610 C C . VAL C 1 122 ? -43.949 27.720 17.746 1.00 36.73 122 VAL C C 1
ATOM 4611 O O . VAL C 1 122 ? -43.862 28.573 18.636 1.00 38.87 122 VAL C O 1
ATOM 4615 N N . VAL C 1 123 ? -43.891 26.412 17.980 1.00 32.36 123 VAL C N 1
ATOM 4616 C CA . VAL C 1 123 ? -43.478 25.885 19.271 1.00 27.96 123 VAL C CA 1
ATOM 4617 C C . VAL C 1 123 ? -41.962 26.014 19.406 1.00 28.76 123 VAL C C 1
ATOM 4618 O O . VAL C 1 123 ? -41.202 25.414 18.640 1.00 26.75 123 VAL C O 1
ATOM 4622 N N . LYS C 1 124 ? -41.536 26.817 20.379 1.00 29.50 124 LYS C N 1
ATOM 4623 C CA . LYS C 1 124 ? -40.124 27.152 20.565 1.00 24.17 124 LYS C CA 1
ATOM 4624 C C . LYS C 1 124 ? -39.442 26.312 21.641 1.00 23.59 124 LYS C C 1
ATOM 4625 O O . LYS C 1 124 ? -38.239 26.055 21.552 1.00 26.27 124 LYS C O 1
ATOM 4631 N N . LEU C 1 125 ? -40.196 25.906 22.663 1.00 20.74 125 LEU C N 1
ATOM 4632 C CA . LEU C 1 125 ? -39.621 25.209 23.818 1.00 19.41 125 LEU C CA 1
ATOM 4633 C C . LEU C 1 125 ? -40.683 24.798 24.834 1.00 21.06 125 LEU C C 1
ATOM 4634 O O . LEU C 1 125 ? -41.774 25.381 24.862 1.00 22.00 125 LEU C O 1
ATOM 4639 N N . GLY C 1 126 ? -40.359 23.806 25.667 1.00 18.41 126 GLY C N 1
ATOM 4640 C CA . GLY C 1 126 ? -41.203 23.438 26.814 1.00 16.20 126 GLY C CA 1
ATOM 4641 C C . GLY C 1 126 ? -40.487 23.654 28.137 1.00 14.18 126 GLY C C 1
ATOM 4642 O O . GLY C 1 126 ? -39.267 23.725 28.171 1.00 16.83 126 GLY C O 1
ATOM 4643 N N . HIS C 1 127 ? -41.236 23.776 29.230 1.00 14.12 127 HIS C N 1
ATOM 4644 C CA . HIS C 1 127 ? -40.618 23.879 30.555 1.00 14.15 127 HIS C CA 1
ATOM 4645 C C . HIS C 1 127 ? -41.370 23.107 31.632 1.00 13.34 127 HIS C C 1
ATOM 4646 O O . HIS C 1 127 ? -42.513 22.719 31.422 1.00 23.34 127 HIS C O 1
ATOM 4653 N N . ILE C 1 128 ? -40.705 22.832 32.753 1.00 6.90 128 ILE C N 1
ATOM 4654 C CA . ILE C 1 128 ? -41.353 22.194 33.907 1.00 8.65 128 ILE C CA 1
ATOM 4655 C C . ILE C 1 128 ? -40.971 22.908 35.191 1.00 9.08 128 ILE C C 1
ATOM 4656 O O . ILE C 1 128 ? -39.915 23.520 35.262 1.00 11.45 128 ILE C O 1
ATOM 4661 N N . ALA C 1 129 ? -41.826 22.828 36.206 1.00 14.27 129 ALA C N 1
ATOM 4662 C CA . ALA C 1 129 ? -41.442 23.238 37.557 1.00 13.84 129 ALA C CA 1
ATOM 4663 C C . ALA C 1 129 ? -40.215 22.440 37.973 1.00 17.62 129 ALA C C 1
ATOM 4664 O O . ALA C 1 129 ? -40.236 21.206 37.964 1.00 24.98 129 ALA C O 1
ATOM 4666 N N . ALA C 1 130 ? -39.136 23.156 38.280 1.00 13.16 130 ALA C N 1
ATOM 4667 C CA . ALA C 1 130 ? -37.854 22.553 38.628 1.00 14.45 130 ALA C CA 1
ATOM 4668 C C . ALA C 1 130 ? -37.978 21.422 39.660 1.00 18.75 130 ALA C C 1
ATOM 4669 O O . ALA C 1 130 ? -37.407 20.344 39.484 1.00 21.39 130 ALA C O 1
ATOM 4671 N N . GLY C 1 131 ? -38.711 21.674 40.743 1.00 17.49 131 GLY C N 1
ATOM 4672 C CA . GLY C 1 131 ? -38.791 20.720 41.837 1.00 10.98 131 GLY C CA 1
ATOM 4673 C C . GLY C 1 131 ? -37.504 20.688 42.630 1.00 12.43 131 GLY C C 1
ATOM 4674 O O . GLY C 1 131 ? -36.637 21.538 42.450 1.00 19.58 131 GLY C O 1
ATOM 4675 N N . VAL C 1 132 ? -37.372 19.693 43.497 1.00 11.66 132 VAL C N 1
ATOM 4676 C CA . VAL C 1 132 ? -36.425 19.757 44.595 1.00 10.26 132 VAL C CA 1
ATOM 4677 C C . VAL C 1 132 ? -35.173 18.977 44.251 1.00 15.67 132 VAL C C 1
ATOM 4678 O O . VAL C 1 132 ? -35.208 17.744 44.170 1.00 16.16 132 VAL C O 1
ATOM 4682 N N . LEU C 1 133 ? -34.083 19.712 44.019 1.00 16.71 133 LEU C N 1
ATOM 4683 C CA . LEU C 1 133 ? -32.749 19.137 43.881 1.00 13.41 133 LEU C CA 1
ATOM 4684 C C . LEU C 1 133 ? -32.268 18.702 45.259 1.00 18.64 133 LEU C C 1
ATOM 4685 O O . LEU C 1 133 ? -31.950 19.538 46.097 1.00 19.02 133 LEU C O 1
ATOM 4690 N N . ALA C 1 134 ? -32.244 17.397 45.500 1.00 19.46 134 ALA C N 1
ATOM 4691 C CA . ALA C 1 134 ? -31.938 16.868 46.822 1.00 16.38 134 ALA C CA 1
ATOM 4692 C C . ALA C 1 134 ? -30.661 17.488 47.373 1.00 20.00 134 ALA C C 1
ATOM 4693 O O . ALA C 1 134 ? -30.685 18.153 48.409 1.00 18.95 134 ALA C O 1
ATOM 4695 N N . ASN C 1 135 ? -29.562 17.293 46.649 1.00 25.53 135 ASN C N 1
ATOM 4696 C CA . ASN C 1 135 ? -28.251 17.793 47.054 1.00 29.10 135 ASN C CA 1
ATOM 4697 C C . ASN C 1 135 ? -27.744 18.904 46.140 1.00 28.89 135 ASN C C 1
ATOM 4698 O O . ASN C 1 135 ? -27.957 18.853 44.933 1.00 29.02 135 ASN C O 1
ATOM 4703 N N . PRO C 1 136 ? -27.042 19.897 46.717 1.00 28.62 136 PRO C N 1
ATOM 4704 C CA . PRO C 1 136 ? -26.464 21.015 45.970 1.00 22.71 136 PRO C CA 1
ATOM 4705 C C . PRO C 1 136 ? -25.366 20.574 45.004 1.00 20.23 136 PRO C C 1
ATOM 4706 O O . PRO C 1 136 ? -24.633 19.625 45.294 1.00 18.18 136 PRO C O 1
ATOM 4710 N N . TYR C 1 137 ? -25.260 21.260 43.865 1.00 17.14 137 TYR C N 1
ATOM 4711 C CA . TYR C 1 137 ? -24.117 21.077 42.976 1.00 19.82 137 TYR C CA 1
ATOM 4712 C C . TYR C 1 137 ? -22.871 21.373 43.777 1.00 20.56 137 TYR C C 1
ATOM 4713 O O . TYR C 1 137 ? -22.894 22.212 44.676 1.00 18.37 137 TYR C O 1
ATOM 4722 N N . SER C 1 138 ? -21.794 20.665 43.458 1.00 23.40 138 SER C N 1
ATOM 4723 C CA . SER C 1 138 ? -20.599 20.706 44.275 1.00 21.52 138 SER C CA 1
ATOM 4724 C C . SER C 1 138 ? -19.343 20.289 43.507 1.00 23.92 138 SER C C 1
ATOM 4725 O O . SER C 1 138 ? -19.420 19.755 42.395 1.00 22.86 138 SER C O 1
ATOM 4728 N N . ASN C 1 139 ? -18.203 20.658 44.088 1.00 24.39 139 ASN C N 1
ATOM 4729 C CA . ASN C 1 139 ? -16.874 20.096 43.842 1.00 22.22 139 ASN C CA 1
ATOM 4730 C C . ASN C 1 139 ? -16.156 20.067 42.498 1.00 22.42 139 ASN C C 1
ATOM 4731 O O . ASN C 1 139 ? -15.529 19.068 42.137 1.00 31.15 139 ASN C O 1
ATOM 4736 N N . LYS C 1 140 ? -16.125 21.213 41.835 1.00 11.92 140 LYS C N 1
ATOM 4737 C CA . LYS C 1 140 ? -15.184 21.448 40.723 1.00 18.34 140 LYS C CA 1
ATOM 4738 C C . LYS C 1 140 ? -15.647 20.877 39.383 1.00 14.56 140 LYS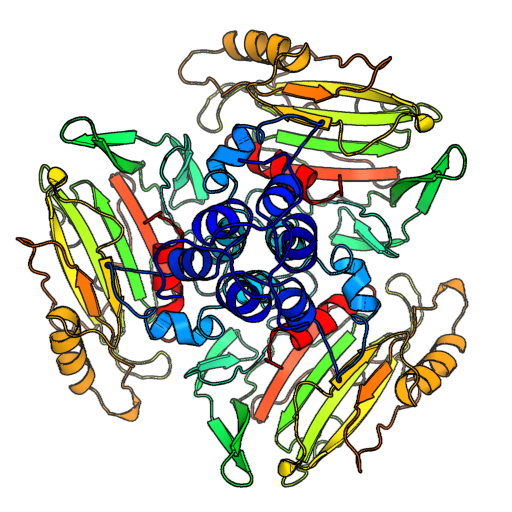 C C 1
ATOM 4739 O O . LYS C 1 140 ? -14.859 20.306 38.606 1.00 7.98 140 LYS C O 1
ATOM 4745 N N . GLY C 1 141 ? -16.928 21.092 39.103 1.00 11.44 141 GLY C N 1
ATOM 4746 C CA . GLY C 1 141 ? -17.518 20.602 37.879 1.00 14.59 141 GLY C CA 1
ATOM 4747 C C . GLY C 1 141 ? -17.900 21.686 36.898 1.00 10.37 141 GLY C C 1
ATOM 4748 O O . GLY C 1 141 ? -17.250 22.729 36.795 1.00 15.52 141 GLY C O 1
ATOM 4749 N N . SER C 1 142 ? -18.978 21.424 36.174 1.00 9.24 142 SER C N 1
ATOM 4750 C CA . SER C 1 142 ? -19.409 22.259 35.067 1.00 8.95 142 SER C CA 1
ATOM 4751 C C . SER C 1 142 ? -20.863 21.930 34.942 1.00 8.27 142 SER C C 1
ATOM 4752 O O . SER C 1 142 ? -21.246 20.782 35.130 1.00 15.33 142 SER C O 1
ATOM 4755 N N . GLY C 1 143 ? -21.680 22.943 34.695 1.00 10.03 143 GLY C N 1
ATOM 4756 C CA . GLY C 1 143 ? -23.106 22.740 34.510 1.00 10.92 143 GLY C CA 1
ATOM 4757 C C . GLY C 1 143 ? -23.653 23.664 33.449 1.00 9.46 143 GLY C C 1
ATOM 4758 O O . GLY C 1 143 ? -23.230 24.812 33.335 1.00 16.22 143 GLY C O 1
ATOM 4759 N N . LEU C 1 144 ? -24.594 23.169 32.665 1.00 6.08 144 LEU C N 1
ATOM 4760 C CA . LEU C 1 144 ? -25.344 24.041 31.786 1.00 7.07 144 LEU C CA 1
ATOM 4761 C C . LEU C 1 144 ? -26.788 24.071 32.251 1.00 8.75 144 LEU C C 1
ATOM 4762 O O . LEU C 1 144 ? -27.364 23.041 32.583 1.00 14.83 144 LEU C O 1
ATOM 4767 N N . PHE C 1 145 ? -27.353 25.270 32.299 1.00 11.38 145 PHE C N 1
ATOM 4768 C CA . PHE C 1 145 ? -28.693 25.484 32.819 1.00 10.43 145 PHE C CA 1
ATOM 4769 C C . PHE C 1 145 ? -29.449 26.431 31.914 1.00 16.41 145 PHE C C 1
ATOM 4770 O O . PHE C 1 145 ? -28.892 27.422 31.428 1.00 20.46 145 PHE C O 1
ATOM 4778 N N . ILE C 1 146 ? -30.725 26.131 31.714 1.00 12.76 146 ILE C N 1
ATOM 4779 C CA . ILE C 1 146 ? -31.567 26.911 30.835 1.00 13.08 146 ILE C CA 1
ATOM 4780 C C . ILE C 1 146 ? -32.961 27.019 31.452 1.00 15.51 146 ILE C C 1
ATOM 4781 O O . ILE C 1 146 ? -33.590 26.009 31.799 1.00 17.35 146 ILE C O 1
ATOM 4786 N N . THR C 1 147 ? -33.424 28.254 31.603 1.00 11.85 147 THR C N 1
ATOM 4787 C CA . THR C 1 147 ? -34.701 28.527 32.248 1.00 13.05 147 THR C CA 1
ATOM 4788 C C . THR C 1 147 ? -35.524 29.445 31.353 1.00 16.03 147 THR C C 1
ATOM 4789 O O . THR C 1 147 ? -34.972 30.243 30.580 1.00 13.78 147 THR C O 1
ATOM 4793 N N . TYR C 1 148 ? -36.843 29.331 31.442 1.00 14.89 148 TYR C N 1
ATOM 4794 C CA . TYR C 1 148 ? -37.694 30.319 30.797 1.00 20.91 148 TYR C CA 1
ATOM 4795 C C . TYR C 1 148 ? -37.982 31.528 31.700 1.00 18.09 148 TYR C C 1
ATOM 4796 O O . TYR C 1 148 ? -38.747 31.437 32.659 1.00 18.17 148 TYR C O 1
ATOM 4805 N N . GLU C 1 149 ? -37.296 32.633 31.410 1.00 24.25 149 GLU C N 1
ATOM 4806 C CA . GLU C 1 149 ? -37.574 33.962 31.987 1.00 21.28 149 GLU C CA 1
ATOM 4807 C C . GLU C 1 149 ? -36.905 34.227 33.330 1.00 18.37 149 GLU C C 1
ATOM 4808 O O . GLU C 1 149 ? -36.834 35.372 33.766 1.00 15.43 149 GLU C O 1
ATOM 4814 N N . HIS C 1 150 ? -36.399 33.172 33.967 1.00 16.63 150 HIS C N 1
ATOM 4815 C CA . HIS C 1 150 ? -35.794 33.288 35.292 1.00 15.68 150 HIS C CA 1
ATOM 4816 C C . HIS C 1 150 ? -34.259 33.294 35.229 1.00 20.55 150 HIS C C 1
ATOM 4817 O O . HIS C 1 150 ? -33.629 32.251 35.009 1.00 21.69 150 HIS C O 1
ATOM 4824 N N . ASN C 1 151 ? -33.656 34.468 35.410 1.00 16.93 151 ASN C N 1
ATOM 4825 C CA . ASN C 1 151 ? -32.199 34.577 35.460 1.00 14.21 151 ASN C CA 1
ATOM 4826 C C . ASN C 1 151 ? -31.705 34.063 36.812 1.00 18.22 151 ASN C C 1
ATOM 4827 O O . ASN C 1 151 ? -32.058 34.609 37.857 1.00 22.23 151 ASN C O 1
ATOM 4832 N N . LEU C 1 152 ? -30.921 32.989 36.796 1.00 20.93 152 LEU C N 1
ATOM 4833 C CA . LEU C 1 152 ? -30.551 32.307 38.040 1.00 21.52 152 LEU C CA 1
ATOM 4834 C C . LEU C 1 152 ? -29.453 33.036 38.805 1.00 23.79 152 LEU C C 1
ATOM 4835 O O . LEU C 1 152 ? -29.201 32.749 39.975 1.00 25.34 152 LEU C O 1
ATOM 4840 N N . ILE C 1 153 ? -28.778 33.956 38.131 1.00 22.00 153 ILE C N 1
ATOM 4841 C CA . ILE C 1 153 ? -27.752 34.744 38.777 1.00 22.03 153 ILE C CA 1
ATOM 4842 C C . ILE C 1 153 ? -28.383 35.986 39.389 1.00 26.71 153 ILE C C 1
ATOM 4843 O O . ILE C 1 153 ? -28.267 36.225 40.594 1.00 26.88 153 ILE C O 1
ATOM 4848 N N . SER C 1 154 ? -29.100 36.739 38.558 1.00 26.37 154 SER C N 1
ATOM 4849 C CA . SER C 1 154 ? -29.724 37.980 38.989 1.00 23.58 154 SER C CA 1
ATOM 4850 C C . SER C 1 154 ? -30.942 37.701 39.858 1.00 23.97 154 SER C C 1
ATOM 4851 O O . SER C 1 154 ? -31.357 38.551 40.635 1.00 24.16 154 SER C O 1
ATOM 4854 N N . ASN C 1 155 ? -31.513 36.509 39.715 1.00 25.25 155 ASN C N 1
ATOM 4855 C CA . ASN C 1 155 ? -32.649 36.101 40.529 1.00 26.87 155 ASN C CA 1
ATOM 4856 C C . ASN C 1 155 ? -33.913 36.874 40.177 1.00 26.27 155 ASN C C 1
ATOM 4857 O O . ASN C 1 155 ? -34.854 36.926 40.963 1.00 30.26 155 ASN C O 1
ATOM 4862 N N . GLN C 1 156 ? -33.926 37.475 38.991 1.00 25.22 156 GLN C N 1
ATOM 4863 C CA . GLN C 1 156 ? -35.063 38.272 38.549 1.00 24.96 156 GLN C CA 1
ATOM 4864 C C . GLN C 1 156 ? -35.720 37.790 37.261 1.00 24.21 156 GLN C C 1
ATOM 4865 O O . GLN C 1 156 ? -35.075 37.209 36.395 1.00 24.00 156 GLN C O 1
ATOM 4871 N N . ILE C 1 157 ? -37.016 38.044 37.141 1.00 23.94 157 ILE C N 1
ATOM 4872 C CA . ILE C 1 157 ? -37.746 37.687 35.935 1.00 24.67 157 ILE C CA 1
ATOM 4873 C C . ILE C 1 157 ? -37.311 38.542 34.745 1.00 22.62 157 ILE C C 1
ATOM 4874 O O . ILE C 1 157 ? -37.096 39.741 34.882 1.00 22.99 157 ILE C O 1
ATOM 4879 N N . GLU C 1 158 ? -37.152 37.907 33.590 1.00 22.88 158 GLU C N 1
ATOM 4880 C CA . GLU C 1 158 ? -36.837 38.609 32.348 1.00 24.93 158 GLU C CA 1
ATOM 4881 C C . GLU C 1 158 ? -37.850 38.228 31.282 1.00 24.22 158 GLU C C 1
ATOM 4882 O O . GLU C 1 158 ? -37.733 37.186 30.634 1.00 26.50 158 GLU C O 1
ATOM 4888 N N . THR C 1 159 ? -38.864 39.069 31.128 1.00 21.96 159 THR C N 1
ATOM 4889 C CA . THR C 1 159 ? -40.021 38.730 30.312 1.00 23.24 159 THR C CA 1
ATOM 4890 C C . THR C 1 159 ? -39.636 38.421 28.867 1.00 21.71 159 THR C C 1
ATOM 4891 O O . THR C 1 159 ? -38.921 39.190 28.228 1.00 20.97 159 THR C O 1
ATOM 4895 N N . GLY C 1 160 ? -40.107 37.285 28.364 1.00 17.57 160 GLY C N 1
ATOM 4896 C CA . GLY C 1 160 ? -39.932 36.940 26.962 1.00 14.73 160 GLY C CA 1
ATOM 4897 C C . GLY C 1 160 ? -38.542 36.440 26.613 1.00 21.54 160 GLY C C 1
ATOM 4898 O O . GLY C 1 160 ? -38.238 36.223 25.433 1.00 28.74 160 GLY C O 1
ATOM 4899 N N . LYS C 1 161 ? -37.695 36.246 27.623 1.00 15.75 161 LYS C N 1
ATOM 4900 C CA . LYS C 1 161 ? -36.334 35.758 27.381 1.00 20.93 161 LYS C CA 1
ATOM 4901 C C . LYS C 1 161 ? -36.100 34.327 27.873 1.00 21.68 161 LYS C C 1
ATOM 4902 O O . LYS C 1 161 ? -36.725 33.876 28.832 1.00 21.14 161 LYS C O 1
ATOM 4908 N N . VAL C 1 162 ? -35.203 33.626 27.183 1.00 21.66 162 VAL C N 1
ATOM 4909 C CA . VAL C 1 162 ? -34.702 32.321 27.600 1.00 15.92 162 VAL C CA 1
ATOM 4910 C C . VAL C 1 162 ? -33.299 32.543 28.162 1.00 14.84 162 VAL C C 1
ATOM 4911 O O . VAL C 1 162 ? -32.470 33.193 27.531 1.00 18.83 162 VAL C O 1
ATOM 4915 N N . CYS C 1 163 ? -33.055 32.036 29.364 1.00 15.59 163 CYS C N 1
ATOM 4916 C CA . CYS C 1 163 ? -31.835 32.333 30.104 1.00 14.67 163 CYS C CA 1
ATOM 4917 C C . CYS C 1 163 ? -30.860 31.167 30.078 1.00 18.19 163 CYS C C 1
ATOM 4918 O O . CYS C 1 163 ? -31.143 30.100 30.637 1.00 19.58 163 CYS C O 1
ATOM 4921 N N . VAL C 1 164 ? -29.700 31.385 29.466 1.00 13.71 164 VAL C N 1
ATOM 4922 C CA . VAL C 1 164 ? -28.679 30.353 29.390 1.00 8.76 164 VAL C CA 1
ATOM 4923 C C . VAL C 1 164 ? -27.570 30.653 30.382 1.00 13.53 164 VAL C C 1
ATOM 4924 O O . VAL C 1 164 ? -27.059 31.776 30.434 1.00 17.41 164 VAL C O 1
ATOM 4928 N N . LEU C 1 165 ? -27.208 29.653 31.180 1.00 13.39 165 LEU C N 1
ATOM 4929 C CA . LEU C 1 165 ? -26.136 29.818 32.150 1.00 11.92 165 LEU C CA 1
ATOM 4930 C C . LEU C 1 165 ? -25.188 28.632 32.105 1.00 14.26 165 LEU C C 1
ATOM 4931 O O . LEU C 1 165 ? -25.608 27.464 32.150 1.00 14.48 165 LEU C O 1
ATOM 4936 N N . PHE C 1 166 ? -23.907 28.942 31.950 1.00 12.70 166 PHE C N 1
ATOM 4937 C CA . PHE C 1 166 ? -22.869 27.933 31.954 1.00 12.16 166 PHE C CA 1
ATOM 4938 C C . PHE C 1 166 ? -21.931 28.247 33.096 1.00 13.37 166 PHE C C 1
ATOM 4939 O O . PHE C 1 166 ? -21.473 29.384 33.232 1.00 14.94 166 PHE C O 1
ATOM 4947 N N . ILE C 1 167 ? -21.698 27.259 33.956 1.00 12.84 167 ILE C N 1
ATOM 4948 C CA . ILE C 1 167 ? -20.797 27.443 35.099 1.00 13.02 167 ILE C CA 1
ATOM 4949 C C . ILE C 1 167 ? -1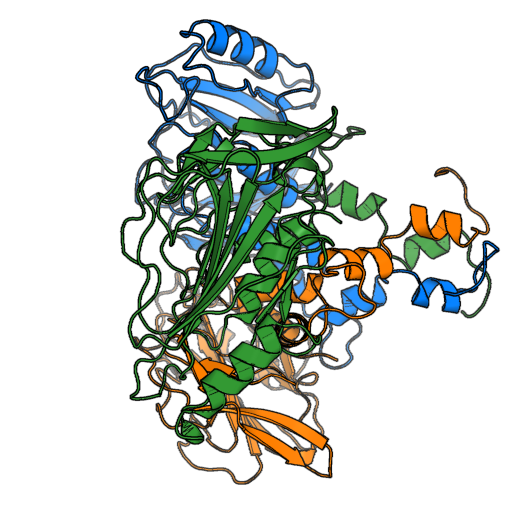9.771 26.325 35.136 1.00 14.18 167 ILE C C 1
ATOM 4950 O O . ILE C 1 167 ? -20.071 25.193 34.766 1.00 15.65 167 ILE C O 1
ATOM 4955 N N . THR C 1 168 ? -18.554 26.657 35.550 1.00 14.63 168 THR C N 1
ATOM 4956 C CA . THR C 1 168 ? -17.446 25.712 35.500 1.00 17.06 168 THR C CA 1
ATOM 4957 C C . THR C 1 168 ? -16.352 26.025 36.534 1.00 16.22 168 THR C C 1
ATOM 4958 O O . THR C 1 168 ? -16.143 27.186 36.894 1.00 13.00 168 THR C O 1
ATOM 4962 N N . SER C 1 169 ? -15.679 24.981 37.019 1.00 10.29 169 SER C N 1
ATOM 4963 C CA . SER C 1 169 ? -14.371 25.146 37.633 1.00 13.22 169 SER C CA 1
ATOM 4964 C C . SER C 1 169 ? -13.381 25.648 36.592 1.00 18.20 169 SER C C 1
ATOM 4965 O O . SER C 1 169 ? -13.447 25.265 35.414 1.00 17.61 169 SER C O 1
ATOM 4968 N N . LEU C 1 170 ? -12.465 26.505 37.037 1.00 16.18 170 LEU C N 1
ATOM 4969 C CA . LEU C 1 170 ? -11.376 26.985 36.197 1.00 13.59 170 LEU C CA 1
ATOM 4970 C C . LEU C 1 170 ? -10.127 26.151 36.433 1.00 12.88 170 LEU C C 1
ATOM 4971 O O . LEU C 1 170 ? -9.318 25.960 35.531 1.00 14.46 170 LEU C O 1
ATOM 4976 N N . SER C 1 171 ? -9.990 25.656 37.660 1.00 14.74 171 SER C N 1
ATOM 4977 C CA . SER C 1 171 ? -8.905 24.758 38.035 1.00 15.28 171 SER C CA 1
ATOM 4978 C C . SER C 1 171 ? -9.369 23.301 37.978 1.00 13.83 171 SER C C 1
ATOM 4979 O O . SER C 1 171 ? -10.561 23.021 38.072 1.00 12.72 171 SER C O 1
ATOM 4982 N N . THR C 1 172 ? -8.415 22.383 37.863 1.00 11.49 172 THR C N 1
ATOM 4983 C CA . THR C 1 172 ? -8.698 20.959 37.753 1.00 10.99 172 THR C CA 1
ATOM 4984 C C . THR C 1 172 ? -9.120 20.355 39.091 1.00 16.07 172 THR C C 1
ATOM 4985 O O . THR C 1 172 ? -8.871 20.922 40.159 1.00 19.70 172 THR C O 1
ATOM 4989 N N . THR C 1 173 ? -9.727 19.178 39.022 1.00 14.85 173 THR C N 1
ATOM 4990 C CA . THR C 1 173 ? -10.119 18.433 40.208 1.00 16.07 173 THR C CA 1
ATOM 4991 C C . THR C 1 173 ? -8.943 18.147 41.155 1.00 20.39 173 THR C C 1
ATOM 4992 O O . THR C 1 173 ? -9.118 18.131 42.378 1.00 22.93 173 THR C O 1
ATOM 4996 N N . ALA C 1 174 ? -7.754 17.940 40.590 1.00 19.19 174 ALA C N 1
ATOM 4997 C CA . ALA C 1 174 ? -6.568 17.596 41.374 1.00 21.56 174 ALA C CA 1
ATOM 4998 C C . ALA C 1 174 ? -5.966 18.823 42.056 1.00 24.07 174 ALA C C 1
ATOM 4999 O O . ALA C 1 174 ? -5.162 18.693 42.981 1.00 25.69 174 ALA C O 1
ATOM 5001 N N . SER C 1 175 ? -6.382 20.009 41.612 1.00 26.52 175 SER C N 1
ATOM 5002 C CA . SER C 1 175 ? -5.793 21.276 42.062 1.00 24.17 175 SER C CA 1
ATOM 5003 C C . SER C 1 175 ? -6.078 21.593 43.540 1.00 21.80 175 SER C C 1
ATOM 5004 O O . SER C 1 175 ? -6.845 20.896 44.197 1.00 24.10 175 SER C O 1
ATOM 5007 N N . SER C 1 176 ? -5.438 22.639 44.056 1.00 19.11 176 SER C N 1
ATOM 5008 C CA . SER C 1 176 ? -5.677 23.106 45.420 1.00 21.29 176 SER C CA 1
ATOM 5009 C C . SER C 1 176 ? -6.149 24.554 45.383 1.00 22.74 176 SER C C 1
ATOM 5010 O O . SER C 1 176 ? -5.946 25.314 46.327 1.00 21.96 176 SER C O 1
ATOM 5013 N N . THR C 1 177 ? -6.766 24.937 44.277 1.00 18.81 177 THR C N 1
ATOM 5014 C CA . THR C 1 177 ? -7.285 26.282 44.135 1.00 20.21 177 THR C CA 1
ATOM 5015 C C . THR C 1 177 ? -8.783 26.212 43.863 1.00 20.96 177 THR C C 1
ATOM 5016 O O . THR C 1 177 ? -9.225 25.462 42.996 1.00 21.91 177 THR C O 1
ATOM 5020 N N . ASN C 1 178 ? -9.567 26.964 44.625 1.00 19.11 178 ASN C N 1
ATOM 5021 C CA . ASN C 1 178 ? -10.972 27.114 44.290 1.00 22.38 178 ASN C CA 1
ATOM 5022 C C . ASN C 1 178 ? -11.178 28.338 43.405 1.00 22.81 178 ASN C C 1
ATOM 5023 O O . ASN C 1 178 ? -11.016 29.483 43.849 1.00 19.55 178 ASN C O 1
ATOM 5028 N N . SER C 1 179 ? -11.468 28.073 42.130 1.00 20.01 179 SER C N 1
ATOM 5029 C CA . SER C 1 179 ? -11.665 29.119 41.139 1.00 16.71 179 SER C CA 1
ATOM 5030 C C . SER C 1 179 ? -12.766 28.736 40.169 1.00 12.48 179 SER C C 1
ATOM 5031 O O . SER C 1 179 ? -12.692 27.696 39.526 1.00 15.51 179 SER C O 1
ATOM 5034 N N . PHE C 1 180 ? -13.795 29.576 40.086 1.00 15.73 180 PHE C N 1
ATOM 5035 C CA . PHE C 1 180 ? -14.961 29.316 39.236 1.00 11.42 180 PHE C CA 1
ATOM 5036 C C . PHE C 1 180 ? -15.352 30.558 38.460 1.00 13.71 180 PHE C C 1
ATOM 5037 O O . PHE C 1 180 ? -15.076 31.692 38.873 1.00 12.31 180 PHE C O 1
ATOM 5045 N N . ALA C 1 181 ? -16.060 30.339 37.364 1.00 10.83 181 ALA C N 1
ATOM 5046 C CA . ALA C 1 181 ? -16.562 31.432 36.556 1.00 9.70 181 ALA C CA 1
ATOM 5047 C C . ALA C 1 181 ? -17.883 30.990 35.933 1.00 16.23 181 ALA C C 1
ATOM 5048 O O . ALA C 1 181 ? -18.292 29.835 36.079 1.00 21.98 181 ALA C O 1
ATOM 5050 N N . TYR C 1 182 ? -18.559 31.905 35.250 1.00 15.01 182 TYR C N 1
ATOM 5051 C CA . TYR C 1 182 ? -19.707 31.529 34.442 1.00 15.76 182 TYR C CA 1
ATOM 5052 C C . TYR C 1 182 ? -19.777 32.371 33.176 1.00 14.28 182 TYR C C 1
ATOM 5053 O O . TYR C 1 182 ? -19.202 33.450 33.109 1.00 18.07 182 TYR C O 1
ATOM 5062 N N . SER C 1 183 ? -20.467 31.862 32.164 1.00 15.09 183 SER C N 1
ATOM 5063 C CA . SER C 1 183 ? -20.971 32.715 31.091 1.00 15.64 183 SER C CA 1
ATOM 5064 C C . SER C 1 183 ? -22.493 32.647 31.039 1.00 15.58 183 SER C C 1
ATOM 5065 O O . SER C 1 183 ? -23.100 31.655 31.443 1.00 17.16 183 SER C O 1
ATOM 5068 N N . ALA C 1 184 ? -23.105 33.714 30.550 1.00 17.90 184 ALA C N 1
ATOM 5069 C CA . ALA C 1 184 ? -24.553 33.855 30.599 1.00 16.47 184 ALA C CA 1
ATOM 5070 C C . ALA C 1 184 ? -25.041 34.703 29.431 1.00 20.99 184 ALA C C 1
ATOM 5071 O O . ALA C 1 184 ? -24.332 35.605 28.967 1.00 22.85 184 ALA C O 1
ATOM 5073 N N . CYS C 1 185 ? -26.249 34.417 28.953 1.00 20.01 185 CYS C N 1
ATOM 5074 C CA . CYS C 1 185 ? -26.936 35.348 28.069 1.00 17.19 185 CYS C CA 1
ATOM 5075 C C . CYS C 1 185 ? -28.433 35.141 28.098 1.00 18.02 185 CYS C C 1
ATOM 5076 O O . CYS C 1 185 ? -28.916 34.083 28.506 1.00 17.81 185 CYS C O 1
ATOM 5079 N N . SER C 1 186 ? -29.150 36.144 27.602 1.00 14.61 186 SER C N 1
ATOM 5080 C CA . SER C 1 186 ? -30.589 36.104 27.506 1.00 11.94 186 SER C CA 1
ATOM 5081 C C . SER C 1 186 ? -31.042 36.151 26.054 1.00 15.42 186 SER C C 1
ATOM 5082 O O . SER C 1 186 ? -30.580 36.983 25.282 1.00 18.31 186 SER C O 1
ATOM 5085 N N . VAL C 1 187 ? -31.944 35.247 25.685 1.00 15.38 187 VAL C N 1
ATOM 5086 C CA . VAL C 1 187 ? -32.338 35.091 24.289 1.00 15.91 187 VAL C CA 1
ATOM 5087 C C . VAL C 1 187 ? -33.838 35.331 24.135 1.00 18.70 187 VAL C C 1
ATOM 5088 O O . VAL C 1 187 ? -34.644 34.650 24.772 1.00 19.69 187 VAL C O 1
ATOM 5092 N N . PRO C 1 188 ? -34.212 36.322 23.308 1.00 16.66 188 PRO C N 1
ATOM 5093 C CA . PRO C 1 188 ? -35.613 36.571 23.010 1.00 15.75 188 PRO C CA 1
ATOM 5094 C C . PRO C 1 188 ? -36.251 35.302 22.464 1.00 19.29 188 PRO C C 1
ATOM 5095 O O . PRO C 1 188 ? -35.657 34.615 21.616 1.00 15.55 188 PRO C O 1
ATOM 5099 N N . ILE C 1 189 ? -37.431 34.979 22.985 1.00 16.24 189 ILE C N 1
ATOM 5100 C CA . ILE C 1 189 ? -38.096 33.724 22.684 1.00 12.54 189 ILE C CA 1
ATOM 5101 C C . ILE C 1 189 ? -38.365 33.578 21.181 1.00 20.72 189 ILE C C 1
ATOM 5102 O O . ILE C 1 189 ? -38.388 32.462 20.656 1.00 23.54 189 ILE C O 1
ATOM 5107 N N . GLU C 1 190 ? -38.560 34.701 20.490 1.00 22.09 190 GLU C N 1
ATOM 5108 C CA . GLU C 1 190 ? -38.803 34.678 19.047 1.00 26.32 190 GLU C CA 1
ATOM 5109 C C . GLU C 1 190 ? -37.603 34.103 18.303 1.00 26.78 190 GLU C C 1
ATOM 5110 O O . GLU C 1 190 ? -37.775 33.353 17.343 1.00 30.88 190 GLU C O 1
ATOM 5116 N N . ASP C 1 191 ? -36.399 34.442 18.770 1.00 24.50 191 ASP C N 1
ATOM 5117 C CA . ASP C 1 191 ? -35.144 34.060 18.113 1.00 21.75 191 ASP C CA 1
ATOM 5118 C C . ASP C 1 191 ? -34.567 32.742 18.612 1.00 21.99 191 ASP C C 1
ATOM 5119 O O . ASP C 1 191 ? -33.465 32.360 18.206 1.00 20.61 191 ASP C O 1
ATOM 5124 N N . TRP C 1 192 ? -35.255 32.090 19.545 1.00 20.28 192 TRP C N 1
ATOM 5125 C CA . TRP C 1 192 ? -34.674 30.943 20.225 1.00 16.55 192 TRP C CA 1
ATOM 5126 C C . TRP C 1 192 ? -34.537 29.756 19.293 1.00 17.40 192 TRP C C 1
ATOM 5127 O O . TRP C 1 192 ? -35.494 29.361 18.626 1.00 18.26 192 TRP C O 1
ATOM 5138 N N . ASP C 1 193 ? -33.342 29.181 19.276 1.00 16.76 193 ASP C N 1
ATOM 5139 C CA . ASP C 1 193 ? -33.074 27.957 18.541 1.00 18.99 193 ASP C CA 1
ATOM 5140 C C . ASP C 1 193 ? -32.077 27.122 19.343 1.00 16.36 193 ASP C C 1
ATOM 5141 O O . ASP C 1 193 ? -30.957 27.564 19.590 1.00 19.84 193 ASP C O 1
ATOM 5146 N N . PHE C 1 194 ? -32.476 25.915 19.735 1.00 15.36 194 PHE C N 1
ATOM 5147 C CA . PHE C 1 194 ? -31.620 25.073 20.582 1.00 13.06 194 PHE C CA 1
ATOM 5148 C C . PHE C 1 194 ? -30.292 24.816 19.892 1.00 13.91 194 PHE C C 1
ATOM 5149 O O . PHE C 1 194 ? -29.283 24.542 20.543 1.00 15.05 194 PHE C O 1
ATOM 5157 N N . ASN C 1 195 ? -30.300 24.891 18.567 1.00 13.38 195 ASN C N 1
ATOM 5158 C CA . ASN C 1 195 ? -29.177 24.405 17.794 1.00 19.71 195 ASN C CA 1
ATOM 5159 C C . ASN C 1 195 ? -28.028 25.407 17.719 1.00 23.08 195 ASN C C 1
ATOM 5160 O O . ASN C 1 195 ? -26.895 25.036 17.431 1.00 23.57 195 ASN C O 1
ATOM 5165 N N . MET C 1 196 ? -28.317 26.674 18.000 1.00 21.53 196 MET C N 1
ATOM 5166 C CA . MET C 1 196 ? -27.301 27.719 17.902 1.00 19.22 196 MET C CA 1
ATOM 5167 C C . MET C 1 196 ? -26.553 27.918 19.227 1.00 20.07 196 MET C C 1
ATOM 5168 O O . MET C 1 196 ? -25.893 28.937 19.425 1.00 22.69 196 MET C O 1
ATOM 5173 N N . ILE C 1 197 ? -26.639 26.934 20.120 1.00 15.40 197 ILE C N 1
ATOM 5174 C CA . ILE C 1 197 ? -25.918 26.976 21.392 1.00 14.71 197 ILE C CA 1
ATOM 5175 C C . ILE C 1 197 ? -25.024 25.747 21.528 1.00 16.32 197 ILE C C 1
ATOM 5176 O O . ILE C 1 197 ? -25.433 24.639 21.181 1.00 15.20 197 ILE C O 1
ATOM 5181 N N . LYS C 1 198 ? -23.794 25.953 21.998 1.00 15.43 198 LYS C N 1
ATOM 5182 C CA . LYS C 1 198 ? -22.902 24.848 22.365 1.00 15.06 198 LYS C CA 1
ATOM 5183 C C . LYS C 1 198 ? -21.820 25.281 23.350 1.00 15.10 198 LYS C C 1
ATOM 5184 O O . LYS C 1 198 ? -21.597 26.478 23.566 1.00 16.61 198 LYS C O 1
ATOM 5190 N N . LEU C 1 199 ? -21.192 24.287 23.971 1.00 9.27 199 LEU C N 1
ATOM 5191 C CA . LEU C 1 199 ? -19.991 24.486 24.748 1.00 12.07 199 LEU C CA 1
ATOM 5192 C C . LEU C 1 199 ? -18.830 24.158 23.838 1.00 15.88 199 LEU C C 1
ATOM 5193 O O . LEU C 1 199 ? -18.895 23.180 23.083 1.00 19.09 199 LEU C O 1
ATOM 5198 N N . THR C 1 200 ? -17.773 24.964 23.893 1.00 13.24 200 THR C N 1
ATOM 5199 C CA . THR C 1 200 ? -16.660 24.771 22.973 1.00 14.50 200 THR C CA 1
ATOM 5200 C C . THR C 1 200 ? -15.330 25.123 23.584 1.00 14.08 200 THR C C 1
ATOM 5201 O O . THR C 1 200 ? -15.229 26.042 24.391 1.00 14.69 200 THR C O 1
ATOM 5205 N N . ALA C 1 201 ? -14.306 24.403 23.149 1.00 13.00 201 ALA C N 1
ATOM 5206 C CA . ALA C 1 201 ? -12.937 24.760 23.444 1.00 15.12 201 ALA C CA 1
ATOM 5207 C C . ALA C 1 201 ? -12.182 25.103 22.179 1.00 14.91 201 ALA C C 1
ATOM 5208 O O . ALA C 1 201 ? -10.960 25.144 22.208 1.00 18.03 201 ALA C O 1
ATOM 5210 N N . GLU C 1 202 ? -12.886 25.316 21.068 1.00 13.40 202 GLU C N 1
ATOM 5211 C CA . GLU C 1 202 ? -12.199 25.484 19.783 1.00 12.99 202 GLU C CA 1
ATOM 5212 C C . GLU C 1 202 ? -12.732 26.583 18.883 1.00 11.31 202 GLU C C 1
ATOM 5213 O O . GLU C 1 202 ? -11.962 27.229 18.179 1.00 13.55 202 GLU C O 1
ATOM 5219 N N . THR C 1 203 ? -14.043 26.794 18.897 1.00 14.65 203 THR C N 1
ATOM 5220 C CA . THR C 1 203 ? -14.645 27.773 18.001 1.00 20.74 203 THR C CA 1
ATOM 5221 C C . THR C 1 203 ? -14.657 29.159 18.621 1.00 23.97 203 THR C C 1
ATOM 5222 O O . THR C 1 203 ? -15.315 29.392 19.637 1.00 31.46 203 THR C O 1
ATOM 5226 N N . SER C 1 204 ? -13.939 30.080 17.986 1.00 25.18 204 SER C N 1
ATOM 5227 C CA . SER C 1 204 ? -13.720 31.420 18.526 1.00 24.31 204 SER C CA 1
ATOM 5228 C C . SER C 1 204 ? -15.011 32.129 18.924 1.00 18.75 204 SER C C 1
ATOM 5229 O O . SER C 1 204 ? -15.952 32.202 18.145 1.00 18.62 204 SER C O 1
ATOM 5232 N N . CYS C 1 205 ? -15.043 32.660 20.142 1.00 15.60 205 CYS C N 1
ATOM 5233 C CA . CYS C 1 205 ? -16.182 33.447 20.604 1.00 18.20 205 CYS C CA 1
ATOM 5234 C C . CYS C 1 205 ? -15.817 34.200 21.862 1.00 16.06 205 CYS C C 1
ATOM 5235 O O . CYS C 1 205 ? -14.768 33.942 22.463 1.00 21.23 205 CYS C O 1
ATOM 5238 N N . ALA C 1 206 ? -16.682 35.125 22.265 1.00 14.86 206 ALA C N 1
ATOM 5239 C CA . ALA C 1 206 ? -16.408 35.973 23.427 1.00 13.83 206 ALA C CA 1
ATOM 5240 C C . ALA C 1 206 ? -16.081 35.127 24.650 1.00 13.68 206 ALA C C 1
ATOM 5241 O O . ALA C 1 206 ? -15.042 35.330 25.297 1.00 16.80 206 ALA C O 1
ATOM 5243 N N . SER C 1 207 ? -16.960 34.167 24.935 1.00 7.24 207 SER C N 1
ATOM 5244 C CA . SER C 1 207 ? -16.865 33.319 26.127 1.00 9.34 207 SER C CA 1
ATOM 5245 C C . SER C 1 207 ? -15.588 32.458 26.159 1.00 8.30 207 SER C C 1
ATOM 5246 O O . SER C 1 207 ? -14.954 32.317 27.194 1.00 7.60 207 SER C O 1
ATOM 5249 N N . LEU C 1 208 ? -15.172 31.945 25.009 1.00 15.66 208 LEU C N 1
ATOM 5250 C CA . LEU C 1 208 ? -13.921 31.188 24.925 1.00 19.95 208 LEU C CA 1
ATOM 5251 C C . LEU C 1 208 ? -12.715 32.033 25.332 1.00 20.24 208 LEU C C 1
ATOM 5252 O O . LEU C 1 208 ? -11.904 31.622 26.170 1.00 17.30 208 LEU C O 1
ATOM 5257 N N . THR C 1 209 ? -12.602 33.201 24.705 1.00 21.00 209 THR C N 1
ATOM 5258 C CA . THR C 1 209 ? -11.526 34.152 24.971 1.00 16.66 209 THR C CA 1
ATOM 5259 C C . THR C 1 209 ? -11.441 34.535 26.457 1.00 13.93 209 THR C C 1
ATOM 5260 O O . THR C 1 209 ? -10.429 34.286 27.114 1.00 16.09 209 THR C O 1
ATOM 5264 N N . ALA C 1 210 ? -12.524 35.087 26.993 1.00 9.93 210 ALA C N 1
ATOM 5265 C CA . ALA C 1 210 ? -12.604 35.444 28.416 1.00 9.59 210 ALA C CA 1
ATOM 5266 C C . ALA C 1 210 ? -12.260 34.271 29.341 1.00 15.73 210 ALA C C 1
ATOM 5267 O O . ALA C 1 210 ? -11.642 34.451 30.402 1.00 18.33 210 ALA C O 1
ATOM 5269 N N . MET C 1 211 ? -12.697 33.078 28.950 1.00 13.08 211 MET C N 1
ATOM 5270 C CA . MET C 1 211 ? -12.562 31.908 29.793 1.00 13.12 211 MET C CA 1
ATOM 5271 C C . MET C 1 211 ? -11.081 31.486 29.756 1.00 12.59 211 MET C C 1
ATOM 5272 O O . MET C 1 211 ? -10.476 31.210 30.794 1.00 15.15 211 MET C O 1
ATOM 5277 N N . THR C 1 212 ? -10.474 31.563 28.575 1.00 10.34 212 THR C N 1
ATOM 5278 C CA . THR C 1 212 ? -9.044 31.296 28.420 1.00 15.69 212 THR C CA 1
ATOM 5279 C C . THR C 1 212 ? -8.188 32.254 29.244 1.00 16.16 212 THR C C 1
ATOM 5280 O O . THR C 1 212 ? -7.230 31.844 29.896 1.00 10.18 212 THR C O 1
ATOM 5284 N N . ASN C 1 213 ? -8.535 33.534 29.208 1.00 16.42 213 ASN C N 1
ATOM 5285 C CA . ASN C 1 213 ? -7.831 34.511 30.018 1.00 14.85 213 ASN C CA 1
ATOM 5286 C C . ASN C 1 213 ? -7.912 34.202 31.498 1.00 17.38 213 ASN C C 1
ATOM 5287 O O . ASN C 1 213 ? -6.938 34.379 32.222 1.00 21.28 213 ASN C O 1
ATOM 5292 N N . LEU C 1 214 ? -9.075 33.740 31.947 1.00 16.21 214 LEU C N 1
ATOM 5293 C CA . LEU C 1 214 ? -9.298 33.516 33.366 1.00 13.77 214 LEU C CA 1
ATOM 5294 C C . LEU C 1 214 ? -8.534 32.304 33.863 1.00 19.37 214 LEU C C 1
ATOM 5295 O O . LEU C 1 214 ? -7.912 32.354 34.919 1.00 23.22 214 LEU C O 1
ATOM 5300 N N . VAL C 1 215 ? -8.583 31.220 33.091 1.00 21.71 215 VAL C N 1
ATOM 5301 C CA . VAL C 1 215 ? -7.782 30.022 33.348 1.00 17.14 215 VAL C CA 1
ATOM 5302 C C . VAL C 1 215 ? -6.298 30.381 33.522 1.00 19.21 215 VAL C C 1
ATOM 5303 O O . VAL C 1 215 ? -5.654 29.924 34.465 1.00 22.42 215 VAL C O 1
ATOM 5307 N N . ASN C 1 216 ? -5.792 31.259 32.652 1.00 18.50 216 ASN C N 1
ATOM 5308 C CA . ASN C 1 216 ? -4.373 31.634 32.609 1.00 14.79 216 ASN C CA 1
ATOM 5309 C C . ASN C 1 216 ? -3.899 32.480 33.781 1.00 13.87 216 ASN C C 1
ATOM 5310 O O . ASN C 1 216 ? -2.744 32.907 33.818 1.00 15.95 216 ASN C O 1
ATOM 5315 N N . SER C 1 217 ? -4.790 32.747 34.722 1.00 13.00 217 SER C N 1
ATOM 5316 C CA . SER C 1 217 ? -4.405 33.392 35.972 1.00 18.91 217 SER C CA 1
ATOM 5317 C C . SER C 1 217 ? -4.025 32.384 37.045 1.00 16.76 217 SER C C 1
ATOM 5318 O O . SER C 1 217 ? -3.640 32.780 38.140 1.00 19.95 217 SER C O 1
ATOM 5321 N N . LEU C 1 218 ? -4.148 31.092 36.731 1.00 17.29 218 LEU C N 1
ATOM 5322 C CA . LEU C 1 218 ? -3.809 30.004 37.666 1.00 17.19 218 LEU C CA 1
ATOM 5323 C C . LEU C 1 218 ? -2.465 29.336 37.358 1.00 17.48 218 LEU C C 1
ATOM 5324 O O . LEU C 1 218 ? -1.973 29.374 36.226 1.00 17.14 218 LEU C O 1
ATOM 5329 N N . VAL C 1 219 ? -1.890 28.709 38.378 1.00 16.31 219 VAL C N 1
ATOM 5330 C CA . VAL C 1 219 ? -0.647 27.963 38.237 1.00 14.31 219 VAL C CA 1
ATOM 5331 C C . VAL C 1 219 ? -0.810 26.913 37.137 1.00 13.39 219 VAL C C 1
ATOM 5332 O O . VAL C 1 219 ? -1.798 26.184 37.120 1.00 17.14 219 VAL C O 1
ATOM 5336 N N . PRO C 1 220 ? 0.136 26.863 36.189 1.00 12.55 220 PRO C N 1
ATOM 5337 C CA . PRO C 1 220 ? 0.025 26.018 35.005 1.00 12.64 220 PRO C CA 1
ATOM 5338 C C . PRO C 1 220 ? -0.465 24.599 35.271 1.00 16.10 220 PRO C C 1
ATOM 5339 O O . PRO C 1 220 ? -1.334 24.112 34.547 1.00 19.17 220 PRO C O 1
ATOM 5343 N N . GLY C 1 221 ? 0.074 23.953 36.303 1.00 19.78 221 GLY C N 1
ATOM 5344 C CA . GLY C 1 221 ? -0.268 22.565 36.613 1.00 15.90 221 GLY C CA 1
ATOM 5345 C C . GLY C 1 221 ? -1.723 22.407 36.998 1.00 18.72 221 GLY C C 1
ATOM 5346 O O . GLY C 1 221 ? -2.312 21.341 36.826 1.00 22.12 221 GLY C O 1
ATOM 5347 N N . GLU C 1 222 ? -2.316 23.488 37.492 1.00 22.17 222 GLU C N 1
ATOM 5348 C CA . GLU C 1 222 ? -3.715 23.485 37.909 1.00 20.54 222 GLU C CA 1
ATOM 5349 C C . GLU C 1 222 ? -4.664 23.965 36.810 1.00 19.38 222 GLU C C 1
ATOM 5350 O O . GLU C 1 222 ? -5.873 24.073 37.035 1.00 18.37 222 GLU C O 1
ATOM 5356 N N . ARG C 1 223 ? -4.120 24.230 35.622 1.00 18.10 223 ARG C N 1
ATOM 5357 C CA . ARG C 1 223 ? -4.925 24.732 34.508 1.00 15.30 223 ARG C CA 1
ATOM 5358 C C . ARG C 1 223 ? -5.797 23.685 33.829 1.00 13.41 223 ARG C C 1
ATOM 5359 O O . ARG C 1 223 ? -5.351 22.607 33.470 1.00 15.26 223 ARG C O 1
ATOM 5367 N N . THR C 1 224 ? -7.061 24.043 33.697 1.00 10.94 224 THR C N 1
ATOM 5368 C CA . THR C 1 224 ? -8.064 23.307 32.964 1.00 12.83 224 THR C CA 1
ATOM 5369 C C . THR C 1 224 ? -7.932 23.601 31.460 1.00 11.43 224 THR C C 1
ATOM 5370 O O . THR C 1 224 ? -7.294 24.580 31.066 1.00 6.14 224 THR C O 1
ATOM 5374 N N . ARG C 1 225 ? -8.512 22.762 30.608 1.00 11.95 225 ARG C N 1
ATOM 5375 C CA . ARG C 1 225 ? -8.705 23.174 29.215 1.00 10.38 225 ARG C CA 1
ATOM 5376 C C . ARG C 1 225 ? -9.901 24.111 29.123 1.00 13.83 225 ARG C C 1
ATOM 5377 O O . ARG C 1 225 ? -11.007 23.744 29.521 1.00 11.62 225 ARG C O 1
ATOM 5385 N N . PRO C 1 226 ? -9.680 25.340 28.629 1.00 17.88 226 PRO C N 1
ATOM 5386 C CA . PRO C 1 226 ? -10.7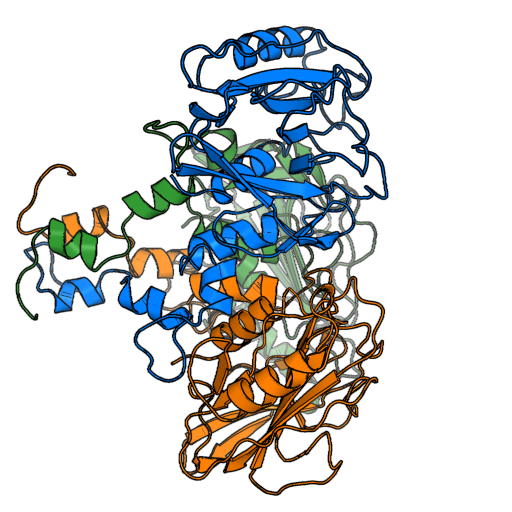39 26.336 28.693 1.00 16.73 226 PRO C CA 1
ATOM 5387 C C . PRO C 1 226 ? -11.873 25.967 27.750 1.00 17.41 226 PRO C C 1
ATOM 5388 O O . PRO C 1 226 ? -11.623 25.508 26.639 1.00 16.05 226 PRO C O 1
ATOM 5392 N N . VAL C 1 227 ? -13.109 26.086 28.225 1.00 15.59 227 VAL C N 1
ATOM 5393 C CA . VAL C 1 227 ? -14.257 25.993 27.339 1.00 13.91 227 VAL C CA 1
ATOM 5394 C C . VAL C 1 227 ? -15.231 27.142 27.574 1.00 15.85 227 VAL C C 1
ATOM 5395 O O . VAL C 1 227 ? -15.354 27.661 28.689 1.00 10.36 227 VAL C O 1
ATOM 5399 N N . GLY C 1 228 ? -15.871 27.575 26.491 1.00 15.81 228 GLY C N 1
ATOM 5400 C CA . GLY C 1 228 ? -16.720 28.738 26.536 1.00 17.33 228 GLY C CA 1
ATOM 5401 C C . GLY C 1 228 ? -18.120 28.368 26.137 1.00 16.57 228 GLY C C 1
ATOM 5402 O O . GLY C 1 228 ? -18.330 27.361 25.461 1.00 18.34 228 GLY C O 1
ATOM 5403 N N . LEU C 1 229 ? -19.072 29.186 26.571 1.00 13.88 229 LEU C N 1
ATOM 5404 C CA . LEU C 1 229 ? -20.440 29.145 26.074 1.00 12.16 229 LEU C CA 1
ATOM 5405 C C . LEU C 1 229 ? -20.580 29.896 24.746 1.00 12.37 229 LEU C C 1
ATOM 5406 O O . LEU C 1 229 ? -20.499 31.122 24.699 1.00 15.03 229 LEU C O 1
ATOM 5411 N N . TYR C 1 230 ? -20.783 29.149 23.667 1.00 14.02 230 TYR C N 1
ATOM 5412 C CA . TYR C 1 230 ? -20.879 29.723 22.325 1.00 10.05 230 TYR C CA 1
ATOM 5413 C C . TYR C 1 230 ? -22.350 29.799 21.918 1.00 17.34 230 TYR C C 1
ATOM 5414 O O . TYR C 1 230 ? -23.089 28.818 22.033 1.00 21.32 230 TYR C O 1
ATOM 5423 N N . VAL C 1 231 ? -22.795 30.988 21.520 1.00 19.81 231 VAL C N 1
ATOM 5424 C CA . VAL C 1 231 ? -24.167 31.164 21.060 1.00 17.50 231 VAL C CA 1
ATOM 5425 C C . VAL C 1 231 ? -24.286 32.095 19.868 1.00 18.20 231 VAL C C 1
ATOM 5426 O O . VAL C 1 231 ? -23.974 33.280 19.933 1.00 24.67 231 VAL C O 1
ATOM 5430 N N . ASP C 1 232 ? -24.756 31.520 18.774 1.00 20.03 232 ASP C N 1
ATOM 5431 C CA . ASP C 1 232 ? -24.712 32.140 17.466 1.00 21.62 232 ASP C CA 1
ATOM 5432 C C . ASP C 1 232 ? -26.119 32.567 17.065 1.00 21.88 232 ASP C C 1
ATOM 5433 O O . ASP C 1 232 ? -26.674 32.077 16.079 1.00 26.16 232 ASP C O 1
ATOM 5438 N N . ILE C 1 233 ? -26.720 33.412 17.895 1.00 18.73 233 ILE C N 1
ATOM 5439 C CA . ILE C 1 233 ? -27.987 34.057 17.574 1.00 19.91 233 ILE C CA 1
ATOM 5440 C C . ILE C 1 233 ? -27.780 35.570 17.624 1.00 22.03 233 ILE C C 1
ATOM 5441 O O . ILE C 1 233 ? -27.573 36.138 18.696 1.00 23.99 233 ILE C O 1
ATOM 5446 N N . PRO C 1 234 ? -27.832 36.227 16.461 1.00 24.02 234 PRO C N 1
ATOM 5447 C CA . PRO C 1 234 ? -27.459 37.639 16.390 1.00 23.78 234 PRO C CA 1
ATOM 5448 C C . PRO C 1 234 ? -28.382 38.513 17.225 1.00 17.61 234 PRO C C 1
ATOM 5449 O O . PRO C 1 234 ? -29.562 38.199 17.387 1.00 13.58 234 PRO C O 1
ATOM 5453 N N . GLY C 1 235 ? -27.825 39.586 17.775 1.00 17.58 235 GLY C N 1
ATOM 5454 C CA . GLY C 1 235 ? -28.540 40.410 18.739 1.00 18.08 235 GLY C CA 1
ATOM 5455 C C . GLY C 1 235 ? -28.101 40.054 20.140 1.00 19.42 235 GLY C C 1
ATOM 5456 O O . GLY C 1 235 ? -27.830 40.931 20.954 1.00 24.11 235 GLY C O 1
ATOM 5457 N N . VAL C 1 236 ? -27.990 38.757 20.405 1.00 20.81 236 VAL C N 1
ATOM 5458 C CA . VAL C 1 236 ? -27.485 38.261 21.687 1.00 22.88 236 VAL C CA 1
ATOM 5459 C C . VAL C 1 236 ? -25.970 38.434 21.815 1.00 21.91 236 VAL C C 1
ATOM 5460 O O . VAL C 1 236 ? -25.219 38.070 20.913 1.00 22.08 236 VAL C O 1
ATOM 5464 N N . THR C 1 237 ? -25.533 39.017 22.929 1.00 22.97 237 THR C N 1
ATOM 5465 C CA . THR C 1 237 ? -24.130 38.952 23.330 1.00 24.99 237 THR C CA 1
ATOM 5466 C C . THR C 1 237 ? -24.063 38.092 24.588 1.00 22.56 237 THR C C 1
ATOM 5467 O O . THR C 1 237 ? -25.006 38.092 25.385 1.00 16.57 237 THR C O 1
ATOM 5471 N N . VAL C 1 238 ? -22.976 37.333 24.748 1.00 17.43 238 VAL C N 1
ATOM 5472 C CA . VAL C 1 238 ? -22.803 36.511 25.940 1.00 13.56 238 VAL C CA 1
ATOM 5473 C C . VAL C 1 238 ? -21.732 37.042 26.866 1.00 14.26 238 VAL C C 1
ATOM 5474 O O . VAL C 1 238 ? -20.590 37.243 26.470 1.00 12.38 238 VAL C O 1
ATOM 5478 N N . THR C 1 239 ? -22.130 37.265 28.113 1.00 21.31 239 THR C N 1
ATOM 5479 C CA . THR C 1 239 ? -21.261 37.816 29.138 1.00 20.96 239 THR C CA 1
ATOM 5480 C C . THR C 1 239 ? -20.554 36.698 29.875 1.00 20.69 239 THR C C 1
ATOM 5481 O O . THR C 1 239 ? -21.161 35.675 30.186 1.00 26.92 239 THR C O 1
ATOM 5485 N N . THR C 1 240 ? -19.271 36.899 30.152 1.00 17.72 240 THR C N 1
ATOM 5486 C CA . THR C 1 240 ? -18.527 36.015 31.031 1.00 10.48 240 THR C CA 1
ATOM 5487 C C . THR C 1 240 ? -18.131 36.769 32.285 1.00 14.85 240 THR C C 1
ATOM 5488 O O . THR C 1 240 ? -17.726 37.927 32.219 1.00 16.32 240 THR C O 1
ATOM 5492 N N . SER C 1 241 ? -18.197 36.084 33.421 1.00 16.09 241 SER C N 1
ATOM 5493 C CA . SER C 1 241 ? -17.981 36.704 34.715 1.00 15.91 241 SER C CA 1
ATOM 5494 C C . SER C 1 241 ? -16.498 36.933 35.020 1.00 19.50 241 SER C C 1
ATOM 5495 O O . SER C 1 241 ? -15.629 36.803 34.140 1.00 16.76 241 SER C O 1
ATOM 5498 N N . ALA C 1 242 ? -16.230 37.278 36.281 1.00 18.70 242 ALA C N 1
ATOM 5499 C CA . ALA C 1 242 ? -14.887 37.201 36.847 1.00 21.93 242 ALA C CA 1
ATOM 5500 C C . ALA C 1 242 ? -14.741 35.872 37.584 1.00 22.01 242 ALA C C 1
ATOM 5501 O O . ALA C 1 242 ? -15.729 35.170 37.794 1.00 23.47 242 ALA C O 1
ATOM 5503 N N . SER C 1 243 ? -13.516 35.529 37.973 1.00 19.15 243 SER C N 1
ATOM 5504 C CA . SER C 1 243 ? -13.275 34.325 38.773 1.00 20.54 243 SER C CA 1
ATOM 5505 C C . SER C 1 243 ? -13.800 34.470 40.203 1.00 20.75 243 SER C C 1
ATOM 5506 O O . SER C 1 243 ? -13.806 35.564 40.753 1.00 18.98 243 SER C O 1
ATOM 5509 N N . SER C 1 244 ? -14.228 33.365 40.808 1.00 24.91 244 SER C N 1
ATOM 5510 C CA . SER C 1 244 ? -15.055 33.437 42.012 1.00 26.57 244 SER C CA 1
ATOM 5511 C C . SER C 1 244 ? -14.409 32.804 43.219 1.00 26.01 244 SER C C 1
ATOM 5512 O O . SER C 1 244 ? -14.372 33.393 44.302 1.00 32.36 244 SER C O 1
ATOM 5515 N N . GLY C 1 245 ? -13.944 31.576 43.065 1.00 24.21 245 GLY C N 1
ATOM 5516 C CA . GLY C 1 245 ? -13.494 30.843 44.242 1.00 25.92 245 GLY C CA 1
ATOM 5517 C C . GLY C 1 245 ? -14.613 30.176 45.026 1.00 21.41 245 GLY C C 1
ATOM 5518 O O . GLY C 1 245 ? -14.352 29.538 46.022 1.00 23.54 245 GLY C O 1
ATOM 5519 N N . SER C 1 246 ? -15.858 30.307 44.574 1.00 20.40 246 SER C N 1
ATOM 5520 C CA . SER C 1 246 ? -16.911 29.354 44.937 1.00 21.39 246 SER C CA 1
ATOM 5521 C C . SER C 1 246 ? -18.007 29.306 43.863 1.00 22.71 246 SER C C 1
ATOM 5522 O O . SER C 1 246 ? -18.238 30.296 43.166 1.00 26.00 246 SER C O 1
ATOM 5525 N N . LEU C 1 247 ? -18.648 28.145 43.712 1.00 19.49 247 LEU C N 1
ATOM 5526 C CA . LEU C 1 247 ? -19.584 27.911 42.611 1.00 18.94 247 LEU C CA 1
ATOM 5527 C C . LEU C 1 247 ? -20.611 29.041 42.481 1.00 20.69 247 LEU C C 1
ATOM 5528 O O . LEU C 1 247 ? -21.268 29.413 43.461 1.00 15.12 247 LEU C O 1
ATOM 5533 N N . PRO C 1 248 ? -20.762 29.582 41.265 1.00 16.67 248 PRO C N 1
ATOM 5534 C CA . PRO C 1 248 ? -21.727 30.657 41.016 1.00 15.87 248 PRO C CA 1
ATOM 5535 C C . PRO C 1 248 ? -23.184 30.222 41.238 1.00 19.63 248 PRO C C 1
ATOM 5536 O O . PRO C 1 248 ? -24.065 31.067 41.383 1.00 20.89 248 PRO C O 1
ATOM 5540 N N . LEU C 1 249 ? -23.431 28.916 41.268 1.00 15.73 249 LEU C N 1
ATOM 5541 C CA . LEU C 1 249 ? -24.784 28.388 41.396 1.00 15.70 249 LEU C CA 1
ATOM 5542 C C . LEU C 1 249 ? -24.646 27.083 42.155 1.00 18.62 249 LEU C C 1
ATOM 5543 O O . LEU C 1 249 ? -23.791 26.261 41.821 1.00 14.91 249 LEU C O 1
ATOM 5548 N N . THR C 1 250 ? -25.428 26.905 43.215 1.00 19.26 250 THR C N 1
ATOM 5549 C CA . THR C 1 250 ? -25.392 25.625 43.920 1.00 18.39 250 THR C CA 1
ATOM 5550 C C . THR C 1 250 ? -26.679 24.822 43.831 1.00 19.02 250 THR C C 1
ATOM 5551 O O . THR C 1 250 ? -26.664 23.611 44.012 1.00 24.69 250 THR C O 1
ATOM 5555 N N . THR C 1 251 ? -27.786 25.495 43.548 1.00 17.35 251 THR C N 1
ATOM 5556 C CA . THR C 1 251 ? -29.100 24.879 43.638 1.00 18.20 251 THR C CA 1
ATOM 5557 C C . THR C 1 251 ? -30.059 25.631 42.722 1.00 19.09 251 THR C C 1
ATOM 5558 O O . THR C 1 251 ? -29.689 26.658 42.154 1.00 17.38 251 THR C O 1
ATOM 5562 N N . ILE C 1 252 ? -31.284 25.126 42.582 1.00 16.85 252 ILE C N 1
ATOM 5563 C CA . ILE C 1 252 ? -32.309 25.818 41.795 1.00 18.44 252 ILE C CA 1
ATOM 5564 C C . ILE C 1 252 ? -33.667 25.873 42.515 1.00 21.80 252 ILE C C 1
ATOM 5565 O O . ILE C 1 252 ? -34.194 24.839 42.949 1.00 19.36 252 ILE C O 1
ATOM 5570 N N . PRO C 1 253 ? -34.250 27.082 42.631 1.00 22.05 253 PRO C N 1
ATOM 5571 C CA . PRO C 1 253 ? -35.514 27.187 43.358 1.00 20.99 253 PRO C CA 1
ATOM 5572 C C . PRO C 1 253 ? -36.565 26.302 42.701 1.00 17.89 253 PRO C C 1
ATOM 5573 O O . PRO C 1 253 ? -36.682 26.299 41.479 1.00 19.65 253 PRO C O 1
ATOM 5577 N N . ALA C 1 254 ? -37.299 25.543 43.507 1.00 18.21 254 ALA C N 1
ATOM 5578 C CA . ALA C 1 254 ? -38.191 24.508 42.995 1.00 20.56 254 ALA C CA 1
ATOM 5579 C C . ALA C 1 254 ? -39.264 25.068 42.065 1.00 22.96 254 ALA C C 1
ATOM 5580 O O . ALA C 1 254 ? -39.758 24.372 41.180 1.00 22.77 254 ALA C O 1
ATOM 5582 N N . VAL C 1 255 ? -39.596 26.338 42.258 1.00 23.14 255 VAL C N 1
ATOM 5583 C CA . VAL C 1 255 ? -40.604 27.017 41.448 1.00 21.95 255 VAL C CA 1
ATOM 5584 C C . VAL C 1 255 ? -40.121 27.411 40.031 1.00 22.19 255 VAL C C 1
ATOM 5585 O O . VAL C 1 255 ? -40.923 27.795 39.180 1.00 23.74 255 VAL C O 1
ATOM 5589 N N . THR C 1 256 ? -38.819 27.305 39.779 1.00 19.89 256 THR C N 1
ATOM 5590 C CA . THR C 1 256 ? -38.227 27.753 38.511 1.00 17.60 256 THR C CA 1
ATOM 5591 C C . THR C 1 256 ? -38.797 27.008 37.305 1.00 16.44 256 THR C C 1
ATOM 5592 O O . THR C 1 256 ? -38.764 25.779 37.273 1.00 14.79 256 THR C O 1
ATOM 5596 N N . PRO C 1 257 ? -39.292 27.756 36.295 1.00 16.30 257 PRO C N 1
ATOM 5597 C CA . PRO C 1 257 ? -39.568 27.204 34.966 1.00 17.16 257 PRO C CA 1
ATOM 5598 C C . PRO C 1 257 ? -38.274 26.744 34.287 1.00 17.79 257 PRO C C 1
ATOM 5599 O O . PRO C 1 257 ? -37.488 27.573 33.814 1.00 18.36 257 PRO C O 1
ATOM 5603 N N . LEU C 1 258 ? -38.051 25.431 34.271 1.00 13.75 258 LEU C N 1
ATOM 5604 C CA . LEU C 1 258 ? -36.768 24.856 33.866 1.00 9.93 258 LEU C CA 1
ATOM 5605 C C . LEU C 1 258 ? -36.867 24.164 32.503 1.00 12.61 258 LEU C C 1
ATOM 5606 O O . LEU C 1 258 ? -37.832 23.438 32.250 1.00 11.84 258 LEU C O 1
ATOM 5611 N N . ILE C 1 259 ? -35.869 24.389 31.644 1.00 8.96 259 ILE C N 1
ATOM 5612 C CA . ILE C 1 259 ? -35.799 23.742 30.336 1.00 11.84 259 ILE C CA 1
ATOM 5613 C C . ILE C 1 259 ? -34.726 22.661 30.262 1.00 15.33 259 ILE C C 1
ATOM 5614 O O . ILE C 1 259 ? -35.000 21.526 29.860 1.00 19.84 259 ILE C O 1
ATOM 5619 N N . PHE C 1 260 ? -33.495 23.023 30.610 1.00 16.87 260 PHE C N 1
ATOM 5620 C CA . PHE C 1 260 ? -32.387 22.071 30.598 1.00 12.08 260 PHE C CA 1
ATOM 5621 C C . PHE C 1 260 ? -31.549 22.274 31.846 1.00 14.94 260 PHE C C 1
ATOM 5622 O O . PHE C 1 260 ? -31.368 23.407 32.291 1.00 17.85 260 PHE C O 1
ATOM 5630 N N . SER C 1 261 ? -31.067 21.183 32.432 1.00 8.70 261 SER C N 1
ATOM 5631 C CA . SER C 1 261 ? -30.174 21.291 33.579 1.00 11.19 261 SER C CA 1
ATOM 5632 C C . SER C 1 261 ? -29.318 20.052 33.683 1.00 11.51 261 SER C C 1
ATOM 5633 O O . SER C 1 261 ? -29.833 18.940 33.667 1.00 11.73 261 SER C O 1
ATOM 5636 N N . ALA C 1 262 ? -28.010 20.241 33.795 1.00 7.83 262 ALA C N 1
ATOM 5637 C CA . ALA C 1 262 ? -27.092 19.109 33.806 1.00 14.67 262 ALA C CA 1
ATOM 5638 C C . ALA C 1 262 ? -25.728 19.549 34.308 1.00 15.09 262 ALA C C 1
ATOM 5639 O O . ALA C 1 262 ? -25.190 20.550 33.828 1.00 13.06 262 ALA C O 1
ATOM 5641 N N . TYR C 1 263 ? -25.189 18.814 35.288 1.00 15.39 263 TYR C N 1
ATOM 5642 C CA . TYR C 1 263 ? -23.954 19.206 35.969 1.00 12.91 263 TYR C CA 1
ATOM 5643 C C . TYR C 1 263 ? -23.091 17.988 36.373 1.00 12.44 263 TYR C C 1
ATOM 5644 O O . TYR C 1 263 ? -23.600 17.068 37.012 1.00 12.30 263 TYR C O 1
ATOM 5653 N N . THR C 1 264 ? -21.813 17.974 35.963 1.00 7.30 264 THR C N 1
ATOM 5654 C CA . THR C 1 264 ? -20.830 16.975 36.429 1.00 9.91 264 THR C CA 1
ATOM 5655 C C . THR C 1 264 ? -20.042 17.532 37.591 1.00 13.22 264 THR C C 1
ATOM 5656 O O . THR C 1 264 ? -19.719 18.716 37.613 1.00 13.57 264 THR C O 1
ATOM 5660 N N . LYS C 1 265 ? -19.602 16.642 38.472 1.00 13.83 265 LYS C N 1
ATOM 5661 C CA . LYS C 1 265 ? -18.750 17.030 39.578 1.00 12.27 265 LYS C CA 1
ATOM 5662 C C . LYS C 1 265 ? -17.304 17.169 39.120 1.00 15.82 265 LYS C C 1
ATOM 5663 O O . LYS C 1 265 ? -16.492 17.812 39.791 1.00 13.43 265 LYS C O 1
ATOM 5669 N N . GLN C 1 266 ? -16.991 16.598 37.959 1.00 11.02 266 GLN C N 1
ATOM 5670 C CA . GLN C 1 266 ? -15.655 16.744 37.403 1.00 7.97 266 GLN C CA 1
ATOM 5671 C C . GLN C 1 266 ? -15.577 17.490 36.062 1.00 13.94 266 GLN C C 1
ATOM 5672 O O . GLN C 1 266 ? -16.047 17.007 35.011 1.00 8.37 266 GLN C O 1
ATOM 5678 N N . VAL C 1 267 ? -14.960 18.670 36.130 1.00 14.40 267 VAL C N 1
ATOM 5679 C CA . VAL C 1 267 ? -14.758 19.552 34.984 1.00 11.24 267 VAL C CA 1
ATOM 5680 C C . VAL C 1 267 ? -14.033 18.869 33.816 1.00 12.40 267 VAL C C 1
ATOM 5681 O O . VAL C 1 267 ? -14.226 19.228 32.651 1.00 17.94 267 VAL C O 1
ATOM 5685 N N . GLU C 1 268 ? -13.223 17.865 34.119 1.00 12.88 268 GLU C N 1
ATOM 5686 C CA . GLU C 1 268 ? -12.571 17.078 33.075 1.00 14.47 268 GLU C CA 1
ATOM 5687 C C . GLU C 1 268 ? -13.599 16.437 32.117 1.00 18.90 268 GLU C C 1
ATOM 5688 O O . GLU C 1 268 ? -13.255 16.032 31.003 1.00 18.76 268 GLU C O 1
ATOM 5694 N N . GLU C 1 269 ? -14.863 16.382 32.536 1.00 14.18 269 GLU C N 1
ATOM 5695 C CA . GLU C 1 269 ? -15.908 15.749 31.736 1.00 18.26 269 GLU C CA 1
ATOM 5696 C C . GLU C 1 269 ? -16.953 16.719 31.187 1.00 14.21 269 GLU C C 1
ATOM 5697 O O . GLU C 1 269 ? -17.998 16.304 30.705 1.00 22.28 269 GLU C O 1
ATOM 5703 N N . VAL C 1 270 ? -16.688 18.011 31.253 1.00 13.73 270 VAL C N 1
ATOM 5704 C CA . VAL C 1 270 ? -17.639 18.977 30.716 1.00 14.86 270 VAL C CA 1
ATOM 5705 C C . VAL C 1 270 ? -18.050 18.624 29.257 1.00 18.49 270 VAL C C 1
ATOM 5706 O O . VAL C 1 270 ? -19.145 18.966 28.791 1.00 15.83 270 VAL C O 1
ATOM 5710 N N . GLY C 1 271 ? -17.191 17.876 28.572 1.00 16.34 271 GLY C N 1
ATOM 5711 C CA . GLY C 1 271 ? -17.497 17.384 27.240 1.00 12.72 271 GLY C CA 1
ATOM 5712 C C . GLY C 1 271 ? -18.828 16.667 27.156 1.00 14.16 271 GLY C C 1
ATOM 5713 O O . GLY C 1 271 ? -19.600 16.903 26.214 1.00 12.46 271 GLY C O 1
ATOM 5714 N N . VAL C 1 272 ? -19.097 15.790 28.127 1.00 3.11 272 VAL C N 1
ATOM 5715 C CA . VAL C 1 272 ? -20.331 14.995 28.118 1.00 10.79 272 VAL C CA 1
ATOM 5716 C C . VAL C 1 272 ? -21.595 15.855 28.282 1.00 14.61 272 VAL C C 1
ATOM 5717 O O . VAL C 1 272 ? -22.667 15.531 27.758 1.00 12.53 272 VAL C O 1
ATOM 5721 N N . ILE C 1 273 ? -21.459 16.968 28.987 1.00 13.17 273 ILE C N 1
ATOM 5722 C CA . ILE C 1 273 ? -22.576 17.875 29.135 1.00 11.07 273 ILE C CA 1
ATOM 5723 C C . ILE C 1 273 ? -22.950 18.506 27.816 1.00 12.15 273 ILE C C 1
ATOM 5724 O O . ILE C 1 273 ? -24.128 18.670 27.529 1.00 15.85 273 ILE C O 1
ATOM 5729 N N . ASN C 1 274 ? -21.957 18.823 26.991 1.00 14.57 274 ASN C N 1
ATOM 5730 C CA . ASN C 1 274 ? -22.239 19.354 25.667 1.00 8.08 274 ASN C CA 1
ATOM 5731 C C . ASN C 1 274 ? -22.940 18.322 24.809 1.00 11.59 274 ASN C C 1
ATOM 5732 O O . ASN C 1 274 ? -23.888 18.630 24.105 1.00 16.80 274 ASN C O 1
ATOM 5737 N N . THR C 1 275 ? -22.491 17.077 24.923 1.00 15.75 275 THR C N 1
ATOM 5738 C CA . THR C 1 275 ? -23.005 15.982 24.123 1.00 8.49 275 THR C CA 1
ATOM 5739 C C . THR C 1 275 ? -24.440 15.658 24.499 1.00 8.30 275 THR C C 1
ATOM 5740 O O . THR C 1 275 ? -25.279 15.432 23.636 1.00 13.26 275 THR C O 1
ATOM 5744 N N . LEU C 1 276 ? -24.734 15.669 25.787 1.00 10.58 276 LEU C N 1
ATOM 5745 C CA . LEU C 1 276 ? -26.107 15.488 26.248 1.00 7.76 276 LEU C CA 1
ATOM 5746 C C . LEU C 1 276 ? -27.022 16.574 25.664 1.00 12.45 276 LEU C C 1
ATOM 5747 O O . LEU C 1 276 ? -28.107 16.275 25.153 1.00 8.58 2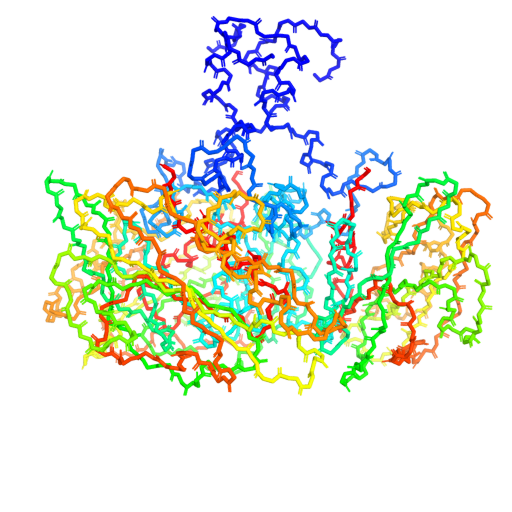76 LEU C O 1
ATOM 5752 N N . TYR C 1 277 ? -26.572 17.830 25.734 1.00 12.17 277 TYR C N 1
ATOM 5753 C CA . TYR C 1 277 ? -27.329 18.949 25.190 1.00 7.28 277 TYR C CA 1
ATOM 5754 C C . TYR C 1 277 ? -27.533 18.781 23.701 1.00 14.03 277 TYR C C 1
ATOM 5755 O O . TYR C 1 277 ? -28.634 19.008 23.206 1.00 14.79 277 TYR C O 1
ATOM 5764 N N . ALA C 1 278 ? -26.463 18.425 22.989 1.00 5.28 278 ALA C N 1
ATOM 5765 C CA . ALA C 1 278 ? -26.526 18.330 21.548 1.00 7.44 278 ALA C CA 1
ATOM 5766 C C . ALA C 1 278 ? -27.582 17.302 21.189 1.00 7.45 278 ALA C C 1
ATOM 5767 O O . ALA C 1 278 ? -28.363 17.504 20.262 1.00 7.67 278 ALA C O 1
ATOM 5769 N N . LEU C 1 279 ? -27.638 16.235 21.980 1.00 8.99 279 LEU C N 1
ATOM 5770 C CA . LEU C 1 279 ? -28.447 15.058 21.670 1.00 7.76 279 LEU C CA 1
ATOM 5771 C C . LEU C 1 279 ? -29.916 15.258 22.038 1.00 7.23 279 LEU C C 1
ATOM 5772 O O . LEU C 1 279 ? -30.780 14.538 21.556 1.00 7.35 279 LEU C O 1
ATOM 5777 N N . SER C 1 280 ? -30.189 16.229 22.903 1.00 2.93 280 SER C N 1
ATOM 5778 C CA . SER C 1 280 ? -31.531 16.424 23.453 1.00 9.21 280 SER C CA 1
ATOM 5779 C C . SER C 1 280 ? -32.483 17.097 22.477 1.00 8.03 280 SER C C 1
ATOM 5780 O O . SER C 1 280 ? -33.690 17.047 22.665 1.00 12.68 280 SER C O 1
ATOM 5783 N N . TYR C 1 281 ? -31.944 17.810 21.494 1.00 12.19 281 TYR C N 1
ATOM 5784 C CA . TYR C 1 281 ? -32.782 18.605 20.601 1.00 11.35 281 TYR C CA 1
ATOM 5785 C C . TYR C 1 281 ? -32.381 18.426 19.149 1.00 13.34 281 TYR C C 1
ATOM 5786 O O . TYR C 1 281 ? -31.198 18.314 18.845 1.00 10.24 281 TYR C O 1
ATOM 5795 N N . LEU C 1 282 ? -33.378 18.382 18.266 1.00 17.41 282 LEU C N 1
ATOM 5796 C CA . LEU C 1 282 ? -33.156 18.146 16.837 1.00 21.84 282 LEU C CA 1
ATOM 5797 C C . LEU C 1 282 ? -32.737 19.427 16.116 1.00 25.56 282 LEU C C 1
ATOM 5798 O O . LEU C 1 282 ? -33.140 20.524 16.513 1.00 22.75 282 LEU C O 1
ATOM 5803 N N . PRO C 1 283 ? -31.897 19.289 15.072 1.00 33.48 283 PRO C N 1
ATOM 5804 C CA . PRO C 1 283 ? -31.429 20.392 14.215 1.00 34.57 283 PRO C CA 1
ATOM 5805 C C . PRO C 1 283 ? -32.550 21.166 13.520 1.00 24.38 283 PRO C C 1
ATOM 5806 O O . PRO C 1 283 ? -33.559 20.577 13.145 1.00 26.55 283 PRO C O 1
#

Nearest PDB structures (foldseek):
  1w9z-assembly1_C  TM=1.003E+00  e=9.574E-50  Banna virus
  8k44-assembly1_C  TM=9.886E-01  e=9.477E-43  Banna virus
  1af6-assembly1_A  TM=1.596E-01  e=9.505E+00  Escherichia coli
  1w9z-assembly1_C  TM=1.004E+00  e=1.117E-53  Banna virus
  8k44-assembly1_C  TM=9.914E-01  e=1.255E-43  Banna virus

Sequence (768 aa):
ALPSNVKLSKGEVEKIAVTKKEMFDELAQCNLPTIELITREHTFNGDVIRFAAWLFLMNGQKLMIANNVAVRMGMQYATNLAGNNVKITYVTSNNVVKLGHIAAGVLANPYSNKGSGLFITYEHNLISNQIETGKVCVLFITSLSTTASSTNSFAYSACSVPIEDWDFNMIKLTAETSCASLTAMTNLVNSLVPGERTRPVGLYVDIPGVTVTTSASSGSLPLTTIPAVTPLIFSAYTKQVEEVGVINTLYALSYLPALPSNVKLSKGEVEKIAVTKKEMFDELAQCNLPTIELITREHTFNGDVIRFAAWLFLMNGQKLMIANNVAVRMGMQYATNLAGNNVKITYVTSNNVVKLGHIAAGVLANPYSNKGSGLFITYEHNLISNQIETGKVCVLFITSLSTTASSTNSFAYSACSVPIEDWDFNMIKLTAETSCASLTAMTNLVNSLVPGERTRPVGLYVDIPGVTVTTSASSGSLPLTTIPAVTPLIFSAYTKQVEEVGVINTLYALSYLPSNVKLSKGEVEKIAVTKKEMFDELAQCNLPTIELITREHTFNGDVIRFAAWLFLMNGQKLMIANNVAVRMGMQYATNLAGNNVKITYVTSNNVVKLGHIAAGVLANPYSNKGSGLFITYEHNLISNQIETGKVCVLFITSLSTTASSTNSFAYSACSVPIEDWDFNMIKLTAETSCASLTAMTNLVNSLVPGERTRPVGLYVDIPGVTVTTSASSGSLPLTTIPAVTPLIFSAYTKQVEEVGVINTLYALSYLP

Radius of gyration: 26.81 Å; Cα contacts (8 Å, |Δi|>4): 1876; chains: 3; bounding box: 74×72×58 Å

Organism: Banna virus (NCBI:txid77763)

Foldseek 3Di:
DPDDDDDDDPVRCVVVDDDVVNLQVVQDDPPDPAGDPVCCQQCVRRPVPLSVLQPVLQDDPPQKAQGWWAFFPRHAWTAASNRHTDGWDFDDDPNDTQAIWDQNADRPFWQDAFKKKKWKFQQQAQLVRGGHPQWIKIKIKGHQWFSPDPFQKIWMKIKIHRSNQHDLQQKFKDLPDDDDFNVQSVVQSVVDDPVGGDRGIGIGGDGPPMHMDIDHMDSDTSGITDPRRTTTRTMIMGSGHNVVVSNRVNSNSRYDD/DPDDDDDDDPVVCVVVDDDPVVLQVVQDPDPDPAGDPVCCQQCVRSVVVLSVLLVVLQDCPPFKAQGWWAFFPRHAWTQASNRDTDGWDWDDDPNDTQAIWDQRADRPFWQDAFKKKKWKFQQADQLVRGGDPQWIKIKIKGAFWFSVDPFQKIKMKIKIHHSVQHDLQQKFKDLPDDADFNVLQVVQSVVDDPVGGDRGIGIGGPGPPMHMDMDHIDSDTSGITDPRRTTTRTIIMGNGHNVVVSNRVNSNSRYDD/DPDDDDPVVCVVPDDDVVVLQVVQDDDPDPAGDPVCCQQCVRSVPVLCVLLVVLQDDPPFWAQGWWAFFPRHAWTQALNRDTDGWDFDDDPNDGQAIWDQRAFNPFWQDAFKKKKWKFQQAAQLVRDGHPQWIKIKIKGAFFFNVDPAQKIKMKIKIHRSNQHDLQQKFKDLDDDAPFNVVQVVQSVVDDPVRGDRGIGIGGDGPPMHMDMGHIDSDTSGTTDDSRTGTHTMIMGNGHNVVVSVRVSSNSRYDD

Solvent-accessible surface area: 28755 Å² total; per-residue (Å²): 57,172,55,96,80,94,103,5,20,45,34,61,1,67,123,19,0,8,6,72,124,62,24,66,40,8,3,17,7,4,122,41,117,79,12,2,47,6,0,59,35,20,0,25,108,21,42,2,12,6,2,7,0,11,9,11,0,12,18,46,14,94,27,15,12,38,34,5,0,5,0,25,71,58,24,80,55,12,26,11,0,47,11,64,16,39,127,16,76,70,22,89,14,120,150,83,77,41,0,0,28,3,57,0,11,100,16,80,92,74,6,40,89,26,0,0,0,1,0,0,1,26,40,53,31,28,65,46,124,118,116,49,116,18,75,0,9,2,8,0,0,8,1,1,0,9,46,100,15,110,48,99,9,15,0,48,0,20,13,37,0,30,16,84,64,4,55,19,28,21,1,2,0,0,20,76,34,96,29,68,0,23,79,29,2,46,92,29,3,79,94,20,101,96,70,35,90,22,86,30,9,0,0,25,18,69,12,121,82,23,112,23,87,31,25,77,60,64,33,68,34,32,18,66,67,4,70,47,121,2,28,0,0,0,1,1,1,0,63,8,4,37,30,10,7,10,0,1,0,0,6,9,0,2,16,102,94,80,104,120,76,102,92,89,14,15,21,31,69,1,73,104,11,0,9,6,81,132,65,22,57,36,6,2,16,9,3,126,42,115,80,14,2,48,4,0,60,32,19,0,21,108,13,42,2,11,5,2,8,0,13,8,11,1,11,17,54,16,94,28,21,12,40,36,7,0,6,0,25,72,56,20,76,58,11,29,12,1,47,9,64,15,42,137,14,77,68,22,84,10,121,152,79,80,41,0,0,29,2,60,0,12,95,17,80,92,73,7,36,88,27,0,0,0,1,0,0,0,30,41,52,30,27,64,54,118,120,113,48,116,20,75,0,10,4,8,0,0,4,1,1,0,9,49,101,14,110,49,103,10,11,0,49,0,19,13,39,0,35,16,82,64,6,54,20,29,22,1,3,1,0,19,77,31,100,26,68,0,23,76,31,2,43,97,28,4,82,94,19,97,97,72,31,90,19,95,31,5,0,0,26,17,77,9,122,83,23,116,24,90,28,29,76,58,66,29,70,32,31,18,66,65,5,68,47,122,1,28,0,0,0,1,1,1,0,61,8,7,36,33,11,8,9,0,1,0,2,6,11,0,2,16,105,98,116,115,91,89,15,19,16,29,81,1,61,156,46,0,8,8,75,118,65,24,57,33,6,0,17,7,2,124,39,119,75,19,2,48,7,0,54,34,18,0,21,108,13,45,4,10,7,1,7,0,14,7,10,2,10,19,51,17,90,25,20,13,43,32,8,0,5,0,23,72,57,23,74,54,11,31,11,1,48,8,63,14,41,130,16,80,68,24,85,13,121,154,80,79,42,0,0,30,2,62,0,13,102,13,79,92,78,7,42,87,24,0,0,0,1,0,0,0,26,38,47,31,24,64,48,120,121,116,49,118,20,73,0,10,3,7,0,0,8,0,1,0,9,52,99,17,109,44,99,9,12,0,50,0,20,12,32,0,34,15,87,70,5,58,19,24,24,0,2,0,0,21,74,33,98,25,66,0,24,80,33,2,47,92,31,4,77,93,20,102,94,71,32,90,19,90,32,10,0,0,25,16,67,10,118,82,25,115,21,91,26,29,76,61,72,31,75,26,30,18,64,70,6,77,45,123,1,28,0,0,0,1,2,2,0,62,11,8,36,26,10,8,11,0,0,0,1,4,9,1,2,14,107,97

GO terms:
  GO:0042802 identical protein binding (F, IPI)

InterPro domains:
  IPR015072 Outer capsid protein VP9/VP10/VP11 [PF08978] (1-280)
  IPR015072 Outer capsid protein VP9/VP10/VP11 [TIGR04237] (1-281)
  IPR043116 Outer capsid protein VP9, N-terminal [G3DSA:6.10.100.10] (27-72)

CATH classification: 6.10.100.10

Secondary structure (DSSP, 8-state):
--SSS-BPBHHHHHHHBPBHHHHHHTT--TT-SS--HHHHHHTTTT-HHHHHHHHHHHS--SSB-S--EE--SS-SEEE-TTS-EEEPEEEEETTEEEEEEEE----SS---SS-EEEEEEEEEETTTTEEEEEEEEEEEEEESB-TT-S---EEEEEEEEEGGG--GGGEEEESSS--HHHHHHHHHHTTS-GGGBPPP-EEEE--TT---EE----SS-S-----TT-EEEEEEEES-GGGHHHHHHHHHHHS--/--S--S--BHHHHHHHBPBHHHHHHTT--TT-SS--HHHHGGGTTT-HHHHHHHHHHHS-TTTB-S--EE--SS-SEEE-TTS-EEEPEEEEETTEEEEEEEE----SS---SS-EEEEEEEEE-TTT-SEEEEEEEEEEEEESB-TT-S---EEEEEEEEEGGG--GGGEEEESSS--HHHHHHHHHHTTS-GGGBPPP-EEEE--TT---EE----SS-S-----TT-EEEEEEEES-GGGHHHHHHHHHHHS--/--SBPPHHHHHHHBPBHHHHHHHH--TT-SS--HHHHHTTTTT-HHHHHHHHHHHS--SSB-S--EE--TT-SEEE-TTS-EEE-EEEEETTEEEEEEEE----SS---SS-EEEEEEEEE-TTT--EEEEEEEEEEEEESB-TT-S---EEEEEEEEEGGG--GGGEEEESSS--HHHHHHHHHHTTS-GGGBPPP-EEEE--TT---EE----SS-S-----TT-EEEEEEEES-GGGHHHHHHHHHHHS--

B-factor: mean 19.11, std 8.53, range [2.0, 61.28]